Protein AF-0000000072544369 (afdb_homodimer)

Radius of gyration: 41.67 Å; Cα contacts (8 Å, |Δi|>4): 1775; chains: 2; bounding box: 73×142×134 Å

Secondary structure (DSSP, 8-state):
-------HHHHHHHHHHH--SSSHHHHHH--SHHHHHHHHHHHHHHHHHHHHHHHHHHHHHHT--EEEEEEEEE--EEPPEEEEEES--S-GGGGGGS-HHHHHHHHHH-HHHHHHHHHHHHHHHHHHHHH--SS--S---------HHHHS------TTS-GGGS-TTSHHHHSPPPHHHHHHHHHHHHHHHS-HHHHHHHSPPHHHHEEEEEETTEE--GGGEEEEEETTTEEEEEE--TT-EE-S-SGGGSEEEEEE--GGGPPTTT--S--EEEEEE-TTPPP-HHHH-EEE-TTEEEEEEEEEEEEE---TTT---B-GGGGGGGTS---HHHHHHHHHHHHHHHHHSSB-TT-HHHHHHHTTTS---PBP-SHHHHHHHHHHHHHHHHTSS----PPBSEEEEEEEEEEEEE-S-HHHHHHHHHHHHHHH-HHHHHHHHHH--SHHHHHTTEEEEEEEES-SEEEEEEEEESSSSHHHHHHHHHHHHHHHHHHHT---HHHHHHHHHHHHHHHHHHHHHHHHHHHHHHT-/-------HHHHHHHHHHH--SSSHHHHHH--SHHHHHHHHHHHHHHHHHHHHHHHHHHHHHTT--EEEEEEEEE--EEPPEEEEEES--S-GGGGGGS-HHHHHHHHHS-HHHHHHHHHHHHHHHHHHHHH--S---S---------HHHHS------GGG-GGGS-TTSHHHHSPBPHHHHHHHHHHHHHHHS-HHHHHHHSPPHHHHEEEEEETTEE--GGGEEEEEETTTEEEEEE--TT-EE-S-SGGGSEEEEEE--GGGPPTTT--SB-EEEEEE-TTPPP-HHHH-EEE-TTEEEEEEEEEEEEE---TTT---B-TTTTGGGTS---HHHHHHHHHHHHHHHHHSSB-TT-HHHHHHHTTTS---PBP-SHHHHHHHHHHHHHHHHTSS----PPBSEEEEEEEEEEEEE-S-HHHHHHHHHHHHHHH-HHHHHHHHHH--SHHHHHTTEEEEEEEES-SEEEEEEEEESSSSHHHHHHHHHHHHHHHHHHHT---HHHHHHHHHHHHHHHHHHHHHHHHHHHHHHT-

Sequence (1072 aa):
MATDDGSVKKVCERFAEQTSMQGIPYINSSKTLVGKVIWSVLYLVAIGGLIFHLYYLCSVFFRYPKKTSVVLGFDTLQFPAVTVCNVNPLRKSMVHLVSSELQDLLNQVNPTRVRDFYEDLNVTSKRKKRSVDQNTDENSPLIRHKRFLDFLNVTNNDPMIEEDYFDEDDWESIGARDKADQLYQKFLKLFNYETRKNRLAIGHQLNNMLVKCSFAGRSCHADNFTQITSAYFGNCYTLQSRFFKSRRSGPNKGLELMLFLENYDYIDGVTSGTGAQILIHDQDEYPDPYDKGIALPTAMESHIGLRMVRISRMGKPFGLCNDSTSFQSYGLKYSRTICQDVCEANRIIDVCNCSDLFKEEINLRLKRSRSVPDKCQSVAELRCVGQVERNIETGEHECYCYDACSETMFEESVSFRQWPSENYAALLVEVVCGSKGDAVCQNLEENANNTQSLAQNFAKVNIYFEDLNYRNITEQQDYEASWERDVQLFSDIGGTMGLWIGLSFISFFEIAHFLRELFAVFHRRCFQDKNRVKNYMATDDGSVKKVCERFAEQTSMQGIPYINSSKTLVGKVIWSVLYLVAIGGLIFHLYYLCSVFFRYPKKTSVVLGFDTLQFPAVTVCNVNPLRKSMVHLVSSELQDLLNQVNPTRVRDFYEDLNVTSKRKKRSVDQNTDENSPLIRHKRFLDFLNVTNNDPMIEEDYFDEDDWESIGARDKADQLYQKFLKLFNYETRKNRLAIGHQLNNMLVKCSFAGRSCHADNFTQITSAYFGNCYTLQSRFFKSRRSGPNKGLELMLFLENYDYIDGVTSGTGAQILIHDQDEYPDPYDKGIALPTAMESHIGLRMVRISRMGKPFGLCNDSTSFQSYGLKYSRTICQDVCEANRIIDVCNCSDLFKEEINLRLKRSRSVPDKCQSVAELRCVGQVERNIETGEHECYCYDACSETMFEESVSFRQWPSENYAALLVEVVCGSKGDAVCQNLEENANNTQSLAQNFAKVNIYFEDLNYRNITEQQDYEASWERDVQLFSDIGGTMGLWIGLSFISFFEIAHFLRELFAVFHRRCFQDKNRVKNY

Structure (mmCIF, N/CA/C/O backbone):
data_AF-0000000072544369-model_v1
#
loop_
_entity.id
_entity.type
_entity.pdbx_description
1 polymer 'Uncharacterized protein'
#
loop_
_atom_site.group_PDB
_atom_site.id
_atom_site.type_symbol
_atom_site.label_atom_id
_atom_site.label_alt_id
_atom_site.label_comp_id
_atom_site.label_asym_id
_atom_site.label_entity_id
_atom_site.label_seq_id
_atom_site.pdbx_PDB_ins_code
_atom_site.Cartn_x
_atom_site.Cartn_y
_atom_site.Cartn_z
_atom_site.occupancy
_atom_site.B_iso_or_equiv
_atom_site.auth_seq_id
_atom_site.auth_comp_id
_atom_site.auth_asym_id
_atom_site.auth_atom_id
_atom_site.pdbx_PDB_model_num
ATOM 1 N N . MET A 1 1 ? -13.945 -72.625 -45.469 1 25.67 1 MET A N 1
ATOM 2 C CA . MET A 1 1 ? -13.391 -72.125 -44.219 1 25.67 1 MET A CA 1
ATOM 3 C C . MET A 1 1 ? -13.68 -73.125 -43.094 1 25.67 1 MET A C 1
ATOM 5 O O . MET A 1 1 ? -14.844 -73.375 -42.812 1 25.67 1 MET A O 1
ATOM 9 N N . ALA A 1 2 ? -12.844 -74.062 -42.906 1 34.44 2 ALA A N 1
ATOM 10 C CA . ALA A 1 2 ? -13.055 -75.125 -41.969 1 34.44 2 ALA A CA 1
ATOM 11 C C . ALA A 1 2 ? -13.578 -74.625 -40.625 1 34.44 2 ALA A C 1
ATOM 13 O O . ALA A 1 2 ? -13.195 -73.562 -40.156 1 34.44 2 ALA A O 1
ATOM 14 N N . THR A 1 3 ? -14.789 -74.938 -40.25 1 37.06 3 THR A N 1
ATOM 15 C CA . THR A 1 3 ? -15.531 -74.75 -39 1 37.06 3 THR A CA 1
ATOM 16 C C . THR A 1 3 ? -14.641 -75.062 -37.812 1 37.06 3 THR A C 1
ATOM 18 O O . THR A 1 3 ? -14.453 -76.188 -37.438 1 37.06 3 THR A O 1
ATOM 21 N N . ASP A 1 4 ? -13.43 -74.625 -37.781 1 39.78 4 ASP A N 1
ATOM 22 C CA . ASP A 1 4 ? -12.695 -74.875 -36.562 1 39.78 4 ASP A CA 1
ATOM 23 C C . ASP A 1 4 ? -13.586 -74.625 -35.344 1 39.78 4 ASP A C 1
ATOM 25 O O . ASP A 1 4 ? -14.25 -73.625 -35.25 1 39.78 4 ASP A O 1
ATOM 29 N N . ASP A 1 5 ? -14.367 -75.5 -34.781 1 45.41 5 ASP A N 1
ATOM 30 C CA . ASP A 1 5 ? -15.062 -75.625 -33.5 1 45.41 5 ASP A CA 1
ATOM 31 C C . ASP A 1 5 ? -14.406 -74.75 -32.438 1 45.41 5 ASP A C 1
ATOM 33 O O . ASP A 1 5 ? -13.422 -75.188 -31.828 1 45.41 5 ASP A O 1
ATOM 37 N N . GLY A 1 6 ? -14.047 -73.5 -32.562 1 53.81 6 GLY A N 1
ATOM 38 C CA . GLY A 1 6 ? -13.312 -72.5 -31.812 1 53.81 6 GLY A CA 1
ATOM 39 C C . GLY A 1 6 ? -13.773 -72.438 -30.359 1 53.81 6 GLY A C 1
ATOM 40 O O . GLY A 1 6 ? -14.719 -71.688 -30.062 1 53.81 6 GLY A O 1
ATOM 41 N N . SER A 1 7 ? -13.594 -73.5 -29.562 1 70.44 7 SER A N 1
ATOM 42 C CA . SER A 1 7 ? -13.773 -73.625 -28.109 1 70.44 7 SER A CA 1
ATOM 43 C C . SER A 1 7 ? -13.203 -72.375 -27.391 1 70.44 7 SER A C 1
ATOM 45 O O . SER A 1 7 ? -12.305 -71.688 -27.906 1 70.44 7 SER A O 1
ATOM 47 N N . VAL A 1 8 ? -13.992 -71.812 -26.391 1 80 8 VAL A N 1
ATOM 48 C CA . VAL A 1 8 ? -13.586 -70.75 -25.5 1 80 8 VAL A CA 1
ATOM 49 C C . VAL A 1 8 ? -12.117 -70.938 -25.109 1 80 8 VAL A C 1
ATOM 51 O O . VAL A 1 8 ? -11.359 -69.938 -25.047 1 80 8 VAL A O 1
ATOM 54 N N . LYS A 1 9 ? -11.797 -72.125 -25.031 1 81.69 9 LYS A N 1
ATOM 55 C CA . LYS A 1 9 ? -10.422 -72.438 -24.625 1 81.69 9 LYS A CA 1
ATOM 56 C C . LYS A 1 9 ? -9.438 -72.062 -25.734 1 81.69 9 LYS A C 1
ATOM 58 O O . LYS A 1 9 ? -8.367 -71.5 -25.469 1 81.69 9 LYS A O 1
ATOM 63 N N . LYS A 1 10 ? -9.781 -72.25 -26.859 1 81 10 LYS A N 1
ATOM 64 C CA . LYS A 1 10 ? -8.891 -71.938 -27.984 1 81 10 LYS A CA 1
ATOM 65 C C . LYS A 1 10 ? -8.734 -70.438 -28.188 1 81 10 LYS A C 1
ATOM 67 O O . LYS A 1 10 ? -7.645 -70 -28.5 1 81 10 LYS A O 1
ATOM 72 N N . VAL A 1 11 ? -9.82 -69.812 -27.984 1 82.88 11 VAL A N 1
ATOM 73 C CA . VAL A 1 11 ? -9.781 -68.375 -28.125 1 82.88 11 VAL A CA 1
ATOM 74 C C . VAL A 1 11 ? -8.922 -67.812 -27.016 1 82.88 11 VAL A C 1
ATOM 76 O O . VAL A 1 11 ? -8.117 -66.875 -27.266 1 82.88 11 VAL A O 1
ATOM 79 N N . CYS A 1 12 ? -9.062 -68.312 -25.828 1 81.81 12 CYS A N 1
ATOM 80 C CA . CYS A 1 12 ? -8.281 -67.812 -24.703 1 81.81 12 CYS A CA 1
ATOM 81 C C . CYS A 1 12 ? -6.805 -68.125 -24.875 1 81.81 12 CYS A C 1
ATOM 83 O O . CYS A 1 12 ? -5.945 -67.312 -24.547 1 81.81 12 CYS A O 1
ATOM 85 N N . GLU A 1 13 ? -6.52 -69.188 -25.375 1 81.44 13 GLU A N 1
ATOM 86 C CA . GLU A 1 13 ? -5.133 -69.625 -25.609 1 81.44 13 GLU A CA 1
ATOM 87 C C . GLU A 1 13 ? -4.492 -68.75 -26.703 1 81.44 13 GLU A C 1
ATOM 89 O O . GLU A 1 13 ? -3.328 -68.375 -26.594 1 81.44 13 GLU A O 1
ATOM 94 N N . ARG A 1 14 ? -5.258 -68.5 -27.672 1 78.06 14 ARG A N 1
ATOM 95 C CA . ARG A 1 14 ? -4.754 -67.625 -28.75 1 78.06 14 ARG A CA 1
ATOM 96 C C . ARG A 1 14 ? -4.473 -66.188 -28.25 1 78.06 14 ARG A C 1
ATOM 98 O O . ARG A 1 14 ? -3.469 -65.625 -28.625 1 78.06 14 ARG A O 1
ATOM 105 N N . PHE A 1 15 ? -5.352 -65.75 -27.453 1 79.81 15 PHE A N 1
ATOM 106 C CA . PHE A 1 15 ? -5.172 -64.375 -26.859 1 79.81 15 PHE A CA 1
ATOM 107 C C . PHE A 1 15 ? -3.947 -64.375 -25.953 1 79.81 15 PHE A C 1
ATOM 109 O O . PHE A 1 15 ? -3.164 -63.438 -25.984 1 79.81 15 PHE A O 1
ATOM 116 N N . ALA A 1 16 ? -3.863 -65.375 -25.156 1 79.56 16 ALA A N 1
ATOM 117 C CA . ALA A 1 16 ? -2.748 -65.438 -24.219 1 79.56 16 ALA A CA 1
ATOM 118 C C . ALA A 1 16 ? -1.412 -65.5 -24.953 1 79.56 16 ALA A C 1
ATOM 120 O O . ALA A 1 16 ? -0.399 -65 -24.438 1 79.56 16 ALA A O 1
ATOM 121 N N . GLU A 1 17 ? -1.439 -66 -26.094 1 75.75 17 GLU A N 1
ATOM 122 C CA . GLU A 1 17 ? -0.205 -66.125 -26.859 1 75.75 17 GLU A CA 1
ATOM 123 C C . GLU A 1 17 ? 0.123 -64.812 -27.594 1 75.75 17 GLU A C 1
ATOM 125 O O . GLU A 1 17 ? 1.295 -64.5 -27.812 1 75.75 17 GLU A O 1
ATOM 130 N N . GLN A 1 18 ? -0.983 -64.062 -27.859 1 73.38 18 GLN A N 1
ATOM 131 C CA . GLN A 1 18 ? -0.768 -62.938 -28.734 1 73.38 18 GLN A CA 1
ATOM 132 C C . GLN A 1 18 ? -0.792 -61.625 -27.953 1 73.38 18 GLN A C 1
ATOM 134 O O . GLN A 1 18 ? -0.305 -60.594 -28.438 1 73.38 18 GLN A O 1
ATOM 139 N N . THR A 1 19 ? -1.226 -61.719 -26.766 1 75.56 19 THR A N 1
ATOM 140 C CA . THR A 1 19 ? -1.418 -60.5 -26.031 1 75.56 19 THR A CA 1
ATOM 141 C C . THR A 1 19 ? -0.075 -59.875 -25.656 1 75.56 19 THR A C 1
ATOM 143 O O . THR A 1 19 ? 0.915 -60.594 -25.469 1 75.56 19 THR A O 1
ATOM 146 N N . SER A 1 20 ? -0.07 -58.562 -25.656 1 74.81 20 SER A N 1
ATOM 147 C CA . SER A 1 20 ? 1.131 -57.812 -25.297 1 74.81 20 SER A CA 1
ATOM 148 C C . SER A 1 20 ? 1.172 -57.562 -23.797 1 74.81 20 SER A C 1
ATOM 150 O O . SER A 1 20 ? 2.164 -57.031 -23.281 1 74.81 20 SER A O 1
ATOM 152 N N . MET A 1 21 ? 0.152 -58 -23.062 1 77.25 21 MET A N 1
ATOM 153 C CA . MET A 1 21 ? 0.141 -57.844 -21.609 1 77.25 21 MET A CA 1
ATOM 154 C C . MET A 1 21 ? 1.14 -58.781 -20.938 1 77.25 21 MET A C 1
ATOM 156 O O . MET A 1 21 ? 1.27 -59.938 -21.328 1 77.25 21 MET A O 1
ATOM 160 N N . GLN A 1 22 ? 1.781 -58.219 -20.047 1 74.75 22 GLN A N 1
ATOM 161 C CA . GLN A 1 22 ? 2.797 -59.031 -19.375 1 74.75 22 GLN A CA 1
ATOM 162 C C . GLN A 1 22 ? 2.16 -60 -18.375 1 74.75 22 GLN A C 1
ATOM 164 O O . GLN A 1 22 ? 1.159 -59.656 -17.734 1 74.75 22 GLN A O 1
ATOM 169 N N . GLY A 1 23 ? 2.611 -61.219 -18.359 1 76.62 23 GLY A N 1
ATOM 170 C CA . GLY A 1 23 ? 2.189 -62.219 -17.375 1 76.62 23 GLY A CA 1
ATOM 171 C C . GLY A 1 23 ? 1.268 -63.281 -17.938 1 76.62 23 GLY A C 1
ATOM 172 O O . GLY A 1 23 ? 1.397 -64.438 -17.609 1 76.62 23 GLY A O 1
ATOM 173 N N . ILE A 1 24 ? 0.343 -62.844 -18.891 1 79.44 24 ILE A N 1
ATOM 174 C CA . ILE A 1 24 ? -0.687 -63.75 -19.375 1 79.44 24 ILE A CA 1
ATOM 175 C C . ILE A 1 24 ? -0.045 -64.875 -20.234 1 79.44 24 ILE A C 1
ATOM 177 O O . ILE A 1 24 ? -0.358 -66.062 -20.062 1 79.44 24 ILE A O 1
ATOM 181 N N . PRO A 1 25 ? 0.941 -64.5 -21 1 78 25 PRO A N 1
ATOM 182 C CA . PRO A 1 25 ? 1.569 -65.562 -21.766 1 78 25 PRO A CA 1
ATOM 183 C C . PRO A 1 25 ? 2.307 -66.562 -20.891 1 78 25 PRO A C 1
ATOM 185 O O . PRO A 1 25 ? 2.336 -67.75 -21.203 1 78 25 PRO A O 1
ATOM 188 N N . TYR A 1 26 ? 2.67 -66.125 -19.766 1 79.62 26 TYR A N 1
ATOM 189 C CA . TYR A 1 26 ? 3.391 -67.062 -18.875 1 79.62 26 TYR A CA 1
ATOM 190 C C . TYR A 1 26 ? 2.428 -67.938 -18.125 1 79.62 26 TYR A C 1
ATOM 192 O O . TYR A 1 26 ? 2.76 -69.125 -17.828 1 79.62 26 TYR A O 1
ATOM 200 N N . ILE A 1 27 ? 1.292 -67.562 -17.922 1 80.19 27 ILE A N 1
ATOM 201 C CA . ILE A 1 27 ? 0.275 -68.375 -17.297 1 80.19 27 ILE A CA 1
ATOM 202 C C . ILE A 1 27 ? -0.142 -69.5 -18.25 1 80.19 27 ILE A C 1
ATOM 204 O O . ILE A 1 27 ? -0.298 -70.688 -17.844 1 80.19 27 ILE A O 1
ATOM 208 N N . ASN A 1 28 ? -0.163 -69.188 -19.531 1 80 28 ASN A N 1
ATOM 209 C CA . ASN A 1 28 ? -0.586 -70.125 -20.547 1 80 28 ASN A CA 1
ATOM 210 C C . ASN A 1 28 ? 0.534 -71.125 -20.891 1 80 28 ASN A C 1
ATOM 212 O O . ASN A 1 28 ? 0.284 -72.312 -21.109 1 80 28 ASN A O 1
ATOM 216 N N . SER A 1 29 ? 1.735 -70.625 -20.828 1 78.81 29 SER A N 1
ATOM 217 C CA . SER A 1 29 ? 2.846 -71.438 -21.266 1 78.81 29 SER A CA 1
ATOM 218 C C . SER A 1 29 ? 3.35 -72.375 -20.141 1 78.81 29 SER A C 1
ATOM 220 O O . SER A 1 29 ? 4.062 -73.312 -20.391 1 78.81 29 SER A O 1
ATOM 222 N N . SER A 1 30 ? 2.906 -72.062 -18.984 1 77.88 30 SER A N 1
ATOM 223 C CA . SER A 1 30 ? 3.398 -72.875 -17.875 1 77.88 30 SER A CA 1
ATOM 224 C C . SER A 1 30 ? 2.809 -74.25 -17.891 1 77.88 30 SER A C 1
ATOM 226 O O . SER A 1 30 ? 1.607 -74.438 -18.125 1 77.88 30 SER A O 1
ATOM 228 N N . LYS A 1 31 ? 3.666 -75.25 -17.781 1 82.06 31 LYS A N 1
ATOM 229 C CA . LYS A 1 31 ? 3.271 -76.625 -17.859 1 82.06 31 LYS A CA 1
ATOM 230 C C . LYS A 1 31 ? 2.869 -77.188 -16.5 1 82.06 31 LYS A C 1
ATOM 232 O O . LYS A 1 31 ? 2.049 -78.125 -16.391 1 82.06 31 LYS A O 1
ATOM 237 N N . THR A 1 32 ? 3.336 -76.562 -15.508 1 85.69 32 THR A N 1
ATOM 238 C CA . THR A 1 32 ? 3.072 -77.062 -14.164 1 85.69 32 THR A CA 1
ATOM 239 C C . THR A 1 32 ? 1.965 -76.25 -13.492 1 85.69 32 THR A C 1
ATOM 241 O O . THR A 1 32 ? 1.79 -75.062 -13.789 1 85.69 32 THR A O 1
ATOM 244 N N . LEU A 1 33 ? 1.15 -76.938 -12.734 1 88.19 33 LEU A N 1
ATOM 245 C CA . LEU A 1 33 ? 0.064 -76.25 -12.008 1 88.19 33 LEU A CA 1
ATOM 246 C C . LEU A 1 33 ? 0.605 -75.25 -11.031 1 88.19 33 LEU A C 1
ATOM 248 O O . LEU A 1 33 ? -0.011 -74.188 -10.836 1 88.19 33 LEU A O 1
ATOM 252 N N . VAL A 1 34 ? 1.715 -75.562 -10.461 1 87.75 34 VAL A N 1
ATOM 253 C CA . VAL A 1 34 ? 2.32 -74.625 -9.516 1 87.75 34 VAL A CA 1
ATOM 254 C C . VAL A 1 34 ? 2.73 -73.375 -10.227 1 87.75 34 VAL A C 1
ATOM 256 O O . VAL A 1 34 ? 2.504 -72.25 -9.719 1 87.75 34 VAL A O 1
ATOM 259 N N . GLY A 1 35 ? 3.271 -73.5 -11.375 1 86.69 35 GLY A N 1
ATOM 260 C CA . GLY A 1 35 ? 3.656 -72.375 -12.172 1 86.69 35 GLY A CA 1
ATOM 261 C C . GLY A 1 35 ? 2.475 -71.5 -12.594 1 86.69 35 GLY A C 1
ATOM 262 O O . GLY A 1 35 ? 2.541 -70.312 -12.547 1 86.69 35 GLY A O 1
ATOM 263 N N . LYS A 1 36 ? 1.419 -72.125 -12.859 1 87.75 36 LYS A N 1
ATOM 264 C CA . LYS A 1 36 ? 0.209 -71.375 -13.273 1 87.75 36 LYS A CA 1
ATOM 265 C C . LYS A 1 36 ? -0.384 -70.625 -12.109 1 87.75 36 LYS A C 1
ATOM 267 O O . LYS A 1 36 ? -0.834 -69.5 -12.289 1 87.75 36 LYS A O 1
ATOM 272 N N . VAL A 1 37 ? -0.292 -71.188 -10.961 1 90.56 37 VAL A N 1
ATOM 273 C CA . VAL A 1 37 ? -0.872 -70.562 -9.789 1 90.56 37 VAL A CA 1
ATOM 274 C C . VAL A 1 37 ? -0.01 -69.375 -9.391 1 90.56 37 VAL A C 1
ATOM 276 O O . VAL A 1 37 ? -0.532 -68.312 -9.062 1 90.56 37 VAL A O 1
ATOM 279 N N . ILE A 1 38 ? 1.277 -69.438 -9.461 1 90.25 38 ILE A N 1
ATOM 280 C CA . ILE A 1 38 ? 2.178 -68.375 -9.078 1 90.25 38 ILE A CA 1
ATOM 281 C C . ILE A 1 38 ? 1.992 -67.188 -10.016 1 90.25 38 ILE A C 1
ATOM 283 O O . ILE A 1 38 ? 1.835 -66 -9.562 1 90.25 38 ILE A O 1
ATOM 287 N N . TRP A 1 39 ? 1.934 -67.5 -11.266 1 88.19 39 TRP A N 1
ATOM 288 C CA . TRP A 1 39 ? 1.797 -66.438 -12.234 1 88.19 39 TRP A CA 1
ATOM 289 C C . TRP A 1 39 ? 0.412 -65.812 -12.156 1 88.19 39 TRP A C 1
ATOM 291 O O . TRP A 1 39 ? 0.26 -64.562 -12.359 1 88.19 39 TRP A O 1
ATOM 301 N N . SER A 1 40 ? -0.553 -66.562 -11.766 1 88.88 40 SER A N 1
ATOM 302 C CA . SER A 1 40 ? -1.899 -66 -11.617 1 88.88 40 SER A CA 1
ATOM 303 C C . SER A 1 40 ? -1.996 -65.125 -10.398 1 88.88 40 SER A C 1
ATOM 305 O O . SER A 1 40 ? -2.646 -64.062 -10.445 1 88.88 40 SER A O 1
ATOM 307 N N . VAL A 1 41 ? -1.373 -65.5 -9.375 1 92 41 VAL A N 1
ATOM 308 C CA . VAL A 1 41 ? -1.391 -64.688 -8.164 1 92 41 VAL A CA 1
ATOM 309 C C . VAL A 1 41 ? -0.622 -63.375 -8.406 1 92 41 VAL A C 1
ATOM 311 O O . VAL A 1 41 ? -1.061 -62.312 -7.992 1 92 41 VAL A O 1
ATOM 314 N N . LEU A 1 42 ? 0.476 -63.469 -9.102 1 90 42 LEU A N 1
ATOM 315 C CA . LEU A 1 42 ? 1.258 -62.281 -9.414 1 90 42 LEU A CA 1
ATOM 316 C C . LEU A 1 42 ? 0.459 -61.312 -10.289 1 90 42 LEU A C 1
ATOM 318 O O . LEU A 1 42 ? 0.506 -60.094 -10.086 1 90 42 LEU A O 1
ATOM 322 N N . TYR A 1 43 ? -0.21 -61.875 -11.164 1 88.56 43 TYR A N 1
ATOM 323 C CA . TYR A 1 43 ? -1.02 -61.062 -12.062 1 88.56 43 TYR A CA 1
ATOM 324 C C . TYR A 1 43 ? -2.162 -60.406 -11.312 1 88.56 43 TYR A C 1
ATOM 326 O O . TYR A 1 43 ? -2.473 -59.219 -11.547 1 88.56 43 TYR A O 1
ATOM 334 N N . LEU A 1 44 ? -2.764 -61.062 -10.352 1 92.19 44 LEU A N 1
ATOM 335 C CA . LEU A 1 44 ? -3.85 -60.5 -9.555 1 92.19 44 LEU A CA 1
ATOM 336 C C . LEU A 1 44 ? -3.334 -59.406 -8.633 1 92.19 44 LEU A C 1
ATOM 338 O O . LEU A 1 44 ? -4.016 -58.406 -8.414 1 92.19 44 LEU A O 1
ATOM 342 N N . VAL A 1 45 ? -2.195 -59.562 -8.117 1 92.44 45 VAL A N 1
ATOM 343 C CA . VAL A 1 45 ? -1.572 -58.531 -7.285 1 92.44 45 VAL A CA 1
ATOM 344 C C . VAL A 1 45 ? -1.254 -57.312 -8.133 1 92.44 45 VAL A C 1
ATOM 346 O O . VAL A 1 45 ? -1.447 -56.188 -7.688 1 92.44 45 VAL A O 1
ATOM 349 N N . ALA A 1 46 ? -0.819 -57.5 -9.367 1 90.19 46 ALA A N 1
ATOM 350 C CA . ALA A 1 46 ? -0.519 -56.406 -10.266 1 90.19 46 ALA A CA 1
ATOM 351 C C . ALA A 1 46 ? -1.788 -55.625 -10.641 1 90.19 46 ALA A C 1
ATOM 353 O O . ALA A 1 46 ? -1.783 -54.406 -10.711 1 90.19 46 ALA A O 1
ATOM 354 N N . ILE A 1 47 ? -2.795 -56.375 -10.82 1 90.19 47 ILE A N 1
ATOM 355 C CA . ILE A 1 47 ? -4.066 -55.719 -11.141 1 90.19 47 ILE A CA 1
ATOM 356 C C . ILE A 1 47 ? -4.566 -54.938 -9.93 1 90.19 47 ILE A C 1
ATOM 358 O O . ILE A 1 47 ? -5.098 -53.844 -10.086 1 90.19 47 ILE A O 1
ATOM 362 N N . GLY A 1 48 ? -4.488 -55.562 -8.805 1 92.62 48 GLY A N 1
ATOM 363 C CA . GLY A 1 48 ? -4.836 -54.844 -7.59 1 92.62 48 GLY A CA 1
ATOM 364 C C . GLY A 1 48 ? -4.027 -53.562 -7.398 1 92.62 48 GLY A C 1
ATOM 365 O O . GLY A 1 48 ? -4.578 -52.531 -7.043 1 92.62 48 GLY A O 1
ATOM 366 N N . GLY A 1 49 ? -2.736 -53.625 -7.609 1 92.44 49 GLY A N 1
ATOM 367 C CA . GLY A 1 49 ? -1.892 -52.469 -7.559 1 92.44 49 GLY A CA 1
ATOM 368 C C . GLY A 1 49 ? -2.256 -51.406 -8.602 1 92.44 49 GLY A C 1
ATOM 369 O O . GLY A 1 49 ? -2.252 -50.219 -8.312 1 92.44 49 GLY A O 1
ATOM 370 N N . LEU A 1 50 ? -2.549 -51.844 -9.75 1 91 50 LEU A N 1
ATOM 371 C CA . LEU A 1 50 ? -2.965 -50.969 -10.828 1 91 50 LEU A CA 1
ATOM 372 C C . LEU A 1 50 ? -4.238 -50.219 -10.445 1 91 50 LEU A C 1
ATOM 374 O O . LEU A 1 50 ? -4.312 -49 -10.602 1 91 50 LEU A O 1
ATOM 378 N N . ILE A 1 51 ? -5.184 -50.906 -10.008 1 93.06 51 ILE A N 1
ATOM 379 C CA . ILE A 1 51 ? -6.457 -50.281 -9.633 1 93.06 51 ILE A CA 1
ATOM 380 C C . ILE A 1 51 ? -6.242 -49.281 -8.508 1 93.06 51 ILE A C 1
ATOM 382 O O . ILE A 1 51 ? -6.805 -48.188 -8.539 1 93.06 51 ILE A O 1
ATOM 386 N N . PHE A 1 52 ? -5.48 -49.688 -7.582 1 93.12 52 PHE A N 1
ATOM 387 C CA . PHE A 1 52 ? -5.184 -48.812 -6.469 1 93.12 52 PHE A CA 1
ATOM 388 C C . PHE A 1 52 ? -4.469 -47.562 -6.953 1 93.12 52 PHE A C 1
ATOM 390 O O . PHE A 1 52 ? -4.805 -46.438 -6.543 1 93.12 52 PHE A O 1
ATOM 397 N N . HIS A 1 53 ? -3.586 -47.688 -7.789 1 92.25 53 HIS A N 1
ATOM 398 C CA . HIS A 1 53 ? -2.828 -46.562 -8.328 1 92.25 53 HIS A CA 1
ATOM 399 C C . HIS A 1 53 ? -3.709 -45.656 -9.188 1 92.25 53 HIS A C 1
ATOM 401 O O . HIS A 1 53 ? -3.588 -44.438 -9.141 1 92.25 53 HIS A O 1
ATOM 407 N N . LEU A 1 54 ? -4.496 -46.25 -9.906 1 90.88 54 LEU A N 1
ATOM 408 C CA . LEU A 1 54 ? -5.406 -45.469 -10.742 1 90.88 54 LEU A CA 1
ATOM 409 C C . LEU A 1 54 ? -6.398 -44.688 -9.891 1 90.88 54 LEU A C 1
ATOM 411 O O . LEU A 1 54 ? -6.742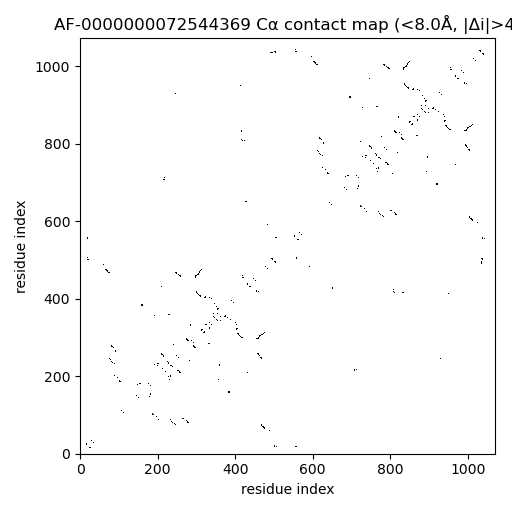 -43.531 -10.211 1 90.88 54 LEU A O 1
ATOM 415 N N . TYR A 1 55 ? -6.801 -45.375 -8.906 1 92.38 55 TYR A N 1
ATOM 416 C CA . TYR A 1 55 ? -7.699 -44.688 -7.98 1 92.38 55 TYR A CA 1
ATOM 417 C C . TYR A 1 55 ? -7.027 -43.469 -7.375 1 92.38 55 TYR A C 1
ATOM 419 O O . TYR A 1 55 ? -7.641 -42.406 -7.266 1 92.38 55 TYR A O 1
ATOM 427 N N . TYR A 1 56 ? -5.859 -43.562 -7.012 1 91.06 56 TYR A N 1
ATOM 428 C CA . TYR A 1 56 ? -5.113 -42.469 -6.422 1 91.06 56 TYR A CA 1
ATOM 429 C C . TYR A 1 56 ? -4.922 -41.344 -7.43 1 91.06 56 TYR A C 1
ATOM 431 O O . TYR A 1 56 ? -5.105 -40.156 -7.098 1 91.06 56 TYR A O 1
ATOM 439 N N . LEU A 1 57 ? -4.633 -41.625 -8.594 1 88.81 57 LEU A N 1
ATOM 440 C CA . LEU A 1 57 ? -4.406 -40.625 -9.633 1 88.81 57 LEU A CA 1
ATOM 441 C C . LEU A 1 57 ? -5.688 -39.875 -9.922 1 88.81 57 LEU A C 1
ATOM 443 O O . LEU A 1 57 ? -5.66 -38.656 -10.078 1 88.81 57 LEU A O 1
ATOM 447 N N . CYS A 1 58 ? -6.691 -40.594 -9.961 1 89.56 58 CYS A N 1
ATOM 448 C CA . CYS A 1 58 ? -7.973 -39.938 -10.227 1 89.56 58 CYS A CA 1
ATOM 449 C C . CYS A 1 58 ? -8.398 -39.062 -9.055 1 89.56 58 CYS A C 1
ATOM 451 O O . CYS A 1 58 ? -8.969 -38 -9.25 1 89.56 58 CYS A O 1
ATOM 453 N N . SER A 1 59 ? -8.094 -39.5 -7.918 1 89.75 59 SER A N 1
ATOM 454 C CA . SER A 1 59 ? -8.438 -38.719 -6.73 1 89.75 59 SER A CA 1
ATOM 455 C C . SER A 1 59 ? -7.688 -37.406 -6.699 1 89.75 59 SER A C 1
ATOM 457 O O . SER A 1 59 ? -8.258 -36.375 -6.336 1 89.75 59 SER A O 1
ATOM 459 N N . VAL A 1 60 ? -6.488 -37.438 -7.051 1 85.38 60 VAL A N 1
ATOM 460 C CA . VAL A 1 60 ? -5.684 -36.219 -7.078 1 85.38 60 VAL A CA 1
ATOM 461 C C . VAL A 1 60 ? -6.172 -35.281 -8.195 1 85.38 60 VAL A C 1
ATOM 463 O O . VAL A 1 60 ? -6.211 -34.062 -8.031 1 85.38 60 VAL A O 1
ATOM 466 N N . PHE A 1 61 ? -6.473 -35.875 -9.25 1 83.94 61 PHE A N 1
ATOM 467 C CA . PHE A 1 61 ? -6.961 -35.125 -10.398 1 83.94 61 PHE A CA 1
ATOM 468 C C . PHE A 1 61 ? -8.25 -34.375 -10.055 1 83.94 61 PHE A C 1
ATOM 470 O O . PHE A 1 61 ? -8.422 -33.219 -10.422 1 83.94 61 PHE A O 1
ATOM 477 N N . PHE A 1 62 ? -9.133 -34.969 -9.305 1 86.94 62 PHE A N 1
ATOM 478 C CA . PHE A 1 62 ? -10.438 -34.375 -9.039 1 86.94 62 PHE A CA 1
ATOM 479 C C . PHE A 1 62 ? -10.391 -33.5 -7.805 1 86.94 62 PHE A C 1
ATOM 481 O O . PHE A 1 62 ? -11.391 -32.875 -7.445 1 86.94 62 PHE A O 1
ATOM 488 N N . ARG A 1 63 ? -9.336 -33.375 -7.18 1 84.69 63 ARG A N 1
ATOM 489 C CA . ARG A 1 63 ? -9.164 -32.438 -6.082 1 84.69 63 ARG A CA 1
ATOM 490 C C . ARG A 1 63 ? -8.953 -31.016 -6.605 1 84.69 63 ARG A C 1
ATOM 492 O O . ARG A 1 63 ? -9.102 -30.047 -5.863 1 84.69 63 ARG A O 1
ATOM 499 N N . TYR A 1 64 ? -8.641 -30.812 -7.734 1 82.94 64 TYR A N 1
ATOM 500 C CA . TYR A 1 64 ? -8.43 -29.531 -8.383 1 82.94 64 TYR A CA 1
ATOM 501 C C . TYR A 1 64 ? -7.449 -28.672 -7.582 1 82.94 64 TYR A C 1
ATOM 503 O O . TYR A 1 64 ? -7.812 -27.594 -7.098 1 82.94 64 TYR A O 1
ATOM 511 N N . PRO A 1 65 ? -6.238 -29.062 -7.48 1 81.56 65 PRO A N 1
ATOM 512 C CA . PRO A 1 65 ? -5.258 -28.281 -6.727 1 81.56 65 PRO A CA 1
ATOM 513 C C . PRO A 1 65 ? -4.902 -26.969 -7.406 1 81.56 65 PRO A C 1
ATOM 515 O O . PRO A 1 65 ? -4.949 -26.875 -8.633 1 81.56 65 PRO A O 1
ATOM 518 N N . LYS A 1 66 ? -4.629 -25.953 -6.52 1 83.56 66 LYS A N 1
ATOM 519 C CA . LYS A 1 66 ? -4.254 -24.656 -7.059 1 83.56 66 LYS A CA 1
ATOM 520 C C . LYS A 1 66 ? -2.908 -24.188 -6.504 1 83.56 66 LYS A C 1
ATOM 522 O O . LYS A 1 66 ? -2.475 -24.656 -5.449 1 83.56 66 LYS A O 1
ATOM 527 N N . LYS A 1 67 ? -2.193 -23.469 -7.32 1 80.38 67 LYS A N 1
ATOM 528 C CA . LYS A 1 67 ? -0.936 -22.844 -6.918 1 80.38 67 LYS A CA 1
ATOM 529 C C . LYS A 1 67 ? -1.054 -21.328 -6.91 1 80.38 67 LYS A C 1
ATOM 531 O O . LYS A 1 67 ? -1.825 -20.75 -7.684 1 80.38 67 LYS A O 1
ATOM 536 N N . THR A 1 68 ? -0.408 -20.75 -5.926 1 83.56 68 THR A N 1
ATOM 537 C CA . THR A 1 68 ? -0.397 -19.297 -5.844 1 83.56 68 THR A CA 1
ATOM 538 C C . THR A 1 68 ? 0.954 -18.734 -6.289 1 83.56 68 THR A C 1
ATOM 540 O O . THR A 1 68 ? 2.002 -19.219 -5.848 1 83.56 68 THR A O 1
ATOM 543 N N . SER A 1 69 ? 0.888 -17.859 -7.25 1 81.81 69 SER A N 1
ATOM 544 C CA . SER A 1 69 ? 2.096 -17.188 -7.723 1 81.81 69 SER A CA 1
ATOM 545 C C . SER A 1 69 ? 2.109 -15.719 -7.32 1 81.81 69 SER A C 1
ATOM 547 O O . SER A 1 69 ? 1.069 -15.062 -7.332 1 81.81 69 SER A O 1
ATOM 549 N N . VAL A 1 70 ? 3.229 -15.281 -6.832 1 82 70 VAL A N 1
ATOM 550 C CA . VAL A 1 70 ? 3.426 -13.867 -6.512 1 82 70 VAL A CA 1
ATOM 551 C C . VAL A 1 70 ? 4.434 -13.258 -7.477 1 82 70 VAL A C 1
ATOM 553 O O . VAL A 1 70 ? 5.586 -13.688 -7.539 1 82 70 VAL A O 1
ATOM 556 N N . VAL A 1 71 ? 4 -12.312 -8.242 1 79.56 71 VAL A N 1
ATOM 557 C CA . VAL A 1 71 ? 4.867 -11.656 -9.219 1 79.56 71 VAL A CA 1
ATOM 558 C C . VAL A 1 71 ? 4.84 -10.148 -9 1 79.56 71 VAL A C 1
ATOM 560 O O . VAL A 1 71 ? 3.783 -9.57 -8.727 1 79.56 71 VAL A O 1
ATOM 563 N N . LEU A 1 72 ? 6.039 -9.531 -9.102 1 79.12 72 LEU A N 1
ATOM 564 C CA . LEU A 1 72 ? 6.109 -8.078 -9.023 1 79.12 72 LEU A CA 1
ATOM 565 C C . LEU A 1 72 ? 5.949 -7.449 -10.398 1 79.12 72 LEU A C 1
ATOM 567 O O . LEU A 1 72 ? 6.523 -7.934 -11.383 1 79.12 72 LEU A O 1
ATOM 571 N N . GLY A 1 73 ? 5.059 -6.52 -10.484 1 78.38 73 GLY A N 1
ATOM 572 C CA . GLY A 1 73 ? 4.863 -5.762 -11.711 1 78.38 73 GLY A CA 1
ATOM 573 C C . GLY A 1 73 ? 5.262 -4.305 -11.578 1 78.38 73 GLY A C 1
ATOM 574 O O . GLY A 1 73 ? 5.461 -3.807 -10.469 1 78.38 73 GLY A O 1
ATOM 575 N N . PHE A 1 74 ? 5.547 -3.705 -12.789 1 79.5 74 PHE A N 1
ATOM 576 C CA . PHE A 1 74 ? 5.824 -2.275 -12.867 1 79.5 74 PHE A CA 1
ATOM 577 C C . PHE A 1 74 ? 5.012 -1.627 -13.984 1 79.5 74 PHE A C 1
ATOM 579 O O . PHE A 1 74 ? 5.043 -2.08 -15.133 1 79.5 74 PHE A O 1
ATOM 586 N N . ASP A 1 75 ? 4.18 -0.632 -13.578 1 83.38 75 ASP A N 1
ATOM 587 C CA . ASP A 1 75 ? 3.316 0.046 -14.547 1 83.38 75 ASP A CA 1
ATOM 588 C C . ASP A 1 75 ? 2.766 1.348 -13.961 1 83.38 75 ASP A C 1
ATOM 590 O O . ASP A 1 75 ? 2.957 1.638 -12.781 1 83.38 75 ASP A O 1
ATOM 594 N N . THR A 1 76 ? 2.246 2.131 -14.945 1 88.75 76 THR A N 1
ATOM 595 C CA . THR A 1 76 ? 1.414 3.24 -14.492 1 88.75 76 THR A CA 1
ATOM 596 C C . THR A 1 76 ? 0.213 2.73 -13.703 1 88.75 76 THR A C 1
ATOM 598 O O . THR A 1 76 ? -0.423 1.749 -14.094 1 88.75 76 THR A O 1
ATOM 601 N N . LEU A 1 77 ? 0.019 3.359 -12.586 1 93.31 77 LEU A N 1
ATOM 602 C CA . LEU A 1 77 ? -1.031 2.861 -11.703 1 93.31 77 LEU A CA 1
ATOM 603 C C . LEU A 1 77 ? -2.189 3.85 -11.625 1 93.31 77 LEU A C 1
ATOM 605 O O . LEU A 1 77 ? -1.974 5.062 -11.578 1 93.31 77 LEU A O 1
ATOM 609 N N . GLN A 1 78 ? -3.379 3.281 -11.672 1 94.31 78 GLN A N 1
ATOM 610 C CA . GLN A 1 78 ? -4.562 4.082 -11.391 1 94.31 78 GLN A CA 1
ATOM 611 C C . GLN A 1 78 ? -4.609 4.496 -9.922 1 94.31 78 GLN A C 1
ATOM 613 O O . GLN A 1 78 ? -4.441 3.66 -9.031 1 94.31 78 GLN A O 1
ATOM 618 N N . PHE A 1 79 ? -4.777 5.793 -9.719 1 96.5 79 PHE A N 1
ATOM 619 C CA . PHE A 1 79 ? -4.844 6.285 -8.344 1 96.5 79 PHE A CA 1
ATOM 620 C C . PHE A 1 79 ? -6.133 5.832 -7.672 1 96.5 79 PHE A C 1
ATOM 622 O O . PHE A 1 79 ? -7.195 5.824 -8.297 1 96.5 79 PHE A O 1
ATOM 629 N N . PRO A 1 80 ? -6.113 5.434 -6.395 1 97.38 80 PRO A N 1
ATOM 630 C CA . PRO A 1 80 ? -7.305 4.949 -5.695 1 97.38 80 PRO A CA 1
ATOM 631 C C . PRO A 1 80 ? -8.297 6.066 -5.367 1 97.38 80 PRO A C 1
ATOM 633 O O . PRO A 1 80 ? -7.992 7.246 -5.582 1 97.38 80 PRO A O 1
ATOM 636 N N . ALA A 1 81 ? -9.469 5.637 -4.984 1 97.44 81 ALA A N 1
ATOM 637 C CA . ALA A 1 81 ? -10.445 6.586 -4.461 1 97.44 81 ALA A CA 1
ATOM 638 C C . ALA A 1 81 ? -10.117 6.973 -3.023 1 97.44 81 ALA A C 1
ATOM 640 O O . ALA A 1 81 ? -9.586 6.164 -2.264 1 97.44 81 ALA A O 1
ATOM 641 N N . VAL A 1 82 ? -10.438 8.203 -2.684 1 98.19 82 VAL A N 1
ATOM 642 C CA . VAL A 1 82 ? -10.164 8.711 -1.342 1 98.19 82 VAL A CA 1
ATOM 643 C C . VAL A 1 82 ? -11.438 9.305 -0.742 1 98.19 82 VAL A C 1
ATOM 645 O O . VAL A 1 82 ? -12.023 10.227 -1.312 1 98.19 82 VAL A O 1
ATOM 648 N N . THR A 1 83 ? -11.844 8.75 0.364 1 98.25 83 THR A N 1
ATOM 649 C CA . THR A 1 83 ? -13.008 9.258 1.072 1 98.25 83 THR A CA 1
ATOM 650 C C . THR A 1 83 ? -12.594 9.969 2.357 1 98.25 83 THR A C 1
ATOM 652 O O . THR A 1 83 ? -11.82 9.43 3.15 1 98.25 83 THR A O 1
ATOM 655 N N . VAL A 1 84 ? -13.094 11.148 2.525 1 98.06 84 VAL A N 1
ATOM 656 C CA . VAL A 1 84 ? -12.758 11.953 3.697 1 98.06 84 VAL A CA 1
ATOM 657 C C . VAL A 1 84 ? -14.023 12.289 4.473 1 98.06 84 VAL A C 1
ATOM 659 O O . VAL A 1 84 ? -15.039 12.664 3.881 1 98.06 84 VAL A O 1
ATOM 662 N N . CYS A 1 85 ? -13.984 12.117 5.754 1 97.88 85 CYS A N 1
ATOM 663 C CA . CYS A 1 85 ? -15.094 12.445 6.645 1 97.88 85 CYS A CA 1
ATOM 664 C C . CYS A 1 85 ? -14.609 13.281 7.828 1 97.88 85 CYS A C 1
ATOM 666 O O . CYS A 1 85 ? -13.523 13.047 8.359 1 97.88 85 CYS A O 1
ATOM 668 N N . ASN A 1 86 ? -15.344 14.273 8.156 1 97.81 86 ASN A N 1
ATOM 669 C CA . ASN A 1 86 ? -15.125 14.938 9.438 1 97.81 86 ASN A CA 1
ATOM 670 C C . ASN A 1 86 ? -15.594 14.078 10.602 1 97.81 86 ASN A C 1
ATOM 672 O O . ASN A 1 86 ? -16.641 13.43 10.523 1 97.81 86 ASN A O 1
ATOM 676 N N . VAL A 1 87 ? -14.875 14.062 11.68 1 96.5 87 VAL A N 1
ATOM 677 C CA . VAL A 1 87 ? -15.234 13.188 12.797 1 96.5 87 VAL A CA 1
ATOM 678 C C . VAL A 1 87 ? -16.484 13.727 13.492 1 96.5 87 VAL A C 1
ATOM 680 O O . VAL A 1 87 ? -17.141 13 14.234 1 96.5 87 VAL A O 1
ATOM 683 N N . ASN A 1 88 ? -16.719 15 13.289 1 96.5 88 ASN A N 1
ATOM 684 C CA . ASN A 1 88 ? -17.922 15.609 13.82 1 96.5 88 ASN A CA 1
ATOM 685 C C . ASN A 1 88 ? -19.094 15.469 12.852 1 96.5 88 ASN A C 1
ATOM 687 O O . ASN A 1 88 ? -19.094 16.094 11.781 1 96.5 88 ASN A O 1
ATOM 691 N N . PRO A 1 89 ? -20.094 14.766 13.188 1 95.81 89 PRO A N 1
ATOM 692 C CA . PRO A 1 89 ? -21.156 14.469 12.227 1 95.81 89 PRO A CA 1
ATOM 693 C C . PRO A 1 89 ? -22.109 15.648 12 1 95.81 89 PRO A C 1
ATOM 695 O O . PRO A 1 89 ? -22.766 15.727 10.969 1 95.81 89 PRO A O 1
ATOM 698 N N . LEU A 1 90 ? -22.219 16.5 13 1 95.38 90 LEU A N 1
ATOM 699 C CA . LEU A 1 90 ? -23.172 17.609 12.93 1 95.38 90 LEU A CA 1
ATOM 700 C C . LEU A 1 90 ? -22.547 18.906 13.453 1 95.38 90 LEU A C 1
ATOM 702 O O . LEU A 1 90 ? -21.812 18.875 14.445 1 95.38 90 LEU A O 1
ATOM 706 N N . ARG A 1 91 ? -22.812 19.984 12.719 1 95.38 91 ARG A N 1
ATOM 707 C CA . ARG A 1 91 ? -22.281 21.281 13.125 1 95.38 91 ARG A CA 1
ATOM 708 C C . ARG A 1 91 ? -23.078 21.859 14.297 1 95.38 91 ARG A C 1
ATOM 710 O O . ARG A 1 91 ? -24.297 21.844 14.297 1 95.38 91 ARG A O 1
ATOM 717 N N . LYS A 1 92 ? -22.359 22.391 15.188 1 93.38 92 LYS A N 1
ATOM 718 C CA . LYS A 1 92 ? -22.969 22.984 16.375 1 93.38 92 LYS A CA 1
ATOM 719 C C . LYS A 1 92 ? -23.906 24.125 15.984 1 93.38 92 LYS A C 1
ATOM 721 O O . LYS A 1 92 ? -24.969 24.312 16.594 1 93.38 92 LYS A O 1
ATOM 726 N N . SER A 1 93 ? -23.594 24.891 14.977 1 92.38 93 SER A N 1
ATOM 727 C CA . SER A 1 93 ? -24.375 26.047 14.516 1 92.38 93 SER A CA 1
ATOM 728 C C . SER A 1 93 ? -25.688 25.609 13.883 1 92.38 93 SER A C 1
ATOM 730 O O . SER A 1 93 ? -26.609 26.406 13.742 1 92.38 93 SER A O 1
ATOM 732 N N . MET A 1 94 ? -25.781 24.344 13.57 1 94.81 94 MET A N 1
ATOM 733 C CA . MET A 1 94 ? -26.969 23.859 12.867 1 94.81 94 MET A CA 1
ATOM 734 C C . MET A 1 94 ? -27.844 23.031 13.797 1 94.81 94 MET A C 1
ATOM 736 O O . MET A 1 94 ? -28.812 22.422 13.352 1 94.81 94 MET A O 1
ATOM 740 N N . VAL A 1 95 ? -27.578 23.016 15.031 1 94.12 95 VAL A N 1
ATOM 741 C CA . VAL A 1 95 ? -28.297 22.203 16 1 94.12 95 VAL A CA 1
ATOM 742 C C . VAL A 1 95 ? -29.766 22.625 16.047 1 94.12 95 VAL A C 1
ATOM 744 O O . VAL A 1 95 ? -30.656 21.828 16.344 1 94.12 95 VAL A O 1
ATOM 747 N N . HIS A 1 96 ? -30.094 23.828 15.672 1 93.75 96 HIS A N 1
ATOM 748 C CA . HIS A 1 96 ? -31.453 24.344 15.711 1 93.75 96 HIS A CA 1
ATOM 749 C C . HIS A 1 96 ? -32.344 23.656 14.664 1 93.75 96 HIS A C 1
ATOM 751 O O . HIS A 1 96 ? -33.562 23.688 14.758 1 93.75 96 HIS A O 1
ATOM 757 N N . LEU A 1 97 ? -31.734 23.016 13.703 1 94.94 97 LEU A N 1
ATOM 758 C CA . LEU A 1 97 ? -32.5 22.406 12.609 1 94.94 97 LEU A CA 1
ATOM 759 C C . LEU A 1 97 ? -32.812 20.953 12.922 1 94.94 97 LEU A C 1
ATOM 761 O O . LEU A 1 97 ? -33.594 20.328 12.219 1 94.94 97 LEU A O 1
ATOM 765 N N . VAL A 1 98 ? -32.219 20.469 13.969 1 95.75 98 VAL A N 1
ATOM 766 C CA . VAL A 1 98 ? -32.438 19.047 14.25 1 95.75 98 VAL A CA 1
ATOM 767 C C . VAL A 1 98 ? -33.688 18.844 15.086 1 95.75 98 VAL A C 1
ATOM 769 O O . VAL A 1 98 ? -34.281 19.828 15.547 1 95.75 98 VAL A O 1
ATOM 772 N N . SER A 1 99 ? -34.125 17.641 15.242 1 95.5 99 SER A N 1
ATOM 773 C CA . SER A 1 99 ? -35.344 17.297 16 1 95.5 99 SER A CA 1
ATOM 774 C C . SER A 1 99 ? -35.219 17.734 17.453 1 95.5 99 SER A C 1
ATOM 776 O O . SER A 1 99 ? -34.125 17.875 17.984 1 95.5 99 SER A O 1
ATOM 778 N N . SER A 1 100 ? -36.312 17.891 18.094 1 94.94 100 SER A N 1
ATOM 779 C CA . SER A 1 100 ? -36.375 18.312 19.484 1 94.94 100 SER A CA 1
ATOM 780 C C . SER A 1 100 ? -35.719 17.281 20.406 1 94.94 100 SER A C 1
ATOM 782 O O . SER A 1 100 ? -35.062 17.641 21.391 1 94.94 100 SER A O 1
ATOM 784 N N . GLU A 1 101 ? -35.938 16.094 20.078 1 91.81 101 GLU A N 1
ATOM 785 C CA . GLU A 1 101 ? -35.344 15.031 20.891 1 91.81 101 GLU A CA 1
ATOM 786 C C . GLU A 1 101 ? -33.812 15.086 20.859 1 91.81 101 GLU A C 1
ATOM 788 O O . GLU A 1 101 ? -33.156 14.906 21.875 1 91.81 101 GLU A O 1
ATOM 793 N N . LEU A 1 102 ? -33.312 15.289 19.688 1 93.94 102 LEU A N 1
ATOM 794 C CA . LEU A 1 102 ? -31.859 15.367 19.547 1 93.94 102 LEU A CA 1
ATOM 795 C C . LEU A 1 102 ? -31.312 16.625 20.219 1 93.94 102 LEU A C 1
ATOM 797 O O . LEU A 1 102 ? -30.25 16.594 20.828 1 93.94 102 LEU A O 1
ATOM 801 N N . GLN A 1 103 ? -32 17.719 20.141 1 94.44 103 GLN A N 1
ATOM 802 C CA . GLN A 1 103 ? -31.578 18.953 20.828 1 94.44 103 GLN A CA 1
ATOM 803 C C . GLN A 1 103 ? -31.516 18.75 22.344 1 94.44 103 GLN A C 1
ATOM 805 O O . GLN A 1 103 ? -30.578 19.203 22.984 1 94.44 103 GLN A O 1
ATOM 810 N N . ASP A 1 104 ? -32.5 18.062 22.812 1 89.88 104 ASP A N 1
ATOM 811 C CA . ASP A 1 104 ? -32.562 17.797 24.234 1 89.88 104 ASP A CA 1
ATOM 812 C C . ASP A 1 104 ? -31.375 16.953 24.688 1 89.88 104 ASP A C 1
ATOM 814 O O . ASP A 1 104 ? -30.766 17.219 25.734 1 89.88 104 ASP A O 1
ATOM 818 N N . LEU A 1 105 ? -31.078 15.969 23.922 1 88.62 105 LEU A N 1
ATOM 819 C CA . LEU A 1 105 ? -29.953 15.109 24.25 1 88.62 105 LEU A CA 1
ATOM 820 C C . LEU A 1 105 ? -28.641 15.914 24.234 1 88.62 105 LEU A C 1
ATOM 822 O O . LEU A 1 105 ? -27.812 15.766 25.141 1 88.62 105 LEU A O 1
ATOM 826 N N . LEU A 1 106 ? -28.438 16.734 23.234 1 90.75 106 LEU A N 1
ATOM 827 C CA . LEU A 1 106 ? -27.219 17.516 23.094 1 90.75 106 LEU A CA 1
ATOM 828 C C . LEU A 1 106 ? -27.078 18.516 24.234 1 90.75 106 LEU A C 1
ATOM 830 O O . LEU A 1 106 ? -25.969 18.797 24.672 1 90.75 106 LEU A O 1
ATOM 834 N N . ASN A 1 107 ? -28.156 19 24.688 1 86.25 107 ASN A N 1
ATOM 835 C CA . ASN A 1 107 ? -28.141 19.891 25.828 1 86.25 107 ASN A CA 1
ATOM 836 C C . ASN A 1 107 ? -27.766 19.156 27.125 1 86.25 107 ASN A C 1
ATOM 838 O O . ASN A 1 107 ? -27.094 19.719 27.984 1 86.25 107 ASN A O 1
ATOM 842 N N . GLN A 1 108 ? -28.172 17.984 27.203 1 80.31 108 GLN A N 1
ATOM 843 C CA . GLN A 1 108 ? -27.922 17.188 28.391 1 80.31 108 GLN A CA 1
ATOM 844 C C . GLN A 1 108 ? -26.453 16.797 28.484 1 80.31 108 GLN A C 1
ATOM 846 O O . GLN A 1 108 ? -25.891 16.719 29.578 1 80.31 108 GLN A O 1
ATOM 851 N N . VAL A 1 109 ? -25.922 16.547 27.344 1 81.44 109 VAL A N 1
ATOM 852 C CA . VAL A 1 109 ? -24.562 16.031 27.344 1 81.44 109 VAL A CA 1
ATOM 853 C C . VAL A 1 109 ? -23.562 17.188 27.281 1 81.44 109 VAL A C 1
ATOM 855 O O . VAL A 1 109 ? -22.344 16.969 27.359 1 81.44 109 VAL A O 1
ATOM 858 N N . ASN A 1 110 ? -23.969 18.312 27.266 1 81.5 110 ASN A N 1
ATOM 859 C CA . ASN A 1 110 ? -23.094 19.484 27.234 1 81.5 110 ASN A CA 1
ATOM 860 C C . ASN A 1 110 ? -22.297 19.625 28.531 1 81.5 110 ASN A C 1
ATOM 862 O O . ASN A 1 110 ? -22.891 19.719 29.609 1 81.5 110 ASN A O 1
ATOM 866 N N . PRO A 1 111 ? -21 19.578 28.391 1 75.44 111 PRO A N 1
ATOM 867 C CA . PRO A 1 111 ? -20.156 19.625 29.578 1 75.44 111 PRO A CA 1
ATOM 868 C C . PRO A 1 111 ? -20.422 20.844 30.453 1 75.44 111 PRO A C 1
ATOM 870 O O . PRO A 1 111 ? -20.281 20.797 31.672 1 75.44 111 PRO A O 1
ATOM 873 N N . THR A 1 112 ? -20.672 21.906 29.828 1 71.38 112 THR A N 1
ATOM 874 C CA . THR A 1 112 ? -20.938 23.109 30.625 1 71.38 112 THR A CA 1
ATOM 875 C C . THR A 1 112 ? -22.109 22.875 31.578 1 71.38 112 THR A C 1
ATOM 877 O O . THR A 1 112 ? -22.078 23.312 32.75 1 71.38 112 THR A O 1
ATOM 880 N N . ARG A 1 113 ? -22.969 22.188 31.109 1 65.81 113 ARG A N 1
ATOM 881 C CA . ARG A 1 113 ? -24.125 21.906 31.953 1 65.81 113 ARG A CA 1
ATOM 882 C C . ARG A 1 113 ? -23.781 20.859 33.031 1 65.81 113 ARG A C 1
ATOM 884 O O . ARG A 1 113 ? -24.266 20.938 34.156 1 65.81 113 ARG A O 1
ATOM 891 N N . VAL A 1 114 ? -22.938 20 32.594 1 63.09 114 VAL A N 1
ATOM 892 C CA . VAL A 1 114 ? -22.516 18.969 33.531 1 63.09 114 VAL A CA 1
ATOM 893 C C . VAL A 1 114 ? -21.719 19.594 34.688 1 63.09 114 VAL A C 1
ATOM 895 O O . VAL A 1 114 ? -21.906 19.234 35.844 1 63.09 114 VAL A O 1
ATOM 898 N N . ARG A 1 115 ? -20.859 20.438 34.281 1 63.62 115 ARG A N 1
ATOM 899 C CA . ARG A 1 115 ? -20.094 21.156 35.281 1 63.62 115 ARG A CA 1
ATOM 900 C C . ARG A 1 115 ? -21.016 21.922 36.25 1 63.62 115 ARG A C 1
ATOM 902 O O . ARG A 1 115 ? -20.812 21.906 37.469 1 63.62 115 ARG A O 1
ATOM 909 N N . ASP A 1 116 ? -21.969 22.5 35.656 1 61.09 116 ASP A N 1
ATOM 910 C CA . ASP A 1 116 ? -22.922 23.266 36.469 1 61.09 116 ASP A CA 1
ATOM 911 C C . ASP A 1 116 ? -23.656 22.344 37.438 1 61.09 116 ASP A C 1
ATOM 913 O O . ASP A 1 116 ? -23.891 22.703 38.594 1 61.09 116 ASP A O 1
ATOM 917 N N . PHE A 1 117 ? -23.891 21.219 36.844 1 55.78 117 PHE A N 1
ATOM 918 C CA . PHE A 1 117 ? -24.578 20.234 37.688 1 55.78 117 PHE A CA 1
ATOM 919 C C . PHE A 1 117 ? -23.734 19.828 38.875 1 55.78 117 PHE A C 1
ATOM 921 O O . PHE A 1 117 ? -24.219 19.766 40 1 55.78 117 PHE A O 1
ATOM 928 N N . TYR A 1 118 ? -22.469 19.516 38.562 1 57.56 118 TYR A N 1
ATOM 929 C CA . TYR A 1 118 ? -21.562 19.125 39.656 1 57.56 118 TYR A CA 1
ATOM 930 C C . TYR A 1 118 ? -21.344 20.266 40.625 1 57.56 118 TYR A C 1
ATOM 932 O O . TYR A 1 118 ? -21.25 20.031 41.844 1 57.56 118 TYR A O 1
ATOM 940 N N . GLU A 1 119 ? -21.297 21.391 40.125 1 58.78 119 GLU A N 1
ATOM 941 C CA . GLU A 1 119 ? -21.141 22.547 41 1 58.78 119 GLU A CA 1
ATOM 942 C C . GLU A 1 119 ? -22.375 22.75 41.875 1 58.78 119 GLU A C 1
ATOM 944 O O . GLU A 1 119 ? -22.25 23.062 43.062 1 58.78 119 GLU A O 1
ATOM 949 N N . ASP A 1 120 ? -23.453 22.562 41.312 1 56.62 120 ASP A N 1
ATOM 950 C CA . ASP A 1 120 ? -24.688 22.688 42.094 1 56.62 120 ASP A CA 1
ATOM 951 C C . ASP A 1 120 ? -24.781 21.609 43.156 1 56.62 120 ASP A C 1
ATOM 953 O O . ASP A 1 120 ? -25.234 21.875 44.281 1 56.62 120 ASP A O 1
ATOM 957 N N . LEU A 1 121 ? -24.344 20.469 42.719 1 54.22 121 LEU A N 1
ATOM 958 C CA . LEU A 1 121 ? -24.328 19.375 43.719 1 54.22 121 LEU A CA 1
ATOM 959 C C . LEU A 1 121 ? -23.391 19.688 44.844 1 54.22 121 LEU A C 1
ATOM 961 O O . LEU A 1 121 ? -23.672 19.359 46 1 54.22 121 LEU A O 1
ATOM 965 N N . ASN A 1 122 ? -22.281 20.172 44.438 1 54.09 122 ASN A N 1
ATOM 966 C CA . ASN A 1 122 ? -21.312 20.531 45.469 1 54.09 122 ASN A CA 1
ATOM 967 C C . ASN A 1 122 ? -21.828 21.656 46.375 1 54.09 122 ASN A C 1
ATOM 969 O O . ASN A 1 122 ? -21.578 21.656 47.562 1 54.09 122 ASN A O 1
ATOM 973 N N . VAL A 1 123 ? -22.5 22.5 45.781 1 53.81 123 VAL A N 1
ATOM 974 C CA . VAL A 1 123 ? -23.078 23.594 46.594 1 53.81 123 VAL A CA 1
ATOM 975 C C . VAL A 1 123 ? -24.172 23.047 47.5 1 53.81 123 VAL A C 1
ATOM 977 O O . VAL A 1 123 ? -24.266 23.422 48.656 1 53.81 123 VAL A O 1
ATOM 980 N N . THR A 1 124 ? -24.938 22.156 46.969 1 53.12 124 THR A N 1
ATOM 981 C CA . THR A 1 124 ? -26 21.578 47.781 1 53.12 124 THR A CA 1
ATOM 982 C C . THR A 1 124 ? -25.422 20.703 48.875 1 53.12 124 THR A C 1
ATOM 984 O O . THR A 1 124 ? -25.969 20.672 50 1 53.12 124 THR A O 1
ATOM 987 N N . SER A 1 125 ? -24.375 19.984 48.438 1 51.47 125 SER A N 1
ATOM 988 C CA . SER A 1 125 ? -23.734 19.156 49.438 1 51.47 125 SER A CA 1
ATOM 989 C C . SER A 1 125 ? -23.078 20.016 50.531 1 51.47 125 SER A C 1
ATOM 991 O O . SER A 1 125 ? -23.141 19.672 51.719 1 51.47 125 SER A O 1
ATOM 993 N N . LYS A 1 126 ? -22.547 21.125 50.188 1 52.16 126 LYS A N 1
ATOM 994 C CA . LYS A 1 126 ? -21.969 22.031 51.156 1 52.16 126 LYS A CA 1
ATOM 995 C C . LYS A 1 126 ? -23.047 22.688 52 1 52.16 126 LYS A C 1
ATOM 997 O O . LYS A 1 126 ? -22.844 22.891 53.219 1 52.16 126 LYS A O 1
ATOM 1002 N N . ARG A 1 127 ? -24.156 22.938 51.5 1 53.5 127 ARG A N 1
ATOM 1003 C CA . ARG A 1 127 ? -25.234 23.531 52.281 1 53.5 127 ARG A CA 1
ATOM 1004 C C . ARG A 1 127 ? -25.812 22.531 53.281 1 53.5 127 ARG A C 1
ATOM 1006 O O . ARG A 1 127 ? -26.203 22.906 54.375 1 53.5 127 ARG A O 1
ATOM 1013 N N . LYS A 1 128 ? -25.875 21.266 52.844 1 49.41 128 LYS A N 1
ATOM 1014 C CA . LYS A 1 128 ? -26.391 20.25 53.75 1 49.41 128 LYS A CA 1
ATOM 1015 C C . LYS A 1 128 ? -25.391 19.984 54.875 1 49.41 128 LYS A C 1
ATOM 1017 O O . LYS A 1 128 ? -25.781 19.547 55.969 1 49.41 128 LYS A O 1
ATOM 1022 N N . LYS A 1 129 ? -24.203 20.156 54.562 1 46.88 129 LYS A N 1
ATOM 1023 C CA . LYS A 1 129 ? -23.234 19.969 55.656 1 46.88 129 LYS A CA 1
ATOM 1024 C C . LYS A 1 129 ? -23.453 20.984 56.75 1 46.88 129 LYS A C 1
ATOM 1026 O O . LYS A 1 129 ? -23.203 20.703 57.938 1 46.88 129 LYS A O 1
ATOM 1031 N N . ARG A 1 130 ? -23.891 22.188 56.531 1 46.69 130 ARG A N 1
ATOM 1032 C CA . ARG A 1 130 ? -24.031 23.141 57.625 1 46.69 130 ARG A CA 1
ATOM 1033 C C . ARG A 1 130 ? -25.188 22.766 58.531 1 46.69 130 ARG A C 1
ATOM 1035 O O . ARG A 1 130 ? -25.156 23.047 59.719 1 46.69 130 ARG A O 1
ATOM 1042 N N . SER A 1 131 ? -26.297 22.266 58 1 44.09 131 SER A N 1
ATOM 1043 C CA . SER A 1 131 ? -27.422 22.062 58.906 1 44.09 131 SER A CA 1
ATOM 1044 C C . SER A 1 131 ? -27.25 20.766 59.719 1 44.09 131 SER A C 1
ATOM 1046 O O . SER A 1 131 ? -28 20.516 60.656 1 44.09 131 SER A O 1
ATOM 1048 N N . VAL A 1 132 ? -26.812 19.594 59.219 1 40.38 132 VAL A N 1
ATOM 1049 C CA . VAL A 1 132 ? -26.812 18.328 59.938 1 40.38 132 VAL A CA 1
ATOM 1050 C C . VAL A 1 132 ? -25.609 18.281 60.906 1 40.38 132 VAL A C 1
ATOM 1052 O O . VAL A 1 132 ? -24.484 18.031 60.469 1 40.38 132 VAL A O 1
ATOM 1055 N N . ASP A 1 133 ? -25.422 19.266 61.781 1 36.72 133 ASP A N 1
ATOM 1056 C CA . ASP A 1 133 ? -24.453 19.078 62.844 1 36.72 133 ASP A CA 1
ATOM 1057 C C . ASP A 1 133 ? -24.625 17.703 63.531 1 36.72 133 ASP A C 1
ATOM 1059 O O . ASP A 1 133 ? -23.688 17.156 64.062 1 36.72 133 ASP A O 1
ATOM 1063 N N . GLN A 1 134 ? -25.875 17.609 64.25 1 36.16 134 GLN A N 1
ATOM 1064 C CA . GLN A 1 134 ? -25.891 16.703 65.375 1 36.16 134 GLN A CA 1
ATOM 1065 C C . GLN A 1 134 ? -25.594 15.273 65 1 36.16 134 GLN A C 1
ATOM 1067 O O . GLN A 1 134 ? -24.766 14.602 65.562 1 36.16 134 GLN A O 1
ATOM 1072 N N . ASN A 1 135 ? -26.719 14.328 65.125 1 33.91 135 ASN A N 1
ATOM 1073 C CA . ASN A 1 135 ? -26.578 12.875 65.125 1 33.91 135 ASN A CA 1
ATOM 1074 C C . ASN A 1 135 ? -26.031 12.406 63.75 1 33.91 135 ASN A C 1
ATOM 1076 O O . ASN A 1 135 ? -26.766 12.406 62.75 1 33.91 135 ASN A O 1
ATOM 1080 N N . THR A 1 136 ? -24.891 12.852 63.438 1 33.03 136 THR A N 1
ATOM 1081 C CA . THR A 1 136 ? -24.172 12.742 62.188 1 33.03 136 THR A CA 1
ATOM 1082 C C . THR A 1 136 ? -24.016 11.281 61.781 1 33.03 136 THR A C 1
ATOM 1084 O O . THR A 1 136 ? -23.156 10.57 62.281 1 33.03 136 THR A O 1
ATOM 1087 N N . ASP A 1 137 ? -25.25 10.516 61.938 1 32.94 137 ASP A N 1
ATOM 1088 C CA . ASP A 1 137 ? -25.016 9.164 61.406 1 32.94 137 ASP A CA 1
ATOM 1089 C C . ASP A 1 137 ? -24.141 9.195 60.156 1 32.94 137 ASP A C 1
ATOM 1091 O O . ASP A 1 137 ? -24.391 9.984 59.25 1 32.94 137 ASP A O 1
ATOM 1095 N N . GLU A 1 138 ? -22.859 8.945 60.344 1 34.44 138 GLU A N 1
ATOM 1096 C CA . GLU A 1 138 ? -21.656 8.758 59.531 1 34.44 138 GLU A CA 1
ATOM 1097 C C . GLU A 1 138 ? -22.016 8.18 58.156 1 34.44 138 GLU A C 1
ATOM 1099 O O . GLU A 1 138 ? -21.188 8.18 57.25 1 34.44 138 GLU A O 1
ATOM 1104 N N . ASN A 1 139 ? -22.984 7.273 58.344 1 32.06 139 ASN A N 1
ATOM 1105 C CA . ASN A 1 139 ? -23.156 6.48 57.125 1 32.06 139 ASN A CA 1
ATOM 1106 C C . ASN A 1 139 ? -23.734 7.316 56 1 32.06 139 ASN A C 1
ATOM 1108 O O . ASN A 1 139 ? -24.875 7.125 55.594 1 32.06 139 ASN A O 1
ATOM 1112 N N . SER A 1 140 ? -23.734 8.594 56.188 1 32.06 140 SER A N 1
ATOM 1113 C CA . SER A 1 140 ? -24.281 9.234 55 1 32.06 140 SER A CA 1
ATOM 1114 C C . SER A 1 140 ? -23.625 8.695 53.75 1 32.06 140 SER A C 1
ATOM 1116 O O . SER A 1 140 ? -22.391 8.656 53.656 1 32.06 140 SER A O 1
ATOM 1118 N N . PRO A 1 141 ? -24.328 7.703 53.219 1 32.69 141 PRO A N 1
ATOM 1119 C CA . PRO A 1 141 ? -23.688 7.188 52 1 32.69 141 PRO A CA 1
ATOM 1120 C C . PRO A 1 141 ? -22.938 8.266 51.219 1 32.69 141 PRO A C 1
ATOM 1122 O O . PRO A 1 141 ? -23.359 9.43 51.188 1 32.69 141 PRO A O 1
ATOM 1125 N N . LEU A 1 142 ? -21.609 8.336 51.406 1 32.38 142 LEU A N 1
ATOM 1126 C CA . LEU A 1 142 ? -20.781 9.055 50.438 1 32.38 142 LEU A CA 1
ATOM 1127 C C . LEU A 1 142 ? -21.578 9.352 49.156 1 32.38 142 LEU A C 1
ATOM 1129 O O . LEU A 1 142 ? -22.109 8.445 48.531 1 32.38 142 LEU A O 1
ATOM 1133 N N . ILE A 1 143 ? -22.422 10.391 49.219 1 33.25 143 ILE A N 1
ATOM 1134 C CA . ILE A 1 143 ? -22.812 10.906 47.906 1 33.25 143 ILE A CA 1
ATOM 1135 C C . ILE A 1 143 ? -21.719 10.594 46.875 1 33.25 143 ILE A C 1
ATOM 1137 O O . ILE A 1 143 ? -20.641 11.203 46.906 1 33.25 143 ILE A O 1
ATOM 1141 N N . ARG A 1 144 ? -21.344 9.422 46.875 1 34.06 144 ARG A N 1
ATOM 1142 C CA . ARG A 1 144 ? -20.578 9 45.719 1 34.06 144 ARG A CA 1
ATOM 1143 C C . ARG A 1 144 ? -20.828 9.93 44.531 1 34.06 144 ARG A C 1
ATOM 1145 O O . ARG A 1 144 ? -21.969 10.336 44.281 1 34.06 144 ARG A O 1
ATOM 1152 N N . HIS A 1 145 ? -19.906 10.766 44.062 1 35.56 145 HIS A N 1
ATOM 1153 C CA . HIS A 1 145 ? -19.656 11.492 42.812 1 35.56 145 HIS A CA 1
ATOM 1154 C C . HIS A 1 145 ? -20.469 10.898 41.656 1 35.56 145 HIS A C 1
ATOM 1156 O O . HIS A 1 145 ? -20.172 9.812 41.188 1 35.56 145 HIS A O 1
ATOM 1162 N N . LYS A 1 146 ? -21.734 11.023 41.75 1 41 146 LYS A N 1
ATOM 1163 C CA . LYS A 1 146 ? -22.469 10.695 40.531 1 41 146 LYS A CA 1
ATOM 1164 C C . LYS A 1 146 ? -21.703 11.109 39.281 1 41 146 LYS A C 1
ATOM 1166 O O . LYS A 1 146 ? -21.312 12.266 39.156 1 41 146 LYS A O 1
ATOM 1171 N N . ARG A 1 147 ? -20.922 10.305 38.844 1 48.66 147 ARG A N 1
ATOM 1172 C CA . ARG A 1 147 ? -20.141 10.422 37.625 1 48.66 147 ARG A CA 1
ATOM 1173 C C . ARG A 1 147 ? -21.016 10.922 36.469 1 48.66 147 ARG A C 1
ATOM 1175 O O . ARG A 1 147 ? -22.234 10.695 36.469 1 48.66 147 ARG A O 1
ATOM 1182 N N . PHE A 1 148 ? -20.609 11.961 35.844 1 51.78 148 PHE A N 1
ATOM 1183 C CA . PHE A 1 148 ? -21.219 12.508 34.625 1 51.78 148 PHE A CA 1
ATOM 1184 C C . PHE A 1 148 ? -22.141 11.484 33.969 1 51.78 148 PHE A C 1
ATOM 1186 O O . PHE A 1 148 ? -23.281 11.805 33.625 1 51.78 148 PHE A O 1
ATOM 1193 N N . LEU A 1 149 ? -21.688 10.32 34 1 56.75 149 LEU A N 1
ATOM 1194 C CA . LEU A 1 149 ? -22.438 9.281 33.312 1 56.75 149 LEU A CA 1
ATOM 1195 C C . LEU A 1 149 ? -23.672 8.867 34.125 1 56.75 149 LEU A C 1
ATOM 1197 O O . LEU A 1 149 ? -24.656 8.391 33.562 1 56.75 149 LEU A O 1
ATOM 1201 N N . ASP A 1 150 ? -23.641 9.055 35.438 1 53.84 150 ASP A N 1
ATOM 1202 C CA . ASP A 1 150 ? -24.766 8.641 36.281 1 53.84 150 ASP A CA 1
ATOM 1203 C C . ASP A 1 150 ? -25.969 9.547 36.062 1 53.84 150 ASP A C 1
ATOM 1205 O O . ASP A 1 150 ? -27.109 9.141 36.312 1 53.84 150 ASP A O 1
ATOM 1209 N N . PHE A 1 151 ? -25.625 10.664 35.844 1 49.88 151 PHE A N 1
ATOM 1210 C CA . PHE A 1 151 ? -26.703 11.625 35.594 1 49.88 151 PHE A CA 1
ATOM 1211 C C . PHE A 1 151 ? -27.438 11.328 34.312 1 49.88 151 PHE A C 1
ATOM 1213 O O . PHE A 1 151 ? -28.594 11.719 34.125 1 49.88 151 PHE A O 1
ATOM 1220 N N . LEU A 1 152 ? -26.625 10.836 33.406 1 53.16 152 LEU A N 1
ATOM 1221 C CA . LEU A 1 152 ? -27.281 10.578 32.125 1 53.16 152 LEU A CA 1
ATOM 1222 C C . LEU A 1 152 ? -28.234 9.406 32.219 1 53.16 152 LEU A C 1
ATOM 1224 O O . LEU A 1 152 ? -27.828 8.297 32.562 1 53.16 152 LEU A O 1
ATOM 1228 N N . ASN A 1 153 ? -29.391 9.633 32.906 1 49.47 153 ASN A N 1
ATOM 1229 C CA . ASN A 1 153 ? -30.453 8.625 32.969 1 49.47 153 ASN A CA 1
ATOM 1230 C C . ASN A 1 153 ? -30.594 7.891 31.625 1 49.47 153 ASN A C 1
ATOM 1232 O O . ASN A 1 153 ? -31.484 8.188 30.844 1 49.47 153 ASN A O 1
ATOM 1236 N N . VAL A 1 154 ? -29.516 7.504 31.109 1 52.78 154 VAL A N 1
ATOM 1237 C CA . VAL A 1 154 ? -29.625 6.75 29.859 1 52.78 154 VAL A CA 1
ATOM 1238 C C . VAL A 1 154 ? -30.172 5.355 30.141 1 52.78 154 VAL A C 1
ATOM 1240 O O . VAL A 1 154 ? -29.422 4.438 30.469 1 52.78 154 VAL A O 1
ATOM 1243 N N . THR A 1 155 ? -31.125 5.164 31.125 1 49.75 155 THR A N 1
ATOM 1244 C CA . THR A 1 155 ? -31.719 3.85 31.359 1 49.75 155 THR A CA 1
ATOM 1245 C C . THR A 1 155 ? -32.125 3.211 30.031 1 49.75 155 THR A C 1
ATOM 1247 O O . THR A 1 155 ? -32.875 2.232 30.016 1 49.75 155 THR A O 1
ATOM 1250 N N . ASN A 1 156 ? -32.031 3.838 28.859 1 53.28 156 ASN A N 1
ATOM 1251 C CA . ASN A 1 156 ? -32.781 3.221 27.766 1 53.28 156 ASN A CA 1
ATOM 1252 C C . ASN A 1 156 ? -32.094 1.938 27.281 1 53.28 156 ASN A C 1
ATOM 1254 O O . ASN A 1 156 ? -30.938 1.964 26.859 1 53.28 156 ASN A O 1
ATOM 1258 N N . ASN A 1 157 ? -32.625 0.829 27.781 1 58.88 157 ASN A N 1
ATOM 1259 C CA . ASN A 1 157 ? -32.375 -0.492 27.219 1 58.88 157 ASN A CA 1
ATOM 1260 C C . ASN A 1 157 ? -32.438 -0.471 25.688 1 58.88 157 ASN A C 1
ATOM 1262 O O . ASN A 1 157 ? -33.469 -0.145 25.125 1 58.88 157 ASN A O 1
ATOM 1266 N N . ASP A 1 158 ? -31.359 -0.309 25 1 65.44 158 ASP A N 1
ATOM 1267 C CA . ASP A 1 158 ? -31.328 -0.446 23.547 1 65.44 158 ASP A CA 1
ATOM 1268 C C . ASP A 1 158 ? -31.938 -1.77 23.094 1 65.44 158 ASP A C 1
ATOM 1270 O O . ASP A 1 158 ? -31.391 -2.84 23.375 1 65.44 158 ASP A O 1
ATOM 1274 N N . PRO A 1 159 ? -33.156 -1.627 22.578 1 68.12 159 PRO A N 1
ATOM 1275 C CA . PRO A 1 159 ? -33.844 -2.855 22.172 1 68.12 159 PRO A CA 1
ATOM 1276 C C . PRO A 1 159 ? -33.031 -3.697 21.188 1 68.12 159 PRO A C 1
ATOM 1278 O O . PRO A 1 159 ? -33.281 -4.898 21.062 1 68.12 159 PRO A O 1
ATOM 1281 N N . MET A 1 160 ? -32.094 -3.025 20.547 1 67.94 160 MET A N 1
ATOM 1282 C CA . MET A 1 160 ? -31.312 -3.768 19.562 1 67.94 160 MET A CA 1
ATOM 1283 C C . MET A 1 160 ? -30.312 -4.68 20.25 1 67.94 160 MET A C 1
ATOM 1285 O O . MET A 1 160 ? -29.781 -5.605 19.641 1 67.94 160 MET A O 1
ATOM 1289 N N . ILE A 1 161 ? -30.062 -4.336 21.516 1 63.19 161 ILE A N 1
ATOM 1290 C CA . ILE A 1 161 ? -29.047 -5.09 22.234 1 63.19 161 ILE A CA 1
ATOM 1291 C C . ILE A 1 161 ? -29.688 -5.828 23.406 1 63.19 161 ILE A C 1
ATOM 1293 O O . ILE A 1 161 ? -29.562 -5.402 24.562 1 63.19 161 ILE A O 1
ATOM 1297 N N . GLU A 1 162 ? -30.562 -6.637 23.109 1 64.62 162 GLU A N 1
ATOM 1298 C CA . GLU A 1 162 ? -31.156 -7.41 24.188 1 64.62 162 GLU A CA 1
ATOM 1299 C C . GLU A 1 162 ? -30.234 -8.547 24.625 1 64.62 162 GLU A C 1
ATOM 1301 O O . GLU A 1 162 ? -29.594 -9.188 23.797 1 64.62 162 GLU A O 1
ATOM 1306 N N . GLU A 1 163 ? -30.094 -8.648 25.844 1 62.91 163 GLU A N 1
ATOM 1307 C CA . GLU A 1 163 ? -29.234 -9.648 26.484 1 62.91 163 GLU A CA 1
ATOM 1308 C C . GLU A 1 163 ? -29.547 -11.047 25.969 1 62.91 163 GLU A C 1
ATOM 1310 O O . GLU A 1 163 ? -28.656 -11.891 25.859 1 62.91 163 GLU A O 1
ATOM 1315 N N . ASP A 1 164 ? -30.719 -11.172 25.469 1 65.56 164 ASP A N 1
ATOM 1316 C CA . ASP A 1 164 ? -31.156 -12.508 25.109 1 65.56 164 ASP A CA 1
ATOM 1317 C C . ASP A 1 164 ? -30.562 -12.938 23.766 1 65.56 164 ASP A C 1
ATOM 1319 O O . ASP A 1 164 ? -30.594 -14.117 23.406 1 65.56 164 ASP A O 1
ATOM 1323 N N . TYR A 1 165 ? -29.938 -12.031 23.141 1 75.38 165 TYR A N 1
ATOM 1324 C CA . TYR A 1 165 ? -29.438 -12.352 21.812 1 75.38 165 TYR A CA 1
ATOM 1325 C C . TYR A 1 165 ? -28.047 -12.961 21.875 1 75.38 165 TYR A C 1
ATOM 1327 O O . TYR A 1 165 ? -27.578 -13.57 20.922 1 75.38 165 TYR A O 1
ATOM 1335 N N . PHE A 1 166 ? -27.438 -12.977 23.109 1 78.69 166 PHE A N 1
ATOM 1336 C CA . PHE A 1 166 ? -26.031 -13.344 23.188 1 78.69 166 PHE A CA 1
ATOM 1337 C C . PHE A 1 166 ? -25.859 -14.68 23.891 1 78.69 166 PHE A C 1
ATOM 1339 O O . PHE A 1 166 ? -26.625 -15.016 24.797 1 78.69 166 PHE A O 1
ATOM 1346 N N . ASP A 1 167 ? -24.891 -15.32 23.453 1 79.5 167 ASP A N 1
ATOM 1347 C CA . ASP A 1 167 ? -24.562 -16.594 24.094 1 79.5 167 ASP A CA 1
ATOM 1348 C C . ASP A 1 167 ? -23.906 -16.359 25.453 1 79.5 167 ASP A C 1
ATOM 1350 O O . ASP A 1 167 ? -23.406 -15.273 25.734 1 79.5 167 ASP A O 1
ATOM 1354 N N . GLU A 1 168 ? -23.969 -17.391 26.219 1 80.19 168 GLU A N 1
ATOM 1355 C CA . GLU A 1 168 ? -23.438 -17.312 27.578 1 80.19 168 GLU A CA 1
ATOM 1356 C C . GLU A 1 168 ? -21.938 -17 27.562 1 80.19 168 GLU A C 1
ATOM 1358 O O . GLU A 1 168 ? -21.422 -16.391 28.5 1 80.19 168 GLU A O 1
ATOM 1363 N N . ASP A 1 169 ? -21.25 -17.422 26.516 1 84.12 169 ASP A N 1
ATOM 1364 C CA . ASP A 1 169 ? -19.812 -17.219 26.469 1 84.12 169 ASP A CA 1
ATOM 1365 C C . ASP A 1 169 ? -19.469 -15.891 25.797 1 84.12 169 ASP A C 1
ATOM 1367 O O . ASP A 1 169 ? -18.297 -15.617 25.516 1 84.12 169 ASP A O 1
ATOM 1371 N N . ASP A 1 170 ? -20.453 -15.133 25.578 1 85.69 170 ASP A N 1
ATOM 1372 C CA . ASP A 1 170 ? -20.234 -13.812 24.984 1 85.69 170 ASP A CA 1
ATOM 1373 C C . ASP A 1 170 ? -20.094 -12.75 26.062 1 85.69 170 ASP A C 1
ATOM 1375 O O . ASP A 1 170 ? -20.828 -12.75 27.062 1 85.69 170 ASP A O 1
ATOM 1379 N N . TRP A 1 171 ? -19.047 -11.938 25.938 1 86.81 171 TRP A N 1
ATOM 1380 C CA . TRP A 1 171 ? -18.844 -10.852 26.891 1 86.81 171 TRP A CA 1
ATOM 1381 C C . TRP A 1 171 ? -20.094 -9.992 27 1 86.81 171 TRP A C 1
ATOM 1383 O O . TRP A 1 171 ? -20.406 -9.484 28.078 1 86.81 171 TRP A O 1
ATOM 1393 N N . GLU A 1 172 ? -20.828 -9.883 25.906 1 81.06 172 GLU A N 1
ATOM 1394 C CA . GLU A 1 172 ? -22.031 -9.055 25.844 1 81.06 172 GLU A CA 1
ATOM 1395 C C . GLU A 1 172 ? -23.109 -9.578 26.781 1 81.06 172 GLU A C 1
ATOM 1397 O O . GLU A 1 172 ? -23.984 -8.82 27.219 1 81.06 172 GLU A O 1
ATOM 1402 N N . SER A 1 173 ? -23.062 -10.852 27.125 1 78.5 173 SER A N 1
ATOM 1403 C CA . SER A 1 173 ? -24.047 -11.461 28.016 1 78.5 173 SER A CA 1
ATOM 1404 C C . SER A 1 173 ? -23.656 -11.266 29.469 1 78.5 173 SER A C 1
ATOM 1406 O O . SER A 1 173 ? -24.516 -11.359 30.359 1 78.5 173 SER A O 1
ATOM 1408 N N . ILE A 1 174 ? -22.359 -11.031 29.703 1 82 174 ILE A N 1
ATOM 1409 C CA . ILE A 1 174 ? -21.875 -10.992 31.062 1 82 174 ILE A CA 1
ATOM 1410 C C . ILE A 1 174 ? -21.578 -9.547 31.469 1 82 174 ILE A C 1
ATOM 1412 O O . ILE A 1 174 ? -21.875 -9.141 32.594 1 82 174 ILE A O 1
ATOM 1416 N N . GLY A 1 175 ? -21.031 -8.867 30.578 1 81.75 175 GLY A N 1
ATOM 1417 C CA . GLY A 1 175 ? -20.594 -7.52 30.891 1 81.75 175 GLY A CA 1
ATOM 1418 C C . GLY A 1 175 ? -21.734 -6.527 31 1 81.75 175 GLY A C 1
ATOM 1419 O O . GLY A 1 175 ? -22.766 -6.691 30.344 1 81.75 175 GLY A O 1
ATOM 1420 N N . ALA A 1 176 ? -21.578 -5.488 31.812 1 77.56 176 ALA A N 1
ATOM 1421 C CA . ALA A 1 176 ? -22.562 -4.406 31.906 1 77.56 176 ALA A CA 1
ATOM 1422 C C . ALA A 1 176 ? -22.375 -3.408 30.766 1 77.56 176 ALA A C 1
ATOM 1424 O O . ALA A 1 176 ? -21.266 -3.186 30.297 1 77.56 176 ALA A O 1
ATOM 1425 N N . ARG A 1 177 ? -23.438 -2.891 30.328 1 78.56 177 ARG A N 1
ATOM 1426 C CA . ARG A 1 177 ? -23.359 -1.892 29.266 1 78.56 177 ARG A CA 1
ATOM 1427 C C . ARG A 1 177 ? -22.656 -0.628 29.75 1 78.56 177 ARG A C 1
ATOM 1429 O O . ARG A 1 177 ? -22.875 -0.19 30.891 1 78.56 177 ARG A O 1
ATOM 1436 N N . ASP A 1 178 ? -21.828 -0.14 28.938 1 80.38 178 ASP A N 1
ATOM 1437 C CA . ASP A 1 178 ? -21.125 1.102 29.234 1 80.38 178 ASP A CA 1
ATOM 1438 C C . ASP A 1 178 ? -22.031 2.314 29.016 1 80.38 178 ASP A C 1
ATOM 1440 O O . ASP A 1 178 ? -22.609 2.465 27.938 1 80.38 178 ASP A O 1
ATOM 1444 N N . LYS A 1 179 ? -22.188 3.174 30 1 76.5 179 LYS A N 1
ATOM 1445 C CA . LYS A 1 179 ? -23.109 4.305 29.938 1 76.5 179 LYS A CA 1
ATOM 1446 C C . LYS A 1 179 ? -22.719 5.285 28.844 1 76.5 179 LYS A C 1
ATOM 1448 O O . LYS A 1 179 ? -23.578 5.84 28.156 1 76.5 179 LYS A O 1
ATOM 1453 N N . ALA A 1 180 ? -21.438 5.57 28.703 1 80.25 180 ALA A N 1
ATOM 1454 C CA . ALA A 1 180 ? -20.984 6.473 27.656 1 80.25 180 ALA A CA 1
ATOM 1455 C C . ALA A 1 180 ? -21.312 5.922 26.266 1 80.25 180 ALA A C 1
ATOM 1457 O O . ALA A 1 180 ? -21.703 6.676 25.375 1 80.25 180 ALA A O 1
ATOM 1458 N N . ASP A 1 181 ? -21.203 4.648 26.172 1 83.94 181 ASP A N 1
ATOM 1459 C CA . ASP A 1 181 ? -21.531 4.012 24.906 1 83.94 181 ASP A CA 1
ATOM 1460 C C . ASP A 1 181 ? -23.031 4.066 24.609 1 83.94 181 ASP A C 1
ATOM 1462 O O . ASP A 1 181 ? -23.438 4.215 23.469 1 83.94 181 ASP A O 1
ATOM 1466 N N . GLN A 1 182 ? -23.797 3.885 25.594 1 83.12 182 GLN A N 1
ATOM 1467 C CA . GLN A 1 182 ? -25.25 3.967 25.438 1 83.12 182 GLN A CA 1
ATOM 1468 C C . GLN A 1 182 ? -25.672 5.363 25 1 83.12 182 GLN A C 1
ATOM 1470 O O . GLN A 1 182 ? -26.562 5.512 24.172 1 83.12 182 GLN A O 1
ATOM 1475 N N . LEU A 1 183 ? -25.031 6.297 25.578 1 83.38 183 LEU A N 1
ATOM 1476 C CA . LEU A 1 183 ? -25.328 7.676 25.203 1 83.38 183 LEU A CA 1
ATOM 1477 C C . LEU A 1 183 ? -24.938 7.938 23.75 1 83.38 183 LEU A C 1
ATOM 1479 O O . LEU A 1 183 ? -25.672 8.594 23.016 1 83.38 183 LEU A O 1
ATOM 1483 N N . TYR A 1 184 ? -23.844 7.461 23.438 1 88.31 184 TYR A N 1
ATOM 1484 C CA . TYR A 1 184 ? -23.375 7.625 22.062 1 88.31 184 TYR A CA 1
ATOM 1485 C C . TYR A 1 184 ? -24.297 6.906 21.094 1 88.31 184 TYR A C 1
ATOM 1487 O O . TYR A 1 184 ? -24.609 7.43 20.016 1 88.31 184 TYR A O 1
ATOM 1495 N N . GLN A 1 185 ? -24.766 5.746 21.453 1 87.75 185 GLN A N 1
ATOM 1496 C CA . GLN A 1 185 ? -25.703 5 20.609 1 87.75 185 GLN A CA 1
ATOM 1497 C C . GLN A 1 185 ? -27.031 5.73 20.469 1 87.75 185 GLN A C 1
ATOM 1499 O O . GLN A 1 185 ? -27.656 5.711 19.406 1 87.75 185 GLN A O 1
ATOM 1504 N N . LYS A 1 186 ? -27.469 6.262 21.562 1 87.88 186 LYS A N 1
ATOM 1505 C CA . LYS A 1 186 ? -28.688 7.055 21.516 1 87.88 186 LYS A CA 1
ATOM 1506 C C . LYS A 1 186 ? -28.531 8.25 20.578 1 87.88 186 LYS A C 1
ATOM 1508 O O . LYS A 1 186 ? -29.453 8.562 19.812 1 87.88 186 LYS A O 1
ATOM 1513 N N . PHE A 1 187 ? -27.469 8.891 20.688 1 92.19 187 PHE A N 1
ATOM 1514 C CA . PHE A 1 187 ? -27.188 9.992 19.781 1 92.19 187 PHE A CA 1
ATOM 1515 C C . PHE A 1 187 ? -27.25 9.531 18.328 1 92.19 187 PHE A C 1
ATOM 1517 O O . PHE A 1 187 ? -27.891 10.164 17.5 1 92.19 187 PHE A O 1
ATOM 1524 N N . LEU A 1 188 ? -26.5 8.438 18.031 1 93.19 188 LEU A N 1
ATOM 1525 C CA . LEU A 1 188 ? -26.422 7.934 16.672 1 93.19 188 LEU A CA 1
ATOM 1526 C C . LEU A 1 188 ? -27.797 7.594 16.141 1 93.19 188 LEU A C 1
ATOM 1528 O O . LEU A 1 188 ? -28.094 7.855 14.969 1 93.19 188 LEU A O 1
ATOM 1532 N N . LYS A 1 189 ? -28.625 7.043 16.938 1 91.75 189 LYS A N 1
ATOM 1533 C CA . LYS A 1 189 ? -29.969 6.691 16.516 1 91.75 189 LYS A CA 1
ATOM 1534 C C . LYS A 1 189 ? -30.781 7.934 16.172 1 91.75 189 LYS A C 1
ATOM 1536 O O . LYS A 1 189 ? -31.375 8.008 15.094 1 91.75 189 LYS A O 1
ATOM 1541 N N . LEU A 1 190 ? -30.766 8.867 17.062 1 93.38 190 LEU A N 1
ATOM 1542 C CA . LEU A 1 190 ? -31.516 10.094 16.844 1 93.38 190 LEU A CA 1
ATOM 1543 C C . LEU A 1 190 ? -30.984 10.836 15.617 1 93.38 190 LEU A C 1
ATOM 1545 O O . LEU A 1 190 ? -31.766 11.383 14.828 1 93.38 190 LEU A O 1
ATOM 1549 N N . PHE A 1 191 ? -29.703 10.852 15.484 1 95.56 191 PHE A N 1
ATOM 1550 C CA . PHE A 1 191 ? -29.047 11.492 14.344 1 95.56 191 PHE A CA 1
ATOM 1551 C C . PHE A 1 191 ? -29.484 10.836 13.039 1 95.56 191 PHE A C 1
ATOM 1553 O O . PHE A 1 191 ? -29.797 11.531 12.07 1 95.56 191 PHE A O 1
ATOM 1560 N N . ASN A 1 192 ? -29.5 9.5 13.016 1 95.56 192 ASN A N 1
ATOM 1561 C CA . ASN A 1 192 ? -29.812 8.773 11.789 1 95.56 192 ASN A CA 1
ATOM 1562 C C . ASN A 1 192 ? -31.328 8.742 11.523 1 95.56 192 ASN A C 1
ATOM 1564 O O . ASN A 1 192 ? -31.75 8.391 10.422 1 95.56 192 ASN A O 1
ATOM 1568 N N . TYR A 1 193 ? -32.156 9.148 12.5 1 94.75 193 TYR A N 1
ATOM 1569 C CA . TYR A 1 193 ? -33.594 9.289 12.281 1 94.75 193 TYR A CA 1
ATOM 1570 C C . TYR A 1 193 ? -33.906 10.578 11.531 1 94.75 193 TYR A C 1
ATOM 1572 O O . TYR A 1 193 ? -35 10.734 10.977 1 94.75 193 TYR A O 1
ATOM 1580 N N . GLU A 1 194 ? -32.938 11.523 11.602 1 95.25 194 GLU A N 1
ATOM 1581 C CA . GLU A 1 194 ? -33.125 12.742 10.82 1 95.25 194 GLU A CA 1
ATOM 1582 C C . GLU A 1 194 ? -33.281 12.43 9.336 1 95.25 194 GLU A C 1
ATOM 1584 O O . GLU A 1 194 ? -32.688 11.469 8.836 1 95.25 194 GLU A O 1
ATOM 1589 N N . THR A 1 195 ? -34.031 13.258 8.648 1 93.88 195 THR A N 1
ATOM 1590 C CA . THR A 1 195 ? -34.188 13.055 7.211 1 93.88 195 THR A CA 1
ATOM 1591 C C . THR A 1 195 ? -32.844 13.219 6.492 1 93.88 195 THR A C 1
ATOM 1593 O O . THR A 1 195 ? -31.969 13.969 6.953 1 93.88 195 THR A O 1
ATOM 1596 N N . ARG A 1 196 ? -32.719 12.516 5.434 1 93.12 196 ARG A N 1
ATOM 1597 C CA . ARG A 1 196 ? -31.484 12.602 4.66 1 93.12 196 ARG A CA 1
ATOM 1598 C C . ARG A 1 196 ? -31.172 14.039 4.266 1 93.12 196 ARG A C 1
ATOM 1600 O O . ARG A 1 196 ? -30.031 14.484 4.359 1 93.12 196 ARG A O 1
ATOM 1607 N N . LYS A 1 197 ? -32.188 14.75 3.832 1 94.19 197 LYS A N 1
ATOM 1608 C CA . LYS A 1 197 ? -32 16.141 3.424 1 94.19 197 LYS A CA 1
ATOM 1609 C C . LYS A 1 197 ? -31.453 16.984 4.566 1 94.19 197 LYS A C 1
ATOM 1611 O O . LYS A 1 197 ? -30.531 17.781 4.367 1 94.19 197 LYS A O 1
ATOM 1616 N N . ASN A 1 198 ? -32.031 16.734 5.715 1 95.31 198 ASN A N 1
ATOM 1617 C CA . ASN A 1 198 ? -31.562 17.469 6.883 1 95.31 198 ASN A CA 1
ATOM 1618 C C . ASN A 1 198 ? -30.141 17.078 7.27 1 95.31 198 ASN A C 1
ATOM 1620 O O . ASN A 1 198 ? -29.328 17.938 7.621 1 95.31 198 ASN A O 1
ATOM 1624 N N . ARG A 1 199 ? -29.828 15.828 7.25 1 95.44 199 ARG A N 1
ATOM 1625 C CA . ARG A 1 199 ? -28.484 15.344 7.602 1 95.44 199 ARG A CA 1
ATOM 1626 C C . ARG A 1 199 ? -27.438 15.922 6.672 1 95.44 199 ARG A C 1
ATOM 1628 O O . ARG A 1 199 ? -26.328 16.266 7.113 1 95.44 199 ARG A O 1
ATOM 1635 N N . LEU A 1 200 ? -27.781 16.016 5.414 1 95.5 200 LEU A N 1
ATOM 1636 C CA . LEU A 1 200 ? -26.859 16.594 4.441 1 95.5 200 LEU A CA 1
ATOM 1637 C C . LEU A 1 200 ? -26.625 18.078 4.719 1 95.5 200 LEU A C 1
ATOM 1639 O O . LEU A 1 200 ? -25.531 18.594 4.527 1 95.5 200 LEU A O 1
ATOM 1643 N N . ALA A 1 201 ? -27.656 18.719 5.234 1 95.44 201 ALA A N 1
ATOM 1644 C CA . ALA A 1 201 ? -27.594 20.156 5.465 1 95.44 201 ALA A CA 1
ATOM 1645 C C . ALA A 1 201 ? -26.828 20.469 6.754 1 95.44 201 ALA A C 1
ATOM 1647 O O . ALA A 1 201 ? -26.094 21.453 6.812 1 95.44 201 ALA A O 1
ATOM 1648 N N . ILE A 1 202 ? -27.016 19.641 7.758 1 96.31 202 ILE A N 1
ATOM 1649 C CA . ILE A 1 202 ? -26.484 19.984 9.078 1 96.31 202 ILE A CA 1
ATOM 1650 C C . ILE A 1 202 ? -25.031 19.562 9.172 1 96.31 202 ILE A C 1
ATOM 1652 O O . ILE A 1 202 ? -24.297 20 10.07 1 96.31 202 ILE A O 1
ATOM 1656 N N . GLY A 1 203 ? -24.547 18.625 8.336 1 96.44 203 GLY A N 1
ATOM 1657 C CA . GLY A 1 203 ? -23.172 18.172 8.359 1 96.44 203 GLY A CA 1
ATOM 1658 C C . GLY A 1 203 ? -22.188 19.188 7.816 1 96.44 203 GLY A C 1
ATOM 1659 O O . GLY A 1 203 ? -22.594 20.234 7.305 1 96.44 203 GLY A O 1
ATOM 1660 N N . HIS A 1 204 ? -20.906 18.922 8 1 96.19 204 HIS A N 1
ATOM 1661 C CA . HIS A 1 204 ? -19.875 19.781 7.449 1 96.19 204 HIS A CA 1
ATOM 1662 C C . HIS A 1 204 ? -19.875 19.734 5.926 1 96.19 204 HIS A C 1
ATOM 1664 O O . HIS A 1 204 ? -20 18.656 5.336 1 96.19 204 HIS A O 1
ATOM 1670 N N . GLN A 1 205 ? -19.766 20.891 5.348 1 94.88 205 GLN A N 1
ATOM 1671 C CA . GLN A 1 205 ? -19.844 21 3.896 1 94.88 205 GLN A CA 1
ATOM 1672 C C . GLN A 1 205 ? -18.453 21 3.275 1 94.88 205 GLN A C 1
ATOM 1674 O O . GLN A 1 205 ? -17.516 21.594 3.826 1 94.88 205 GLN A O 1
ATOM 1679 N N . LEU A 1 206 ? -18.328 20.375 2.166 1 95.62 206 LEU A N 1
ATOM 1680 C CA . LEU A 1 206 ? -17.031 20.234 1.521 1 95.62 206 LEU A CA 1
ATOM 1681 C C . LEU A 1 206 ? -16.469 21.594 1.104 1 95.62 206 LEU A C 1
ATOM 1683 O O . LEU A 1 206 ? -15.258 21.812 1.171 1 95.62 206 LEU A O 1
ATOM 1687 N N . ASN A 1 207 ? -17.328 22.469 0.652 1 91.38 207 ASN A N 1
ATOM 1688 C CA . ASN A 1 207 ? -16.875 23.781 0.191 1 91.38 207 ASN A CA 1
ATOM 1689 C C . ASN A 1 207 ? -16.156 24.547 1.297 1 91.38 207 ASN A C 1
ATOM 1691 O O . ASN A 1 207 ? -15.227 25.312 1.025 1 91.38 207 ASN A O 1
ATOM 1695 N N . ASN A 1 208 ? -16.562 24.312 2.469 1 90.69 208 ASN A N 1
ATOM 1696 C CA . ASN A 1 208 ? -15.891 24.953 3.602 1 90.69 208 ASN A CA 1
ATOM 1697 C C . ASN A 1 208 ? -14.664 24.156 4.043 1 90.69 208 ASN A C 1
ATOM 1699 O O . ASN A 1 208 ? -13.648 24.75 4.43 1 90.69 208 ASN A O 1
ATOM 1703 N N . MET A 1 209 ? -14.742 22.875 3.941 1 93.81 209 MET A N 1
ATOM 1704 C CA . MET A 1 209 ? -13.703 22 4.461 1 93.81 209 MET A CA 1
ATOM 1705 C C . MET A 1 209 ? -12.477 22 3.551 1 93.81 209 MET A C 1
ATOM 1707 O O . MET A 1 209 ? -11.344 21.859 4.02 1 93.81 209 MET A O 1
ATOM 1711 N N . LEU A 1 210 ? -12.719 22.156 2.301 1 94.19 210 LEU A N 1
ATOM 1712 C CA . LEU A 1 210 ? -11.641 21.984 1.333 1 94.19 210 LEU A CA 1
ATOM 1713 C C . LEU A 1 210 ? -10.875 23.297 1.145 1 94.19 210 LEU A C 1
ATOM 1715 O O . LEU A 1 210 ? -11.414 24.266 0.615 1 94.19 210 LEU A O 1
ATOM 1719 N N . VAL A 1 211 ? -9.68 23.328 1.543 1 92.62 211 VAL A N 1
ATOM 1720 C CA . VAL A 1 211 ? -8.82 24.484 1.361 1 92.62 211 VAL A CA 1
ATOM 1721 C C . VAL A 1 211 ? -8 24.328 0.082 1 92.62 211 VAL A C 1
ATOM 1723 O O . VAL A 1 211 ? -7.855 25.281 -0.69 1 92.62 211 VAL A O 1
ATOM 1726 N N . LYS A 1 212 ? -7.445 23.156 -0.074 1 92.56 212 LYS A N 1
ATOM 1727 C CA . LYS A 1 212 ? -6.652 22.844 -1.26 1 92.56 212 LYS A CA 1
ATOM 1728 C C . LYS A 1 212 ? -6.816 21.375 -1.664 1 92.56 212 LYS A C 1
ATOM 1730 O O . LYS A 1 212 ? -6.898 20.5 -0.807 1 92.56 212 LYS A O 1
ATOM 1735 N N . CYS A 1 213 ? -6.902 21.141 -2.9 1 94.75 213 CYS A N 1
ATOM 1736 C CA . CYS A 1 213 ? -6.891 19.812 -3.514 1 94.75 213 CYS A CA 1
ATOM 1737 C C . CYS A 1 213 ? -6.059 19.812 -4.789 1 94.75 213 CYS A C 1
ATOM 1739 O O . CYS A 1 213 ? -6.312 20.594 -5.703 1 94.75 213 CYS A O 1
ATOM 1741 N N . SER A 1 214 ? -5.109 18.984 -4.777 1 94.81 214 SER A N 1
ATOM 1742 C CA . SER A 1 214 ? -4.262 18.906 -5.965 1 94.81 214 SER A CA 1
ATOM 1743 C C . SER A 1 214 ? -3.777 17.484 -6.211 1 94.81 214 SER A C 1
ATOM 1745 O O . SER A 1 214 ? -3.371 16.797 -5.277 1 94.81 214 SER A O 1
ATOM 1747 N N . PHE A 1 215 ? -3.9 17.125 -7.445 1 94.5 215 PHE A N 1
ATOM 1748 C CA . PHE A 1 215 ? -3.352 15.844 -7.887 1 94.5 215 PHE A CA 1
ATOM 1749 C C . PHE A 1 215 ? -2.279 16.047 -8.953 1 94.5 215 PHE A C 1
ATOM 1751 O O . PHE A 1 215 ? -2.539 16.672 -9.992 1 94.5 215 PHE A O 1
ATOM 1758 N N . ALA A 1 216 ? -1.112 15.547 -8.688 1 91.5 216 ALA A N 1
ATOM 1759 C CA . ALA A 1 216 ? 0.026 15.68 -9.586 1 91.5 216 ALA A CA 1
ATOM 1760 C C . ALA A 1 216 ? 0.256 17.141 -9.969 1 91.5 216 ALA A C 1
ATOM 1762 O O . ALA A 1 216 ? 0.482 17.453 -11.133 1 91.5 216 ALA A O 1
ATOM 1763 N N . GLY A 1 217 ? 0.035 18.016 -9.047 1 88.69 217 GLY A N 1
ATOM 1764 C CA . GLY A 1 217 ? 0.306 19.438 -9.234 1 88.69 217 GLY A CA 1
ATOM 1765 C C . GLY A 1 217 ? -0.839 20.172 -9.898 1 88.69 217 GLY A C 1
ATOM 1766 O O . GLY A 1 217 ? -0.745 21.375 -10.141 1 88.69 217 GLY A O 1
ATOM 1767 N N . ARG A 1 218 ? -1.887 19.453 -10.188 1 90.19 218 ARG A N 1
ATOM 1768 C CA . ARG A 1 218 ? -3.059 20.078 -10.797 1 90.19 218 ARG A CA 1
ATOM 1769 C C . ARG A 1 218 ? -4.219 20.141 -9.805 1 90.19 218 ARG A C 1
ATOM 1771 O O . ARG A 1 218 ? -4.469 19.172 -9.078 1 90.19 218 ARG A O 1
ATOM 1778 N N . SER A 1 219 ? -4.906 21.234 -9.836 1 91.62 219 SER A N 1
ATOM 1779 C CA . SER A 1 219 ? -5.941 21.484 -8.836 1 91.62 219 SER A CA 1
ATOM 1780 C C . SER A 1 219 ? -7.176 20.625 -9.094 1 91.62 219 SER A C 1
ATOM 1782 O O . SER A 1 219 ? -7.516 20.359 -10.242 1 91.62 219 SER A O 1
ATOM 1784 N N . CYS A 1 220 ? -7.711 20.156 -8.062 1 91.88 220 CYS A N 1
ATOM 1785 C CA . CYS A 1 220 ? -9.039 19.562 -8.07 1 91.88 220 CYS A CA 1
ATOM 1786 C C . CYS A 1 220 ? -10 20.359 -7.199 1 91.88 220 CYS A C 1
ATOM 1788 O O . CYS A 1 220 ? -9.578 21.188 -6.391 1 91.88 220 CYS A O 1
ATOM 1790 N N . HIS A 1 221 ? -11.32 20.172 -7.438 1 89.81 221 HIS A N 1
ATOM 1791 C CA . HIS A 1 221 ? -12.328 21 -6.777 1 89.81 221 HIS A CA 1
ATOM 1792 C C . HIS A 1 221 ? -13.422 20.156 -6.148 1 89.81 221 HIS A C 1
ATOM 1794 O O . HIS A 1 221 ? -13.414 18.922 -6.285 1 89.81 221 HIS A O 1
ATOM 1800 N N . ALA A 1 222 ? -14.211 20.828 -5.469 1 91.5 222 ALA A N 1
ATOM 1801 C CA . ALA A 1 222 ? -15.289 20.156 -4.738 1 91.5 222 ALA A CA 1
ATOM 1802 C C . ALA A 1 222 ? -16.172 19.359 -5.684 1 91.5 222 ALA A C 1
ATOM 1804 O O . ALA A 1 222 ? -16.703 18.312 -5.305 1 91.5 222 ALA A O 1
ATOM 1805 N N . ASP A 1 223 ? -16.219 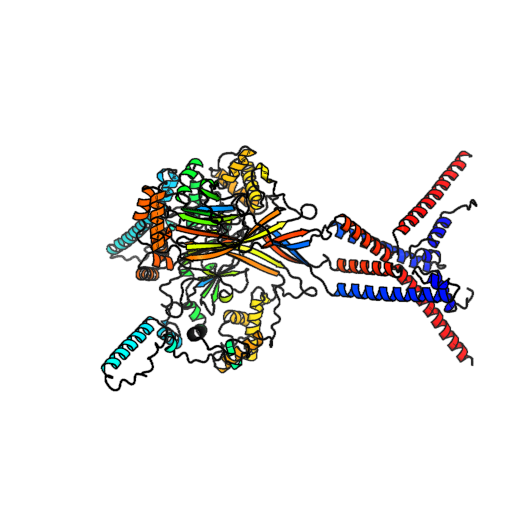19.75 -6.887 1 90.44 223 ASP A N 1
ATOM 1806 C CA . ASP A 1 223 ? -17.094 19.094 -7.863 1 90.44 223 ASP A CA 1
ATOM 1807 C C . ASP A 1 223 ? -16.562 17.703 -8.211 1 90.44 223 ASP A C 1
ATOM 1809 O O . ASP A 1 223 ? -17.297 16.859 -8.727 1 90.44 223 ASP A O 1
ATOM 1813 N N . ASN A 1 224 ? -15.344 17.5 -7.93 1 92.88 224 ASN A N 1
ATOM 1814 C CA . ASN A 1 224 ? -14.75 16.203 -8.219 1 92.88 224 ASN A CA 1
ATOM 1815 C C . ASN A 1 224 ? -15.078 15.172 -7.141 1 92.88 224 ASN A C 1
ATOM 1817 O O . ASN A 1 224 ? -14.758 13.992 -7.277 1 92.88 224 ASN A O 1
ATOM 1821 N N . PHE A 1 225 ? -15.734 15.664 -6.129 1 96.75 225 PHE A N 1
ATOM 1822 C CA . PHE A 1 225 ? -16.078 14.789 -5.008 1 96.75 225 PHE A CA 1
ATOM 1823 C C . PHE A 1 225 ? -17.531 14.359 -5.082 1 96.75 225 PHE A C 1
ATOM 1825 O O . PHE A 1 225 ? -18.391 15.102 -5.57 1 96.75 225 PHE A O 1
ATOM 1832 N N . THR A 1 226 ? -17.75 13.203 -4.645 1 95.06 226 THR A N 1
ATOM 1833 C CA . THR A 1 226 ? -19.109 12.703 -4.484 1 95.06 226 THR A CA 1
ATOM 1834 C C . THR A 1 226 ? -19.469 12.594 -3.004 1 95.06 226 THR A C 1
ATOM 1836 O O . THR A 1 226 ? -18.703 12.062 -2.207 1 95.06 226 THR A O 1
ATOM 1839 N N . GLN A 1 227 ? -20.578 13.133 -2.717 1 95.31 227 GLN A N 1
ATOM 1840 C CA . GLN A 1 227 ? -21.016 13.148 -1.326 1 95.31 227 GLN A CA 1
ATOM 1841 C C . GLN A 1 227 ? -21.688 11.836 -0.94 1 95.31 227 GLN A C 1
ATOM 1843 O O . GLN A 1 227 ? -22.484 11.289 -1.708 1 95.31 227 GLN A O 1
ATOM 1848 N N . ILE A 1 228 ? -21.297 11.297 0.185 1 93.62 228 ILE A N 1
ATOM 1849 C CA . ILE A 1 228 ? -21.891 10.094 0.763 1 93.62 228 ILE A CA 1
ATOM 1850 C C . ILE A 1 228 ? -22.234 10.336 2.232 1 93.62 228 ILE A C 1
ATOM 1852 O O . ILE A 1 228 ? -21.516 11.078 2.922 1 93.62 228 ILE A O 1
ATOM 1856 N N . THR A 1 229 ? -23.25 9.734 2.68 1 94.31 229 THR A N 1
ATOM 1857 C CA . THR A 1 229 ? -23.656 9.93 4.066 1 94.31 229 THR A CA 1
ATOM 1858 C C . THR A 1 229 ? -23.25 8.734 4.922 1 94.31 229 THR A C 1
ATOM 1860 O O . THR A 1 229 ? -23.562 7.586 4.582 1 94.31 229 THR A O 1
ATOM 1863 N N . SER A 1 230 ? -22.578 8.977 5.957 1 94.94 230 SER A N 1
ATOM 1864 C CA . SER A 1 230 ? -22.188 7.961 6.934 1 94.94 230 SER A CA 1
ATOM 1865 C C . SER A 1 230 ? -23.047 8.047 8.188 1 94.94 230 SER A C 1
ATOM 1867 O O . SER A 1 230 ? -23.422 9.141 8.625 1 94.94 230 SER A O 1
ATOM 1869 N N . ALA A 1 231 ? -23.359 6.918 8.766 1 95.12 231 ALA A N 1
ATOM 1870 C CA . ALA A 1 231 ? -24.156 6.883 9.984 1 95.12 231 ALA A CA 1
ATOM 1871 C C . ALA A 1 231 ? -23.344 7.395 11.18 1 95.12 231 ALA A C 1
ATOM 1873 O O . ALA A 1 231 ? -23.922 7.832 12.18 1 95.12 231 ALA A O 1
ATOM 1874 N N . TYR A 1 232 ? -22.094 7.391 11.023 1 95.31 232 TYR A N 1
ATOM 1875 C CA . TYR A 1 232 ? -21.234 7.707 12.164 1 95.31 232 TYR A CA 1
ATOM 1876 C C . TYR A 1 232 ? -20.641 9.102 12.023 1 95.31 232 TYR A C 1
ATOM 1878 O O . TYR A 1 232 ? -20.5 9.828 13.016 1 95.31 232 TYR A O 1
ATOM 1886 N N . PHE A 1 233 ? -20.359 9.492 10.75 1 96.31 233 PHE A N 1
ATOM 1887 C CA . PHE A 1 233 ? -19.594 10.719 10.562 1 96.31 233 PHE A CA 1
ATOM 1888 C C . PHE A 1 233 ? -20.438 11.781 9.859 1 96.31 233 PHE A C 1
ATOM 1890 O O . PHE A 1 233 ? -19.984 12.922 9.695 1 96.31 233 PHE A O 1
ATOM 1897 N N . GLY A 1 234 ? -21.578 11.445 9.469 1 96.12 234 GLY A N 1
ATOM 1898 C CA . GLY A 1 234 ? -22.391 12.383 8.711 1 96.12 234 GLY A CA 1
ATOM 1899 C C . GLY A 1 234 ? -21.969 12.5 7.262 1 96.12 234 GLY A C 1
ATOM 1900 O O . GLY A 1 234 ? -21.844 11.492 6.562 1 96.12 234 GLY A O 1
ATOM 1901 N N . ASN A 1 235 ? -21.641 13.711 6.859 1 97.19 235 ASN A N 1
ATOM 1902 C CA . ASN A 1 235 ? -21.25 13.93 5.469 1 97.19 235 ASN A CA 1
ATOM 1903 C C . ASN A 1 235 ? -19.812 13.469 5.211 1 97.19 235 ASN A C 1
ATOM 1905 O O . ASN A 1 235 ? -18.891 13.859 5.934 1 97.19 235 ASN A O 1
ATOM 1909 N N . CYS A 1 236 ? -19.703 12.609 4.262 1 97.69 236 CYS A N 1
ATOM 1910 C CA . CYS A 1 236 ? -18.391 12.203 3.744 1 97.69 236 CYS A CA 1
ATOM 1911 C C . CYS A 1 236 ? -18.281 12.5 2.254 1 97.69 236 CYS A C 1
ATOM 1913 O O . CYS A 1 236 ? -19.297 12.68 1.572 1 97.69 236 CYS A O 1
ATOM 1915 N N . TYR A 1 237 ? -17.109 12.625 1.796 1 98.19 237 TYR A N 1
ATOM 1916 C CA . TYR A 1 237 ? -16.875 13 0.408 1 98.19 237 TYR A CA 1
ATOM 1917 C C . TYR A 1 237 ? -15.812 12.109 -0.226 1 98.19 237 TYR A C 1
ATOM 1919 O O . TYR A 1 237 ? -14.703 11.984 0.298 1 98.19 237 TYR A O 1
ATOM 1927 N N . THR A 1 238 ? -16.109 11.492 -1.332 1 97.62 238 THR A N 1
ATOM 1928 C CA . THR A 1 238 ? -15.211 10.586 -2.025 1 97.62 238 THR A CA 1
ATOM 1929 C C . THR A 1 238 ? -14.648 11.234 -3.287 1 97.62 238 THR A C 1
ATOM 1931 O O . THR A 1 238 ? -15.406 11.719 -4.133 1 97.62 238 THR A O 1
ATOM 1934 N N . LEU A 1 239 ? -13.375 11.305 -3.375 1 97.94 239 LEU A N 1
ATOM 1935 C CA . LEU A 1 239 ? -12.672 11.758 -4.57 1 97.94 239 LEU A CA 1
ATOM 1936 C C . LEU A 1 239 ? -12.258 10.57 -5.438 1 97.94 239 LEU A C 1
ATOM 1938 O O . LEU A 1 239 ? -11.492 9.711 -5 1 97.94 239 LEU A O 1
ATOM 1942 N N . GLN A 1 240 ? -12.789 10.477 -6.59 1 94.25 240 GLN A N 1
ATOM 1943 C CA . GLN A 1 240 ? -12.414 9.422 -7.523 1 94.25 240 GLN A CA 1
ATOM 1944 C C . GLN A 1 240 ? -12.477 9.914 -8.969 1 94.25 240 GLN A C 1
ATOM 1946 O O . GLN A 1 240 ? -13.344 10.719 -9.312 1 94.25 240 GLN A O 1
ATOM 1951 N N . SER A 1 241 ? -11.492 9.625 -9.703 1 93.25 241 SER A N 1
ATOM 1952 C CA . SER A 1 241 ? -11.461 9.969 -11.125 1 93.25 241 SER A CA 1
ATOM 1953 C C . SER A 1 241 ? -10.656 8.953 -11.922 1 93.25 241 SER A C 1
ATOM 1955 O O . SER A 1 241 ? -9.641 8.445 -11.445 1 93.25 241 SER A O 1
ATOM 1957 N N . ARG A 1 242 ? -11.125 8.719 -13.133 1 91.69 242 ARG A N 1
ATOM 1958 C CA . ARG A 1 242 ? -10.391 7.832 -14.031 1 91.69 242 ARG A CA 1
ATOM 1959 C C . ARG A 1 242 ? -9.133 8.523 -14.562 1 91.69 242 ARG A C 1
ATOM 1961 O O . ARG A 1 242 ? -8.227 7.859 -15.07 1 91.69 242 ARG A O 1
ATOM 1968 N N . PHE A 1 243 ? -9.109 9.836 -14.367 1 93 243 PHE A N 1
ATOM 1969 C CA . PHE A 1 243 ? -8.008 10.617 -14.922 1 93 243 PHE A CA 1
ATOM 1970 C C . PHE A 1 243 ? -6.836 10.656 -13.953 1 93 243 PHE A C 1
ATOM 1972 O O . PHE A 1 243 ? -5.727 11.047 -14.328 1 93 243 PHE A O 1
ATOM 1979 N N . PHE A 1 244 ? -7.082 10.266 -12.742 1 94.81 244 PHE A N 1
ATOM 1980 C CA . PHE A 1 244 ? -6 10.266 -11.758 1 94.81 244 PHE A CA 1
ATOM 1981 C C . PHE A 1 244 ? -5.102 9.047 -11.945 1 94.81 244 PHE A C 1
ATOM 1983 O O . PHE A 1 244 ? -5.395 7.969 -11.422 1 94.81 244 PHE A O 1
ATOM 1990 N N . LYS A 1 245 ? -4.031 9.234 -12.688 1 93.06 245 LYS A N 1
ATOM 1991 C CA . LYS A 1 245 ? -3.053 8.18 -12.945 1 93.06 245 LYS A CA 1
ATOM 1992 C C . LYS A 1 245 ? -1.671 8.578 -12.43 1 93.06 245 LYS A C 1
ATOM 1994 O O . LYS A 1 245 ? -1.209 9.695 -12.68 1 93.06 245 LYS A O 1
ATOM 1999 N N . SER A 1 246 ? -1.085 7.699 -11.664 1 92 246 SER A N 1
ATOM 2000 C CA . SER A 1 246 ? 0.27 7.945 -11.18 1 92 246 SER A CA 1
ATOM 2001 C C . SER A 1 246 ? 1.307 7.281 -12.086 1 92 246 SER A C 1
ATOM 2003 O O . SER A 1 246 ? 1.384 6.051 -12.148 1 92 246 SER A O 1
ATOM 2005 N N . ARG A 1 247 ? 2.09 8.062 -12.68 1 88.94 247 ARG A N 1
ATOM 2006 C CA . ARG A 1 247 ? 3.088 7.539 -13.609 1 88.94 247 ARG A CA 1
ATOM 2007 C C . ARG A 1 247 ? 4.477 7.547 -12.977 1 88.94 247 ARG A C 1
ATOM 2009 O O . ARG A 1 247 ? 5.41 6.941 -13.508 1 88.94 247 ARG A O 1
ATOM 2016 N N . ARG A 1 248 ? 4.551 8.281 -11.922 1 88.62 248 ARG A N 1
ATOM 2017 C CA . ARG A 1 248 ? 5.77 8.297 -11.117 1 88.62 248 ARG A CA 1
ATOM 2018 C C . ARG A 1 248 ? 5.445 8.203 -9.633 1 88.62 248 ARG A C 1
ATOM 2020 O O . ARG A 1 248 ? 4.328 8.516 -9.211 1 88.62 248 ARG A O 1
ATOM 2027 N N . SER A 1 249 ? 6.453 7.738 -8.945 1 90.44 249 SER A N 1
ATOM 2028 C CA . SER A 1 249 ? 6.266 7.652 -7.5 1 90.44 249 SER A CA 1
ATOM 2029 C C . SER A 1 249 ? 6.586 8.977 -6.82 1 90.44 249 SER A C 1
ATOM 2031 O O . SER A 1 249 ? 7.188 9.867 -7.43 1 90.44 249 SER A O 1
ATOM 2033 N N . GLY A 1 250 ? 6.016 9.117 -5.523 1 91.5 250 GLY A N 1
ATOM 2034 C CA . GLY A 1 250 ? 6.371 10.289 -4.734 1 91.5 250 GLY A CA 1
ATOM 2035 C C . GLY A 1 250 ? 5.195 11.203 -4.469 1 91.5 250 GLY A C 1
ATOM 2036 O O . GLY A 1 250 ? 4.172 11.125 -5.152 1 91.5 250 GLY A O 1
ATOM 2037 N N . PRO A 1 251 ? 5.414 12.109 -3.633 1 91.62 251 PRO A N 1
ATOM 2038 C CA . PRO A 1 251 ? 4.324 13 -3.23 1 91.62 251 PRO A CA 1
ATOM 2039 C C . PRO A 1 251 ? 3.953 14.008 -4.32 1 91.62 251 PRO A C 1
ATOM 2041 O O . PRO A 1 251 ? 2.803 14.445 -4.391 1 91.62 251 PRO A O 1
ATOM 2044 N N . ASN A 1 252 ? 4.855 14.328 -5.18 1 88.31 252 ASN A N 1
ATOM 2045 C CA . ASN A 1 252 ? 4.578 15.312 -6.223 1 88.31 252 ASN A CA 1
ATOM 2046 C C . ASN A 1 252 ? 3.617 14.758 -7.27 1 88.31 252 ASN A C 1
ATOM 2048 O O . ASN A 1 252 ? 2.982 15.523 -8 1 88.31 252 ASN A O 1
ATOM 2052 N N . LYS A 1 253 ? 3.615 13.5 -7.34 1 89.75 253 LYS A N 1
ATOM 2053 C CA . LYS A 1 253 ? 2.717 12.859 -8.305 1 89.75 253 LYS A CA 1
ATOM 2054 C C . LYS A 1 253 ? 1.555 12.172 -7.594 1 89.75 253 LYS A C 1
ATOM 2056 O O . LYS A 1 253 ? 0.965 11.234 -8.133 1 89.75 253 LYS A O 1
ATOM 2061 N N . GLY A 1 254 ? 1.3 12.633 -6.434 1 95 254 GLY A N 1
ATOM 2062 C CA . GLY A 1 254 ? 0.197 12.109 -5.645 1 95 254 GLY A CA 1
ATOM 2063 C C . GLY A 1 254 ? -0.884 13.133 -5.367 1 95 254 GLY A C 1
ATOM 2064 O O . GLY A 1 254 ? -1.044 14.094 -6.121 1 95 254 GLY A O 1
ATOM 2065 N N . LEU A 1 255 ? -1.699 12.828 -4.371 1 97.44 255 LEU A N 1
ATOM 2066 C CA . LEU A 1 255 ? -2.807 13.688 -3.973 1 97.44 255 LEU A CA 1
ATOM 2067 C C . LEU A 1 255 ? -2.449 14.492 -2.725 1 97.44 255 LEU A C 1
ATOM 2069 O O . LEU A 1 255 ? -1.944 13.93 -1.747 1 97.44 255 LEU A O 1
ATOM 2073 N N . GLU A 1 256 ? -2.654 15.727 -2.834 1 96.69 256 GLU A N 1
ATOM 2074 C CA . GLU A 1 256 ? -2.473 16.625 -1.691 1 96.69 256 GLU A CA 1
ATOM 2075 C C . GLU A 1 256 ? -3.783 17.297 -1.307 1 96.69 256 GLU A C 1
ATOM 2077 O O . GLU A 1 256 ? -4.414 17.953 -2.137 1 96.69 256 GLU A O 1
ATOM 2082 N N . LEU A 1 257 ? -4.125 17.172 -0.027 1 96.75 257 LEU A N 1
ATOM 2083 C CA . LEU A 1 257 ? -5.348 17.781 0.491 1 96.75 257 LEU A CA 1
ATOM 2084 C C . LEU A 1 257 ? -5.051 18.641 1.719 1 96.75 257 LEU A C 1
ATOM 2086 O O . LEU A 1 257 ? -4.254 18.25 2.576 1 96.75 257 LEU A O 1
ATOM 2090 N N . MET A 1 258 ? -5.582 19.812 1.724 1 96 258 MET A N 1
ATOM 2091 C CA . MET A 1 258 ? -5.637 20.641 2.918 1 96 258 MET A CA 1
ATOM 2092 C C . MET A 1 258 ? -7.078 20.875 3.357 1 96 258 MET A C 1
ATOM 2094 O O . MET A 1 258 ? -7.902 21.359 2.578 1 96 258 MET A O 1
ATOM 2098 N N . LEU A 1 259 ? -7.316 20.562 4.602 1 96.62 259 LEU A N 1
ATOM 2099 C CA . LEU A 1 259 ? -8.695 20.594 5.09 1 96.62 259 LEU A CA 1
ATOM 2100 C C . LEU A 1 259 ? -8.836 21.594 6.234 1 96.62 259 LEU A C 1
ATOM 2102 O O . LEU A 1 259 ? -7.941 21.703 7.078 1 96.62 259 LEU A O 1
ATOM 2106 N N . PHE A 1 260 ? -9.852 22.312 6.133 1 94.75 260 PHE A N 1
ATOM 2107 C CA . PHE A 1 260 ? -10.312 23.156 7.223 1 94.75 260 PHE A CA 1
ATOM 2108 C C . PHE A 1 260 ? -11.461 22.5 7.977 1 94.75 260 PHE A C 1
ATOM 2110 O O . PHE A 1 260 ? -12.57 22.391 7.449 1 94.75 260 PHE A O 1
ATOM 2117 N N . LEU A 1 261 ? -11.297 22.078 9.266 1 94.94 261 LEU A N 1
ATOM 2118 C CA . LEU A 1 261 ? -12.211 21.172 9.945 1 94.94 261 LEU A CA 1
ATOM 2119 C C . LEU A 1 261 ? -13.164 21.938 10.859 1 94.94 261 LEU A C 1
ATOM 2121 O O . LEU A 1 261 ? -14.047 21.344 11.469 1 94.94 261 LEU A O 1
ATOM 2125 N N . GLU A 1 262 ? -13.078 23.219 10.977 1 91.56 262 GLU A N 1
ATOM 2126 C CA . GLU A 1 262 ? -14.016 24.047 11.742 1 91.56 262 GLU A CA 1
ATOM 2127 C C . GLU A 1 262 ? -14.195 23.5 13.156 1 91.56 262 GLU A C 1
ATOM 2129 O O . GLU A 1 262 ? -15.328 23.281 13.609 1 91.56 262 GLU A O 1
ATOM 2134 N N . ASN A 1 263 ? -13.219 23.453 13.883 1 90.62 263 ASN A N 1
ATOM 2135 C CA . ASN A 1 263 ? -13.25 22.891 15.227 1 90.62 263 ASN A CA 1
ATOM 2136 C C . ASN A 1 263 ? -14.227 23.641 16.125 1 90.62 263 ASN A C 1
ATOM 2138 O O . ASN A 1 263 ? -14.812 23.062 17.047 1 90.62 263 ASN A O 1
ATOM 2142 N N . TYR A 1 264 ? -14.438 24.922 15.898 1 87.31 264 TYR A N 1
ATOM 2143 C CA . TYR A 1 264 ? -15.328 25.734 16.719 1 87.31 264 TYR A CA 1
ATOM 2144 C C . TYR A 1 264 ? -16.781 25.266 16.578 1 87.31 264 TYR A C 1
ATOM 2146 O O . TYR A 1 264 ? -17.609 25.578 17.422 1 87.31 264 TYR A O 1
ATOM 2154 N N . ASP A 1 265 ? -17.047 24.469 15.531 1 92 265 ASP A N 1
ATOM 2155 C CA . ASP A 1 265 ? -18.406 24.047 15.25 1 92 265 ASP A CA 1
ATOM 2156 C C . ASP A 1 265 ? -18.641 22.609 15.695 1 92 265 ASP A C 1
ATOM 2158 O O . ASP A 1 265 ? -19.609 21.969 15.258 1 92 265 ASP A O 1
ATOM 2162 N N . TYR A 1 266 ? -17.766 22.094 16.5 1 92.69 266 TYR A N 1
ATOM 2163 C CA . TYR A 1 266 ? -17.906 20.734 17 1 92.69 266 TYR A CA 1
ATOM 2164 C C . TYR A 1 266 ? -18.906 20.672 18.141 1 92.69 266 TYR A C 1
ATOM 2166 O O . TYR A 1 266 ? -19 21.609 18.938 1 92.69 266 TYR A O 1
ATOM 2174 N N . ILE A 1 267 ? -19.609 19.578 18.156 1 92.19 267 ILE A N 1
ATOM 2175 C CA . ILE A 1 267 ? -20.578 19.391 19.219 1 92.19 267 ILE A CA 1
ATOM 2176 C C . ILE A 1 267 ? -19.859 18.922 20.484 1 92.19 267 ILE A C 1
ATOM 2178 O O . ILE A 1 267 ? -19.203 17.875 20.484 1 92.19 267 ILE A O 1
ATOM 2182 N N . ASP A 1 268 ? -20.125 19.578 21.484 1 86.62 268 ASP A N 1
ATOM 2183 C CA . ASP A 1 268 ? -19.5 19.25 22.766 1 86.62 268 ASP A CA 1
ATOM 2184 C C . ASP A 1 268 ? -20.172 18.047 23.422 1 86.62 268 ASP A C 1
ATOM 2186 O O . ASP A 1 268 ? -21.391 17.891 23.344 1 86.62 268 ASP A O 1
ATOM 2190 N N . GLY A 1 269 ? -19.453 17.156 23.922 1 82.75 269 GLY A N 1
ATOM 2191 C CA . GLY A 1 269 ? -20 16.031 24.656 1 82.75 269 GLY A CA 1
ATOM 2192 C C . GLY A 1 269 ? -20.094 14.758 23.828 1 82.75 269 GLY A C 1
ATOM 2193 O O . GLY A 1 269 ? -20.125 13.656 24.391 1 82.75 269 GLY A O 1
ATOM 2194 N N . VAL A 1 270 ? -20.266 14.977 22.547 1 85.88 270 VAL A N 1
ATOM 2195 C CA . VAL A 1 270 ? -20.359 13.805 21.672 1 85.88 270 VAL A CA 1
ATOM 2196 C C . VAL A 1 270 ? -19.031 13.594 20.953 1 85.88 270 VAL A C 1
ATOM 2198 O O . VAL A 1 270 ? -18.438 12.508 21.031 1 85.88 270 VAL A O 1
ATOM 2201 N N . THR A 1 271 ? -18.594 14.68 20.312 1 88.75 271 THR A N 1
ATOM 2202 C CA . THR A 1 271 ? -17.312 14.602 19.625 1 88.75 271 THR A CA 1
ATOM 2203 C C . THR A 1 271 ? -16.172 14.875 20.609 1 88.75 271 THR A C 1
ATOM 2205 O O . THR A 1 271 ? -16.062 15.977 21.156 1 88.75 271 THR A O 1
ATOM 2208 N N . SER A 1 272 ? -15.375 13.852 20.875 1 86.62 272 SER A N 1
ATOM 2209 C CA . SER A 1 272 ? -14.336 13.953 21.891 1 86.62 272 SER A CA 1
ATOM 2210 C C . SER A 1 272 ? -12.992 14.328 21.281 1 86.62 272 SER A C 1
ATOM 2212 O O . SER A 1 272 ? -12.086 14.789 21.969 1 86.62 272 SER A O 1
ATOM 2214 N N . GLY A 1 273 ? -12.828 14.219 20.094 1 89.5 273 GLY A N 1
ATOM 2215 C CA . GLY A 1 273 ? -11.578 14.539 19.438 1 89.5 273 GLY A CA 1
ATOM 2216 C C . GLY A 1 273 ? -11.766 15.281 18.125 1 89.5 273 GLY A C 1
ATOM 2217 O O . GLY A 1 273 ? -12.875 15.336 17.594 1 89.5 273 GLY A O 1
ATOM 2218 N N . THR A 1 274 ? -10.672 15.953 17.734 1 92.62 274 THR A N 1
ATOM 2219 C CA . THR A 1 274 ? -10.742 16.688 16.469 1 92.62 274 THR A CA 1
ATOM 2220 C C . THR A 1 274 ? -9.938 15.984 15.383 1 92.62 274 THR A C 1
ATOM 2222 O O . THR A 1 274 ? -8.961 15.289 15.68 1 92.62 274 THR A O 1
ATOM 2225 N N . GLY A 1 275 ? -10.461 16.047 14.211 1 95.56 275 GLY A N 1
ATOM 2226 C CA . GLY A 1 275 ? -9.758 15.445 13.086 1 95.56 275 GLY A CA 1
ATOM 2227 C C . GLY A 1 275 ? -10.688 14.922 12.008 1 95.56 275 GLY A C 1
ATOM 2228 O O . GLY A 1 275 ? -11.844 15.336 11.93 1 95.56 275 GLY A O 1
ATOM 2229 N N . ALA A 1 276 ? -10.094 14.242 11.117 1 97.06 276 ALA A N 1
ATOM 2230 C CA . ALA A 1 276 ? -10.852 13.656 10.016 1 97.06 276 ALA A CA 1
ATOM 2231 C C . ALA A 1 276 ? -10.539 12.172 9.859 1 97.06 276 ALA A C 1
ATOM 2233 O O . ALA A 1 276 ? -9.609 11.656 10.484 1 97.06 276 ALA A O 1
ATOM 2234 N N . GLN A 1 277 ? -11.484 11.508 9.305 1 97.5 277 GLN A N 1
ATOM 2235 C CA . GLN A 1 277 ? -11.312 10.109 8.922 1 97.5 277 GLN A CA 1
ATOM 2236 C C . GLN A 1 277 ? -11.133 9.969 7.414 1 97.5 277 GLN A C 1
ATOM 2238 O O . GLN A 1 277 ? -11.914 10.523 6.641 1 97.5 277 GLN A O 1
ATOM 2243 N N . ILE A 1 278 ? -10.039 9.25 7.039 1 97.81 278 ILE A N 1
ATOM 2244 C CA . ILE A 1 278 ? -9.781 9.086 5.609 1 97.81 278 ILE A CA 1
ATOM 2245 C C . ILE A 1 278 ? -9.734 7.602 5.262 1 97.81 278 ILE A C 1
ATOM 2247 O O . ILE A 1 278 ? -9.242 6.789 6.043 1 97.81 278 ILE A O 1
ATOM 2251 N N . LEU A 1 279 ? -10.328 7.277 4.145 1 97.94 279 LEU A N 1
ATOM 2252 C CA . LEU A 1 279 ? -10.312 5.906 3.645 1 97.94 279 LEU A CA 1
ATOM 2253 C C . LEU A 1 279 ? -9.797 5.859 2.209 1 97.94 279 LEU A C 1
ATOM 2255 O O . LEU A 1 279 ? -10.273 6.609 1.353 1 97.94 279 LEU A O 1
ATOM 2259 N N . ILE A 1 280 ? -8.781 5.047 1.992 1 97.88 280 ILE A N 1
ATOM 2260 C CA . ILE A 1 280 ? -8.266 4.789 0.651 1 97.88 280 ILE A CA 1
ATOM 2261 C C . ILE A 1 280 ? -8.766 3.436 0.157 1 97.88 280 ILE A C 1
ATOM 2263 O O . ILE A 1 280 ? -8.555 2.412 0.814 1 97.88 280 ILE A O 1
ATOM 2267 N N . HIS A 1 281 ? -9.406 3.42 -0.917 1 95.75 281 HIS A N 1
ATOM 2268 C CA . HIS A 1 281 ? -9.992 2.191 -1.435 1 95.75 281 HIS A CA 1
ATOM 2269 C C . HIS A 1 281 ? -10.016 2.189 -2.959 1 95.75 281 HIS A C 1
ATOM 2271 O O . HIS A 1 281 ? -9.75 3.217 -3.59 1 95.75 281 HIS A O 1
ATOM 2277 N N . ASP A 1 282 ? -10.266 1.054 -3.508 1 94.88 282 ASP A N 1
ATOM 2278 C CA . ASP A 1 282 ? -10.328 0.932 -4.961 1 94.88 282 ASP A CA 1
ATOM 2279 C C . ASP A 1 282 ? -11.469 1.77 -5.535 1 94.88 282 ASP A C 1
ATOM 2281 O O . ASP A 1 282 ? -12.438 2.068 -4.836 1 94.88 282 ASP A O 1
ATOM 2285 N N . GLN A 1 283 ? -11.328 2.154 -6.797 1 93.38 283 GLN A N 1
ATOM 2286 C CA . GLN A 1 283 ? -12.359 2.949 -7.457 1 93.38 283 GLN A CA 1
ATOM 2287 C C . GLN A 1 283 ? -13.672 2.178 -7.551 1 93.38 283 GLN A C 1
ATOM 2289 O O . GLN A 1 283 ? -13.672 0.959 -7.734 1 93.38 283 GLN A O 1
ATOM 2294 N N . ASP A 1 284 ? -14.758 2.852 -7.285 1 91.56 284 ASP A N 1
ATOM 2295 C CA . ASP A 1 284 ? -16.125 2.363 -7.461 1 91.56 284 ASP A CA 1
ATOM 2296 C C . ASP A 1 284 ? -16.516 1.394 -6.348 1 91.56 284 ASP A C 1
ATOM 2298 O O . ASP A 1 284 ? -17.562 0.758 -6.406 1 91.56 284 ASP A O 1
ATOM 2302 N N . GLU A 1 285 ? -15.68 1.227 -5.414 1 92.19 285 GLU A N 1
ATOM 2303 C CA . GLU A 1 285 ? -16.031 0.439 -4.238 1 92.19 285 GLU A CA 1
ATOM 2304 C C . GLU A 1 285 ? -16.781 1.28 -3.215 1 92.19 285 GLU A C 1
ATOM 2306 O O . GLU A 1 285 ? -16.578 2.49 -3.117 1 92.19 285 GLU A O 1
ATOM 2311 N N . TYR A 1 286 ? -17.672 0.617 -2.533 1 92.38 286 TYR A N 1
ATOM 2312 C CA . TYR A 1 286 ? -18.391 1.307 -1.466 1 92.38 286 TYR A CA 1
ATOM 2313 C C . TYR A 1 286 ? -17.453 1.637 -0.308 1 92.38 286 TYR A C 1
ATOM 2315 O O . TYR A 1 286 ? -16.797 0.748 0.245 1 92.38 286 TYR A O 1
ATOM 2323 N N . PRO A 1 287 ? -17.406 2.908 0.053 1 94 287 PRO A N 1
ATOM 2324 C CA . PRO A 1 287 ? -16.484 3.289 1.131 1 94 287 PRO A CA 1
ATOM 2325 C C . PRO A 1 287 ? -17.062 3.018 2.52 1 94 287 PRO A C 1
ATOM 2327 O O . PRO A 1 287 ? -18.25 3.266 2.76 1 94 287 PRO A O 1
ATOM 2330 N N . ASP A 1 288 ? -16.266 2.467 3.338 1 91.75 288 ASP A N 1
ATOM 2331 C CA . ASP A 1 288 ? -16.594 2.271 4.746 1 91.75 288 ASP A CA 1
ATOM 2332 C C . ASP A 1 288 ? -15.5 2.857 5.648 1 91.75 288 ASP A C 1
ATOM 2334 O O . ASP A 1 288 ? -14.734 2.115 6.262 1 91.75 288 ASP A O 1
ATOM 2338 N N . PRO A 1 289 ? -15.578 4.125 5.871 1 94.31 289 PRO A N 1
ATOM 2339 C CA . PRO A 1 289 ? -14.5 4.789 6.609 1 94.31 289 PRO A CA 1
ATOM 2340 C C . PRO A 1 289 ? -14.508 4.445 8.102 1 94.31 289 PRO A C 1
ATOM 2342 O O . PRO A 1 289 ? -13.484 4.582 8.773 1 94.31 289 PRO A O 1
ATOM 2345 N N . TYR A 1 290 ? -15.594 4.043 8.617 1 93.19 290 TYR A N 1
ATOM 2346 C CA . TYR A 1 290 ? -15.664 3.764 10.047 1 93.19 290 TYR A CA 1
ATOM 2347 C C . TYR A 1 290 ? -14.836 2.535 10.398 1 93.19 290 TYR A C 1
ATOM 2349 O O . TYR A 1 290 ? -14.062 2.557 11.359 1 93.19 290 TYR A O 1
ATOM 2357 N N . ASP A 1 291 ? -14.945 1.506 9.617 1 90.38 291 ASP A N 1
ATOM 2358 C CA . ASP A 1 291 ? -14.281 0.245 9.938 1 90.38 291 ASP A CA 1
ATOM 2359 C C . ASP A 1 291 ? -12.844 0.24 9.422 1 90.38 291 ASP A C 1
ATOM 2361 O O . ASP A 1 291 ? -11.945 -0.313 10.07 1 90.38 291 ASP A O 1
ATOM 2365 N N . LYS A 1 292 ? -12.625 0.906 8.297 1 92.44 292 LYS A N 1
ATOM 2366 C CA . LYS A 1 292 ? -11.344 0.71 7.629 1 92.44 292 LYS A CA 1
ATOM 2367 C C . LYS A 1 292 ? -10.594 2.031 7.48 1 92.44 292 LYS A C 1
ATOM 2369 O O . LYS A 1 292 ? -9.516 2.074 6.891 1 92.44 292 LYS A O 1
ATOM 2374 N N . GLY A 1 293 ? -11.055 3.014 7.961 1 94.56 293 GLY A N 1
ATOM 2375 C CA . GLY A 1 293 ? -10.461 4.324 7.734 1 94.56 293 GLY A CA 1
ATOM 2376 C C . GLY A 1 293 ? -9.258 4.598 8.617 1 94.56 293 GLY A C 1
ATOM 2377 O O . GLY A 1 293 ? -9.008 3.857 9.57 1 94.56 293 GLY A O 1
ATOM 2378 N N . ILE A 1 294 ? -8.453 5.637 8.203 1 95.25 294 ILE A N 1
ATOM 2379 C CA . ILE A 1 294 ? -7.305 6.141 8.945 1 95.25 294 ILE A CA 1
ATOM 2380 C C . ILE A 1 294 ? -7.656 7.477 9.602 1 95.25 294 ILE A C 1
ATOM 2382 O O . ILE A 1 294 ? -8.273 8.336 8.969 1 95.25 294 ILE A O 1
ATOM 2386 N N . ALA A 1 295 ? -7.27 7.555 10.82 1 95.44 295 ALA A N 1
ATOM 2387 C CA . ALA A 1 295 ? -7.508 8.812 11.523 1 95.44 295 ALA A CA 1
ATOM 2388 C C . ALA A 1 295 ? -6.496 9.875 11.102 1 95.44 295 ALA A C 1
ATOM 2390 O O . ALA A 1 295 ? -5.297 9.609 11.023 1 95.44 295 ALA A O 1
ATOM 2391 N N . LEU A 1 296 ? -6.992 10.969 10.789 1 95.56 296 LEU A N 1
ATOM 2392 C CA . LEU A 1 296 ? -6.164 12.117 10.422 1 95.56 296 LEU A CA 1
ATOM 2393 C C . LEU A 1 296 ? -6.133 13.141 11.547 1 95.56 296 LEU A C 1
ATOM 2395 O O . LEU A 1 296 ? -7.145 13.789 11.836 1 95.56 296 LEU A O 1
ATOM 2399 N N . PRO A 1 297 ? -4.992 13.359 12.102 1 94.38 297 PRO A N 1
ATOM 2400 C CA . PRO A 1 297 ? -4.902 14.344 13.18 1 94.38 297 PRO A CA 1
ATOM 2401 C C . PRO A 1 297 ? -4.895 15.781 12.664 1 94.38 297 PRO A C 1
ATOM 2403 O O . PRO A 1 297 ? -4.453 16.031 11.547 1 94.38 297 PRO A O 1
ATOM 2406 N N . THR A 1 298 ? -5.371 16.672 13.492 1 94.12 298 THR A N 1
ATOM 2407 C CA . THR A 1 298 ? -5.277 18.109 13.203 1 94.12 298 THR A CA 1
ATOM 2408 C C . THR A 1 298 ? -3.895 18.641 13.562 1 94.12 298 THR A C 1
ATOM 2410 O O . THR A 1 298 ? -3.135 17.984 14.273 1 94.12 298 THR A O 1
ATOM 2413 N N . ALA A 1 299 ? -3.516 19.734 13.008 1 92.5 299 ALA A N 1
ATOM 2414 C CA . ALA A 1 299 ? -2.254 20.422 13.266 1 92.5 299 ALA A CA 1
ATOM 2415 C C . ALA A 1 299 ? -1.062 19.562 12.867 1 92.5 299 ALA A C 1
ATOM 2417 O O . ALA A 1 299 ? 0.002 19.641 13.484 1 92.5 299 ALA A O 1
ATOM 2418 N N . MET A 1 300 ? -1.323 18.625 11.977 1 93.94 300 MET A N 1
ATOM 2419 C CA . MET A 1 300 ? -0.269 17.75 11.469 1 93.94 300 MET A CA 1
ATOM 2420 C C . MET A 1 300 ? -0.414 17.547 9.961 1 93.94 300 MET A C 1
ATOM 2422 O O . MET A 1 300 ? -1.502 17.719 9.414 1 93.94 300 MET A O 1
ATOM 2426 N N . GLU A 1 301 ? 0.687 17.297 9.391 1 95.62 301 GLU A N 1
ATOM 2427 C CA . GLU A 1 301 ? 0.719 16.828 8.016 1 95.62 301 GLU A CA 1
ATOM 2428 C C . GLU A 1 301 ? 0.933 15.312 7.957 1 95.62 301 GLU A C 1
ATOM 2430 O O . GLU A 1 301 ? 1.942 14.805 8.453 1 95.62 301 GLU A O 1
ATOM 2435 N N . SER A 1 302 ? -0.031 14.664 7.391 1 96.06 302 SER A N 1
ATOM 2436 C CA . SER A 1 302 ? 0.045 13.203 7.281 1 96.06 302 SER A CA 1
ATOM 2437 C C . SER A 1 302 ? 0.561 12.781 5.914 1 96.06 302 SER A C 1
ATOM 2439 O O . SER A 1 302 ? 0.169 13.344 4.891 1 96.06 302 SER A O 1
ATOM 2441 N N . HIS A 1 303 ? 1.506 11.898 5.938 1 95.69 303 HIS A N 1
ATOM 2442 C CA . HIS A 1 303 ? 2.004 11.266 4.719 1 95.69 303 HIS A CA 1
ATOM 2443 C C . HIS A 1 303 ? 1.585 9.805 4.645 1 95.69 303 HIS A C 1
ATOM 2445 O O . HIS A 1 303 ? 1.922 9.008 5.527 1 95.69 303 HIS A O 1
ATOM 2451 N N . ILE A 1 304 ? 0.868 9.508 3.598 1 96.56 304 ILE A N 1
ATOM 2452 C CA . ILE A 1 304 ? 0.402 8.141 3.412 1 96.56 304 ILE A CA 1
ATOM 2453 C C . ILE A 1 304 ? 1.019 7.551 2.145 1 96.56 304 ILE A C 1
ATOM 2455 O O . ILE A 1 304 ? 0.589 7.867 1.034 1 96.56 304 ILE A O 1
ATOM 2459 N N . GLY A 1 305 ? 1.95 6.707 2.346 1 94.94 305 GLY A N 1
ATOM 2460 C CA . GLY A 1 305 ? 2.535 5.973 1.235 1 94.94 305 GLY A CA 1
ATOM 2461 C C . GLY A 1 305 ? 1.765 4.715 0.882 1 94.94 305 GLY A C 1
ATOM 2462 O O . GLY A 1 305 ? 1.346 3.965 1.769 1 94.94 305 GLY A O 1
ATOM 2463 N N . LEU A 1 306 ? 1.634 4.492 -0.427 1 96 306 LEU A N 1
ATOM 2464 C CA . LEU A 1 306 ? 0.813 3.369 -0.87 1 96 306 LEU A CA 1
ATOM 2465 C C . LEU A 1 306 ? 1.649 2.357 -1.646 1 96 306 LEU A C 1
ATOM 2467 O O . LEU A 1 306 ? 2.562 2.736 -2.385 1 96 306 LEU A O 1
ATOM 2471 N N . ARG A 1 307 ? 1.339 1.146 -1.45 1 93.06 307 ARG A N 1
ATOM 2472 C CA . ARG A 1 307 ? 1.775 0.038 -2.295 1 93.06 307 ARG A CA 1
ATOM 2473 C C . ARG A 1 307 ? 0.585 -0.79 -2.768 1 93.06 307 ARG A C 1
ATOM 2475 O O . ARG A 1 307 ? -0.21 -1.265 -1.955 1 93.06 307 ARG A O 1
ATOM 2482 N N . MET A 1 308 ? 0.471 -0.969 -4.035 1 95.31 308 MET A N 1
ATOM 2483 C CA . MET A 1 308 ? -0.689 -1.646 -4.609 1 95.31 308 MET A CA 1
ATOM 2484 C C . MET A 1 308 ? -0.485 -3.156 -4.621 1 95.31 308 MET A C 1
ATOM 2486 O O . MET A 1 308 ? 0.614 -3.637 -4.902 1 95.31 308 MET A O 1
ATOM 2490 N N . VAL A 1 309 ? -1.49 -3.898 -4.277 1 94.44 309 VAL A N 1
ATOM 2491 C CA . VAL A 1 309 ? -1.531 -5.355 -4.355 1 94.44 309 VAL A CA 1
ATOM 2492 C C . VAL A 1 309 ? -2.754 -5.797 -5.156 1 94.44 309 VAL A C 1
ATOM 2494 O O . VAL A 1 309 ? -3.889 -5.461 -4.805 1 94.44 309 VAL A O 1
ATOM 2497 N N . ARG A 1 310 ? -2.475 -6.512 -6.18 1 94.81 310 ARG A N 1
ATOM 2498 C CA . ARG A 1 310 ? -3.557 -7.066 -6.984 1 94.81 310 ARG A CA 1
ATOM 2499 C C . ARG A 1 310 ? -3.701 -8.57 -6.75 1 94.81 310 ARG A C 1
ATOM 2501 O O . ARG A 1 310 ? -2.727 -9.312 -6.859 1 94.81 310 ARG A O 1
ATOM 2508 N N . ILE A 1 311 ? -4.883 -9 -6.453 1 94.69 311 ILE A N 1
ATOM 2509 C CA . ILE A 1 311 ? -5.148 -10.406 -6.176 1 94.69 311 ILE A CA 1
ATOM 2510 C C . ILE A 1 311 ? -6.125 -10.961 -7.211 1 94.69 311 ILE A C 1
ATOM 2512 O O . ILE A 1 311 ? -7.18 -10.367 -7.461 1 94.69 311 ILE A O 1
ATOM 2516 N N . SER A 1 312 ? -5.785 -12.008 -7.848 1 93.88 312 SER A N 1
ATOM 2517 C CA . SER A 1 312 ? -6.652 -12.734 -8.766 1 93.88 312 SER A CA 1
ATOM 2518 C C . SER A 1 312 ? -6.887 -14.164 -8.297 1 93.88 312 SER A C 1
ATOM 2520 O O . SER A 1 312 ? -5.938 -14.945 -8.156 1 93.88 312 SER A O 1
ATOM 2522 N N . ARG A 1 313 ? -8.094 -14.5 -8.094 1 93.69 313 ARG A N 1
ATOM 2523 C CA . ARG A 1 313 ? -8.477 -15.812 -7.594 1 93.69 313 ARG A CA 1
ATOM 2524 C C . ARG A 1 313 ? -9.203 -16.609 -8.664 1 93.69 313 ARG A C 1
ATOM 2526 O O . ARG A 1 313 ? -9.805 -16.047 -9.578 1 93.69 313 ARG A O 1
ATOM 2533 N N . MET A 1 314 ? -9.102 -17.875 -8.477 1 90.25 314 MET A N 1
ATOM 2534 C CA . MET A 1 314 ? -9.789 -18.75 -9.43 1 90.25 314 MET A CA 1
ATOM 2535 C C . MET A 1 314 ? -11.195 -19.078 -8.938 1 90.25 314 MET A C 1
ATOM 2537 O O . MET A 1 314 ? -11.414 -19.281 -7.742 1 90.25 314 MET A O 1
ATOM 2541 N N . GLY A 1 315 ? -12.133 -19.062 -9.859 1 88.19 315 GLY A N 1
ATOM 2542 C CA . GLY A 1 315 ? -13.492 -19.438 -9.531 1 88.19 315 GLY A CA 1
ATOM 2543 C C . GLY A 1 315 ? -13.719 -20.938 -9.547 1 88.19 315 GLY A C 1
ATOM 2544 O O . GLY A 1 315 ? -12.766 -21.719 -9.414 1 88.19 315 GLY A O 1
ATOM 2545 N N . LYS A 1 316 ? -14.953 -21.297 -9.562 1 84.44 316 LYS A N 1
ATOM 2546 C CA . LYS A 1 316 ? -15.32 -22.719 -9.68 1 84.44 316 LYS A CA 1
ATOM 2547 C C . LYS A 1 316 ? -14.773 -23.328 -10.961 1 84.44 316 LYS A C 1
ATOM 2549 O O . LYS A 1 316 ? -14.766 -22.672 -12.016 1 84.44 316 LYS A O 1
ATOM 2554 N N . PRO A 1 317 ? -14.234 -24.516 -10.773 1 85.88 317 PRO A N 1
ATOM 2555 C CA . PRO A 1 317 ? -14.258 -25.5 -9.688 1 85.88 317 PRO A CA 1
ATOM 2556 C C . PRO A 1 317 ? -13.008 -25.438 -8.82 1 85.88 317 PRO A C 1
ATOM 2558 O O . PRO A 1 317 ? -12.891 -26.188 -7.848 1 85.88 317 PRO A O 1
ATOM 2561 N N . PHE A 1 318 ? -12.141 -24.656 -9.172 1 86.25 318 PHE A N 1
ATOM 2562 C CA . PHE A 1 318 ? -10.875 -24.594 -8.438 1 86.25 318 PHE A CA 1
ATOM 2563 C C . PHE A 1 318 ? -11.047 -23.859 -7.117 1 86.25 318 PHE A C 1
ATOM 2565 O O . PHE A 1 318 ? -10.297 -24.094 -6.168 1 86.25 318 PHE A O 1
ATOM 2572 N N . GLY A 1 319 ? -11.953 -22.984 -7.086 1 87.44 319 GLY A N 1
ATOM 2573 C CA . GLY A 1 319 ? -12.234 -22.188 -5.898 1 87.44 319 GLY A CA 1
ATOM 2574 C C . GLY A 1 319 ? -13.578 -21.484 -5.957 1 87.44 319 GLY A C 1
ATOM 2575 O O . GLY A 1 319 ? -14.391 -21.75 -6.844 1 87.44 319 GLY A O 1
ATOM 2576 N N . LEU A 1 320 ? -13.742 -20.75 -4.863 1 90.56 320 LEU A N 1
ATOM 2577 C CA . LEU A 1 320 ? -14.977 -19.969 -4.785 1 90.56 320 LEU A CA 1
ATOM 2578 C C . LEU A 1 320 ? -14.672 -18.484 -4.727 1 90.56 320 LEU A C 1
ATOM 2580 O O . LEU A 1 320 ? -13.891 -18.031 -3.881 1 90.56 320 LEU A O 1
ATOM 2584 N N . CYS A 1 321 ? -15.102 -17.766 -5.711 1 92.44 321 CYS A N 1
ATOM 2585 C CA . CYS A 1 321 ? -15 -16.312 -5.734 1 92.44 321 CYS A CA 1
ATOM 2586 C C . CYS A 1 321 ? -16.156 -15.703 -6.512 1 92.44 321 CYS A C 1
ATOM 2588 O O . CYS A 1 321 ? -16.844 -16.391 -7.266 1 92.44 321 CYS A O 1
ATOM 2590 N N . ASN A 1 322 ? -16.469 -14.469 -6.164 1 92.5 322 ASN A N 1
ATOM 2591 C CA . ASN A 1 322 ? -17.516 -13.742 -6.883 1 92.5 322 ASN A CA 1
ATOM 2592 C C . ASN A 1 322 ? -16.922 -12.727 -7.852 1 92.5 322 ASN A C 1
ATOM 2594 O O . ASN A 1 322 ? -15.93 -12.062 -7.535 1 92.5 322 ASN A O 1
ATOM 2598 N N . ASP A 1 323 ? -17.594 -12.633 -8.977 1 90.69 323 ASP A N 1
ATOM 2599 C CA . ASP A 1 323 ? -17.125 -11.688 -9.977 1 90.69 323 ASP A CA 1
ATOM 2600 C C . ASP A 1 323 ? -17.266 -10.25 -9.484 1 90.69 323 ASP A C 1
ATOM 2602 O O . ASP A 1 323 ? -18.25 -9.906 -8.82 1 90.69 323 ASP A O 1
ATOM 2606 N N . SER A 1 324 ? -16.375 -9.453 -9.914 1 86.31 324 SER A N 1
ATOM 2607 C CA . SER A 1 324 ? -16.344 -8.055 -9.492 1 86.31 324 SER A CA 1
ATOM 2608 C C . SER A 1 324 ? -17.516 -7.277 -10.07 1 86.31 324 SER A C 1
ATOM 2610 O O . SER A 1 324 ? -17.922 -6.25 -9.523 1 86.31 324 SER A O 1
ATOM 2612 N N . THR A 1 325 ? -18.156 -7.777 -11.055 1 87.19 325 THR A N 1
ATOM 2613 C CA . THR A 1 325 ? -19.234 -7.062 -11.742 1 87.19 325 THR A CA 1
ATOM 2614 C C . THR A 1 325 ? -20.594 -7.508 -11.219 1 87.19 325 THR A C 1
ATOM 2616 O O . THR A 1 325 ? -21.625 -6.996 -11.656 1 87.19 325 THR A O 1
ATOM 2619 N N . SER A 1 326 ? -20.609 -8.344 -10.234 1 85.88 326 SER A N 1
ATOM 2620 C CA . SER A 1 326 ? -21.859 -8.898 -9.734 1 85.88 326 SER A CA 1
ATOM 2621 C C . SER A 1 326 ? -22.75 -7.812 -9.133 1 85.88 326 SER A C 1
ATOM 2623 O O . SER A 1 326 ? -23.969 -7.941 -9.109 1 85.88 326 SER A O 1
ATOM 2625 N N . PHE A 1 327 ? -22.219 -6.727 -8.711 1 87.69 327 PHE A N 1
ATOM 2626 C CA . PHE A 1 327 ? -22.969 -5.68 -8.047 1 87.69 327 PHE A CA 1
ATOM 2627 C C . PHE A 1 327 ? -23.109 -4.453 -8.938 1 87.69 327 PHE A C 1
ATOM 2629 O O . PHE A 1 327 ? -23.391 -3.354 -8.453 1 87.69 327 PHE A O 1
ATOM 2636 N N . GLN A 1 328 ? -22.969 -4.656 -10.188 1 85.5 328 GLN A N 1
ATOM 2637 C CA . GLN A 1 328 ? -23.094 -3.559 -11.141 1 85.5 328 GLN A CA 1
ATOM 2638 C C . GLN A 1 328 ? -24.516 -3.006 -11.148 1 85.5 328 GLN A C 1
ATOM 2640 O O . GLN A 1 328 ? -24.734 -1.819 -11.414 1 85.5 328 GLN A O 1
ATOM 2645 N N . SER A 1 329 ? -25.438 -3.84 -10.812 1 84.19 329 SER A N 1
ATOM 2646 C CA . SER A 1 329 ? -26.828 -3.398 -10.75 1 84.19 329 SER A CA 1
ATOM 2647 C C . SER A 1 329 ? -27.031 -2.367 -9.648 1 84.19 329 SER A C 1
ATOM 2649 O O . SER A 1 329 ? -27.922 -1.521 -9.734 1 84.19 329 SER A O 1
ATOM 2651 N N . TYR A 1 330 ? -26.188 -2.457 -8.633 1 85.94 330 TYR A N 1
ATOM 2652 C CA . TYR A 1 330 ? -26.25 -1.491 -7.543 1 85.94 330 TYR A CA 1
ATOM 2653 C C . TYR A 1 330 ? -25.328 -0.306 -7.82 1 85.94 330 TYR A C 1
ATOM 2655 O O . TYR A 1 330 ? -25.25 0.629 -7.02 1 85.94 330 TYR A O 1
ATOM 2663 N N . GLY A 1 331 ? -24.594 -0.376 -8.945 1 84.5 331 GLY A N 1
ATOM 2664 C CA . GLY A 1 331 ? -23.656 0.672 -9.289 1 84.5 331 GLY A CA 1
ATOM 2665 C C . GLY A 1 331 ? -22.359 0.602 -8.492 1 84.5 331 GLY A C 1
ATOM 2666 O O . GLY A 1 331 ? -21.719 1.625 -8.242 1 84.5 331 GLY A O 1
ATOM 2667 N N . LEU A 1 332 ? -22.109 -0.602 -7.965 1 89.19 332 LEU A N 1
ATOM 2668 C CA . LEU A 1 332 ? -20.938 -0.765 -7.109 1 89.19 332 LEU A CA 1
ATOM 2669 C C . LEU A 1 332 ? -20.078 -1.933 -7.582 1 89.19 332 LEU A C 1
ATOM 2671 O O . LEU A 1 332 ? -20.578 -2.844 -8.25 1 89.19 332 LEU A O 1
ATOM 2675 N N . LYS A 1 333 ? -18.844 -1.802 -7.293 1 92.38 333 LYS A N 1
ATOM 2676 C CA . LYS A 1 333 ? -17.938 -2.936 -7.453 1 92.38 333 LYS A CA 1
ATOM 2677 C C . LYS A 1 333 ? -18.094 -3.93 -6.305 1 92.38 333 LYS A C 1
ATOM 2679 O O . LYS A 1 333 ? -18.234 -3.533 -5.148 1 92.38 333 LYS A O 1
ATOM 2684 N N . TYR A 1 334 ? -18.016 -5.16 -6.605 1 93.75 334 TYR A N 1
ATOM 2685 C CA . TYR A 1 334 ? -18.25 -6.207 -5.613 1 93.75 334 TYR A CA 1
ATOM 2686 C C . TYR A 1 334 ? -17.078 -6.285 -4.629 1 93.75 334 TYR A C 1
ATOM 2688 O O . TYR A 1 334 ? -15.922 -6.184 -5.023 1 93.75 334 TYR A O 1
ATOM 2696 N N . SER A 1 335 ? -17.375 -6.387 -3.406 1 92.81 335 SER A N 1
ATOM 2697 C CA . SER A 1 335 ? -16.484 -6.746 -2.303 1 92.81 335 SER A CA 1
ATOM 2698 C C . SER A 1 335 ? -17.203 -7.609 -1.274 1 92.81 335 SER A C 1
ATOM 2700 O O . SER A 1 335 ? -18.438 -7.586 -1.188 1 92.81 335 SER A O 1
ATOM 2702 N N . ARG A 1 336 ? -16.484 -8.383 -0.586 1 92.56 336 ARG A N 1
ATOM 2703 C CA . ARG A 1 336 ? -17.094 -9.258 0.408 1 92.56 336 ARG A CA 1
ATOM 2704 C C . ARG A 1 336 ? -17.875 -8.445 1.439 1 92.56 336 ARG A C 1
ATOM 2706 O O . ARG A 1 336 ? -18.984 -8.828 1.837 1 92.56 336 ARG A O 1
ATOM 2713 N N . THR A 1 337 ? -17.375 -7.32 1.815 1 91.75 337 THR A N 1
ATOM 2714 C CA . THR A 1 337 ? -18 -6.488 2.84 1 91.75 337 THR A CA 1
ATOM 2715 C C . THR A 1 337 ? -19.328 -5.93 2.355 1 91.75 337 THR A C 1
ATOM 2717 O O . THR A 1 337 ? -20.328 -5.953 3.088 1 91.75 337 THR A O 1
ATOM 2720 N N . ILE A 1 338 ? -19.359 -5.426 1.148 1 92.62 338 ILE A N 1
ATOM 2721 C CA . ILE A 1 338 ? -20.594 -4.855 0.635 1 92.62 338 ILE A CA 1
ATOM 2722 C C . ILE A 1 338 ? -21.625 -5.965 0.441 1 92.62 338 ILE A C 1
ATOM 2724 O O . ILE A 1 338 ? -22.828 -5.746 0.638 1 92.62 338 ILE A O 1
ATOM 2728 N N . CYS A 1 339 ? -21.125 -7.137 0.073 1 93.31 339 CYS A N 1
ATOM 2729 C CA . CYS A 1 339 ? -22.031 -8.273 -0.061 1 93.31 339 CYS A CA 1
ATOM 2730 C C . CYS A 1 339 ? -22.688 -8.609 1.273 1 93.31 339 CYS A C 1
ATOM 2732 O O . CYS A 1 339 ? -23.891 -8.852 1.334 1 93.31 339 CYS A O 1
ATOM 2734 N N . GLN A 1 340 ? -21.922 -8.602 2.27 1 92.94 340 GLN A N 1
ATOM 2735 C CA . GLN A 1 340 ? -22.453 -8.883 3.6 1 92.94 340 GLN A CA 1
ATOM 2736 C C . GLN A 1 340 ? -23.453 -7.816 4.035 1 92.94 340 GLN A C 1
ATOM 2738 O O . GLN A 1 340 ? -24.5 -8.133 4.602 1 92.94 340 GLN A O 1
ATOM 2743 N N . ASP A 1 341 ? -23.172 -6.605 3.775 1 93 341 ASP A N 1
ATOM 2744 C CA . ASP A 1 341 ? -24.047 -5.5 4.156 1 93 341 ASP A CA 1
ATOM 2745 C C . ASP A 1 341 ? -25.375 -5.562 3.406 1 93 341 ASP A C 1
ATOM 2747 O O . ASP A 1 341 ? -26.438 -5.344 3.992 1 93 341 ASP A O 1
ATOM 2751 N N . VAL A 1 342 ? -25.281 -5.809 2.127 1 93.31 342 VAL A N 1
ATOM 2752 C CA . VAL A 1 342 ? -26.484 -5.898 1.303 1 93.31 342 VAL A CA 1
ATOM 2753 C C . VAL A 1 342 ? -27.328 -7.098 1.744 1 93.31 342 VAL A C 1
ATOM 2755 O O . VAL A 1 342 ? -28.547 -7.012 1.812 1 93.31 342 VAL A O 1
ATOM 2758 N N . CYS A 1 343 ? -26.594 -8.195 2.016 1 93.69 343 CYS A N 1
ATOM 2759 C CA . CYS A 1 343 ? -27.281 -9.383 2.508 1 93.69 343 CYS A CA 1
ATOM 2760 C C . CYS A 1 343 ? -28.016 -9.086 3.807 1 93.69 343 CYS A C 1
ATOM 2762 O O . CYS A 1 343 ? -29.188 -9.453 3.963 1 93.69 343 CYS A O 1
ATOM 2764 N N . GLU A 1 344 ? -27.406 -8.398 4.699 1 95.31 344 GLU A N 1
ATOM 2765 C CA . GLU A 1 344 ? -28 -8.039 5.977 1 95.31 344 GLU A CA 1
ATOM 2766 C C . GLU A 1 344 ? -29.188 -7.086 5.785 1 95.31 344 GLU A C 1
ATOM 2768 O O . GLU A 1 344 ? -30.234 -7.27 6.387 1 95.31 344 GLU A O 1
ATOM 2773 N N . ALA A 1 345 ? -29.016 -6.086 4.969 1 95.5 345 ALA A N 1
ATOM 2774 C CA . ALA A 1 345 ? -30.078 -5.117 4.699 1 95.5 345 ALA A CA 1
ATOM 2775 C C . ALA A 1 345 ? -31.297 -5.797 4.102 1 95.5 345 ALA A C 1
ATOM 2777 O O . ALA A 1 345 ? -32.438 -5.512 4.496 1 95.5 345 ALA A O 1
ATOM 2778 N N . ASN A 1 346 ? -31.062 -6.707 3.223 1 94.94 346 ASN A N 1
ATOM 2779 C CA . ASN A 1 346 ? -32.156 -7.441 2.604 1 94.94 346 ASN A CA 1
ATOM 2780 C C . ASN A 1 346 ? -32.906 -8.312 3.617 1 94.94 346 ASN A C 1
ATOM 2782 O O . ASN A 1 346 ? -34.125 -8.406 3.594 1 94.94 346 ASN A O 1
ATOM 2786 N N . ARG A 1 347 ? -32.125 -8.93 4.395 1 95.62 347 ARG A N 1
ATOM 2787 C CA . ARG A 1 347 ? -32.719 -9.797 5.398 1 95.62 347 ARG A CA 1
ATOM 2788 C C . ARG A 1 347 ? -33.594 -9.008 6.367 1 95.62 347 ARG A C 1
ATOM 2790 O O . ARG A 1 347 ? -34.656 -9.477 6.789 1 95.62 347 ARG A O 1
ATOM 2797 N N . ILE A 1 348 ? -33.188 -7.855 6.766 1 96.81 348 ILE A N 1
ATOM 2798 C CA . ILE A 1 348 ? -33.938 -7 7.672 1 96.81 348 ILE A CA 1
ATOM 2799 C C . ILE A 1 348 ? -35.25 -6.566 6.996 1 96.81 348 ILE A C 1
ATOM 2801 O O . ILE A 1 348 ? -36.312 -6.598 7.609 1 96.81 348 ILE A O 1
ATOM 2805 N N . ILE A 1 349 ? -35.156 -6.188 5.766 1 96.81 349 ILE A N 1
ATOM 2806 C CA . ILE A 1 349 ? -36.344 -5.777 5.023 1 96.81 349 ILE A CA 1
ATOM 2807 C C . ILE A 1 349 ? -37.312 -6.945 4.918 1 96.81 349 ILE A C 1
ATOM 2809 O O . ILE A 1 349 ? -38.531 -6.777 5.125 1 96.81 349 ILE A O 1
ATOM 2813 N N . ASP A 1 350 ? -36.812 -8.125 4.73 1 95.94 350 ASP A N 1
ATOM 2814 C CA . ASP A 1 350 ? -37.625 -9.297 4.504 1 95.94 350 ASP A CA 1
ATOM 2815 C C . ASP A 1 350 ? -38.25 -9.789 5.809 1 95.94 350 ASP A C 1
ATOM 2817 O O . ASP A 1 350 ? -39.406 -10.219 5.828 1 95.94 350 ASP A O 1
ATOM 2821 N N . VAL A 1 351 ? -37.5 -9.734 6.852 1 96.06 351 VAL A N 1
ATOM 2822 C CA . VAL A 1 351 ? -37.938 -10.344 8.109 1 96.06 351 VAL A CA 1
ATOM 2823 C C . VAL A 1 351 ? -38.656 -9.305 8.961 1 96.06 351 VAL A C 1
ATOM 2825 O O . VAL A 1 351 ? -39.688 -9.594 9.57 1 96.06 351 VAL A O 1
ATOM 2828 N N . CYS A 1 352 ? -38.094 -8.062 9.047 1 96.44 352 CYS A N 1
ATOM 2829 C CA . CYS A 1 352 ? -38.594 -7.055 9.969 1 96.44 352 CYS A CA 1
ATOM 2830 C C . CYS A 1 352 ? -39.531 -6.082 9.25 1 96.44 352 CYS A C 1
ATOM 2832 O O . CYS A 1 352 ? -40.25 -5.297 9.891 1 96.44 352 CYS A O 1
ATOM 2834 N N . ASN A 1 353 ? -39.594 -6.023 7.93 1 96.56 353 ASN A N 1
ATOM 2835 C CA . ASN A 1 353 ? -40.438 -5.152 7.113 1 96.56 353 ASN A CA 1
ATOM 2836 C C . ASN A 1 353 ? -40.125 -3.68 7.355 1 96.56 353 ASN A C 1
ATOM 2838 O O . ASN A 1 353 ? -41.031 -2.85 7.453 1 96.56 353 ASN A O 1
ATOM 2842 N N . CYS A 1 354 ? -38.969 -3.416 7.578 1 96.69 354 CYS A N 1
ATOM 2843 C CA . CYS A 1 354 ? -38.406 -2.08 7.723 1 96.69 354 CYS A CA 1
ATOM 2844 C C . CYS A 1 354 ? -36.969 -2.051 7.242 1 96.69 354 CYS A C 1
ATOM 2846 O O . CYS A 1 354 ? -36.406 -3.084 6.867 1 96.69 354 CYS A O 1
ATOM 2848 N N . SER A 1 355 ? -36.406 -0.859 7.121 1 96.62 355 SER A N 1
ATOM 2849 C CA . SER A 1 355 ? -35.062 -0.731 6.637 1 96.62 355 SER A CA 1
ATOM 2850 C C . SER A 1 355 ? -34.094 -0.363 7.766 1 96.62 355 SER A C 1
ATOM 2852 O O . SER A 1 355 ? -34.5 0.304 8.727 1 96.62 355 SER A O 1
ATOM 2854 N N . ASP A 1 356 ? -32.875 -0.772 7.641 1 94.81 356 ASP A N 1
ATOM 2855 C CA . ASP A 1 356 ? -31.859 -0.537 8.656 1 94.81 356 ASP A CA 1
ATOM 2856 C C . ASP A 1 356 ? -31.531 0.95 8.766 1 94.81 356 ASP A C 1
ATOM 2858 O O . ASP A 1 356 ? -31.219 1.6 7.762 1 94.81 356 ASP A O 1
ATOM 2862 N N . LEU A 1 357 ? -31.469 1.423 9.961 1 92.88 357 LEU A N 1
ATOM 2863 C CA . LEU A 1 357 ? -31.219 2.828 10.266 1 92.88 357 LEU A CA 1
ATOM 2864 C C . LEU A 1 357 ? -29.781 3.217 9.938 1 92.88 357 LEU A C 1
ATOM 2866 O O . LEU A 1 357 ? -29.516 4.355 9.555 1 92.88 357 LEU A O 1
ATOM 2870 N N . PHE A 1 358 ? -28.828 2.346 10.016 1 93.19 358 PHE A N 1
ATOM 2871 C CA . PHE A 1 358 ? -27.406 2.648 9.93 1 93.19 358 PHE A CA 1
ATOM 2872 C C . PHE A 1 358 ? -26.875 2.379 8.523 1 93.19 358 PHE A C 1
A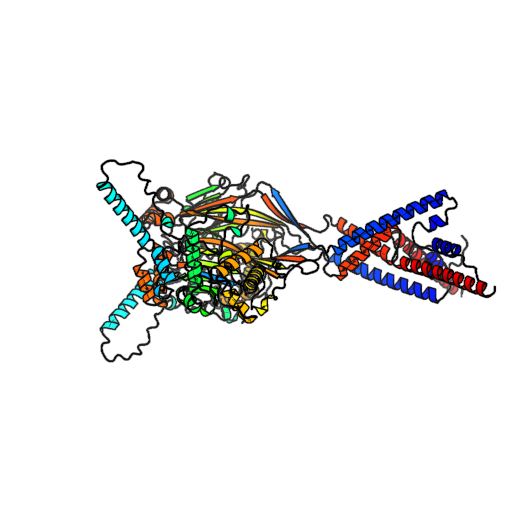TOM 2874 O O . PHE A 1 358 ? -25.703 2.598 8.234 1 93.19 358 PHE A O 1
ATOM 2881 N N . LYS A 1 359 ? -27.703 1.943 7.652 1 93.62 359 LYS A N 1
ATOM 2882 C CA . LYS A 1 359 ? -27.297 1.613 6.293 1 93.62 359 LYS A CA 1
ATOM 2883 C C . LYS A 1 359 ? -28.125 2.377 5.266 1 93.62 359 LYS A C 1
ATOM 2885 O O . LYS A 1 359 ? -28.625 1.788 4.305 1 93.62 359 LYS A O 1
ATOM 2890 N N . GLU A 1 360 ? -28.203 3.604 5.441 1 92.56 360 GLU A N 1
ATOM 2891 C CA . GLU A 1 360 ? -29.031 4.441 4.586 1 92.56 360 GLU A CA 1
ATOM 2892 C C . GLU A 1 360 ? -28.531 4.414 3.141 1 92.56 360 GLU A C 1
ATOM 2894 O O . GLU A 1 360 ? -29.328 4.305 2.207 1 92.56 360 GLU A O 1
ATOM 2899 N N . GLU A 1 361 ? -27.25 4.484 2.943 1 91.44 361 GLU A N 1
ATOM 2900 C CA . GLU A 1 361 ? -26.688 4.512 1.598 1 91.44 361 GLU A CA 1
ATOM 2901 C C . GLU A 1 361 ? -26.938 3.195 0.867 1 91.44 361 GLU A C 1
ATOM 2903 O O . GLU A 1 361 ? -27.172 3.186 -0.343 1 91.44 361 GLU A O 1
ATOM 2908 N N . ILE A 1 362 ? -26.828 2.15 1.587 1 92.44 362 ILE A N 1
ATOM 2909 C CA . ILE A 1 362 ? -27.094 0.835 1.011 1 92.44 362 ILE A CA 1
ATOM 2910 C C . ILE A 1 362 ? -28.562 0.714 0.651 1 92.44 362 ILE A C 1
ATOM 2912 O O . ILE A 1 362 ? -28.906 0.208 -0.42 1 92.44 362 ILE A O 1
ATOM 2916 N N . ASN A 1 363 ? -29.438 1.206 1.511 1 93.56 363 ASN A N 1
ATOM 2917 C CA . ASN A 1 363 ? -30.875 1.191 1.256 1 93.56 363 ASN A CA 1
ATOM 2918 C C . ASN A 1 363 ? -31.234 1.997 0.011 1 93.56 363 ASN A C 1
ATOM 2920 O O . ASN A 1 363 ? -32.125 1.615 -0.746 1 93.56 363 ASN A O 1
ATOM 2924 N N . LEU A 1 364 ? -30.547 3.084 -0.17 1 91.75 364 LEU A N 1
ATOM 2925 C CA . LEU A 1 364 ? -30.781 3.916 -1.346 1 91.75 364 LEU A CA 1
ATOM 2926 C C . LEU A 1 364 ? -30.406 3.166 -2.623 1 91.75 364 LEU A C 1
ATOM 2928 O O . LEU A 1 364 ? -31.078 3.316 -3.648 1 91.75 364 LEU A O 1
ATOM 2932 N N . ARG A 1 365 ? -29.391 2.391 -2.535 1 90.31 365 ARG A N 1
ATOM 2933 C CA . ARG A 1 365 ? -28.969 1.617 -3.699 1 90.31 365 ARG A CA 1
ATOM 2934 C C . ARG A 1 365 ? -29.938 0.463 -3.965 1 90.31 365 ARG A C 1
ATOM 2936 O O . ARG A 1 365 ? -30.156 0.093 -5.117 1 90.31 365 ARG A O 1
ATOM 2943 N N . LEU A 1 366 ? -30.453 -0.067 -2.885 1 92.69 366 LEU A N 1
ATOM 2944 C CA . LEU A 1 366 ? -31.406 -1.162 -3.012 1 92.69 366 LEU A CA 1
ATOM 2945 C C . LEU A 1 366 ? -32.719 -0.679 -3.645 1 92.69 366 LEU A C 1
ATOM 2947 O O . LEU A 1 366 ? -33.438 -1.464 -4.258 1 92.69 366 LEU A O 1
ATOM 2951 N N . LYS A 1 367 ? -33.062 0.599 -3.518 1 90.69 367 LYS A N 1
ATOM 2952 C CA . LYS A 1 367 ? -34.281 1.172 -4.059 1 90.69 367 LYS A CA 1
ATOM 2953 C C . LYS A 1 367 ? -34.312 1.056 -5.582 1 90.69 367 LYS A C 1
ATOM 2955 O O . LYS A 1 367 ? -35.375 1.116 -6.188 1 90.69 367 LYS A O 1
ATOM 2960 N N . ARG A 1 368 ? -33.156 0.86 -6.125 1 84.62 368 ARG A N 1
ATOM 2961 C CA . ARG A 1 368 ? -33.062 0.696 -7.57 1 84.62 368 ARG A CA 1
ATOM 2962 C C . ARG A 1 368 ? -33.656 -0.647 -8.008 1 84.62 368 ARG A C 1
ATOM 2964 O O . ARG A 1 368 ? -34.125 -0.788 -9.133 1 84.62 368 ARG A O 1
ATOM 2971 N N . SER A 1 369 ? -33.656 -1.581 -7.129 1 84.56 369 SER A N 1
ATOM 2972 C CA . SER A 1 369 ? -34 -2.939 -7.52 1 84.56 369 SER A CA 1
ATOM 2973 C C . SER A 1 369 ? -35.25 -3.412 -6.797 1 84.56 369 SER A C 1
ATOM 2975 O O . SER A 1 369 ? -35.906 -4.359 -7.234 1 84.56 369 SER A O 1
ATOM 2977 N N . ARG A 1 370 ? -35.594 -2.705 -5.672 1 90.38 370 ARG A N 1
ATOM 2978 C CA . ARG A 1 370 ? -36.781 -3.145 -4.914 1 90.38 370 ARG A CA 1
ATOM 2979 C C . ARG A 1 370 ? -37.375 -1.992 -4.109 1 90.38 370 ARG A C 1
ATOM 2981 O O . ARG A 1 370 ? -36.75 -0.94 -3.965 1 90.38 370 ARG A O 1
ATOM 2988 N N . SER A 1 371 ? -38.562 -2.281 -3.654 1 93.5 371 SER A N 1
ATOM 2989 C CA . SER A 1 371 ? -39.156 -1.321 -2.742 1 93.5 371 SER A CA 1
ATOM 2990 C C . SER A 1 371 ? -38.562 -1.407 -1.352 1 93.5 371 SER A C 1
ATOM 2992 O O . SER A 1 371 ? -38.375 -2.5 -0.813 1 93.5 371 SER A O 1
ATOM 2994 N N . VAL A 1 372 ? -38.125 -0.339 -0.856 1 94.88 372 VAL A N 1
ATOM 2995 C CA . VAL A 1 372 ? -37.5 -0.278 0.466 1 94.88 372 VAL A CA 1
ATOM 2996 C C . VAL A 1 372 ? -38.438 0.44 1.438 1 94.88 372 VAL A C 1
ATOM 2998 O O . VAL A 1 372 ? -38.812 1.592 1.208 1 94.88 372 VAL A O 1
ATOM 3001 N N . PRO A 1 373 ? -38.812 -0.197 2.477 1 95.88 373 PRO A N 1
ATOM 3002 C CA . PRO A 1 373 ? -39.688 0.423 3.467 1 95.88 373 PRO A CA 1
ATOM 3003 C C . PRO A 1 373 ? -39 1.516 4.277 1 95.88 373 PRO A C 1
ATOM 3005 O O . PRO A 1 373 ? -37.812 1.815 4.035 1 95.88 373 PRO A O 1
ATOM 3008 N N . ASP A 1 374 ? -39.781 2.113 5.16 1 94.44 374 ASP A N 1
ATOM 3009 C CA . ASP A 1 374 ? -39.25 3.174 6.016 1 94.44 374 ASP A CA 1
ATOM 3010 C C . ASP A 1 374 ? -38.281 2.615 7.039 1 94.44 374 ASP A C 1
ATOM 3012 O O . ASP A 1 374 ? -38.188 1.4 7.23 1 94.44 374 ASP A O 1
ATOM 3016 N N . LYS A 1 375 ? -37.594 3.453 7.707 1 95.19 375 LYS A N 1
ATOM 3017 C CA . LYS A 1 375 ? -36.562 3.078 8.688 1 95.19 375 LYS A CA 1
ATOM 3018 C C . LYS A 1 375 ? -37.219 2.412 9.906 1 95.19 375 LYS A C 1
ATOM 3020 O O . LYS A 1 375 ? -38.312 2.775 10.312 1 95.19 375 LYS A O 1
ATOM 3025 N N . CYS A 1 376 ? -36.469 1.479 10.438 1 94.88 376 CYS A N 1
ATOM 3026 C CA . CYS A 1 376 ? -36.938 0.832 11.664 1 94.88 376 CYS A CA 1
ATOM 3027 C C . CYS A 1 376 ? -36.906 1.807 12.836 1 94.88 376 CYS A C 1
ATOM 3029 O O . CYS A 1 376 ? -35.875 2.436 13.109 1 94.88 376 CYS A O 1
ATOM 3031 N N . GLN A 1 377 ? -38.062 1.919 13.523 1 91.19 377 GLN A N 1
ATOM 3032 C CA . GLN A 1 377 ? -38.156 2.902 14.602 1 91.19 377 GLN A CA 1
ATOM 3033 C C . GLN A 1 377 ? -38.75 2.293 15.859 1 91.19 377 GLN A C 1
ATOM 3035 O O . GLN A 1 377 ? -38.25 2.498 16.969 1 91.19 377 GLN A O 1
ATOM 3040 N N . SER A 1 378 ? -39.719 1.468 15.734 1 90.62 378 SER A N 1
ATOM 3041 C CA . SER A 1 378 ? -40.438 0.91 16.891 1 90.62 378 SER A CA 1
ATOM 3042 C C . SER A 1 378 ? -39.531 -0.07 17.656 1 90.62 378 SER A C 1
ATOM 3044 O O . SER A 1 378 ? -38.594 -0.616 17.094 1 90.62 378 SER A O 1
ATOM 3046 N N . VAL A 1 379 ? -39.844 -0.235 18.875 1 88.75 379 VAL A N 1
ATOM 3047 C CA . VAL A 1 379 ? -39.094 -1.142 19.734 1 88.75 379 VAL A CA 1
ATOM 3048 C C . VAL A 1 379 ? -39.125 -2.553 19.156 1 88.75 379 VAL A C 1
ATOM 3050 O O . VAL A 1 379 ? -38.125 -3.254 19.156 1 88.75 379 VAL A O 1
ATOM 3053 N N . ALA A 1 380 ? -40.219 -2.902 18.641 1 90.5 380 ALA A N 1
ATOM 3054 C CA . ALA A 1 380 ? -40.375 -4.234 18.047 1 90.5 380 ALA A CA 1
ATOM 3055 C C . ALA A 1 380 ? -39.469 -4.383 16.812 1 90.5 380 ALA A C 1
ATOM 3057 O O . ALA A 1 380 ? -38.875 -5.43 16.594 1 90.5 380 ALA A O 1
ATOM 3058 N N . GLU A 1 381 ? -39.531 -3.379 16.047 1 94 381 GLU A N 1
ATOM 3059 C CA . GLU A 1 381 ? -38.688 -3.387 14.844 1 94 381 GLU A CA 1
ATOM 3060 C C . GLU A 1 381 ? -37.219 -3.443 15.203 1 94 381 GLU A C 1
ATOM 3062 O O . GLU A 1 381 ? -36.438 -4.184 14.586 1 94 381 GLU A O 1
ATOM 3067 N N . LEU A 1 382 ? -36.844 -2.686 16.172 1 91.5 382 LEU A N 1
ATOM 3068 C CA . LEU A 1 382 ? -35.438 -2.629 16.578 1 91.5 382 LEU A CA 1
ATOM 3069 C C . LEU A 1 382 ? -35 -3.953 17.203 1 91.5 382 LEU A C 1
ATOM 3071 O O . LEU A 1 382 ? -33.875 -4.379 17.016 1 91.5 382 LEU A O 1
ATOM 3075 N N . ARG A 1 383 ? -35.844 -4.574 17.906 1 89.88 383 ARG A N 1
ATOM 3076 C CA . ARG A 1 383 ? -35.562 -5.902 18.438 1 89.88 383 ARG A CA 1
ATOM 3077 C C . ARG A 1 383 ? -35.375 -6.91 17.312 1 89.88 383 ARG A C 1
ATOM 3079 O O . ARG A 1 383 ? -34.5 -7.781 17.391 1 89.88 383 ARG A O 1
ATOM 3086 N N . CYS A 1 384 ? -36.188 -6.738 16.359 1 93.31 384 CYS A N 1
ATOM 3087 C CA . CYS A 1 384 ? -36.094 -7.609 15.195 1 93.31 384 CYS A CA 1
ATOM 3088 C C . CYS A 1 384 ? -34.75 -7.43 14.492 1 93.31 384 CYS A C 1
ATOM 3090 O O . CYS A 1 384 ? -34.125 -8.414 14.102 1 93.31 384 CYS A O 1
ATOM 3092 N N . VAL A 1 385 ? -34.438 -6.195 14.305 1 93.94 385 VAL A N 1
ATOM 3093 C CA . VAL A 1 385 ? -33.156 -5.898 13.664 1 93.94 385 VAL A CA 1
ATOM 3094 C C . VAL A 1 385 ? -32.031 -6.543 14.453 1 93.94 385 VAL A C 1
ATOM 3096 O O . VAL A 1 385 ? -31.125 -7.16 13.875 1 93.94 385 VAL A O 1
ATOM 3099 N N . GLY A 1 386 ? -32 -6.402 15.75 1 90.25 386 GLY A N 1
ATOM 3100 C CA . GLY A 1 386 ? -31 -7.023 16.594 1 90.25 386 GLY A CA 1
ATOM 3101 C C . GLY A 1 386 ? -30.938 -8.531 16.438 1 90.25 386 GLY A C 1
ATOM 3102 O O . GLY A 1 386 ? -29.844 -9.109 16.422 1 90.25 386 GLY A O 1
ATOM 3103 N N . GLN A 1 387 ? -32.031 -9.094 16.312 1 90.19 387 GLN A N 1
ATOM 3104 C CA . GLN A 1 387 ? -32.125 -10.539 16.156 1 90.19 387 GLN A CA 1
ATOM 3105 C C . GLN A 1 387 ? -31.531 -10.969 14.805 1 90.19 387 GLN A C 1
ATOM 3107 O O . GLN A 1 387 ? -30.812 -11.969 14.719 1 90.19 387 GLN A O 1
ATOM 3112 N N . VAL A 1 388 ? -31.922 -10.234 13.812 1 93.19 388 VAL A N 1
ATOM 3113 C CA . VAL A 1 388 ? -31.422 -10.555 12.469 1 93.19 388 VAL A CA 1
ATOM 3114 C C . VAL A 1 388 ? -29.906 -10.438 12.438 1 93.19 388 VAL A C 1
ATOM 3116 O O . VAL A 1 388 ? -29.219 -11.289 11.875 1 93.19 388 VAL A O 1
ATOM 3119 N N . GLU A 1 389 ? -29.344 -9.359 13.008 1 91.12 389 GLU A N 1
ATOM 3120 C CA . GLU A 1 389 ? -27.906 -9.156 13.047 1 91.12 389 GLU A CA 1
ATOM 3121 C C . GLU A 1 389 ? -27.203 -10.281 13.797 1 91.12 389 GLU A C 1
ATOM 3123 O O . GLU A 1 389 ? -26.156 -10.773 13.367 1 91.12 389 GLU A O 1
ATOM 3128 N N . ARG A 1 390 ? -27.797 -10.727 14.812 1 88.56 390 ARG A N 1
ATOM 3129 C CA . ARG A 1 390 ? -27.219 -11.805 15.609 1 88.56 390 ARG A CA 1
ATOM 3130 C C . ARG A 1 390 ? -27.234 -13.125 14.844 1 88.56 390 ARG A C 1
ATOM 3132 O O . ARG A 1 390 ? -26.297 -13.914 14.938 1 88.56 390 ARG A O 1
ATOM 3139 N N . ASN A 1 391 ? -28.312 -13.352 14.148 1 90.56 391 ASN A N 1
ATOM 3140 C CA . ASN A 1 391 ? -28.422 -14.57 13.359 1 90.56 391 ASN A CA 1
ATOM 3141 C C . ASN A 1 391 ? -27.328 -14.633 12.289 1 90.56 391 ASN A C 1
ATOM 3143 O O . ASN A 1 391 ? -26.812 -15.711 11.992 1 90.56 391 ASN A O 1
ATOM 3147 N N . ILE A 1 392 ? -27.031 -13.562 11.805 1 91.12 392 ILE A N 1
ATOM 3148 C CA . ILE A 1 392 ? -26 -13.508 10.773 1 91.12 392 ILE A CA 1
ATOM 3149 C C . ILE A 1 392 ? -24.625 -13.672 11.406 1 91.12 392 ILE A C 1
ATOM 3151 O O . ILE A 1 392 ? -23.766 -14.398 10.891 1 91.12 392 ILE A O 1
ATOM 3155 N N . GLU A 1 393 ? -24.375 -13.055 12.547 1 87.75 393 GLU A N 1
ATOM 3156 C CA . GLU A 1 393 ? -23.078 -13.102 13.234 1 87.75 393 GLU A CA 1
ATOM 3157 C C . GLU A 1 393 ? -22.781 -14.5 13.75 1 87.75 393 GLU A C 1
ATOM 3159 O O . GLU A 1 393 ? -21.625 -14.914 13.805 1 87.75 393 GLU A O 1
ATOM 3164 N N . THR A 1 394 ? -23.812 -15.211 14.18 1 85.44 394 THR A N 1
ATOM 3165 C CA . THR A 1 394 ? -23.625 -16.531 14.75 1 85.44 394 THR A CA 1
ATOM 3166 C C . THR A 1 394 ? -23.594 -17.594 13.656 1 85.44 394 THR A C 1
ATOM 3168 O O . THR A 1 394 ? -23.25 -18.75 13.914 1 85.44 394 THR A O 1
ATOM 3171 N N . GLY A 1 395 ? -23.984 -17.203 12.477 1 86.19 395 GLY A N 1
ATOM 3172 C CA . GLY A 1 395 ? -23.938 -18.141 11.359 1 86.19 395 GLY A CA 1
ATOM 3173 C C . GLY A 1 395 ? -25.25 -18.875 11.148 1 86.19 395 GLY A C 1
ATOM 3174 O O . GLY A 1 395 ? -25.344 -19.781 10.32 1 86.19 395 GLY A O 1
ATOM 3175 N N . GLU A 1 396 ? -26.266 -18.562 11.883 1 85.25 396 GLU A N 1
ATOM 3176 C CA . GLU A 1 396 ? -27.578 -19.188 11.672 1 85.25 396 GLU A CA 1
ATOM 3177 C C . GLU A 1 396 ? -28.125 -18.859 10.289 1 85.25 396 GLU A C 1
ATOM 3179 O O . GLU A 1 396 ? -28.734 -19.719 9.641 1 85.25 396 GLU A O 1
ATOM 3184 N N . HIS A 1 397 ? -27.906 -17.625 9.977 1 88.88 397 HIS A N 1
ATOM 3185 C CA . HIS A 1 397 ? -28.172 -17.234 8.594 1 88.88 397 HIS A CA 1
ATOM 3186 C C . HIS A 1 397 ? -26.875 -16.922 7.852 1 88.88 397 HIS A C 1
ATOM 3188 O O . HIS A 1 397 ? -26.109 -16.047 8.266 1 88.88 397 HIS A O 1
ATOM 3194 N N . GLU A 1 398 ? -26.719 -17.672 6.801 1 89.88 398 GLU A N 1
ATOM 3195 C CA . GLU A 1 398 ? -25.453 -17.516 6.086 1 89.88 398 GLU A CA 1
ATOM 3196 C C . GLU A 1 398 ? -25.625 -16.672 4.828 1 89.88 398 GLU A C 1
ATOM 3198 O O . GLU A 1 398 ? -26.562 -16.906 4.047 1 89.88 398 GLU A O 1
ATOM 3203 N N . CYS A 1 399 ? -24.812 -15.641 4.832 1 90 399 CYS A N 1
ATOM 3204 C CA . CYS A 1 399 ? -24.688 -14.883 3.594 1 90 399 CYS A CA 1
ATOM 3205 C C . CYS A 1 399 ? -23.641 -15.5 2.67 1 90 399 CYS A C 1
ATOM 3207 O O . CYS A 1 399 ? -22.625 -16 3.133 1 90 399 CYS A O 1
ATOM 3209 N N . TYR A 1 400 ? -23.891 -15.883 1.53 1 87.81 400 TYR A N 1
ATOM 3210 C CA . TYR A 1 400 ? -22.953 -16.5 0.59 1 87.81 400 TYR A CA 1
ATOM 3211 C C . TYR A 1 400 ? -22.109 -15.445 -0.107 1 87.81 400 TYR A C 1
ATOM 3213 O O . TYR A 1 400 ? -22.203 -15.266 -1.322 1 87.81 400 TYR A O 1
ATOM 3221 N N . CYS A 1 401 ? -21.328 -14.852 0.755 1 92.88 401 CYS A N 1
ATOM 3222 C CA . CYS A 1 401 ? -20.422 -13.812 0.264 1 92.88 401 CYS A CA 1
ATOM 3223 C C . CYS A 1 401 ? -18.984 -14.305 0.226 1 92.88 401 CYS A C 1
ATOM 3225 O O . CYS A 1 401 ? -18.328 -14.406 1.265 1 92.88 401 CYS A O 1
ATOM 3227 N N . TYR A 1 402 ? -18.5 -14.562 -0.988 1 93.75 402 TYR A N 1
ATOM 3228 C CA . TYR A 1 402 ? -17.125 -14.992 -1.165 1 93.75 402 TYR A CA 1
ATOM 3229 C C . TYR A 1 402 ? -16.219 -13.828 -1.557 1 93.75 402 TYR A C 1
ATOM 3231 O O . TYR A 1 402 ? -16.719 -12.734 -1.865 1 93.75 402 TYR A O 1
ATOM 3239 N N . ASP A 1 403 ? -14.906 -14.055 -1.483 1 93.94 403 ASP A N 1
ATOM 3240 C CA . ASP A 1 403 ? -13.969 -13.016 -1.894 1 93.94 403 ASP A CA 1
ATOM 3241 C C . ASP A 1 403 ? -14.086 -12.727 -3.389 1 93.94 403 ASP A C 1
ATOM 3243 O O . ASP A 1 403 ? -14.5 -13.586 -4.16 1 93.94 403 ASP A O 1
ATOM 3247 N N . ALA A 1 404 ? -13.805 -11.539 -3.707 1 94.69 404 ALA A N 1
ATOM 3248 C CA . ALA A 1 404 ? -13.859 -11.164 -5.117 1 94.69 404 ALA A CA 1
ATOM 3249 C C . ALA A 1 404 ? -12.797 -11.906 -5.926 1 94.69 404 ALA A C 1
ATOM 3251 O O . ALA A 1 404 ? -11.672 -12.094 -5.457 1 94.69 404 ALA A O 1
ATOM 3252 N N . CYS A 1 405 ? -13.117 -12.297 -7.191 1 93.88 405 CYS A N 1
ATOM 3253 C CA . CYS A 1 405 ? -12.172 -12.977 -8.07 1 93.88 405 CYS A CA 1
ATOM 3254 C C . CYS A 1 405 ? -11 -12.062 -8.422 1 93.88 405 CYS A C 1
ATOM 3256 O O . CYS A 1 405 ? -9.883 -12.531 -8.617 1 93.88 405 CYS A O 1
ATOM 3258 N N . SER A 1 406 ? -11.312 -10.875 -8.578 1 94 406 SER A N 1
ATOM 3259 C CA . SER A 1 406 ? -10.289 -9.852 -8.812 1 94 406 SER A CA 1
ATOM 3260 C C . SER A 1 406 ? -10.414 -8.711 -7.812 1 94 406 SER A C 1
ATOM 3262 O O . SER A 1 406 ? -11.469 -8.086 -7.695 1 94 406 SER A O 1
ATOM 3264 N N . GLU A 1 407 ? -9.336 -8.531 -7.094 1 93.69 407 GLU A N 1
ATOM 3265 C CA . GLU A 1 407 ? -9.367 -7.512 -6.047 1 93.69 407 GLU A CA 1
ATOM 3266 C C . GLU A 1 407 ? -8.078 -6.691 -6.043 1 93.69 407 GLU A C 1
ATOM 3268 O O . GLU A 1 407 ? -6.988 -7.234 -6.25 1 93.69 407 GLU A O 1
ATOM 3273 N N . THR A 1 408 ? -8.242 -5.355 -5.918 1 94.25 408 THR A N 1
ATOM 3274 C CA . THR A 1 408 ? -7.113 -4.449 -5.754 1 94.25 408 THR A CA 1
ATOM 3275 C C . THR A 1 408 ? -7.09 -3.863 -4.344 1 94.25 408 THR A C 1
ATOM 3277 O O . THR A 1 408 ? -8.094 -3.32 -3.873 1 94.25 408 THR A O 1
ATOM 3280 N N . MET A 1 409 ? -6.02 -4.008 -3.689 1 94.12 409 MET A N 1
ATOM 3281 C CA . MET A 1 409 ? -5.84 -3.484 -2.338 1 94.12 409 MET A CA 1
ATOM 3282 C C . MET A 1 409 ? -4.605 -2.588 -2.262 1 94.12 409 MET A C 1
ATOM 3284 O O . MET A 1 409 ? -3.764 -2.607 -3.16 1 94.12 409 MET A O 1
ATOM 3288 N N . PHE A 1 410 ? -4.602 -1.783 -1.208 1 95.31 410 PHE A N 1
ATOM 3289 C CA . PHE A 1 410 ? -3.49 -0.861 -1.018 1 95.31 410 PHE A CA 1
ATOM 3290 C C . PHE A 1 410 ? -2.893 -1.014 0.377 1 95.31 410 PHE A C 1
ATOM 3292 O O . PHE A 1 410 ? -3.604 -0.901 1.378 1 95.31 410 PHE A O 1
ATOM 3299 N N . GLU A 1 411 ? -1.633 -1.349 0.39 1 92.94 411 GLU A N 1
ATOM 3300 C CA . GLU A 1 411 ? -0.903 -1.294 1.653 1 92.94 411 GLU A CA 1
ATOM 3301 C C . GLU A 1 411 ? -0.488 0.135 1.989 1 92.94 411 GLU A C 1
ATOM 3303 O O . GLU A 1 411 ? 0.038 0.852 1.136 1 92.94 411 GLU A O 1
ATOM 3308 N N . GLU A 1 412 ? -0.753 0.512 3.244 1 94.12 412 GLU A N 1
ATOM 3309 C CA . GLU A 1 412 ? -0.544 1.906 3.623 1 94.12 412 GLU A CA 1
ATOM 3310 C C . GLU A 1 412 ? 0.566 2.035 4.66 1 94.12 412 GLU A C 1
ATOM 3312 O O . GLU A 1 412 ? 0.664 1.218 5.578 1 94.12 412 GLU A O 1
ATOM 3317 N N . SER A 1 413 ? 1.43 2.977 4.43 1 91.69 413 SER A N 1
ATOM 3318 C CA . SER A 1 413 ? 2.416 3.424 5.406 1 91.69 413 SER A CA 1
ATOM 3319 C C . SER A 1 413 ? 2.156 4.863 5.836 1 91.69 413 SER A C 1
ATOM 3321 O O . SER A 1 413 ? 2.207 5.781 5.012 1 91.69 413 SER A O 1
ATOM 3323 N N . VAL A 1 414 ? 1.936 5.035 7.125 1 93.81 414 VAL A N 1
ATOM 3324 C CA . VAL A 1 414 ? 1.498 6.344 7.59 1 93.81 414 VAL A CA 1
ATOM 3325 C C . VAL A 1 414 ? 2.58 6.969 8.469 1 93.81 414 VAL A C 1
ATOM 3327 O O . VAL A 1 414 ? 3.199 6.281 9.281 1 93.81 414 VAL A O 1
ATOM 3330 N N . SER A 1 415 ? 2.846 8.203 8.227 1 93.12 415 SER A N 1
ATOM 3331 C CA . SER A 1 415 ? 3.746 9.008 9.047 1 93.12 415 SER A CA 1
ATOM 3332 C C . SER A 1 415 ? 3.236 10.438 9.203 1 93.12 415 SER A C 1
ATOM 3334 O O . SER A 1 415 ? 2.363 10.867 8.445 1 93.12 415 SER A O 1
ATOM 3336 N N . PHE A 1 416 ? 3.689 11.141 10.242 1 93.06 416 PHE A N 1
ATOM 3337 C CA . PHE A 1 416 ? 3.184 12.469 10.555 1 93.06 416 PHE A CA 1
ATOM 3338 C C . PHE A 1 416 ? 4.332 13.445 10.797 1 93.06 416 PHE A C 1
ATOM 3340 O O . PHE A 1 416 ? 5.426 13.031 11.188 1 93.06 416 PHE A O 1
ATOM 3347 N N . ARG A 1 417 ? 4.008 14.68 10.492 1 92.12 417 ARG A N 1
ATOM 3348 C CA . ARG A 1 417 ? 4.906 15.766 10.867 1 92.12 417 ARG A CA 1
ATOM 3349 C C . ARG A 1 417 ? 4.121 17 11.312 1 92.12 417 ARG A C 1
ATOM 3351 O O . ARG A 1 417 ? 2.959 17.172 10.938 1 92.12 417 ARG A O 1
ATOM 3358 N N . GLN A 1 418 ? 4.777 17.766 12.086 1 90.12 418 GLN A N 1
ATOM 3359 C CA . GLN A 1 418 ? 4.105 18.969 12.594 1 90.12 418 GLN A CA 1
ATOM 3360 C C . GLN A 1 418 ? 3.805 19.953 11.461 1 90.12 418 GLN A C 1
ATOM 3362 O O . GLN A 1 418 ? 4.672 20.234 10.633 1 90.12 418 GLN A O 1
ATOM 3367 N N . TRP A 1 419 ? 2.652 20.422 11.398 1 92.12 419 TRP A N 1
ATOM 3368 C CA . TRP A 1 419 ? 2.137 21.344 10.391 1 92.12 419 TRP A CA 1
ATOM 3369 C C . TRP A 1 419 ? 0.833 21.984 10.859 1 92.12 419 TRP A C 1
ATOM 3371 O O . TRP A 1 419 ? 0.041 21.359 11.562 1 92.12 419 TRP A O 1
ATOM 3381 N N . PRO A 1 420 ? 0.475 23.203 10.531 1 89.25 420 PRO A N 1
ATOM 3382 C CA . PRO A 1 420 ? 1.334 24.203 9.891 1 89.25 420 PRO A CA 1
ATOM 3383 C C . PRO A 1 420 ? 2.262 24.891 10.883 1 89.25 420 PRO A C 1
ATOM 3385 O O . PRO A 1 420 ? 2.059 24.797 12.102 1 89.25 420 PRO A O 1
ATOM 3388 N N . SER A 1 421 ? 3.305 25.453 10.32 1 82.44 421 SER A N 1
ATOM 3389 C CA . SER A 1 421 ? 4.098 26.344 11.156 1 82.44 421 SER A CA 1
ATOM 3390 C C . SER A 1 421 ? 3.287 27.562 11.594 1 82.44 421 SER A C 1
ATOM 3392 O O . SER A 1 421 ? 2.209 27.812 11.055 1 82.44 421 SER A O 1
ATOM 3394 N N . GLU A 1 422 ? 3.705 28.219 12.578 1 77.31 422 GLU A N 1
ATOM 3395 C CA . GLU A 1 422 ? 2.973 29.375 13.102 1 77.31 422 GLU A CA 1
ATOM 3396 C C . GLU A 1 422 ? 2.697 30.391 12 1 77.31 422 GLU A C 1
ATOM 3398 O O . GLU A 1 422 ? 1.575 30.891 11.875 1 77.31 422 GLU A O 1
ATOM 3403 N N . ASN A 1 423 ? 3.742 30.672 11.25 1 75 423 ASN A N 1
ATOM 3404 C CA . ASN A 1 423 ? 3.594 31.656 10.18 1 75 423 ASN A CA 1
ATOM 3405 C C . ASN A 1 423 ? 2.668 31.141 9.078 1 75 423 ASN A C 1
ATOM 3407 O O . ASN A 1 423 ? 1.89 31.922 8.516 1 75 423 ASN A O 1
ATOM 3411 N N . TYR A 1 424 ? 2.805 29.922 8.828 1 82.44 424 TYR A N 1
ATOM 3412 C CA . TYR A 1 424 ? 1.96 29.359 7.781 1 82.44 424 TYR A CA 1
ATOM 3413 C C . TYR A 1 424 ? 0.51 29.266 8.242 1 82.44 424 TYR A C 1
ATOM 3415 O O . TYR A 1 424 ? -0.413 29.422 7.438 1 82.44 424 TYR A O 1
ATOM 3423 N N . ALA A 1 425 ? 0.282 29.031 9.5 1 83.69 425 ALA A N 1
ATOM 3424 C CA . ALA A 1 425 ? -1.071 28.984 10.047 1 83.69 425 ALA A CA 1
ATOM 3425 C C . ALA A 1 425 ? -1.789 30.312 9.852 1 83.69 425 ALA A C 1
ATOM 3427 O O . ALA A 1 425 ? -2.971 30.344 9.5 1 83.69 425 ALA A O 1
ATOM 3428 N N . ALA A 1 426 ? -1.071 31.344 10.07 1 77.5 426 ALA A N 1
ATOM 3429 C CA . ALA A 1 426 ? -1.646 32.688 9.883 1 77.5 426 ALA A CA 1
ATOM 3430 C C . ALA A 1 426 ? -2.029 32.906 8.422 1 77.5 426 ALA A C 1
ATOM 3432 O O . ALA A 1 426 ? -3.059 33.531 8.133 1 77.5 426 ALA A O 1
ATOM 3433 N N . LEU A 1 427 ? -1.185 32.406 7.574 1 79.12 427 LEU A N 1
ATOM 3434 C CA . LEU A 1 427 ? -1.475 32.5 6.148 1 79.12 427 LEU A CA 1
ATOM 3435 C C . LEU A 1 427 ? -2.721 31.703 5.785 1 79.12 427 LEU A C 1
ATOM 3437 O O . LEU A 1 427 ? -3.535 32.156 4.973 1 79.12 427 LEU A O 1
ATOM 3441 N N . LEU A 1 428 ? -2.822 30.578 6.34 1 84.69 428 LEU A N 1
ATOM 3442 C CA . LEU A 1 428 ? -3.979 29.734 6.062 1 84.69 428 LEU A CA 1
ATOM 3443 C C . LEU A 1 428 ? -5.266 30.406 6.523 1 84.69 428 LEU A C 1
ATOM 3445 O O . LEU A 1 428 ? -6.305 30.297 5.863 1 84.69 428 LEU A O 1
ATOM 3449 N N . VAL A 1 429 ? -5.203 31.047 7.641 1 82.94 429 VAL A N 1
ATOM 3450 C CA . VAL A 1 429 ? -6.371 31.75 8.172 1 82.94 429 VAL A CA 1
ATOM 3451 C C . VAL A 1 429 ? -6.801 32.844 7.195 1 82.94 429 VAL A C 1
ATOM 3453 O O . VAL A 1 429 ? -7.996 33.031 6.949 1 82.94 429 VAL A O 1
ATOM 3456 N N . GLU A 1 430 ? -5.879 33.469 6.656 1 77.56 430 GLU A N 1
ATOM 3457 C CA . GLU A 1 430 ? -6.18 34.5 5.688 1 77.56 430 GLU A CA 1
ATOM 3458 C C . GLU A 1 430 ? -6.824 33.938 4.43 1 77.56 430 GLU A C 1
ATOM 3460 O O . GLU A 1 430 ? -7.73 34.531 3.857 1 77.56 430 GLU A O 1
ATOM 3465 N N . VAL A 1 431 ? -6.309 32.844 4.047 1 78.75 431 VAL A N 1
ATOM 3466 C CA . VAL A 1 431 ? -6.855 32.188 2.867 1 78.75 431 VAL A CA 1
ATOM 3467 C C . VAL A 1 431 ? -8.305 31.766 3.127 1 78.75 431 VAL A C 1
ATOM 3469 O O . VAL A 1 431 ? -9.172 31.953 2.273 1 78.75 431 VAL A O 1
ATOM 3472 N N . VAL A 1 432 ? -8.539 31.219 4.246 1 84.38 432 VAL A N 1
ATOM 3473 C CA . VAL A 1 432 ? -9.883 30.75 4.59 1 84.38 432 VAL A CA 1
ATOM 3474 C C . VAL A 1 432 ? -10.828 31.938 4.727 1 84.38 432 VAL A C 1
ATOM 3476 O O . VAL A 1 432 ? -11.969 31.891 4.262 1 84.38 432 VAL A O 1
ATOM 3479 N N . CYS A 1 433 ? -10.383 32.969 5.348 1 80.31 433 CYS A N 1
ATOM 3480 C CA . CYS A 1 433 ? -11.211 34.156 5.539 1 80.31 433 CYS A CA 1
ATOM 3481 C C . CYS A 1 433 ? -11.516 34.812 4.211 1 80.31 433 CYS A C 1
ATOM 3483 O O . CYS A 1 433 ? -12.594 35.375 4.023 1 80.31 433 CYS A O 1
ATOM 3485 N N . GLY A 1 434 ? -10.656 34.75 3.316 1 75.38 434 GLY A N 1
ATOM 3486 C CA . GLY A 1 434 ? -10.859 35.375 2.008 1 75.38 434 GLY A CA 1
ATOM 3487 C C . GLY A 1 434 ? -11.758 34.531 1.105 1 75.38 434 GLY A C 1
ATOM 3488 O O . GLY A 1 434 ? -12.461 35.094 0.255 1 75.38 434 GLY A O 1
ATOM 3489 N N . SER A 1 435 ? -11.758 33.281 1.311 1 78.06 435 SER A N 1
ATOM 3490 C CA . SER A 1 435 ? -12.43 32.406 0.359 1 78.06 435 SER A CA 1
ATOM 3491 C C . SER A 1 435 ? -13.773 31.906 0.906 1 78.06 435 SER A C 1
ATOM 3493 O O . SER A 1 435 ? -14.688 31.594 0.138 1 78.06 435 SER A O 1
ATOM 3495 N N . LYS A 1 436 ? -13.891 31.797 2.24 1 80.31 436 LYS A N 1
ATOM 3496 C CA . LYS A 1 436 ? -15.047 31.078 2.781 1 80.31 436 LYS A CA 1
ATOM 3497 C C . LYS A 1 436 ? -16.062 32.062 3.387 1 80.31 436 LYS A C 1
ATOM 3499 O O . LYS A 1 436 ? -17.109 31.641 3.889 1 80.31 436 LYS A O 1
ATOM 3504 N N . GLY A 1 437 ? -15.859 33.312 3.336 1 77.31 437 GLY A N 1
ATOM 3505 C CA . GLY A 1 437 ? -16.859 34.281 3.777 1 77.31 437 GLY A CA 1
ATOM 3506 C C . GLY A 1 437 ? -16.547 34.906 5.129 1 77.31 437 GLY A C 1
ATOM 3507 O O . GLY A 1 437 ? -15.742 34.344 5.891 1 77.31 437 GLY A O 1
ATOM 3508 N N . ASP A 1 438 ? -17.297 35.812 5.484 1 77.69 438 ASP A N 1
ATOM 3509 C CA . ASP A 1 438 ? -17.047 36.625 6.676 1 77.69 438 ASP A CA 1
ATOM 3510 C C . ASP A 1 438 ? -17.453 35.875 7.941 1 77.69 438 ASP A C 1
ATOM 3512 O O . ASP A 1 438 ? -16.797 36 8.977 1 77.69 438 ASP A O 1
ATOM 3516 N N . ALA A 1 439 ? -18.438 35.125 7.812 1 78.25 439 ALA A N 1
ATOM 3517 C CA . ALA A 1 439 ? -18.922 34.406 8.992 1 78.25 439 ALA A CA 1
ATOM 3518 C C . ALA A 1 439 ? -17.891 33.406 9.484 1 78.25 439 ALA A C 1
ATOM 3520 O O . ALA A 1 439 ? -17.656 33.281 10.688 1 78.25 439 ALA A O 1
ATOM 3521 N N . VAL A 1 440 ? -17.344 32.75 8.641 1 79.25 440 VAL A N 1
ATOM 3522 C CA . VAL A 1 440 ? -16.328 31.75 8.977 1 79.25 440 VAL A CA 1
ATOM 3523 C C . VAL A 1 440 ? -15.102 32.438 9.57 1 79.25 440 VAL A C 1
ATOM 3525 O O . VAL A 1 440 ? -14.531 31.953 10.562 1 79.25 440 VAL A O 1
ATOM 3528 N N . CYS A 1 441 ? -14.812 33.531 9.008 1 79.62 441 CYS A N 1
ATOM 3529 C CA . CYS A 1 441 ? -13.641 34.281 9.461 1 79.62 441 CYS A CA 1
ATOM 3530 C C . CYS A 1 441 ? -13.836 34.781 10.883 1 79.62 441 CYS A C 1
ATOM 3532 O O . CYS A 1 441 ? -12.93 34.688 11.711 1 79.62 441 CYS A O 1
ATOM 3534 N N . GLN A 1 442 ? -14.945 35.25 11.156 1 79.62 442 GLN A N 1
ATOM 3535 C CA . GLN A 1 442 ? -15.25 35.781 12.492 1 79.62 442 GLN A CA 1
ATOM 3536 C C . GLN A 1 442 ? -15.195 34.656 13.523 1 79.62 442 GLN A C 1
ATOM 3538 O O . GLN A 1 442 ? -14.641 34.844 14.609 1 79.62 442 GLN A O 1
ATOM 3543 N N . ASN A 1 443 ? -15.711 33.594 13.18 1 79.5 443 ASN A N 1
ATOM 3544 C CA . ASN A 1 443 ? -15.711 32.469 14.094 1 79.5 443 ASN A CA 1
ATOM 3545 C C . ASN A 1 443 ? -14.305 31.953 14.359 1 79.5 443 ASN A C 1
ATOM 3547 O O . ASN A 1 443 ? -13.977 31.562 15.492 1 79.5 443 ASN A O 1
ATOM 3551 N N . LEU A 1 444 ? -13.555 31.938 13.367 1 79.25 444 LEU A N 1
ATOM 3552 C CA . LEU A 1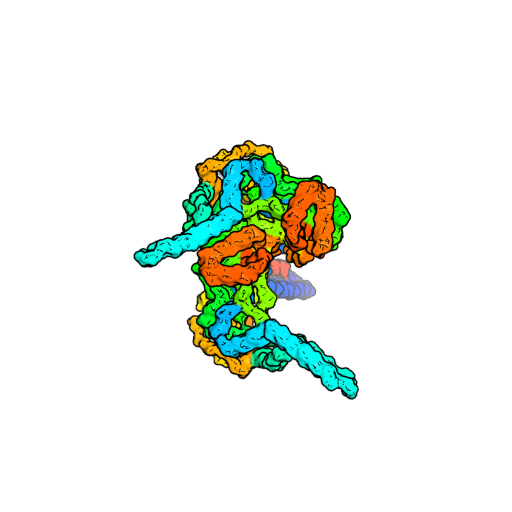 444 ? -12.172 31.484 13.492 1 79.25 444 LEU A CA 1
ATOM 3553 C C . LEU A 1 444 ? -11.367 32.438 14.375 1 79.25 444 LEU A C 1
ATOM 3555 O O . LEU A 1 444 ? -10.609 31.984 15.242 1 79.25 444 LEU A O 1
ATOM 3559 N N . GLU A 1 445 ? -11.562 33.656 14.211 1 73.44 445 GLU A N 1
ATOM 3560 C CA . GLU A 1 445 ? -10.805 34.688 14.953 1 73.44 445 GLU A CA 1
ATOM 3561 C C . GLU A 1 445 ? -11.258 34.719 16.406 1 73.44 445 GLU A C 1
ATOM 3563 O O . GLU A 1 445 ? -10.438 34.938 17.312 1 73.44 445 GLU A O 1
ATOM 3568 N N . GLU A 1 446 ? -12.484 34.531 16.531 1 73.19 446 GLU A N 1
ATOM 3569 C CA . GLU A 1 446 ? -13.039 34.625 17.875 1 73.19 446 GLU A CA 1
ATOM 3570 C C . GLU A 1 446 ? -12.609 33.406 18.719 1 73.19 446 GLU A C 1
ATOM 3572 O O . GLU A 1 446 ? -12.438 33.531 19.938 1 73.19 446 GLU A O 1
ATOM 3577 N N . ASN A 1 447 ? -12.453 32.375 18.047 1 67.25 447 ASN A N 1
ATOM 3578 C CA . ASN A 1 447 ? -12.211 31.156 18.797 1 67.25 447 ASN A CA 1
ATOM 3579 C C . ASN A 1 447 ? -10.727 30.781 18.812 1 67.25 447 ASN A C 1
ATOM 3581 O O . ASN A 1 447 ? -10.32 29.875 19.516 1 67.25 447 ASN A O 1
ATOM 3585 N N . ALA A 1 448 ? -9.953 31.406 18 1 64.06 448 ALA A N 1
ATOM 3586 C CA . ALA A 1 448 ? -8.523 31.078 17.969 1 64.06 448 ALA A CA 1
ATOM 3587 C C . ALA A 1 448 ? -7.723 32.031 18.828 1 64.06 448 ALA A C 1
ATOM 3589 O O . ALA A 1 448 ? -7.516 33.188 18.453 1 64.06 448 ALA A O 1
ATOM 3590 N N . ASN A 1 449 ? -7.523 31.688 20.125 1 60.62 449 ASN A N 1
ATOM 3591 C CA . ASN A 1 449 ? -6.836 32.5 21.109 1 60.62 449 ASN A CA 1
ATOM 3592 C C . ASN A 1 449 ? -5.32 32.438 20.938 1 60.62 449 ASN A C 1
ATOM 3594 O O . ASN A 1 449 ? -4.594 33.281 21.453 1 60.62 449 ASN A O 1
ATOM 3598 N N . ASN A 1 450 ? -4.859 31.391 20.422 1 64.81 450 ASN A N 1
ATOM 3599 C CA . ASN A 1 450 ? -3.424 31.188 20.25 1 64.81 450 ASN A CA 1
ATOM 3600 C C . ASN A 1 450 ? -3.111 30.469 18.938 1 64.81 450 ASN A C 1
ATOM 3602 O O . ASN A 1 450 ? -4.004 29.906 18.297 1 64.81 450 ASN A O 1
ATOM 3606 N N . THR A 1 451 ? -1.958 30.719 18.516 1 65 451 THR A N 1
ATOM 3607 C CA . THR A 1 451 ? -1.497 30.172 17.25 1 65 451 THR A CA 1
ATOM 3608 C C . THR A 1 451 ? -1.678 28.656 17.234 1 65 451 THR A C 1
ATOM 3610 O O . THR A 1 451 ? -2.01 28.062 16.188 1 65 451 THR A O 1
ATOM 3613 N N . GLN A 1 452 ? -1.55 28.109 18.312 1 70.44 452 GLN A N 1
ATOM 3614 C CA . GLN A 1 452 ? -1.696 26.656 18.391 1 70.44 452 GLN A CA 1
ATOM 3615 C C . GLN A 1 452 ? -3.15 26.234 18.172 1 70.44 452 GLN A C 1
ATOM 3617 O O . GLN A 1 452 ? -3.424 25.219 17.531 1 70.44 452 GLN A O 1
ATOM 3622 N N . SER A 1 453 ? -3.941 27.078 18.656 1 77.38 453 SER A N 1
ATOM 3623 C CA . SER A 1 453 ? -5.363 26.781 18.516 1 77.38 453 SER A CA 1
ATOM 3624 C C . SER A 1 453 ? -5.82 26.969 17.062 1 77.38 453 SER A C 1
ATOM 3626 O O . SER A 1 453 ? -6.73 26.281 16.609 1 77.38 453 SER A O 1
ATOM 3628 N N . LEU A 1 454 ? -5.129 27.859 16.422 1 82.5 454 LEU A N 1
ATOM 3629 C CA . LEU A 1 454 ? -5.453 28.062 15.008 1 82.5 454 LEU A CA 1
ATOM 3630 C C . LEU A 1 454 ? -5.055 26.859 14.164 1 82.5 454 LEU A C 1
ATOM 3632 O O . LEU A 1 454 ? -5.805 26.438 13.289 1 82.5 454 LEU A O 1
ATOM 3636 N N . ALA A 1 455 ? -3.889 26.328 14.477 1 86.38 455 ALA A N 1
ATOM 3637 C CA . ALA A 1 455 ? -3.355 25.188 13.734 1 86.38 455 ALA A CA 1
ATOM 3638 C C . ALA A 1 455 ? -4.262 23.969 13.867 1 86.38 455 ALA A C 1
ATOM 3640 O O . ALA A 1 455 ? -4.355 23.156 12.953 1 86.38 455 ALA A O 1
ATOM 3641 N N . GLN A 1 456 ? -4.992 23.922 14.914 1 89.06 456 GLN A N 1
ATOM 3642 C CA . GLN A 1 456 ? -5.82 22.75 15.211 1 89.06 456 GLN A CA 1
ATOM 3643 C C . GLN A 1 456 ? -7.047 22.703 14.305 1 89.06 456 GLN A C 1
ATOM 3645 O O . GLN A 1 456 ? -7.727 21.688 14.227 1 89.06 456 GLN A O 1
ATOM 3650 N N . ASN A 1 457 ? -7.312 23.734 13.555 1 92.06 457 ASN A N 1
ATOM 3651 C CA . ASN A 1 457 ? -8.453 23.75 12.641 1 92.06 457 ASN A CA 1
ATOM 3652 C C . ASN A 1 457 ? -8.086 23.188 11.273 1 92.06 457 ASN A C 1
ATOM 3654 O O . ASN A 1 457 ? -8.953 23 10.422 1 92.06 457 ASN A O 1
ATOM 3658 N N . PHE A 1 458 ? -6.812 22.891 11.141 1 93.69 458 PHE A N 1
ATOM 3659 C CA . PHE A 1 458 ? -6.367 22.484 9.812 1 93.69 458 PHE A CA 1
ATOM 3660 C C . PHE A 1 458 ? -5.738 21.094 9.852 1 93.69 458 PHE A C 1
ATOM 3662 O O . PHE A 1 458 ? -5.168 20.703 10.867 1 93.69 458 PHE A O 1
ATOM 3669 N N . ALA A 1 459 ? -5.91 20.344 8.797 1 96.44 459 ALA A N 1
ATOM 3670 C CA . ALA A 1 459 ? -5.258 19.062 8.578 1 96.44 459 ALA A CA 1
ATOM 3671 C C . ALA A 1 459 ? -4.766 18.938 7.137 1 96.44 459 ALA A C 1
ATOM 3673 O O . ALA A 1 459 ? -5.449 19.359 6.203 1 96.44 459 ALA A O 1
ATOM 3674 N N . LYS A 1 460 ? -3.574 18.5 6.992 1 96.62 460 LYS A N 1
ATOM 3675 C CA . LYS A 1 460 ? -2.99 18.297 5.672 1 96.62 460 LYS A CA 1
ATOM 3676 C C . LYS A 1 460 ? -2.633 16.828 5.453 1 96.62 460 LYS A C 1
ATOM 3678 O O . LYS A 1 460 ? -2.156 16.156 6.371 1 96.62 460 LYS A O 1
ATOM 3683 N N . VAL A 1 461 ? -2.91 16.312 4.258 1 97.38 461 VAL A N 1
ATOM 3684 C CA . VAL A 1 461 ? -2.584 14.914 3.98 1 97.38 461 VAL A CA 1
ATOM 3685 C C . VAL A 1 461 ? -2.016 14.781 2.57 1 97.38 461 VAL A C 1
ATOM 3687 O O . VAL A 1 461 ? -2.48 15.453 1.645 1 97.38 461 VAL A O 1
ATOM 3690 N N . ASN A 1 462 ? -0.947 14.086 2.453 1 96.94 462 ASN A N 1
ATOM 3691 C CA . ASN A 1 462 ? -0.341 13.703 1.183 1 96.94 462 ASN A CA 1
ATOM 3692 C C . ASN A 1 462 ? -0.45 12.195 0.941 1 96.94 462 ASN A C 1
ATOM 3694 O O . ASN A 1 462 ? 0.05 11.398 1.736 1 96.94 462 ASN A O 1
ATOM 3698 N N . ILE A 1 463 ? -1.089 11.836 -0.093 1 97.88 463 ILE A N 1
ATOM 3699 C CA . ILE A 1 463 ? -1.245 10.438 -0.468 1 97.88 463 ILE A CA 1
ATOM 3700 C C . ILE A 1 463 ? -0.524 10.172 -1.788 1 97.88 463 ILE A C 1
ATOM 3702 O O . ILE A 1 463 ? -0.749 10.875 -2.777 1 97.88 463 ILE A O 1
ATOM 3706 N N . TYR A 1 464 ? 0.318 9.18 -1.808 1 97.19 464 TYR A N 1
ATOM 3707 C CA . TYR A 1 464 ? 1.105 8.922 -3.008 1 97.19 464 TYR A CA 1
ATOM 3708 C C . TYR A 1 464 ? 1.601 7.48 -3.035 1 97.19 464 TYR A C 1
ATOM 3710 O O . TYR A 1 464 ? 1.582 6.793 -2.012 1 97.19 464 TYR A O 1
ATOM 3718 N N . PHE A 1 465 ? 2.021 7.004 -4.195 1 95.69 465 PHE A N 1
ATOM 3719 C CA . PHE A 1 465 ? 2.658 5.695 -4.305 1 95.69 465 PHE A CA 1
ATOM 3720 C C . PHE A 1 465 ? 4.141 5.785 -3.971 1 95.69 465 PHE A C 1
ATOM 3722 O O . PHE A 1 465 ? 4.859 6.621 -4.523 1 95.69 465 PHE A O 1
ATOM 3729 N N . GLU A 1 466 ? 4.594 5 -3.072 1 91.06 466 GLU A N 1
ATOM 3730 C CA . GLU A 1 466 ? 6.012 4.953 -2.725 1 91.06 466 GLU A CA 1
ATOM 3731 C C . GLU A 1 466 ? 6.836 4.336 -3.85 1 91.06 466 GLU A C 1
ATOM 3733 O O . GLU A 1 466 ? 8.008 4.676 -4.027 1 91.06 466 GLU A O 1
ATOM 3738 N N . ASP A 1 467 ? 6.207 3.42 -4.434 1 86.75 467 ASP A N 1
ATOM 3739 C CA . ASP A 1 467 ? 6.801 2.699 -5.555 1 86.75 467 ASP A CA 1
ATOM 3740 C C . ASP A 1 467 ? 5.73 2.234 -6.539 1 86.75 467 ASP A C 1
ATOM 3742 O O . ASP A 1 467 ? 4.602 1.94 -6.141 1 86.75 467 ASP A O 1
ATOM 3746 N N . LEU A 1 468 ? 6.133 2.225 -7.805 1 84.5 468 LEU A N 1
ATOM 3747 C CA . LEU A 1 468 ? 5.152 1.803 -8.797 1 84.5 468 LEU A CA 1
ATOM 3748 C C . LEU A 1 468 ? 5.219 0.296 -9.023 1 84.5 468 LEU A C 1
ATOM 3750 O O . LEU A 1 468 ? 4.516 -0.239 -9.883 1 84.5 468 LEU A O 1
ATOM 3754 N N . ASN A 1 469 ? 6.07 -0.258 -8.203 1 81.81 469 ASN A N 1
ATOM 3755 C CA . ASN A 1 469 ? 6.043 -1.716 -8.172 1 81.81 469 ASN A CA 1
ATOM 3756 C C . ASN A 1 469 ? 4.832 -2.24 -7.406 1 81.81 469 ASN A C 1
ATOM 3758 O O . ASN A 1 469 ? 4.527 -1.758 -6.312 1 81.81 469 ASN A O 1
ATOM 3762 N N . TYR A 1 470 ? 4.145 -3.068 -8.078 1 86.12 470 TYR A N 1
ATOM 3763 C CA . TYR A 1 470 ? 2.998 -3.658 -7.395 1 86.12 470 TYR A CA 1
ATOM 3764 C C . TYR A 1 470 ? 3.104 -5.18 -7.363 1 86.12 470 TYR A C 1
ATOM 3766 O O . TYR A 1 470 ? 3.805 -5.773 -8.188 1 86.12 470 TYR A O 1
ATOM 3774 N N . ARG A 1 471 ? 2.488 -5.73 -6.359 1 85.19 471 ARG A N 1
ATOM 3775 C CA . ARG A 1 471 ? 2.494 -7.18 -6.184 1 85.19 471 ARG A CA 1
ATOM 3776 C C . ARG A 1 471 ? 1.238 -7.809 -6.777 1 85.19 471 ARG A C 1
ATOM 3778 O O . ARG A 1 471 ? 0.121 -7.387 -6.469 1 85.19 471 ARG A O 1
ATOM 3785 N N . ASN A 1 472 ? 1.524 -8.766 -7.645 1 90 472 ASN A N 1
ATOM 3786 C CA . ASN A 1 472 ? 0.435 -9.555 -8.219 1 90 472 ASN A CA 1
ATOM 3787 C C . ASN A 1 472 ? 0.375 -10.953 -7.609 1 90 472 ASN A C 1
ATOM 3789 O O . ASN A 1 472 ? 1.281 -11.758 -7.816 1 90 472 ASN A O 1
ATOM 3793 N N . ILE A 1 473 ? -0.674 -11.195 -6.922 1 89.38 473 ILE A N 1
ATOM 3794 C CA . ILE A 1 473 ? -0.922 -12.523 -6.367 1 89.38 473 ILE A CA 1
ATOM 3795 C C . ILE A 1 473 ? -1.989 -13.234 -7.195 1 89.38 473 ILE A C 1
ATOM 3797 O O . ILE A 1 473 ? -3.16 -12.852 -7.172 1 89.38 473 ILE A O 1
ATOM 3801 N N . THR A 1 474 ? -1.604 -14.203 -7.891 1 89.5 474 THR A N 1
ATOM 3802 C CA . THR A 1 474 ? -2.518 -14.883 -8.805 1 89.5 474 THR A CA 1
ATOM 3803 C C . THR A 1 474 ? -2.607 -16.375 -8.477 1 89.5 474 THR A C 1
ATOM 3805 O O . THR A 1 474 ? -1.585 -17.031 -8.289 1 89.5 474 THR A O 1
ATOM 3808 N N . GLU A 1 475 ? -3.836 -16.797 -8.336 1 88.31 475 GLU A N 1
ATOM 3809 C CA . GLU A 1 475 ? -4.078 -18.219 -8.219 1 88.31 475 GLU A CA 1
ATOM 3810 C C . GLU A 1 475 ? -4.176 -18.875 -9.594 1 88.31 475 GLU A C 1
ATOM 3812 O O . GLU A 1 475 ? -4.895 -18.391 -10.477 1 88.31 475 GLU A O 1
ATOM 3817 N N . GLN A 1 476 ? -3.281 -19.812 -9.797 1 83.69 476 GLN A N 1
ATOM 3818 C CA . GLN A 1 476 ? -3.277 -20.516 -11.078 1 83.69 476 GLN A CA 1
ATOM 3819 C C . GLN A 1 476 ? -3.361 -22.031 -10.883 1 83.69 476 GLN A C 1
ATOM 3821 O O . GLN A 1 476 ? -3.016 -22.531 -9.812 1 83.69 476 GLN A O 1
ATOM 3826 N N . GLN A 1 477 ? -3.854 -22.562 -11.945 1 79.19 477 GLN A N 1
ATOM 3827 C CA . GLN A 1 477 ? -3.865 -24.016 -11.93 1 79.19 477 GLN A CA 1
ATOM 3828 C C . GLN A 1 477 ? -2.471 -24.578 -12.195 1 79.19 477 GLN A C 1
ATOM 3830 O O . GLN A 1 477 ? -1.603 -23.891 -12.719 1 79.19 477 GLN A O 1
ATOM 3835 N N . ASP A 1 478 ? -2.244 -25.719 -11.703 1 71 478 ASP A N 1
ATOM 3836 C CA . ASP A 1 478 ? -0.94 -26.344 -11.898 1 71 478 ASP A CA 1
ATOM 3837 C C . ASP A 1 478 ? -0.565 -26.375 -13.375 1 71 478 ASP A C 1
ATOM 3839 O O . ASP A 1 478 ? 0.613 -26.281 -13.727 1 71 478 ASP A O 1
ATOM 3843 N N . TYR A 1 479 ? -1.684 -26.469 -14.148 1 68.69 479 TYR A N 1
ATOM 3844 C CA . TYR A 1 479 ? -1.447 -26.531 -15.586 1 68.69 479 TYR A CA 1
ATOM 3845 C C . TYR A 1 479 ? -2.113 -25.344 -16.297 1 68.69 479 TYR A C 1
ATOM 3847 O O . TYR A 1 479 ? -3.15 -24.859 -15.844 1 68.69 479 TYR A O 1
ATOM 3855 N N . GLU A 1 480 ? -1.419 -24.688 -17.219 1 64.44 480 GLU A N 1
ATOM 3856 C CA . GLU A 1 480 ? -1.889 -23.469 -17.891 1 64.44 480 GLU A CA 1
ATOM 3857 C C . GLU A 1 480 ? -3.268 -23.688 -18.516 1 64.44 480 GLU A C 1
ATOM 3859 O O . GLU A 1 480 ? -4.145 -22.828 -18.391 1 64.44 480 GLU A O 1
ATOM 3864 N N . ALA A 1 481 ? -3.385 -24.766 -19.203 1 67.75 481 ALA A N 1
ATOM 3865 C CA . ALA A 1 481 ? -4.656 -25.031 -19.875 1 67.75 481 ALA A CA 1
ATOM 3866 C C . ALA A 1 481 ? -5.281 -26.328 -19.359 1 67.75 481 ALA A C 1
ATOM 3868 O O . ALA A 1 481 ? -4.57 -27.234 -18.906 1 67.75 481 ALA A O 1
ATOM 3869 N N . SER A 1 482 ? -6.594 -26.297 -19.25 1 72.94 482 SER A N 1
ATOM 3870 C CA . SER A 1 482 ? -7.34 -27.453 -18.781 1 72.94 482 SER A CA 1
ATOM 3871 C C . SER A 1 482 ? -6.973 -28.703 -19.562 1 72.94 482 SER A C 1
ATOM 3873 O O . SER A 1 482 ? -6.855 -29.797 -18.984 1 72.94 482 SER A O 1
ATOM 3875 N N . TRP A 1 483 ? -6.738 -28.5 -20.828 1 75.25 483 TRP A N 1
ATOM 3876 C CA . TRP A 1 483 ? -6.445 -29.656 -21.672 1 75.25 483 TRP A CA 1
ATOM 3877 C C . TRP A 1 483 ? -5.082 -30.25 -21.328 1 75.25 483 TRP A C 1
ATOM 3879 O O . TRP A 1 483 ? -4.859 -31.453 -21.484 1 75.25 483 TRP A O 1
ATOM 3889 N N . GLU A 1 484 ? -4.273 -29.422 -20.812 1 74.5 484 GLU A N 1
ATOM 3890 C CA . GLU A 1 484 ? -2.955 -29.891 -20.391 1 74.5 484 GLU A CA 1
ATOM 3891 C C . GLU A 1 484 ? -3.053 -30.797 -19.172 1 74.5 484 GLU A C 1
ATOM 3893 O O . GLU A 1 484 ? -2.314 -31.781 -19.062 1 74.5 484 GLU A O 1
ATOM 3898 N N . ARG A 1 485 ? -3.926 -30.438 -18.391 1 78.31 485 ARG A N 1
ATOM 3899 C CA . ARG A 1 485 ? -4.168 -31.266 -17.219 1 78.31 485 ARG A CA 1
ATOM 3900 C C . ARG A 1 485 ? -4.652 -32.656 -17.625 1 78.31 485 ARG A C 1
ATOM 3902 O O . ARG A 1 485 ? -4.219 -33.656 -17.047 1 78.31 485 ARG A O 1
ATOM 3909 N N . ASP A 1 486 ? -5.441 -32.688 -18.578 1 78.69 486 ASP A N 1
ATOM 3910 C CA . ASP A 1 486 ? -5.965 -33.969 -19.062 1 78.69 486 ASP A CA 1
ATOM 3911 C C . ASP A 1 486 ? -4.859 -34.812 -19.688 1 78.69 486 ASP A C 1
ATOM 3913 O O . ASP A 1 486 ? -4.781 -36 -19.438 1 78.69 486 ASP A O 1
ATOM 3917 N N . VAL A 1 487 ? -4.121 -34.125 -20.375 1 75.62 487 VAL A N 1
ATOM 3918 C CA . VAL A 1 487 ? -3.033 -34.844 -21.031 1 75.62 487 VAL A CA 1
ATOM 3919 C C . VAL A 1 487 ? -2.084 -35.406 -20 1 75.62 487 VAL A C 1
ATOM 3921 O O . VAL A 1 487 ? -1.599 -36.531 -20.141 1 75.62 487 VAL A O 1
ATOM 3924 N N . GLN A 1 488 ? -1.876 -34.688 -19 1 79.38 488 GLN A N 1
ATOM 3925 C CA . GLN A 1 488 ? -0.994 -35.156 -17.938 1 79.38 488 GLN A CA 1
ATOM 3926 C C . GLN A 1 488 ? -1.602 -36.375 -17.234 1 79.38 488 GLN A C 1
ATOM 3928 O O . GLN A 1 488 ? -0.891 -37.312 -16.875 1 79.38 488 GLN A O 1
ATOM 3933 N N . LEU A 1 489 ? -2.785 -36.312 -17.047 1 81.88 489 LEU A N 1
ATOM 3934 C CA . LEU A 1 489 ? -3.463 -37.469 -16.422 1 81.88 489 LEU A CA 1
ATOM 3935 C C . LEU A 1 489 ? -3.338 -38.688 -17.297 1 81.88 489 LEU A C 1
ATOM 3937 O O . LEU A 1 489 ? -3.072 -39.781 -16.797 1 81.88 489 LEU A O 1
ATOM 3941 N N . PHE A 1 490 ? -3.479 -38.438 -18.531 1 78.81 490 PHE A N 1
ATOM 3942 C CA . PHE A 1 490 ? -3.379 -39.562 -19.453 1 78.81 490 PHE A CA 1
ATOM 3943 C C . PHE A 1 490 ? -1.965 -40.125 -19.453 1 78.81 490 PHE A C 1
ATOM 3945 O O . PHE A 1 490 ? -1.777 -41.344 -19.547 1 78.81 490 PHE A O 1
ATOM 3952 N N . SER A 1 491 ? -1.127 -39.219 -19.359 1 77.56 491 SER A N 1
ATOM 3953 C CA . SER A 1 491 ? 0.26 -39.688 -19.281 1 77.56 491 SER A CA 1
ATOM 3954 C C . SER A 1 491 ? 0.521 -40.469 -18 1 77.56 491 SER A C 1
ATOM 3956 O O . SER A 1 491 ? 1.188 -41.5 -18.031 1 77.56 491 SER A O 1
ATOM 3958 N N . ASP A 1 492 ? -0.022 -39.969 -16.984 1 82.25 492 ASP A N 1
ATOM 3959 C CA . ASP A 1 492 ? 0.149 -40.656 -15.695 1 82.25 492 ASP A CA 1
ATOM 3960 C C . ASP A 1 492 ? -0.545 -42.031 -15.703 1 82.25 492 ASP A C 1
ATOM 3962 O O . ASP A 1 492 ? -0.026 -43 -15.148 1 82.25 492 ASP A O 1
ATOM 3966 N N . ILE A 1 493 ? -1.622 -42.094 -16.328 1 82.31 493 ILE A N 1
ATOM 3967 C CA . ILE A 1 493 ? -2.359 -43.344 -16.438 1 82.31 493 ILE A CA 1
ATOM 3968 C C . ILE A 1 493 ? -1.566 -44.344 -17.281 1 82.31 493 ILE A C 1
ATOM 3970 O O . ILE A 1 493 ? -1.434 -45.5 -16.922 1 82.31 493 ILE A O 1
ATOM 3974 N N . GLY A 1 494 ? -1.074 -43.844 -18.359 1 77.94 494 GLY A N 1
ATOM 3975 C CA . GLY A 1 494 ? -0.256 -44.719 -19.219 1 77.94 494 GLY A CA 1
ATOM 3976 C C . GLY A 1 494 ? 0.971 -45.25 -18.516 1 77.94 494 GLY A C 1
ATOM 3977 O O . GLY A 1 494 ? 1.294 -46.438 -18.641 1 77.94 494 GLY A O 1
ATOM 3978 N N . GLY A 1 495 ? 1.592 -44.344 -17.828 1 77.38 495 GLY A N 1
ATOM 3979 C CA . GLY A 1 495 ? 2.746 -44.781 -17.047 1 77.38 495 GLY A CA 1
ATOM 3980 C C . GLY A 1 495 ? 2.4 -45.812 -15.992 1 77.38 495 GLY A C 1
ATOM 3981 O O . GLY A 1 495 ? 3.145 -46.781 -15.773 1 77.38 495 GLY A O 1
ATOM 3982 N N . THR A 1 496 ? 1.32 -45.656 -15.398 1 82.88 496 THR A N 1
ATOM 3983 C CA . THR A 1 496 ? 0.89 -46.562 -14.352 1 82.88 496 THR A CA 1
ATOM 3984 C C . THR A 1 496 ? 0.505 -47.938 -14.945 1 82.88 496 THR A C 1
ATOM 3986 O O . THR A 1 496 ? 0.872 -48.969 -14.406 1 82.88 496 THR A O 1
ATOM 3989 N N . MET A 1 497 ? -0.152 -47.938 -16.062 1 83.56 497 MET A N 1
ATOM 3990 C CA . MET A 1 497 ? -0.526 -49.188 -16.719 1 83.56 497 MET A CA 1
ATOM 3991 C C . MET A 1 497 ? 0.705 -49.906 -17.25 1 83.56 497 MET A C 1
ATOM 3993 O O . MET A 1 497 ? 0.801 -51.125 -17.141 1 83.56 497 MET A O 1
ATOM 3997 N N . GLY A 1 498 ? 1.6 -49.125 -17.781 1 77.56 498 GLY A N 1
ATOM 3998 C CA . GLY A 1 498 ? 2.848 -49.688 -18.25 1 77.56 498 GLY A CA 1
ATOM 3999 C C . GLY A 1 498 ? 3.688 -50.281 -17.125 1 77.56 498 GLY A C 1
ATOM 4000 O O . GLY A 1 498 ? 4.312 -51.344 -17.312 1 77.56 498 GLY A O 1
ATOM 4001 N N . LEU A 1 499 ? 3.646 -49.688 -16.016 1 77.94 499 LEU A N 1
ATOM 4002 C CA . LEU A 1 499 ? 4.445 -50.125 -14.875 1 77.94 499 LEU A CA 1
ATOM 4003 C C . LEU A 1 499 ? 3.898 -51.438 -14.312 1 77.94 499 LEU A C 1
ATOM 4005 O O . LEU A 1 499 ? 4.664 -52.375 -14.008 1 77.94 499 LEU A O 1
ATOM 4009 N N . TRP A 1 500 ? 2.559 -51.625 -14.273 1 82.06 500 TRP A N 1
ATOM 4010 C CA . TRP A 1 500 ? 1.993 -52.781 -13.547 1 82.06 500 TRP A CA 1
ATOM 4011 C C . TRP A 1 500 ? 1.747 -53.938 -14.484 1 82.06 500 TRP A C 1
ATOM 4013 O O . TRP A 1 500 ? 2.121 -55.094 -14.18 1 82.06 500 TRP A O 1
ATOM 4023 N N . ILE A 1 501 ? 1.111 -53.688 -15.68 1 77.88 501 ILE A N 1
ATOM 4024 C CA . ILE A 1 501 ? 0.738 -54.844 -16.5 1 77.88 501 ILE A CA 1
ATOM 4025 C C . ILE A 1 501 ? 1.228 -54.625 -17.938 1 77.88 501 ILE A C 1
ATOM 4027 O O . ILE A 1 501 ? 1.011 -55.5 -18.797 1 77.88 501 ILE A O 1
ATOM 4031 N N . GLY A 1 502 ? 1.86 -53.562 -18.219 1 76.12 502 GLY A N 1
ATOM 4032 C CA . GLY A 1 502 ? 2.4 -53.312 -19.547 1 76.12 502 GLY A CA 1
ATOM 4033 C C . GLY A 1 502 ? 1.329 -53.031 -20.594 1 76.12 502 GLY A C 1
ATOM 4034 O O . GLY A 1 502 ? 1.492 -53.375 -21.766 1 76.12 502 GLY A O 1
ATOM 4035 N N . LEU A 1 503 ? 0.195 -52.562 -20.109 1 77.31 503 LEU A N 1
ATOM 4036 C CA . LEU A 1 503 ? -0.929 -52.281 -20.984 1 77.31 503 LEU A CA 1
ATOM 4037 C C . LEU A 1 503 ? -0.761 -50.906 -21.641 1 77.31 503 LEU A C 1
ATOM 4039 O O . LEU A 1 503 ? -0.331 -49.938 -21 1 77.31 503 LEU A O 1
ATOM 4043 N N . SER A 1 504 ? -0.852 -50.844 -23.016 1 78.31 504 SER A N 1
ATOM 4044 C CA . SER A 1 504 ? -0.822 -49.562 -23.75 1 78.31 504 SER A CA 1
ATOM 4045 C C . SER A 1 504 ? -2.189 -49.25 -24.359 1 78.31 504 SER A C 1
ATOM 4047 O O . SER A 1 504 ? -3.154 -50 -24.141 1 78.31 504 SER A O 1
ATOM 4049 N N . PHE A 1 505 ? -2.348 -48.094 -24.953 1 78.94 505 PHE A N 1
ATOM 4050 C CA . PHE A 1 505 ? -3.572 -47.688 -25.625 1 78.94 505 PHE A CA 1
ATOM 4051 C C . PHE A 1 505 ? -4.004 -48.719 -26.641 1 78.94 505 PHE A C 1
ATOM 4053 O O . PHE A 1 505 ? -5.188 -49.062 -26.734 1 78.94 505 PHE A O 1
ATOM 4060 N N . ILE A 1 506 ? -3.094 -49.312 -27.344 1 76.62 506 ILE A N 1
ATOM 4061 C CA . ILE A 1 506 ? -3.379 -50.312 -28.359 1 76.62 506 ILE A CA 1
ATOM 4062 C C . ILE A 1 506 ? -3.846 -51.625 -27.703 1 76.62 506 ILE A C 1
ATOM 4064 O O . ILE A 1 506 ? -4.695 -52.312 -28.25 1 76.62 506 ILE A O 1
ATOM 4068 N N . SER A 1 507 ? -3.318 -51.844 -26.547 1 77.06 507 SER A N 1
ATOM 4069 C CA . SER A 1 507 ? -3.691 -53.062 -25.844 1 77.06 507 SER A CA 1
ATOM 4070 C C . SER A 1 507 ? -5.176 -53.062 -25.5 1 77.06 507 SER A C 1
ATOM 4072 O O . SER A 1 507 ? -5.793 -54.125 -25.406 1 77.06 507 SER A O 1
ATOM 4074 N N . PHE A 1 508 ? -5.684 -51.938 -25.375 1 80.19 508 PHE A N 1
ATOM 4075 C CA . PHE A 1 508 ? -7.113 -51.875 -25.109 1 80.19 508 PHE A CA 1
ATOM 4076 C C . PHE A 1 508 ? -7.926 -52.406 -26.266 1 80.19 508 PHE A C 1
ATOM 4078 O O . PHE A 1 508 ? -8.945 -53.062 -26.062 1 80.19 508 PHE A O 1
ATOM 4085 N N . PHE A 1 509 ? -7.43 -52.188 -27.391 1 80.31 509 PHE A N 1
ATOM 4086 C CA . PHE A 1 509 ? -8.141 -52.688 -28.578 1 80.31 509 PHE A CA 1
ATOM 4087 C C . PHE A 1 509 ? -7.922 -54.188 -28.75 1 80.31 509 PHE A C 1
ATOM 4089 O O . PHE A 1 509 ? -8.773 -54.875 -29.312 1 80.31 509 PHE A O 1
ATOM 4096 N N . GLU A 1 510 ? -6.766 -54.688 -28.25 1 78.81 510 GLU A N 1
ATOM 4097 C CA . GLU A 1 510 ? -6.566 -56.125 -28.219 1 78.81 510 GLU A CA 1
ATOM 4098 C C . GLU A 1 510 ? -7.598 -56.812 -27.328 1 78.81 510 GLU A C 1
ATOM 4100 O O . GLU A 1 510 ? -8.148 -57.844 -27.688 1 78.81 510 GLU A O 1
ATOM 4105 N N . ILE A 1 511 ? -7.801 -56.125 -26.25 1 78.94 511 ILE A N 1
ATOM 4106 C CA . ILE A 1 511 ? -8.758 -56.656 -25.312 1 78.94 511 ILE A CA 1
ATOM 4107 C C . ILE A 1 511 ? -10.172 -56.594 -25.891 1 78.94 511 ILE A C 1
ATOM 4109 O O . ILE A 1 511 ? -10.953 -57.531 -25.781 1 78.94 511 ILE A O 1
ATOM 4113 N N . ALA A 1 512 ? -10.453 -55.562 -26.531 1 82.19 512 ALA A N 1
ATOM 4114 C CA . ALA A 1 512 ? -11.766 -55.406 -27.156 1 82.19 512 ALA A CA 1
ATOM 4115 C C . ALA A 1 512 ? -11.984 -56.469 -28.234 1 82.19 512 ALA A C 1
ATOM 4117 O O . ALA A 1 512 ? -13.078 -57.031 -28.344 1 82.19 512 ALA A O 1
ATOM 4118 N N . HIS A 1 513 ? -10.852 -56.719 -29 1 81.56 513 HIS A N 1
ATOM 4119 C CA . HIS A 1 513 ? -10.914 -57.75 -30.016 1 81.56 513 HIS A CA 1
ATOM 4120 C C . HIS A 1 513 ? -11.133 -59.125 -29.406 1 81.56 513 HIS A C 1
ATOM 4122 O O . HIS A 1 513 ? -11.906 -59.938 -29.922 1 81.56 513 HIS A O 1
ATOM 4128 N N . PHE A 1 514 ? -10.492 -59.344 -28.312 1 81.44 514 PHE A N 1
ATOM 4129 C CA . PHE A 1 514 ? -10.648 -60.625 -27.594 1 81.44 514 PHE A CA 1
ATOM 4130 C C . PHE A 1 514 ? -12.07 -60.781 -27.078 1 81.44 514 PHE A C 1
ATOM 4132 O O . PHE A 1 514 ? -12.68 -61.812 -27.234 1 81.44 514 PHE A O 1
ATOM 4139 N N . LEU A 1 515 ? -12.609 -59.719 -26.531 1 84 515 LEU A N 1
ATOM 4140 C CA . LEU A 1 515 ? -13.969 -59.75 -26 1 84 515 LEU A CA 1
ATOM 4141 C C . LEU A 1 515 ? -14.992 -59.969 -27.109 1 84 515 LEU A C 1
ATOM 4143 O O . LEU A 1 515 ? -15.977 -60.688 -26.922 1 84 515 LEU A O 1
ATOM 4147 N N . ARG A 1 516 ? -14.742 -59.375 -28.156 1 82.94 516 ARG A N 1
ATOM 4148 C CA . ARG A 1 516 ? -15.633 -59.562 -29.297 1 82.94 516 ARG A CA 1
ATOM 4149 C C . ARG A 1 516 ? -15.625 -61 -29.781 1 82.94 516 ARG A C 1
ATOM 4151 O O . ARG A 1 516 ? -16.672 -61.562 -30.109 1 82.94 516 ARG A O 1
ATOM 4158 N N . GLU A 1 517 ? -14.406 -61.625 -29.828 1 82.62 517 GLU A N 1
ATOM 4159 C CA . GLU A 1 517 ? -14.297 -63.031 -30.234 1 82.62 517 GLU A CA 1
ATOM 4160 C C . GLU A 1 517 ? -14.992 -63.938 -29.234 1 82.62 517 GLU A C 1
ATOM 4162 O O . GLU A 1 517 ? -15.648 -64.938 -29.625 1 82.62 517 GLU A O 1
ATOM 4167 N N . LEU A 1 518 ? -14.922 -63.562 -28.031 1 84.06 518 LEU A N 1
ATOM 4168 C CA . LEU A 1 518 ? -15.57 -64.375 -26.984 1 84.06 518 LEU A CA 1
ATOM 4169 C C . LEU A 1 518 ? -17.094 -64.25 -27.094 1 84.06 518 LEU A C 1
ATOM 4171 O O . LEU A 1 518 ? -17.797 -65.25 -26.922 1 84.06 518 LEU A O 1
ATOM 4175 N N . PHE A 1 519 ? -17.469 -63.125 -27.344 1 84.94 519 PHE A N 1
ATOM 4176 C CA . PHE A 1 519 ? -18.906 -62.906 -27.5 1 84.94 519 PHE A CA 1
ATOM 4177 C C . PHE A 1 519 ? -19.438 -63.625 -28.719 1 84.94 519 PHE A C 1
ATOM 4179 O O . PHE A 1 519 ? -20.547 -64.188 -28.688 1 84.94 519 PHE A O 1
ATOM 4186 N N . ALA A 1 520 ? -18.672 -63.688 -29.734 1 82.31 520 ALA A N 1
ATOM 4187 C CA . ALA A 1 520 ? -19.062 -64.375 -30.938 1 82.31 520 ALA A CA 1
ATOM 4188 C C . ALA A 1 520 ? -19.188 -65.875 -30.672 1 82.31 520 ALA A C 1
ATOM 4190 O O . ALA A 1 520 ? -20.125 -66.562 -31.156 1 82.31 520 ALA A O 1
ATOM 4191 N N . VAL A 1 521 ? -18.281 -66.438 -29.875 1 82.94 521 VAL A N 1
ATOM 4192 C CA . VAL A 1 521 ? -18.328 -67.875 -29.547 1 82.94 521 VAL A CA 1
ATOM 4193 C C . VAL A 1 521 ? -19.531 -68.188 -28.656 1 82.94 521 VAL A C 1
ATOM 4195 O O . VAL A 1 521 ? -20.219 -69.188 -28.844 1 82.94 521 VAL A O 1
ATOM 4198 N N . PHE A 1 522 ? -19.781 -67.25 -27.781 1 83.31 522 PHE A N 1
ATOM 4199 C CA . PHE A 1 522 ? -20.906 -67.438 -26.875 1 83.31 522 PHE A CA 1
ATOM 4200 C C . PHE A 1 522 ? -22.219 -67.312 -27.641 1 83.31 522 PHE A C 1
ATOM 4202 O O . PHE A 1 522 ? -23.156 -68.125 -27.359 1 83.31 522 PHE A O 1
ATOM 4209 N N . HIS A 1 523 ? -22.281 -66.438 -28.547 1 84 523 HIS A N 1
ATOM 4210 C CA . HIS A 1 523 ? -23.484 -66.312 -29.359 1 84 523 HIS A CA 1
ATOM 4211 C C . HIS A 1 523 ? -23.719 -67.5 -30.25 1 84 523 HIS A C 1
ATOM 4213 O O . HIS A 1 523 ? -24.859 -67.938 -30.422 1 84 523 HIS A O 1
ATOM 4219 N N . ARG A 1 524 ? -22.703 -68.125 -30.75 1 81.62 524 ARG A N 1
ATOM 4220 C CA . ARG A 1 524 ? -22.812 -69.312 -31.594 1 81.62 524 ARG A CA 1
ATOM 4221 C C . ARG A 1 524 ? -23.266 -70.5 -30.766 1 81.62 524 ARG A C 1
ATOM 4223 O O . ARG A 1 524 ? -24.078 -71.312 -31.234 1 81.62 524 ARG A O 1
ATOM 4230 N N . ARG A 1 525 ? -22.812 -70.562 -29.609 1 79.38 525 ARG A N 1
ATOM 4231 C CA . ARG A 1 525 ? -23.172 -71.688 -28.734 1 79.38 525 ARG A CA 1
ATOM 4232 C C . ARG A 1 525 ? -24.625 -71.625 -28.312 1 79.38 525 ARG A C 1
ATOM 4234 O O . ARG A 1 525 ? -25.328 -72.625 -28.266 1 79.38 525 ARG A O 1
ATOM 4241 N N . CYS A 1 526 ? -24.969 -70.438 -28.062 1 75.62 526 CYS A N 1
ATOM 4242 C CA . CYS A 1 526 ? -26.359 -70.25 -27.672 1 75.62 526 CYS A CA 1
ATOM 4243 C C . CYS A 1 526 ? -27.297 -70.5 -28.844 1 75.62 526 CYS A C 1
ATOM 4245 O O . CYS A 1 526 ? -28.375 -71.062 -28.656 1 75.62 526 CYS A O 1
ATOM 4247 N N . PHE A 1 527 ? -26.891 -70.188 -29.969 1 74.19 527 PHE A N 1
ATOM 4248 C CA . PHE A 1 527 ? -27.734 -70.375 -31.141 1 74.19 527 PHE A CA 1
ATOM 4249 C C . PHE A 1 527 ? -27.703 -71.875 -31.562 1 74.19 527 PHE A C 1
ATOM 4251 O O . PHE A 1 527 ? -28.703 -72.375 -32.062 1 74.19 527 PHE A O 1
ATOM 4258 N N . GLN A 1 528 ? -26.641 -72.5 -31.406 1 70.69 528 GLN A N 1
ATOM 4259 C CA . GLN A 1 528 ? -26.594 -73.875 -31.75 1 70.69 528 GLN A CA 1
ATOM 4260 C C . GLN A 1 528 ? -27.406 -74.75 -30.75 1 70.69 528 GLN A C 1
ATOM 4262 O O . GLN A 1 528 ? -28.047 -75.688 -31.141 1 70.69 528 GLN A O 1
ATOM 4267 N N . ASP A 1 529 ? -27.406 -74.312 -29.562 1 64.31 529 ASP A N 1
ATOM 4268 C CA . ASP A 1 529 ? -28.219 -75 -28.578 1 64.31 529 ASP A CA 1
ATOM 4269 C C . ASP A 1 529 ? -29.703 -74.812 -28.828 1 64.31 529 ASP A C 1
ATOM 4271 O O . ASP A 1 529 ? -30.516 -75.688 -28.609 1 64.31 529 ASP A O 1
ATOM 4275 N N . LYS A 1 530 ? -30.094 -73.812 -29.406 1 66.69 530 LYS A N 1
ATOM 4276 C CA . LYS A 1 530 ? -31.5 -73.562 -29.703 1 66.69 530 LYS A CA 1
ATOM 4277 C C . LYS A 1 530 ? -31.938 -74.438 -30.906 1 66.69 530 LYS A C 1
ATOM 4279 O O . LYS A 1 530 ? -33.062 -74.938 -30.953 1 66.69 530 LYS A O 1
ATOM 4284 N N . ASN A 1 531 ? -31.094 -74.562 -31.859 1 65.06 531 ASN A N 1
ATOM 4285 C CA . ASN A 1 531 ? -31.484 -75.375 -33 1 65.06 531 ASN A CA 1
ATOM 4286 C C . ASN A 1 531 ? -31.5 -76.875 -32.656 1 65.06 531 ASN A C 1
ATOM 4288 O O . ASN A 1 531 ? -32.25 -77.625 -33.281 1 65.06 531 ASN A O 1
ATOM 4292 N N . ARG A 1 532 ? -30.906 -77.312 -31.672 1 62.62 532 ARG A N 1
ATOM 4293 C CA . ARG A 1 532 ? -31 -78.688 -31.266 1 62.62 532 ARG A CA 1
ATOM 4294 C C . ARG A 1 532 ? -32.281 -78.938 -30.484 1 62.62 532 ARG A C 1
ATOM 4296 O O . ARG A 1 532 ? -32.875 -80.062 -30.578 1 62.62 532 ARG A O 1
ATOM 4303 N N . VAL A 1 533 ? -32.75 -78 -29.844 1 59.28 533 VAL A N 1
ATOM 4304 C CA . VAL A 1 533 ? -33.969 -78.188 -29.094 1 59.28 533 VAL A CA 1
ATOM 4305 C C . VAL A 1 533 ? -35.188 -78.188 -30.047 1 59.28 533 VAL A C 1
ATOM 4307 O O . VAL A 1 533 ? -36.219 -78.75 -29.734 1 59.28 533 VAL A O 1
ATOM 4310 N N . LYS A 1 534 ? -34.906 -77.438 -31.016 1 57.16 534 LYS A N 1
ATOM 4311 C CA . LYS A 1 534 ? -36.062 -77.438 -31.891 1 57.16 534 LYS A CA 1
ATOM 4312 C C . LYS A 1 534 ? -36.219 -78.688 -32.688 1 57.16 534 LYS A C 1
ATOM 4314 O O . LYS A 1 534 ? -37.25 -79 -33.25 1 57.16 534 LYS A O 1
ATOM 4319 N N . ASN A 1 535 ? -35.281 -79.438 -32.875 1 54.66 535 ASN A N 1
ATOM 4320 C CA . ASN A 1 535 ? -35.375 -80.688 -33.594 1 54.66 535 ASN A CA 1
ATOM 4321 C C . ASN A 1 535 ? -35.688 -81.875 -32.688 1 54.66 535 ASN A C 1
ATOM 4323 O O . ASN A 1 535 ? -35.688 -83 -33.094 1 54.66 535 ASN A O 1
ATOM 4327 N N . TYR A 1 536 ? -35.719 -81.688 -31.375 1 43.81 536 TYR A N 1
ATOM 4328 C CA . TYR A 1 536 ? -36.406 -82.75 -30.609 1 43.81 536 TYR A CA 1
ATOM 4329 C C . TYR A 1 536 ? -37.875 -82.438 -30.469 1 43.81 536 TYR A C 1
ATOM 4331 O O . TYR A 1 536 ? -38.281 -81.25 -30.25 1 43.81 536 TYR A O 1
ATOM 4339 N N . MET B 1 1 ? 25.219 -70.438 -41.719 1 25.92 1 MET B N 1
ATOM 4340 C CA . MET B 1 1 ? 24.078 -69.5 -41.688 1 25.92 1 MET B CA 1
ATOM 4341 C C . MET B 1 1 ? 23.453 -69.375 -43.062 1 25.92 1 MET B C 1
ATOM 4343 O O . MET B 1 1 ? 24.125 -69.062 -44.062 1 25.92 1 MET B O 1
ATOM 4347 N N . ALA B 1 2 ? 22.438 -70.188 -43.312 1 37 2 ALA B N 1
ATOM 4348 C CA . ALA B 1 2 ? 21.781 -70.312 -44.594 1 37 2 ALA B CA 1
ATOM 4349 C C . ALA B 1 2 ? 21.484 -69 -45.219 1 37 2 ALA B C 1
ATOM 4351 O O . ALA B 1 2 ? 21.203 -68 -44.531 1 37 2 ALA B O 1
ATOM 4352 N N . THR B 1 3 ? 22.062 -68.688 -46.312 1 38.03 3 THR B N 1
ATOM 4353 C CA . THR B 1 3 ? 21.906 -67.562 -47.219 1 38.03 3 THR B CA 1
ATOM 4354 C C . THR B 1 3 ? 20.422 -67.25 -47.469 1 38.03 3 THR B C 1
ATOM 4356 O O . THR B 1 3 ? 19.828 -67.812 -48.406 1 38.03 3 THR B O 1
ATOM 4359 N N . ASP B 1 4 ? 19.562 -67.5 -46.5 1 39.66 4 ASP B N 1
ATOM 4360 C CA . ASP B 1 4 ? 18.156 -67.125 -46.75 1 39.66 4 ASP B CA 1
ATOM 4361 C C . ASP B 1 4 ? 18.047 -65.812 -47.438 1 39.66 4 ASP B C 1
ATOM 4363 O O . ASP B 1 4 ? 18.719 -64.812 -47.062 1 39.66 4 ASP B O 1
ATOM 4367 N N . ASP B 1 5 ? 17.969 -65.625 -48.75 1 45.75 5 ASP B N 1
ATOM 4368 C CA . ASP B 1 5 ? 17.562 -64.562 -49.625 1 45.75 5 ASP B CA 1
ATOM 4369 C C . ASP B 1 5 ? 16.672 -63.562 -48.875 1 45.75 5 ASP B C 1
ATOM 4371 O O . ASP B 1 5 ? 15.477 -63.812 -48.688 1 45.75 5 ASP B O 1
ATOM 4375 N N . GLY B 1 6 ? 16.953 -63 -47.719 1 53.47 6 GLY B N 1
ATOM 4376 C CA . GLY B 1 6 ? 16.312 -62.188 -46.688 1 53.47 6 GLY B CA 1
ATOM 4377 C C . GLY B 1 6 ? 15.578 -60.969 -47.25 1 53.47 6 GLY B C 1
ATOM 4378 O O . GLY B 1 6 ? 16.172 -59.906 -47.438 1 53.47 6 GLY B O 1
ATOM 4379 N N . SER B 1 7 ? 14.578 -61.219 -48.125 1 69.69 7 SER B N 1
ATOM 4380 C CA . SER B 1 7 ? 13.648 -60.219 -48.656 1 69.69 7 SER B CA 1
ATOM 4381 C C . SER B 1 7 ? 13.172 -59.25 -47.562 1 69.69 7 SER B C 1
ATOM 4383 O O . SER B 1 7 ? 13.188 -59.594 -46.375 1 69.69 7 SER B O 1
ATOM 4385 N N . VAL B 1 8 ? 13.141 -57.906 -47.938 1 79.12 8 VAL B N 1
ATOM 4386 C CA . VAL B 1 8 ? 12.617 -56.812 -47.094 1 79.12 8 VAL B CA 1
ATOM 4387 C C . VAL B 1 8 ? 11.359 -57.312 -46.375 1 79.12 8 VAL B C 1
ATOM 4389 O O . VAL B 1 8 ? 11.156 -57 -45.188 1 79.12 8 VAL B O 1
ATOM 4392 N N . LYS B 1 9 ? 10.719 -58.062 -47.062 1 81.38 9 LYS B N 1
ATOM 4393 C CA . LYS B 1 9 ? 9.477 -58.562 -46.5 1 81.38 9 LYS B CA 1
ATOM 4394 C C . LYS B 1 9 ? 9.75 -59.531 -45.344 1 81.38 9 LYS B C 1
ATOM 4396 O O . LYS B 1 9 ? 9.055 -59.5 -44.312 1 81.38 9 LYS B O 1
ATOM 4401 N N . LYS B 1 10 ? 10.688 -60.281 -45.469 1 80.5 10 LYS B N 1
ATOM 4402 C CA . LYS B 1 10 ? 11.016 -61.25 -44.438 1 80.5 10 LYS B CA 1
ATOM 4403 C C . LYS B 1 10 ? 11.562 -60.562 -43.188 1 80.5 10 LYS B C 1
ATOM 4405 O O . LYS B 1 10 ? 11.266 -60.969 -42.062 1 80.5 10 LYS B O 1
ATOM 4410 N N . VAL B 1 11 ? 12.32 -59.594 -43.5 1 80.25 11 VAL B N 1
ATOM 4411 C CA . VAL B 1 11 ? 12.875 -58.812 -42.375 1 80.25 11 VAL B CA 1
ATOM 4412 C C . VAL B 1 11 ? 11.758 -58.125 -41.625 1 80.25 11 VAL B C 1
ATOM 4414 O O . VAL B 1 11 ? 11.734 -58.094 -40.406 1 80.25 11 VAL B O 1
ATOM 4417 N N . CYS B 1 12 ? 10.836 -57.531 -42.344 1 80.94 12 CYS B N 1
ATOM 4418 C CA . CYS B 1 12 ? 9.711 -56.844 -41.719 1 80.94 12 CYS B CA 1
ATOM 4419 C C . CYS B 1 12 ? 8.82 -57.812 -40.969 1 80.94 12 CYS B C 1
ATOM 4421 O O . CYS B 1 12 ? 8.32 -57.469 -39.875 1 80.94 12 CYS B O 1
ATOM 4423 N N . GLU B 1 13 ? 8.641 -58.906 -41.5 1 80.62 13 GLU B N 1
ATOM 4424 C CA . GLU B 1 13 ? 7.816 -59.938 -40.844 1 80.62 13 GLU B CA 1
ATOM 4425 C C . GLU B 1 13 ? 8.477 -60.438 -39.562 1 80.62 13 GLU B C 1
ATOM 4427 O O . GLU B 1 13 ? 7.809 -60.656 -38.562 1 80.62 13 GLU B O 1
ATOM 4432 N N . ARG B 1 14 ? 9.734 -60.594 -39.625 1 77.69 14 ARG B N 1
ATOM 4433 C CA . ARG B 1 14 ? 10.461 -61.031 -38.438 1 77.69 14 ARG B CA 1
ATOM 4434 C C . ARG B 1 14 ? 10.398 -59.969 -37.344 1 77.69 14 ARG B C 1
ATOM 4436 O O . ARG B 1 14 ? 10.242 -60.281 -36.156 1 77.69 14 ARG B O 1
ATOM 4443 N N . PHE B 1 15 ? 10.531 -58.781 -37.781 1 79.5 15 PHE B N 1
ATOM 4444 C CA . PHE B 1 15 ? 10.453 -57.688 -36.812 1 79.5 15 PHE B CA 1
ATOM 4445 C C . PHE B 1 15 ? 9.062 -57.625 -36.219 1 79.5 15 PHE B C 1
ATOM 4447 O O . PHE B 1 15 ? 8.922 -57.406 -35 1 79.5 15 PHE B O 1
ATOM 4454 N N . ALA B 1 16 ? 8.102 -57.688 -37 1 78.5 16 ALA B N 1
ATOM 4455 C CA . ALA B 1 16 ? 6.719 -57.594 -36.562 1 78.5 16 ALA B CA 1
ATOM 4456 C C . ALA B 1 16 ? 6.398 -58.719 -35.562 1 78.5 16 ALA B C 1
ATOM 4458 O O . ALA B 1 16 ? 5.582 -58.531 -34.656 1 78.5 16 ALA B O 1
ATOM 4459 N N . GLU B 1 17 ? 7.062 -59.781 -35.719 1 74.81 17 GLU B N 1
ATOM 4460 C CA . GLU B 1 17 ? 6.801 -60.906 -34.844 1 74.81 17 GLU B CA 1
ATOM 4461 C C . GLU B 1 17 ? 7.559 -60.812 -33.531 1 74.81 17 GLU B C 1
ATOM 4463 O O . GLU B 1 17 ? 7.098 -61.281 -32.5 1 74.81 17 GLU B O 1
ATOM 4468 N N . GLN B 1 18 ? 8.68 -60 -33.625 1 71.88 18 GLN B N 1
ATOM 4469 C CA . GLN B 1 18 ? 9.555 -60.031 -32.438 1 71.88 18 GLN B CA 1
ATOM 4470 C C . GLN B 1 18 ? 9.461 -58.719 -31.672 1 71.88 18 GLN B C 1
ATOM 4472 O O . GLN B 1 18 ? 9.852 -58.656 -30.516 1 71.88 18 GLN B O 1
ATOM 4477 N N . THR B 1 19 ? 8.875 -57.812 -32.281 1 75.62 19 THR B N 1
ATOM 4478 C CA . THR B 1 19 ? 8.898 -56.5 -31.656 1 75.62 19 THR B CA 1
ATOM 4479 C C . THR B 1 19 ? 8.023 -56.469 -30.406 1 75.62 19 THR B C 1
ATOM 4481 O O . THR B 1 19 ? 7.051 -57.219 -30.297 1 75.62 19 THR B O 1
ATOM 4484 N N . SER B 1 20 ? 8.5 -55.688 -29.469 1 72.44 20 SER B N 1
ATOM 4485 C CA . SER B 1 20 ? 7.754 -55.531 -28.219 1 72.44 20 SER B CA 1
ATOM 4486 C C . SER B 1 20 ? 6.75 -54.375 -28.328 1 72.44 20 SER B C 1
ATOM 4488 O O . SER B 1 20 ? 5.949 -54.156 -27.422 1 72.44 20 SER B O 1
ATOM 4490 N N . MET B 1 21 ? 6.734 -53.75 -29.484 1 77.31 21 MET B N 1
ATOM 4491 C CA . MET B 1 21 ? 5.758 -52.688 -29.688 1 77.31 21 MET B CA 1
ATOM 4492 C C . MET B 1 21 ? 4.355 -53.25 -29.875 1 77.31 21 MET B C 1
ATOM 4494 O O . MET B 1 21 ? 4.184 -54.281 -30.562 1 77.31 21 MET B O 1
ATOM 4498 N N . GLN B 1 22 ? 3.527 -52.625 -29.281 1 76.31 22 GLN B N 1
ATOM 4499 C CA . GLN B 1 22 ? 2.164 -53.156 -29.328 1 76.31 22 GLN B CA 1
ATOM 4500 C C . GLN B 1 22 ? 1.468 -52.781 -30.625 1 76.31 22 GLN B C 1
ATOM 4502 O O . GLN B 1 22 ? 1.718 -51.688 -31.172 1 76.31 22 GLN B O 1
ATOM 4507 N N . GLY B 1 23 ? 0.698 -53.625 -31.234 1 76.88 23 GLY B N 1
ATOM 4508 C CA . GLY B 1 23 ? -0.093 -53.375 -32.406 1 76.88 23 GLY B CA 1
ATOM 4509 C C . GLY B 1 23 ? 0.512 -53.969 -33.688 1 76.88 23 GLY B C 1
ATOM 4510 O O . GLY B 1 23 ? -0.208 -54.5 -34.531 1 76.88 23 GLY B O 1
ATOM 4511 N N . ILE B 1 24 ? 1.854 -54 -33.719 1 78 24 ILE B N 1
ATOM 4512 C CA . ILE B 1 24 ? 2.535 -54.406 -34.938 1 78 24 ILE B CA 1
ATOM 4513 C C . ILE B 1 24 ? 2.359 -55.906 -35.125 1 78 24 ILE B C 1
ATOM 4515 O O . ILE B 1 24 ? 2.051 -56.375 -36.25 1 78 24 ILE B O 1
ATOM 4519 N N . PRO B 1 25 ? 2.416 -56.625 -34.031 1 77 25 PRO B N 1
ATOM 4520 C CA . PRO B 1 25 ? 2.205 -58.062 -34.25 1 77 25 PRO B CA 1
ATOM 4521 C C . PRO B 1 25 ? 0.785 -58.406 -34.688 1 77 25 PRO B C 1
ATOM 4523 O O . PRO B 1 25 ? 0.581 -59.344 -35.438 1 77 25 PRO B O 1
ATOM 4526 N N . TYR B 1 26 ? -0.152 -57.594 -34.406 1 79.38 26 TYR B N 1
ATOM 4527 C CA . TYR B 1 26 ? -1.534 -57.844 -34.812 1 79.38 26 TYR B CA 1
ATOM 4528 C C . TYR B 1 26 ? -1.76 -57.469 -36.25 1 79.38 26 TYR B C 1
ATOM 4530 O O . TYR B 1 26 ? -2.607 -58.031 -36.938 1 79.38 26 TYR B O 1
ATOM 4538 N N . ILE B 1 27 ? -0.996 -56.594 -36.688 1 80.06 27 ILE B N 1
ATOM 4539 C CA . ILE B 1 27 ? -1.081 -56.219 -38.125 1 80.06 27 ILE B CA 1
ATOM 4540 C C . ILE B 1 27 ? -0.536 -57.344 -38.969 1 80.06 27 ILE B C 1
ATOM 4542 O O . ILE B 1 27 ? -1.126 -57.688 -40 1 80.06 27 ILE B O 1
ATOM 4546 N N . ASN B 1 28 ? 0.5 -58 -38.469 1 77.81 28 ASN B N 1
ATOM 4547 C CA . ASN B 1 28 ? 1.138 -59.094 -39.219 1 77.81 28 ASN B CA 1
ATOM 4548 C C . ASN B 1 28 ? 0.345 -60.375 -39.125 1 77.81 28 ASN B C 1
ATOM 4550 O O . ASN B 1 28 ? 0.258 -61.125 -40.125 1 77.81 28 ASN B O 1
ATOM 4554 N N . SER B 1 29 ? -0.32 -60.562 -38.031 1 75.38 29 SER B N 1
ATOM 4555 C CA . SER B 1 29 ? -0.973 -61.844 -37.812 1 75.38 29 SER B CA 1
ATOM 4556 C C . SER B 1 29 ? -2.387 -61.844 -38.375 1 75.38 29 SER B C 1
ATOM 4558 O O . SER B 1 29 ? -2.982 -62.906 -38.562 1 75.38 29 SER B O 1
ATOM 4560 N N . SER B 1 30 ? -2.91 -60.688 -38.719 1 76.88 30 SER B N 1
ATOM 4561 C CA . SER B 1 30 ? -4.273 -60.656 -39.25 1 76.88 30 SER B CA 1
ATOM 4562 C C . SER B 1 30 ? -4.355 -61.25 -40.656 1 76.88 30 SER B C 1
ATOM 4564 O O . SER B 1 30 ? -3.504 -60.969 -41.5 1 76.88 30 SER B O 1
ATOM 4566 N N . LYS B 1 31 ? -5.254 -62.125 -40.844 1 76.44 31 LYS B N 1
ATOM 4567 C CA . LYS B 1 31 ? -5.402 -62.844 -42.094 1 76.44 31 LYS B CA 1
ATOM 4568 C C . LYS B 1 31 ? -6.285 -62.031 -43.062 1 76.44 31 LYS B C 1
ATOM 4570 O O . LYS B 1 31 ? -6.145 -62.156 -44.281 1 76.44 31 LYS B O 1
ATOM 4575 N N . THR B 1 32 ? -7.094 -61.25 -42.469 1 80.44 32 THR B N 1
ATOM 4576 C CA . THR B 1 32 ? -8.023 -60.531 -43.312 1 80.44 32 THR B CA 1
ATOM 4577 C C . THR B 1 32 ? -7.512 -59.094 -43.562 1 80.44 32 THR B C 1
ATOM 4579 O O . THR B 1 32 ? -6.801 -58.531 -42.75 1 80.44 32 THR B O 1
ATOM 4582 N N . LEU B 1 33 ? -7.723 -58.688 -44.781 1 85.75 33 LEU B N 1
ATOM 4583 C CA . LEU B 1 33 ? -7.328 -57.312 -45.188 1 85.75 33 LEU B CA 1
ATOM 4584 C C . LEU B 1 33 ? -7.996 -56.281 -44.281 1 85.75 33 LEU B C 1
ATOM 4586 O O . LEU B 1 33 ? -7.387 -55.25 -43.969 1 85.75 33 LEU B O 1
ATOM 4590 N N . VAL B 1 34 ? -9.195 -56.531 -43.906 1 83.94 34 VAL B N 1
ATOM 4591 C CA . VAL B 1 34 ? -9.938 -55.594 -43.094 1 83.94 34 VAL B CA 1
ATOM 4592 C C . VAL B 1 34 ? -9.273 -55.469 -41.719 1 83.94 34 VAL B C 1
ATOM 4594 O O . VAL B 1 34 ? -9.125 -54.375 -41.188 1 83.94 34 VAL B O 1
ATOM 4597 N N . GLY B 1 35 ? -8.883 -56.562 -41.25 1 83.5 35 GLY B N 1
ATOM 4598 C CA . GLY B 1 35 ? -8.188 -56.562 -40 1 83.5 35 GLY B CA 1
ATOM 4599 C C . GLY B 1 35 ? -6.859 -55.812 -40.031 1 83.5 35 GLY B C 1
ATOM 4600 O O . GLY B 1 35 ? -6.523 -55.094 -39.094 1 83.5 35 GLY B O 1
ATOM 4601 N N . LYS B 1 36 ? -6.184 -55.938 -41.094 1 85.88 36 LYS B N 1
ATOM 4602 C CA . LYS B 1 36 ? -4.895 -55.281 -41.25 1 85.88 36 LYS B CA 1
ATOM 4603 C C . LYS B 1 36 ? -5.059 -53.781 -41.344 1 85.88 36 LYS B C 1
ATOM 4605 O O . LYS B 1 36 ? -4.262 -53.031 -40.75 1 85.88 36 LYS B O 1
ATOM 4610 N N . VAL B 1 37 ? -6.113 -53.375 -41.969 1 88.19 37 VAL B N 1
ATOM 4611 C CA . VAL B 1 37 ? -6.348 -51.938 -42.125 1 88.19 37 VAL B CA 1
ATOM 4612 C C . VAL B 1 37 ? -6.762 -51.344 -40.781 1 88.19 37 VAL B C 1
ATOM 4614 O O . VAL B 1 37 ? -6.297 -50.25 -40.438 1 88.19 37 VAL B O 1
ATOM 4617 N N . ILE B 1 38 ? -7.559 -51.969 -40 1 86.94 38 ILE B N 1
ATOM 4618 C CA . ILE B 1 38 ? -8.039 -51.469 -38.719 1 86.94 38 ILE B CA 1
ATOM 4619 C C . ILE B 1 38 ? -6.863 -51.281 -37.75 1 86.94 38 ILE B C 1
ATOM 4621 O O . ILE B 1 38 ? -6.711 -50.25 -37.125 1 86.94 38 ILE B O 1
ATOM 4625 N N . TRP B 1 39 ? -6.062 -52.281 -37.75 1 86 39 TRP B N 1
ATOM 4626 C CA . TRP B 1 39 ? -4.934 -52.25 -36.844 1 86 39 TRP B CA 1
ATOM 4627 C C . TRP B 1 39 ? -3.902 -51.219 -37.281 1 86 39 TRP B C 1
ATOM 4629 O O . TRP B 1 39 ? -3.254 -50.562 -36.469 1 86 39 TRP B O 1
ATOM 4639 N N . SER B 1 40 ? -3.822 -51 -38.594 1 87.62 40 SER B N 1
ATOM 4640 C CA . SER B 1 40 ? -2.906 -50 -39.094 1 87.62 40 SER B CA 1
ATOM 4641 C C . SER B 1 40 ? -3.396 -48.594 -38.75 1 87.62 40 SER B C 1
ATOM 4643 O O . SER B 1 40 ? -2.6 -47.719 -38.406 1 87.62 40 SER B O 1
ATOM 4645 N N . VAL B 1 41 ? -4.613 -48.406 -38.844 1 90.06 41 VAL B N 1
ATOM 4646 C CA . VAL B 1 41 ? -5.18 -47.094 -38.531 1 90.06 41 VAL B CA 1
ATOM 4647 C C . VAL B 1 41 ? -5.051 -46.844 -37.062 1 90.06 41 VAL B C 1
ATOM 4649 O O . VAL B 1 41 ? -4.715 -45.719 -36.625 1 90.06 41 VAL B O 1
ATOM 4652 N N . LEU B 1 42 ? -5.301 -47.844 -36.25 1 87.56 42 LEU B N 1
ATOM 4653 C CA . LEU B 1 42 ? -5.164 -47.688 -34.812 1 87.56 42 LEU B CA 1
ATOM 4654 C C . LEU B 1 42 ? -3.727 -47.375 -34.438 1 87.56 42 LEU B C 1
ATOM 4656 O O . LEU B 1 42 ? -3.49 -46.531 -33.562 1 87.56 42 LEU B O 1
ATOM 4660 N N . TYR B 1 43 ? -2.873 -48 -35.094 1 86.56 43 TYR B N 1
ATOM 4661 C CA . TYR B 1 43 ? -1.46 -47.75 -34.812 1 86.56 43 TYR B CA 1
ATOM 4662 C C . TYR B 1 43 ? -1.066 -46.344 -35.219 1 86.56 43 TYR B C 1
ATOM 4664 O O . TYR B 1 43 ? -0.311 -45.688 -34.531 1 86.56 43 TYR B O 1
ATOM 4672 N N . LEU B 1 44 ? -1.622 -45.844 -36.281 1 89.88 44 LEU B N 1
ATOM 4673 C CA . LEU B 1 44 ? -1.331 -44.5 -36.75 1 89.88 44 LEU B CA 1
ATOM 4674 C C . LEU B 1 44 ? -1.925 -43.469 -35.812 1 89.88 44 LEU B C 1
ATOM 4676 O O . LEU B 1 44 ? -1.315 -42.406 -35.562 1 89.88 44 LEU B O 1
ATOM 4680 N N . VAL B 1 45 ? -3.053 -43.719 -35.281 1 89.44 45 VAL B N 1
ATOM 4681 C CA . VAL B 1 45 ? -3.686 -42.844 -34.312 1 89.44 45 VAL B CA 1
ATOM 4682 C C . VAL B 1 45 ? -2.869 -42.812 -33.031 1 89.44 45 VAL B C 1
ATOM 4684 O O . VAL B 1 45 ? -2.693 -41.75 -32.438 1 89.44 45 VAL B O 1
ATOM 4687 N N . ALA B 1 46 ? -2.395 -43.938 -32.656 1 86.94 46 ALA B N 1
ATOM 4688 C CA . ALA B 1 46 ? -1.566 -44 -31.469 1 86.94 46 ALA B CA 1
ATOM 4689 C C . ALA B 1 46 ? -0.265 -43.25 -31.656 1 86.94 46 ALA B C 1
ATOM 4691 O O . ALA B 1 46 ? 0.19 -42.562 -30.734 1 86.94 46 ALA B O 1
ATOM 4692 N N . ILE B 1 47 ? 0.259 -43.375 -32.812 1 87 47 ILE B N 1
ATOM 4693 C CA . ILE B 1 47 ? 1.485 -42.656 -33.094 1 87 47 ILE B CA 1
ATOM 4694 C C . ILE B 1 47 ? 1.2 -41.156 -33.125 1 87 47 ILE B C 1
ATOM 4696 O O . ILE B 1 47 ? 2.006 -40.344 -32.625 1 87 47 ILE B O 1
ATOM 4700 N N . GLY B 1 48 ? 0.153 -40.781 -33.719 1 89.31 48 GLY B N 1
ATOM 4701 C CA . GLY B 1 48 ? -0.25 -39.406 -33.688 1 89.31 48 GLY B CA 1
ATOM 4702 C C . GLY B 1 48 ? -0.457 -38.875 -32.281 1 89.31 48 GLY B C 1
ATOM 4703 O O . GLY B 1 48 ? -0.016 -37.75 -31.953 1 89.31 48 GLY B O 1
ATOM 4704 N N . GLY B 1 49 ? -1.157 -39.625 -31.453 1 87.25 49 GLY B N 1
ATOM 4705 C CA . GLY B 1 49 ? -1.318 -39.25 -30.047 1 87.25 49 GLY B CA 1
ATOM 4706 C C . GLY B 1 49 ? -0.001 -39.156 -29.312 1 87.25 49 GLY B C 1
ATOM 4707 O O . GLY B 1 49 ? 0.19 -38.25 -28.5 1 87.25 49 GLY B O 1
ATOM 4708 N N . LEU B 1 50 ? 0.862 -40.062 -29.578 1 87.44 50 LEU B N 1
ATOM 4709 C CA . LEU B 1 50 ? 2.186 -40.062 -28.969 1 87.44 50 LEU B CA 1
ATOM 4710 C C . LEU B 1 50 ? 2.939 -38.781 -29.328 1 87.44 50 LEU B C 1
ATOM 4712 O O . LEU B 1 50 ? 3.502 -38.125 -28.469 1 87.44 50 LEU B O 1
ATOM 4716 N N . ILE B 1 51 ? 2.967 -38.469 -30.547 1 89.31 51 ILE B N 1
ATOM 4717 C CA . ILE B 1 51 ? 3.68 -37.281 -31.016 1 89.31 51 ILE B CA 1
ATOM 4718 C C . ILE B 1 51 ? 3.082 -36.031 -30.359 1 89.31 51 ILE B C 1
ATOM 4720 O O . ILE B 1 51 ? 3.812 -35.125 -29.922 1 89.31 51 ILE B O 1
ATOM 4724 N N . PHE B 1 52 ? 1.828 -35.969 -30.359 1 87.25 52 PHE B N 1
ATOM 4725 C CA . PHE B 1 52 ? 1.144 -34.844 -29.75 1 87.25 52 PHE B CA 1
ATOM 4726 C C . PHE B 1 52 ? 1.479 -34.719 -28.281 1 87.25 52 PHE B C 1
ATOM 4728 O O . PHE B 1 52 ? 1.746 -33.625 -27.766 1 87.25 52 PHE B O 1
ATOM 4735 N N . HIS B 1 53 ? 1.519 -35.781 -27.625 1 86.5 53 HIS B N 1
ATOM 4736 C CA . HIS B 1 53 ? 1.82 -35.812 -26.203 1 86.5 53 HIS B CA 1
ATOM 4737 C C . HIS B 1 53 ? 3.271 -35.406 -25.938 1 86.5 53 HIS B C 1
ATOM 4739 O O . HIS B 1 53 ? 3.564 -34.719 -24.969 1 86.5 53 HIS B O 1
ATOM 4745 N N . LEU B 1 54 ? 4.027 -35.938 -26.719 1 86.31 54 LEU B N 1
ATOM 4746 C CA . LEU B 1 54 ? 5.438 -35.594 -26.562 1 86.31 54 LEU B CA 1
ATOM 4747 C C . LEU B 1 54 ? 5.676 -34.094 -26.812 1 86.31 54 LEU B C 1
ATOM 4749 O O . LEU B 1 54 ? 6.496 -33.469 -26.141 1 86.31 54 LEU B O 1
ATOM 4753 N N . TYR B 1 55 ? 5.047 -33.625 -27.766 1 86.38 55 TYR B N 1
ATOM 4754 C CA . TYR B 1 55 ? 5.145 -32.188 -28.031 1 86.38 55 TYR B CA 1
ATOM 4755 C C . TYR B 1 55 ? 4.711 -31.375 -26.828 1 86.38 55 TYR B C 1
ATOM 4757 O O . TYR B 1 55 ? 5.363 -30.391 -26.469 1 86.38 55 TYR B O 1
ATOM 4765 N N . TYR B 1 56 ? 3.709 -31.734 -26.266 1 84.19 56 TYR B N 1
ATOM 4766 C CA . TYR B 1 56 ? 3.189 -31.031 -25.094 1 84.19 56 TYR B CA 1
ATOM 4767 C C . TYR B 1 56 ? 4.172 -31.109 -23.938 1 84.19 56 TYR B C 1
ATOM 4769 O O . TYR B 1 56 ? 4.434 -30.109 -23.266 1 84.19 56 TYR B O 1
ATOM 4777 N N . LEU B 1 57 ? 4.645 -32.25 -23.688 1 83.19 57 LEU B N 1
ATOM 4778 C CA . LEU B 1 57 ? 5.59 -32.438 -22.578 1 83.19 57 LEU B CA 1
ATOM 4779 C C . LEU B 1 57 ? 6.828 -31.562 -22.797 1 83.19 57 LEU B C 1
ATOM 4781 O O . LEU B 1 57 ? 7.328 -30.953 -21.844 1 83.19 57 LEU B O 1
ATOM 4785 N N . CYS B 1 58 ? 7.188 -31.547 -23.953 1 84.06 58 CYS B N 1
ATOM 4786 C CA . CYS B 1 58 ? 8.352 -30.734 -24.266 1 84.06 58 CYS B CA 1
ATOM 4787 C C . CYS B 1 58 ? 8.039 -29.25 -24.141 1 84.06 58 CYS B C 1
ATOM 4789 O O . CYS B 1 58 ? 8.875 -28.469 -23.672 1 84.06 58 CYS B O 1
ATOM 4791 N N . SER B 1 59 ? 6.918 -28.891 -24.469 1 83.25 59 SER B N 1
ATOM 4792 C CA . SER B 1 59 ? 6.516 -27.484 -24.359 1 83.25 59 SER B CA 1
ATOM 4793 C C . SER B 1 59 ? 6.48 -27.031 -22.906 1 83.25 59 SER B C 1
ATOM 4795 O O . SER B 1 59 ? 6.895 -25.922 -22.594 1 83.25 59 SER B O 1
ATOM 4797 N N . VAL B 1 60 ? 5.961 -27.859 -22.062 1 78.5 60 VAL B N 1
ATOM 4798 C CA . VAL B 1 60 ? 5.91 -27.531 -20.641 1 78.5 60 VAL B CA 1
ATOM 4799 C C . VAL B 1 60 ? 7.324 -27.453 -20.062 1 78.5 60 VAL B C 1
ATOM 4801 O O . VAL B 1 60 ? 7.625 -26.609 -19.234 1 78.5 60 VAL B O 1
ATOM 4804 N N . PHE B 1 61 ? 8.094 -28.375 -20.484 1 78.69 61 PHE B N 1
ATOM 4805 C CA . PHE B 1 61 ? 9.477 -28.438 -20.031 1 78.69 61 PHE B CA 1
ATOM 4806 C C . PHE B 1 61 ? 10.219 -27.156 -20.406 1 78.69 61 PHE B C 1
ATOM 4808 O O . PHE B 1 61 ? 11 -26.625 -19.609 1 78.69 61 PHE B O 1
ATOM 4815 N N . PHE B 1 62 ? 9.945 -26.609 -21.547 1 83.56 62 PHE B N 1
ATOM 4816 C CA . PHE B 1 62 ? 10.688 -25.453 -22.016 1 83.56 62 PHE B CA 1
ATOM 4817 C C . PHE B 1 62 ? 10.055 -24.156 -21.531 1 83.56 62 PHE B C 1
ATOM 4819 O O . PHE B 1 62 ? 10.57 -23.062 -21.797 1 83.56 62 PHE B O 1
ATOM 4826 N N . ARG B 1 63 ? 9.039 -24.172 -20.891 1 80.06 63 ARG B N 1
ATOM 4827 C CA . ARG B 1 63 ? 8.445 -22.984 -20.281 1 80.06 63 ARG B CA 1
ATOM 4828 C C . ARG B 1 63 ? 9.172 -22.594 -19 1 80.06 63 ARG B C 1
ATOM 4830 O O . ARG B 1 63 ? 9.023 -21.469 -18.516 1 80.06 63 ARG B O 1
ATOM 4837 N N . TYR B 1 64 ? 9.922 -23.359 -18.438 1 78.62 64 TYR B N 1
ATOM 4838 C CA . TYR B 1 64 ? 10.742 -23.109 -17.25 1 78.62 64 TYR B CA 1
ATOM 4839 C C . TYR B 1 64 ? 9.891 -22.578 -16.109 1 78.62 64 TYR B C 1
ATOM 4841 O O . TYR B 1 64 ? 10.078 -21.438 -15.656 1 78.62 64 TYR B O 1
ATOM 4849 N N . PRO B 1 65 ? 9.016 -23.344 -15.555 1 77.31 65 PRO B N 1
ATOM 4850 C CA . PRO B 1 65 ? 8.172 -22.875 -14.453 1 77.31 65 PRO B CA 1
ATOM 4851 C C . PRO B 1 65 ? 8.961 -22.656 -13.164 1 77.31 65 PRO B C 1
ATOM 4853 O O . PRO B 1 65 ? 9.969 -23.328 -12.93 1 77.31 65 PRO B O 1
ATOM 4856 N N . LYS B 1 66 ? 8.484 -21.656 -12.375 1 80.19 66 LYS B N 1
ATOM 4857 C CA . LYS B 1 66 ? 9.164 -21.359 -11.117 1 80.19 66 LYS B CA 1
ATOM 4858 C C . LYS B 1 66 ? 8.195 -21.422 -9.938 1 80.19 66 LYS B C 1
ATOM 4860 O O . LYS B 1 66 ? 6.984 -21.328 -10.117 1 80.19 66 LYS B O 1
ATOM 4865 N N . LYS B 1 67 ? 8.711 -21.797 -8.805 1 79.5 67 LYS B N 1
ATOM 4866 C CA . LYS B 1 67 ? 7.973 -21.797 -7.547 1 79.5 67 LYS B CA 1
ATOM 4867 C C . LYS B 1 67 ? 8.594 -20.828 -6.543 1 79.5 67 LYS B C 1
ATOM 4869 O O . LYS B 1 67 ? 9.789 -20.531 -6.613 1 79.5 67 LYS B O 1
ATOM 4874 N N . THR B 1 68 ? 7.723 -20.266 -5.758 1 82.25 68 THR B N 1
ATOM 4875 C CA . THR B 1 68 ? 8.203 -19.344 -4.723 1 82.25 68 THR B CA 1
ATOM 4876 C C . THR B 1 68 ? 8.102 -20 -3.346 1 82.25 68 THR B C 1
ATOM 4878 O O . THR B 1 68 ? 7.07 -20.578 -3.004 1 82.25 68 THR B O 1
ATOM 4881 N N . SER B 1 69 ? 9.156 -19.984 -2.637 1 84.56 69 SER B N 1
ATOM 4882 C CA . SER B 1 69 ? 9.18 -20.5 -1.27 1 84.56 69 SER B CA 1
ATOM 4883 C C . SER B 1 69 ? 9.398 -19.375 -0.261 1 84.56 69 SER B C 1
ATOM 4885 O O . SER B 1 69 ? 10.164 -18.438 -0.517 1 84.56 69 SER B O 1
ATOM 4887 N N . VAL B 1 70 ? 8.664 -19.391 0.801 1 85.5 70 VAL B N 1
ATOM 4888 C CA . VAL B 1 70 ? 8.82 -18.453 1.901 1 85.5 70 VAL B CA 1
ATOM 4889 C C . VAL B 1 70 ? 9.312 -19.188 3.146 1 85.5 70 VAL B C 1
ATOM 4891 O O . VAL B 1 70 ? 8.633 -20.078 3.648 1 85.5 70 VAL B O 1
ATOM 4894 N N . VAL B 1 71 ? 10.461 -18.828 3.674 1 88 71 VAL B N 1
ATOM 4895 C CA . VAL B 1 71 ? 11.047 -19.469 4.848 1 88 71 VAL B CA 1
ATOM 4896 C C . VAL B 1 71 ? 11.422 -18.406 5.883 1 88 71 VAL B C 1
ATOM 4898 O O . VAL B 1 71 ? 11.898 -17.328 5.527 1 88 71 VAL B O 1
ATOM 4901 N N . LEU B 1 72 ? 11.219 -18.781 7.113 1 86.81 72 LEU B N 1
ATOM 4902 C CA . LEU B 1 72 ? 11.625 -17.891 8.195 1 86.81 72 LEU B CA 1
ATOM 4903 C C . LEU B 1 72 ? 13.039 -18.234 8.672 1 86.81 72 LEU B C 1
ATOM 4905 O O . LEU B 1 72 ? 13.375 -19.406 8.828 1 86.81 72 LEU B O 1
ATOM 4909 N N . GLY B 1 73 ? 13.883 -17.203 8.742 1 86.12 73 GLY B N 1
ATOM 4910 C CA . GLY B 1 73 ? 15.227 -17.344 9.273 1 86.12 73 GLY B CA 1
ATOM 4911 C C . GLY B 1 73 ? 15.461 -16.562 10.547 1 86.12 73 GLY B C 1
ATOM 4912 O O . GLY B 1 73 ? 14.672 -15.688 10.898 1 86.12 73 GLY B O 1
ATOM 4913 N N . PHE B 1 74 ? 16.516 -17.109 11.266 1 86.19 74 PHE B N 1
ATOM 4914 C CA . PHE B 1 74 ? 16.938 -16.422 12.469 1 86.19 74 PHE B CA 1
ATOM 4915 C C . PHE B 1 74 ? 18.453 -16.25 12.484 1 86.19 74 PHE B C 1
ATOM 4917 O O . PHE B 1 74 ? 19.203 -17.219 12.273 1 86.19 74 PHE B O 1
ATOM 4924 N N . ASP B 1 75 ? 18.891 -15.039 12.547 1 88.38 75 ASP B N 1
ATOM 4925 C CA . ASP B 1 75 ? 20.328 -14.75 12.539 1 88.38 75 ASP B CA 1
ATOM 4926 C C . ASP B 1 75 ? 20.609 -13.336 13.047 1 88.38 75 ASP B C 1
ATOM 4928 O O . ASP B 1 75 ? 19.672 -12.562 13.289 1 88.38 75 ASP B O 1
ATOM 4932 N N . THR B 1 76 ? 21.906 -13.148 13.266 1 92.44 76 THR B N 1
ATOM 4933 C CA . THR B 1 76 ? 22.359 -11.773 13.445 1 92.44 76 THR B CA 1
ATOM 4934 C C . THR B 1 76 ? 22.156 -10.969 12.164 1 92.44 76 THR B C 1
ATOM 4936 O O . THR B 1 76 ? 22.5 -11.43 11.07 1 92.44 76 THR B O 1
ATOM 4939 N N . LEU B 1 77 ? 21.547 -9.82 12.367 1 94.31 77 LEU B N 1
ATOM 4940 C CA . LEU B 1 77 ? 21.188 -9.047 11.18 1 94.31 77 LEU B CA 1
ATOM 4941 C C . LEU B 1 77 ? 22.062 -7.793 11.07 1 94.31 77 LEU B C 1
ATOM 4943 O O . LEU B 1 77 ? 22.344 -7.141 12.078 1 94.31 77 LEU B O 1
ATOM 4947 N N . GLN B 1 78 ? 22.5 -7.582 9.867 1 94.75 78 GLN B N 1
ATOM 4948 C CA . GLN B 1 78 ? 23.156 -6.312 9.578 1 94.75 78 GLN B CA 1
ATOM 4949 C C . GLN B 1 78 ? 22.156 -5.152 9.664 1 94.75 78 GLN B C 1
ATOM 4951 O O . GLN B 1 78 ? 21.078 -5.215 9.102 1 94.75 78 GLN B O 1
ATOM 4956 N N . PHE B 1 79 ? 22.5 -4.133 10.422 1 96.44 79 PHE B N 1
ATOM 4957 C CA . PHE B 1 79 ? 21.641 -2.973 10.562 1 96.44 79 PHE B CA 1
ATOM 4958 C C . PHE B 1 79 ? 21.578 -2.172 9.273 1 96.44 79 PHE B C 1
ATOM 4960 O O . PHE B 1 79 ? 22.594 -2.006 8.594 1 96.44 79 PHE B O 1
ATOM 4967 N N . PRO B 1 80 ? 20.438 -1.686 8.891 1 97.06 80 PRO B N 1
ATOM 4968 C CA . PRO B 1 80 ? 20.312 -0.949 7.633 1 97.06 80 PRO B CA 1
ATOM 4969 C C . PRO B 1 80 ? 20.938 0.442 7.691 1 97.06 80 PRO B C 1
ATOM 4971 O O . PRO B 1 80 ? 21.359 0.884 8.758 1 97.06 80 PRO B O 1
ATOM 4974 N N . ALA B 1 81 ? 21.078 1.008 6.52 1 97.31 81 ALA B N 1
ATOM 4975 C CA . ALA B 1 81 ? 21.484 2.406 6.438 1 97.31 81 ALA B CA 1
ATOM 4976 C C . ALA B 1 81 ? 20.328 3.342 6.766 1 97.31 81 ALA B C 1
ATOM 4978 O O . ALA B 1 81 ? 19.172 3.027 6.48 1 97.31 81 ALA B O 1
ATOM 4979 N N . VAL B 1 82 ? 20.641 4.434 7.387 1 98.06 82 VAL B N 1
ATOM 4980 C CA . VAL B 1 82 ? 19.625 5.414 7.77 1 98.06 82 VAL B CA 1
ATOM 4981 C C . VAL B 1 82 ? 20.016 6.789 7.227 1 98.06 82 VAL B C 1
ATOM 4983 O O . VAL B 1 82 ? 21.078 7.312 7.539 1 98.06 82 VAL B O 1
ATOM 4986 N N . THR B 1 83 ? 19.156 7.336 6.406 1 98.12 83 THR B N 1
ATOM 4987 C CA . THR B 1 83 ? 19.359 8.672 5.863 1 98.12 83 THR B CA 1
ATOM 4988 C C . THR B 1 83 ? 18.406 9.672 6.508 1 98.12 83 THR B C 1
ATOM 4990 O O . THR B 1 83 ? 17.203 9.43 6.566 1 98.12 83 THR B O 1
ATOM 4993 N N . VAL B 1 84 ? 18.922 10.75 6.98 1 98 84 VAL B N 1
ATOM 4994 C CA . VAL B 1 84 ? 18.125 11.773 7.645 1 98 84 VAL B CA 1
ATOM 4995 C C . VAL B 1 84 ? 18.25 13.102 6.902 1 98 84 VAL B C 1
ATOM 4997 O O . VAL B 1 84 ? 19.359 13.5 6.516 1 98 84 VAL B O 1
ATOM 5000 N N . CYS B 1 85 ? 17.156 13.742 6.648 1 97.56 85 CYS B N 1
ATOM 5001 C CA . CYS B 1 85 ? 17.125 15.047 6 1 97.56 85 CYS B CA 1
ATOM 5002 C C . CYS B 1 85 ? 16.25 16.016 6.785 1 97.56 85 CYS B C 1
ATOM 5004 O O . CYS B 1 85 ? 15.211 15.625 7.332 1 97.56 85 CYS B O 1
ATOM 5006 N N . ASN B 1 86 ? 16.703 17.219 6.914 1 97.25 86 ASN B N 1
ATOM 5007 C CA . ASN B 1 86 ? 15.828 18.281 7.383 1 97.25 86 ASN B CA 1
ATOM 5008 C C . ASN B 1 86 ? 14.836 18.703 6.305 1 97.25 86 ASN B C 1
ATOM 5010 O O . ASN B 1 86 ? 15.188 18.797 5.129 1 97.25 86 ASN B O 1
ATOM 5014 N N . VAL B 1 87 ? 13.664 18.969 6.66 1 95 87 VAL B N 1
ATOM 5015 C CA . VAL B 1 87 ? 12.641 19.281 5.66 1 95 87 VAL B CA 1
ATOM 5016 C C . VAL B 1 87 ? 12.891 20.672 5.078 1 95 87 VAL B C 1
ATOM 5018 O O . VAL B 1 87 ? 12.375 21 4.008 1 95 87 VAL B O 1
ATOM 5021 N N . ASN B 1 88 ? 13.602 21.453 5.824 1 95.19 88 ASN B N 1
ATOM 5022 C CA . ASN B 1 88 ? 13.992 22.781 5.332 1 95.19 88 ASN B CA 1
ATOM 5023 C C . ASN B 1 88 ? 15.289 22.719 4.531 1 95.19 88 ASN B C 1
ATOM 5025 O O . ASN B 1 88 ? 16.359 22.453 5.086 1 95.19 88 ASN B O 1
ATOM 5029 N N . PRO B 1 89 ? 15.227 23.016 3.279 1 95.5 89 PRO B N 1
ATOM 5030 C CA . PRO B 1 89 ? 16.406 22.812 2.434 1 95.5 89 PRO B CA 1
ATOM 5031 C C . PRO B 1 89 ? 17.469 23.891 2.641 1 95.5 89 PRO B C 1
ATOM 5033 O O . PRO B 1 89 ? 18.641 23.656 2.35 1 95.5 89 PRO B O 1
ATOM 5036 N N . LEU B 1 90 ? 17.062 25.062 3.049 1 95.38 90 LEU B N 1
ATOM 5037 C CA . LEU B 1 90 ? 18 26.188 3.186 1 95.38 90 LEU B CA 1
ATOM 5038 C C . LEU B 1 90 ? 17.734 26.969 4.469 1 95.38 90 LEU B C 1
ATOM 5040 O O . LEU B 1 90 ? 16.578 27.172 4.84 1 95.38 90 LEU B O 1
ATOM 5044 N N . ARG B 1 91 ? 18.797 27.312 5.109 1 94.94 91 ARG B N 1
ATOM 5045 C CA . ARG B 1 91 ? 18.688 28.078 6.348 1 94.94 91 ARG B CA 1
ATOM 5046 C C . ARG B 1 91 ? 18.344 29.547 6.062 1 94.94 91 ARG B C 1
ATOM 5048 O O . ARG B 1 91 ? 18.938 30.156 5.172 1 94.94 91 ARG B O 1
ATOM 5055 N N . LYS B 1 92 ? 17.5 30.016 6.816 1 92.75 92 LYS B N 1
ATOM 5056 C CA . LYS B 1 92 ? 17.094 31.406 6.668 1 92.75 92 LYS B CA 1
ATOM 5057 C C . LYS B 1 92 ? 18.266 32.375 6.863 1 92.75 92 LYS B C 1
ATOM 5059 O O . LYS B 1 92 ? 18.375 33.375 6.18 1 92.75 92 LYS B O 1
ATOM 5064 N N . SER B 1 93 ? 19.172 32.062 7.742 1 92 93 SER B N 1
ATOM 5065 C CA . SER B 1 93 ? 20.328 32.875 8.062 1 92 93 SER B CA 1
ATOM 5066 C C . SER B 1 93 ? 21.312 32.906 6.898 1 92 93 SER B C 1
ATOM 5068 O O . SER B 1 93 ? 22.172 33.812 6.824 1 92 93 SER B O 1
ATOM 5070 N N . MET B 1 94 ? 21.172 31.984 5.992 1 94.75 94 MET B N 1
ATOM 5071 C CA . MET B 1 94 ? 22.141 31.891 4.902 1 94.75 94 MET B CA 1
ATOM 5072 C C . MET B 1 94 ? 21.531 32.375 3.592 1 94.75 94 MET B C 1
ATOM 5074 O O . MET B 1 94 ? 22.141 32.25 2.529 1 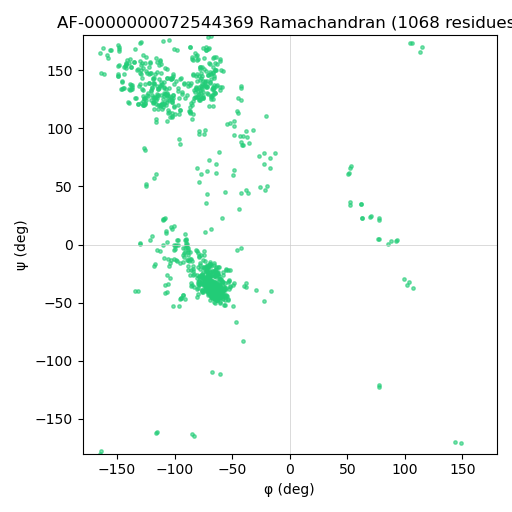94.75 94 MET B O 1
ATOM 5078 N N . VAL B 1 95 ? 20.406 33 3.617 1 94 95 VAL B N 1
ATOM 5079 C CA . VAL B 1 95 ? 19.688 33.469 2.432 1 94 95 VAL B CA 1
ATOM 5080 C C . VAL B 1 95 ? 20.531 34.5 1.693 1 94 95 VAL B C 1
ATOM 5082 O O . VAL B 1 95 ? 20.438 34.625 0.472 1 94 95 VAL B O 1
ATOM 5085 N N . HIS B 1 96 ? 21.406 35.188 2.354 1 93.44 96 HIS B N 1
ATOM 5086 C CA . HIS B 1 96 ? 22.234 36.25 1.747 1 93.44 96 HIS B CA 1
ATOM 5087 C C . HIS B 1 96 ? 23.25 35.656 0.777 1 93.44 96 HIS B C 1
ATOM 5089 O O . HIS B 1 96 ? 23.781 36.375 -0.083 1 93.44 96 HIS B O 1
ATOM 5095 N N . LEU B 1 97 ? 23.5 34.375 0.848 1 94.88 97 LEU B N 1
ATOM 5096 C CA . LEU B 1 97 ? 24.516 33.719 0.021 1 94.88 97 LEU B CA 1
ATOM 5097 C C . LEU B 1 97 ? 23.906 33.188 -1.268 1 94.88 97 LEU B C 1
ATOM 5099 O O . LEU B 1 97 ? 24.625 32.812 -2.193 1 94.88 97 LEU B O 1
ATOM 5103 N N . VAL B 1 98 ? 22.625 33.188 -1.328 1 95.56 98 VAL B N 1
ATOM 5104 C CA . VAL B 1 98 ? 21.984 32.594 -2.49 1 95.56 98 VAL B CA 1
ATOM 5105 C C . VAL B 1 98 ? 21.859 33.625 -3.604 1 95.56 98 VAL B C 1
ATOM 5107 O O . VAL B 1 98 ? 22.125 34.812 -3.395 1 95.56 98 VAL B O 1
ATOM 5110 N N . SER B 1 99 ? 21.5 33.25 -4.793 1 95.38 99 SER B N 1
ATOM 5111 C CA . SER B 1 99 ? 21.359 34.094 -5.965 1 95.38 99 SER B CA 1
ATOM 5112 C C . SER B 1 99 ? 20.297 35.188 -5.734 1 95.38 99 SER B C 1
ATOM 5114 O O . SER B 1 99 ? 19.391 35 -4.914 1 95.38 99 SER B O 1
ATOM 5116 N N . SER B 1 100 ? 20.328 36.219 -6.469 1 94.75 100 SER B N 1
ATOM 5117 C CA . SER B 1 100 ? 19.391 37.344 -6.34 1 94.75 100 SER B CA 1
ATOM 5118 C C . SER B 1 100 ? 17.984 36.906 -6.723 1 94.75 100 SER B C 1
ATOM 5120 O O . SER B 1 100 ? 17 37.375 -6.117 1 94.75 100 SER B O 1
ATOM 5122 N N . GLU B 1 101 ? 17.938 36.094 -7.672 1 92.25 101 GLU B N 1
ATOM 5123 C CA . GLU B 1 101 ? 16.625 35.625 -8.102 1 92.25 101 GLU B CA 1
ATOM 5124 C C . GLU B 1 101 ? 15.938 34.844 -6.988 1 92.25 101 GLU B C 1
ATOM 5126 O O . GLU B 1 101 ? 14.727 34.969 -6.77 1 92.25 101 GLU B O 1
ATOM 5131 N N . LEU B 1 102 ? 16.688 34 -6.34 1 93.94 102 LEU B N 1
ATOM 5132 C CA . LEU B 1 102 ? 16.125 33.219 -5.25 1 93.94 102 LEU B CA 1
ATOM 5133 C C . LEU B 1 102 ? 15.773 34.094 -4.059 1 93.94 102 LEU B C 1
ATOM 5135 O O . LEU B 1 102 ? 14.758 33.875 -3.4 1 93.94 102 LEU B O 1
ATOM 5139 N N . GLN B 1 103 ? 16.547 35.094 -3.771 1 94.12 103 GLN B N 1
ATOM 5140 C CA . GLN B 1 103 ? 16.25 36.031 -2.699 1 94.12 103 GLN B CA 1
ATOM 5141 C C . GLN B 1 103 ? 14.938 36.75 -2.969 1 94.12 103 GLN B C 1
ATOM 5143 O O . GLN B 1 103 ? 14.125 36.938 -2.061 1 94.12 103 GLN B O 1
ATOM 5148 N N . ASP B 1 104 ? 14.766 37.125 -4.199 1 90.38 104 ASP B N 1
ATOM 5149 C CA . ASP B 1 104 ? 13.555 37.844 -4.59 1 90.38 104 ASP B CA 1
ATOM 5150 C C . ASP B 1 104 ? 12.32 36.969 -4.395 1 90.38 104 ASP B C 1
ATOM 5152 O O . ASP B 1 104 ? 11.289 37.438 -3.91 1 90.38 104 ASP B O 1
ATOM 5156 N N . LEU B 1 105 ? 12.43 35.75 -4.797 1 88.56 105 LEU B N 1
ATOM 5157 C CA . LEU B 1 105 ? 11.312 34.812 -4.633 1 88.56 105 LEU B CA 1
ATOM 5158 C C . LEU B 1 105 ? 10.977 34.625 -3.158 1 88.56 105 LEU B C 1
ATOM 5160 O O . LEU B 1 105 ? 9.805 34.625 -2.777 1 88.56 105 LEU B O 1
ATOM 5164 N N . LEU B 1 106 ? 11.977 34.438 -2.332 1 89.56 106 LEU B N 1
ATOM 5165 C CA . LEU B 1 106 ? 11.773 34.188 -0.906 1 89.56 106 LEU B CA 1
ATOM 5166 C C . LEU B 1 106 ? 11.141 35.406 -0.234 1 89.56 106 LEU B C 1
ATOM 5168 O O . LEU B 1 106 ? 10.352 35.281 0.702 1 89.56 106 LEU B O 1
ATOM 5172 N N . ASN B 1 107 ? 11.453 36.562 -0.703 1 85 107 ASN B N 1
ATOM 5173 C CA . ASN B 1 107 ? 10.844 37.781 -0.184 1 85 107 ASN B CA 1
ATOM 5174 C C . ASN B 1 107 ? 9.383 37.875 -0.595 1 85 107 ASN B C 1
ATOM 5176 O O . ASN B 1 107 ? 8.562 38.406 0.165 1 85 107 ASN B O 1
ATOM 5180 N N . GLN B 1 108 ? 9.109 37.406 -1.713 1 78.25 108 GLN B N 1
ATOM 5181 C CA . GLN B 1 108 ? 7.746 37.5 -2.229 1 78.25 108 GLN B CA 1
ATOM 5182 C C . GLN B 1 108 ? 6.828 36.531 -1.482 1 78.25 108 GLN B C 1
ATOM 5184 O O . GLN B 1 108 ? 5.648 36.812 -1.27 1 78.25 108 GLN B O 1
ATOM 5189 N N . VAL B 1 109 ? 7.379 35.406 -1.133 1 78.25 109 VAL B N 1
ATOM 5190 C CA . VAL B 1 109 ? 6.535 34.375 -0.553 1 78.25 109 VAL B CA 1
ATOM 5191 C C . VAL B 1 109 ? 6.512 34.531 0.967 1 78.25 109 VAL B C 1
ATOM 5193 O O . VAL B 1 109 ? 5.809 33.781 1.655 1 78.25 109 VAL B O 1
ATOM 5196 N N . ASN B 1 110 ? 7.07 35.438 1.484 1 77.5 110 ASN B N 1
ATOM 5197 C CA . ASN B 1 110 ? 7.086 35.625 2.928 1 77.5 110 ASN B CA 1
ATOM 5198 C C . ASN B 1 110 ? 5.707 36.031 3.451 1 77.5 110 ASN B C 1
ATOM 5200 O O . ASN B 1 110 ? 5.145 37.031 3.035 1 77.5 110 ASN B O 1
ATOM 5204 N N . PRO B 1 111 ? 5.164 35.219 4.309 1 71.38 111 PRO B N 1
ATOM 5205 C CA . PRO B 1 111 ? 3.809 35.438 4.809 1 71.38 111 PRO B CA 1
ATOM 5206 C C . PRO B 1 111 ? 3.662 36.812 5.48 1 71.38 111 PRO B C 1
ATOM 5208 O O . PRO B 1 111 ? 2.576 37.406 5.465 1 71.38 111 PRO B O 1
ATOM 5211 N N . THR B 1 112 ? 4.656 37.281 6.148 1 66.5 112 THR B N 1
ATOM 5212 C CA . THR B 1 112 ? 4.559 38.562 6.805 1 66.5 112 THR B CA 1
ATOM 5213 C C . THR B 1 112 ? 4.25 39.656 5.789 1 66.5 112 THR B C 1
ATOM 5215 O O . THR B 1 112 ? 3.477 40.594 6.078 1 66.5 112 THR B O 1
ATOM 5218 N N . ARG B 1 113 ? 4.734 39.438 4.711 1 62.12 113 ARG B N 1
ATOM 5219 C CA . ARG B 1 113 ? 4.469 40.438 3.668 1 62.12 113 ARG B CA 1
ATOM 5220 C C . ARG B 1 113 ? 3.074 40.25 3.084 1 62.12 113 ARG B C 1
ATOM 5222 O O . ARG B 1 113 ? 2.406 41.219 2.746 1 62.12 113 ARG B O 1
ATOM 5229 N N . VAL B 1 114 ? 2.697 39.031 3.082 1 59.59 114 VAL B N 1
ATOM 5230 C CA . VAL B 1 114 ? 1.365 38.719 2.57 1 59.59 114 VAL B CA 1
ATOM 5231 C C . VAL B 1 114 ? 0.308 39.281 3.516 1 59.59 114 VAL B C 1
ATOM 5233 O O . VAL B 1 114 ? -0.698 39.844 3.068 1 59.59 114 VAL B O 1
ATOM 5236 N N . ARG B 1 115 ? 0.537 39.125 4.758 1 59.94 115 ARG B N 1
ATOM 5237 C CA . ARG B 1 115 ? -0.344 39.688 5.773 1 59.94 115 ARG B CA 1
ATOM 5238 C C . ARG B 1 115 ? -0.444 41.219 5.629 1 59.94 115 ARG B C 1
ATOM 5240 O O . ARG B 1 115 ? -1.535 41.781 5.715 1 59.94 115 ARG B O 1
ATOM 5247 N N . ASP B 1 116 ? 0.703 41.781 5.426 1 55.56 116 ASP B N 1
ATOM 5248 C CA . ASP B 1 116 ? 0.722 43.219 5.27 1 55.56 116 ASP B CA 1
ATOM 5249 C C . ASP B 1 116 ? -0.103 43.656 4.059 1 55.56 116 ASP B C 1
ATOM 5251 O O . ASP B 1 116 ? -0.812 44.656 4.113 1 55.56 116 ASP B O 1
ATOM 5255 N N . PHE B 1 117 ? -0.018 42.781 3.139 1 49 117 PHE B N 1
ATOM 5256 C CA . PHE B 1 117 ? -0.769 43.062 1.922 1 49 117 PHE B CA 1
ATOM 5257 C C . PHE B 1 117 ? -2.268 42.969 2.178 1 49 117 PHE B C 1
ATOM 5259 O O . PHE B 1 117 ? -3.025 43.844 1.758 1 49 117 PHE B O 1
ATOM 5266 N N . TYR B 1 118 ? -2.686 41.938 2.805 1 49.69 118 TYR B N 1
ATOM 5267 C CA . TYR B 1 118 ? -4.105 41.781 3.096 1 49.69 118 TYR B CA 1
ATOM 5268 C C . TYR B 1 118 ? -4.59 42.875 4.055 1 49.69 118 TYR B C 1
ATOM 5270 O O . TYR B 1 118 ? -5.711 43.375 3.92 1 49.69 118 TYR B O 1
ATOM 5278 N N . GLU B 1 119 ? -3.783 43.125 5.027 1 52.59 119 GLU B N 1
ATOM 5279 C CA . GLU B 1 119 ? -4.125 44.219 5.938 1 52.59 119 GLU B CA 1
ATOM 5280 C C . GLU B 1 119 ? -4.27 45.562 5.188 1 52.59 119 GLU B C 1
ATOM 5282 O O . GLU B 1 119 ? -5.172 46.344 5.48 1 52.59 119 GLU B O 1
ATOM 5287 N N . ASP B 1 120 ? -3.4 45.75 4.277 1 48.97 120 ASP B N 1
ATOM 5288 C CA . ASP B 1 120 ? -3.48 46.969 3.471 1 48.97 120 ASP B CA 1
ATOM 5289 C C . ASP B 1 120 ? -4.746 46.969 2.615 1 48.97 120 ASP B C 1
ATOM 5291 O O . ASP B 1 120 ? -5.383 48.031 2.451 1 48.97 120 ASP B O 1
ATOM 5295 N N . LEU B 1 121 ? -5.023 45.812 2.123 1 46.28 121 LEU B N 1
ATOM 5296 C CA . LEU B 1 121 ? -6.242 45.688 1.33 1 46.28 121 LEU B CA 1
ATOM 5297 C C . LEU B 1 121 ? -7.477 45.938 2.193 1 46.28 121 LEU B C 1
ATOM 5299 O O . LEU B 1 121 ? -8.445 46.562 1.74 1 46.28 121 LEU B O 1
ATOM 5303 N N . ASN B 1 122 ? -7.445 45.312 3.297 1 48.25 122 ASN B N 1
ATOM 5304 C CA . ASN B 1 122 ? -8.547 45.5 4.23 1 48.25 122 ASN B CA 1
ATOM 5305 C C . ASN B 1 122 ? -8.641 46.969 4.676 1 48.25 122 ASN B C 1
ATOM 5307 O O . ASN B 1 122 ? -9.742 47.5 4.84 1 48.25 122 ASN B O 1
ATOM 5311 N N . VAL B 1 123 ? -7.539 47.531 4.855 1 46.97 123 VAL B N 1
ATOM 5312 C CA . VAL B 1 123 ? -7.523 48.938 5.211 1 46.97 123 VAL B CA 1
ATOM 5313 C C . VAL B 1 123 ? -8.008 49.781 4.027 1 46.97 123 VAL B C 1
ATOM 5315 O O . VAL B 1 123 ? -8.789 50.719 4.203 1 46.97 123 VAL B O 1
ATOM 5318 N N . THR B 1 124 ? -7.574 49.406 2.895 1 45.38 124 THR B N 1
ATOM 5319 C CA . THR B 1 124 ? -8.016 50.156 1.725 1 45.38 124 THR B CA 1
ATOM 5320 C C . THR B 1 124 ? -9.5 49.938 1.472 1 45.38 124 THR B C 1
ATOM 5322 O O . THR B 1 124 ? -10.203 50.844 1.036 1 45.38 124 THR B O 1
ATOM 5325 N N . SER B 1 125 ? -9.883 48.688 1.713 1 46.88 125 SER B N 1
ATOM 5326 C CA . SER B 1 125 ? -11.312 48.438 1.539 1 46.88 125 SER B CA 1
ATOM 5327 C C . SER B 1 125 ? -12.141 49.156 2.602 1 46.88 125 SER B C 1
ATOM 5329 O O . SER B 1 125 ? -13.227 49.656 2.314 1 46.88 125 SER B O 1
ATOM 5331 N N . LYS B 1 126 ? -11.695 49.375 3.814 1 48.03 126 LYS B N 1
ATOM 5332 C CA . LYS B 1 126 ? -12.367 50.156 4.844 1 48.03 126 LYS B CA 1
ATOM 5333 C C . LYS B 1 126 ? -12.289 51.656 4.527 1 48.03 126 LYS B C 1
ATOM 5335 O O . LYS B 1 126 ? -13.242 52.375 4.777 1 48.03 126 LYS B O 1
ATOM 5340 N N . ARG B 1 127 ? -11.344 52.156 3.975 1 47.81 127 ARG B N 1
ATOM 5341 C CA . ARG B 1 127 ? -11.25 53.594 3.639 1 47.81 127 ARG B CA 1
ATOM 5342 C C . ARG B 1 127 ? -12.164 53.938 2.473 1 47.81 127 ARG B C 1
ATOM 5344 O O . ARG B 1 127 ? -12.711 55.031 2.414 1 47.81 127 ARG B O 1
ATOM 5351 N N . LYS B 1 128 ? -12.312 53.094 1.499 1 46.75 128 LYS B N 1
ATOM 5352 C CA . LYS B 1 128 ? -13.219 53.406 0.393 1 46.75 128 LYS B CA 1
ATOM 5353 C C . LYS B 1 128 ? -14.672 53.375 0.846 1 46.75 128 LYS B C 1
ATOM 5355 O O . LYS B 1 128 ? -15.555 53.906 0.169 1 46.75 128 LYS B O 1
ATOM 5360 N N . LYS B 1 129 ? -14.945 52.719 1.811 1 44.41 129 LYS B N 1
ATOM 5361 C CA . LYS B 1 129 ? -16.328 52.781 2.277 1 44.41 129 LYS B CA 1
ATOM 5362 C C . LYS B 1 129 ? -16.641 54.156 2.834 1 44.41 129 LYS B C 1
ATOM 5364 O O . LYS B 1 129 ? -17.812 54.562 2.889 1 44.41 129 LYS B O 1
ATOM 5369 N N . ARG B 1 130 ? -15.797 54.906 3.4 1 41.88 130 ARG B N 1
ATOM 5370 C CA . ARG B 1 130 ? -16.203 56.219 3.936 1 41.88 130 ARG B CA 1
ATOM 5371 C C . ARG B 1 130 ? -16.531 57.188 2.812 1 41.88 130 ARG B C 1
ATOM 5373 O O . ARG B 1 130 ? -17.375 58.062 2.977 1 41.88 130 ARG B O 1
ATOM 5380 N N . SER B 1 131 ? -15.789 57.281 1.737 1 37.97 131 SER B N 1
ATOM 5381 C CA . SER B 1 131 ? -16.047 58.406 0.846 1 37.97 131 SER B CA 1
ATOM 5382 C C . SER B 1 131 ? -17.25 58.125 -0.067 1 37.97 131 SER B C 1
ATOM 5384 O O . SER B 1 131 ? -17.672 59 -0.818 1 37.97 131 SER B O 1
ATOM 5386 N N . VAL B 1 132 ? -17.516 57 -0.745 1 36.06 132 VAL B N 1
ATOM 5387 C CA . VAL B 1 132 ? -18.578 56.875 -1.745 1 36.06 132 VAL B CA 1
ATOM 5388 C C . VAL B 1 132 ? -19.938 56.875 -1.057 1 36.06 132 VAL B C 1
ATOM 5390 O O . VAL B 1 132 ? -20.312 55.844 -0.455 1 36.06 132 VAL B O 1
ATOM 5393 N N . ASP B 1 133 ? -20.359 57.906 -0.397 1 32.12 133 ASP B N 1
ATOM 5394 C CA . ASP B 1 133 ? -21.766 58.125 -0.073 1 32.12 133 ASP B CA 1
ATOM 5395 C C . ASP B 1 133 ? -22.672 57.75 -1.248 1 32.12 133 ASP B C 1
ATOM 5397 O O . ASP B 1 133 ? -23.719 57.156 -1.059 1 32.12 133 ASP B O 1
ATOM 5401 N N . GLN B 1 134 ? -22.797 58.812 -2.234 1 30.16 134 GLN B N 1
ATOM 5402 C CA . GLN B 1 134 ? -24.016 59.062 -3 1 30.16 134 GLN B CA 1
ATOM 5403 C C . GLN B 1 134 ? -24.312 57.938 -3.973 1 30.16 134 GLN B C 1
ATOM 5405 O O . GLN B 1 134 ? -25.438 57.469 -4.059 1 30.16 134 GLN B O 1
ATOM 5410 N N . ASN B 1 135 ? -24.125 58.312 -5.379 1 29.86 135 ASN B N 1
ATOM 5411 C CA . ASN B 1 135 ? -24.703 57.594 -6.512 1 29.86 135 ASN B CA 1
ATOM 5412 C C . ASN B 1 135 ? -24.219 56.156 -6.582 1 29.86 135 ASN B C 1
ATOM 5414 O O . ASN B 1 135 ? -23.031 55.906 -6.816 1 29.86 135 ASN B O 1
ATOM 5418 N N . THR B 1 136 ? -24.797 55.312 -5.789 1 29.5 136 THR B N 1
ATOM 5419 C CA . THR B 1 136 ? -24.578 54 -5.234 1 29.5 136 THR B CA 1
ATOM 5420 C C . THR B 1 136 ? -24.438 52.969 -6.348 1 29.5 136 THR B C 1
ATOM 5422 O O . THR B 1 136 ? -25.406 52.25 -6.66 1 29.5 136 THR B O 1
ATOM 5425 N N . ASP B 1 137 ? -24.047 53.469 -7.582 1 28.95 137 ASP B N 1
ATOM 5426 C CA . ASP B 1 137 ? -24.141 52.438 -8.594 1 28.95 137 ASP B CA 1
ATOM 5427 C C . ASP B 1 137 ? -23.484 51.156 -8.117 1 28.95 137 ASP B C 1
ATOM 5429 O O . ASP B 1 137 ? -22.375 51.188 -7.59 1 28.95 137 ASP B O 1
ATOM 5433 N N . GLU B 1 138 ? -24.25 50.156 -7.77 1 29.66 138 GLU B N 1
ATOM 5434 C CA . GLU B 1 138 ? -24.297 48.781 -7.246 1 29.66 138 GLU B CA 1
ATOM 5435 C C . GLU B 1 138 ? -23.156 47.938 -7.797 1 29.66 138 GLU B C 1
ATOM 5437 O O . GLU B 1 138 ? -22.875 46.844 -7.293 1 29.66 138 GLU B O 1
ATOM 5442 N N . ASN B 1 139 ? -22.906 48.25 -9.055 1 27.58 139 ASN B N 1
ATOM 5443 C CA . ASN B 1 139 ? -22.156 47.25 -9.781 1 27.58 139 ASN B CA 1
ATOM 5444 C C . ASN B 1 139 ? -20.688 47.219 -9.352 1 27.58 139 ASN B C 1
ATOM 5446 O O . ASN B 1 139 ? -19.812 47.594 -10.117 1 27.58 139 ASN B O 1
ATOM 5450 N N . SER B 1 140 ? -20.422 47.906 -8.305 1 27.72 140 SER B N 1
ATOM 5451 C CA . SER B 1 140 ? -18.969 47.906 -8.117 1 27.72 140 SER B CA 1
ATOM 5452 C C . SER B 1 140 ? -18.406 46.5 -8.219 1 27.72 140 SER B C 1
ATOM 5454 O O . SER B 1 140 ? -18.906 45.562 -7.578 1 27.72 140 SER B O 1
ATOM 5456 N N . PRO B 1 141 ? -17.828 46.281 -9.391 1 28 141 PRO B N 1
ATOM 5457 C CA . PRO B 1 141 ? -17.266 44.938 -9.578 1 28 141 PRO B CA 1
ATOM 5458 C C . PRO B 1 141 ? -16.625 44.375 -8.312 1 28 141 PRO B C 1
ATOM 5460 O O . PRO B 1 141 ? -15.945 45.125 -7.578 1 28 141 PRO B O 1
ATOM 5463 N N . LEU B 1 142 ? -17.391 43.656 -7.57 1 28.86 142 LEU B N 1
ATOM 5464 C CA . LEU B 1 142 ? -16.891 42.812 -6.496 1 28.86 142 LEU B CA 1
ATOM 5465 C C . LEU B 1 142 ? -15.391 42.562 -6.645 1 28.86 142 LEU B C 1
ATOM 5467 O O . LEU B 1 142 ? -14.945 42.031 -7.668 1 28.86 142 LEU B O 1
ATOM 5471 N N . ILE B 1 143 ? -14.625 43.594 -6.32 1 28.69 143 ILE B N 1
ATOM 5472 C CA . ILE B 1 143 ? -13.203 43.344 -6.121 1 28.69 143 ILE B CA 1
ATOM 5473 C C . ILE B 1 143 ? -12.961 41.875 -5.785 1 28.69 143 ILE B C 1
ATOM 5475 O O . ILE B 1 143 ? -13.344 41.406 -4.711 1 28.69 143 ILE B O 1
ATOM 5479 N N . ARG B 1 144 ? -13.172 41.125 -6.707 1 31.73 144 ARG B N 1
ATOM 5480 C CA . ARG B 1 144 ? -12.695 39.75 -6.719 1 31.73 144 ARG B CA 1
ATOM 5481 C C . ARG B 1 144 ? -11.445 39.594 -5.855 1 31.73 144 ARG B C 1
ATOM 5483 O O . ARG B 1 144 ? -10.422 40.25 -6.125 1 31.73 144 ARG B O 1
ATOM 5490 N N . HIS B 1 145 ? -11.531 39.562 -4.582 1 33.66 145 HIS B N 1
ATOM 5491 C CA . HIS B 1 145 ? -10.586 39.25 -3.52 1 33.66 145 HIS B CA 1
ATOM 5492 C C . HIS B 1 145 ? -9.438 38.375 -4.043 1 33.66 145 HIS B C 1
ATOM 5494 O O . HIS B 1 145 ? -9.625 37.219 -4.375 1 33.66 145 HIS B O 1
ATOM 5500 N N . LYS B 1 146 ? -8.516 39 -4.695 1 36.47 146 LYS B N 1
ATOM 5501 C CA . LYS B 1 146 ? -7.234 38.469 -5.137 1 36.47 146 LYS B CA 1
ATOM 5502 C C . LYS B 1 146 ? -6.594 37.594 -4.047 1 36.47 146 LYS B C 1
ATOM 5504 O O . LYS B 1 146 ? -6.363 38.094 -2.934 1 36.47 146 LYS B O 1
ATOM 5509 N N . ARG B 1 147 ? -6.844 36.438 -3.916 1 43.62 147 ARG B N 1
ATOM 5510 C CA . ARG B 1 147 ? -6.27 35.375 -3.066 1 43.62 147 ARG B CA 1
ATOM 5511 C C . ARG B 1 147 ? -4.746 35.469 -3.057 1 43.62 147 ARG B C 1
ATOM 5513 O O . ARG B 1 147 ? -4.141 35.969 -4.016 1 43.62 147 ARG B O 1
ATOM 5520 N N . PHE B 1 148 ? -4.215 35.562 -1.983 1 43.72 148 PHE B N 1
ATOM 5521 C CA . PHE B 1 148 ? -2.764 35.5 -1.853 1 43.72 148 PHE B CA 1
ATOM 5522 C C . PHE B 1 148 ? -2.15 34.781 -3.049 1 43.72 148 PHE B C 1
ATOM 5524 O O . PHE B 1 148 ? -1.174 35.25 -3.631 1 43.72 148 PHE B O 1
ATOM 5531 N N . LEU B 1 149 ? -2.717 33.625 -3.371 1 48.38 149 LEU B N 1
ATOM 5532 C CA . LEU B 1 149 ? -2.197 32.906 -4.52 1 48.38 149 LEU B CA 1
ATOM 5533 C C . LEU B 1 149 ? -2.383 33.688 -5.805 1 48.38 149 LEU B C 1
ATOM 5535 O O . LEU B 1 149 ? -1.668 33.469 -6.785 1 48.38 149 LEU B O 1
ATOM 5539 N N . ASP B 1 150 ? -3.316 34.562 -5.848 1 44.81 150 ASP B N 1
ATOM 5540 C CA . ASP B 1 150 ? -3.539 35.344 -7.051 1 44.81 150 ASP B CA 1
ATOM 5541 C C . ASP B 1 150 ? -2.439 36.406 -7.23 1 44.81 150 ASP B C 1
ATOM 5543 O O . ASP B 1 150 ? -2.189 36.844 -8.344 1 44.81 150 ASP B O 1
ATOM 5547 N N . PHE B 1 151 ? -2.045 36.875 -6.238 1 41.22 151 PHE B N 1
ATOM 5548 C CA . PHE B 1 151 ? -0.972 37.844 -6.336 1 41.22 151 PHE B CA 1
ATOM 5549 C C . PHE B 1 151 ? 0.32 37.188 -6.812 1 41.22 151 PHE B C 1
ATOM 5551 O O . PHE B 1 151 ? 1.238 37.875 -7.266 1 41.22 151 PHE B O 1
ATOM 5558 N N . LEU B 1 152 ? 0.413 35.938 -6.371 1 45.72 152 LEU B N 1
ATOM 5559 C CA . LEU B 1 152 ? 1.651 35.312 -6.824 1 45.72 152 LEU B CA 1
ATOM 5560 C C . LEU B 1 152 ? 1.669 35.188 -8.344 1 45.72 152 LEU B C 1
ATOM 5562 O O . LEU B 1 152 ? 0.81 34.531 -8.922 1 45.72 152 LEU B O 1
ATOM 5566 N N . ASN B 1 153 ? 1.785 36.344 -9.039 1 42.12 153 ASN B N 1
ATOM 5567 C CA . ASN B 1 153 ? 1.989 36.375 -10.484 1 42.12 153 ASN B CA 1
ATOM 5568 C C . ASN B 1 153 ? 2.889 35.219 -10.93 1 42.12 153 ASN B C 1
ATOM 5570 O O . ASN B 1 153 ? 4.082 35.406 -11.172 1 42.12 153 ASN B O 1
ATOM 5574 N N . VAL B 1 154 ? 2.664 34.125 -10.445 1 48.5 154 VAL B N 1
ATOM 5575 C CA . VAL B 1 154 ? 3.477 33.031 -10.969 1 48.5 154 VAL B CA 1
ATOM 5576 C C . VAL B 1 154 ? 3.041 32.688 -12.391 1 48.5 154 VAL B C 1
ATOM 5578 O O . VAL B 1 154 ? 2.064 31.953 -12.586 1 48.5 154 VAL B O 1
ATOM 5581 N N . THR B 1 155 ? 2.768 33.656 -13.328 1 47.16 155 THR B N 1
ATOM 5582 C CA . THR B 1 155 ? 2.516 33.312 -14.727 1 47.16 155 THR B CA 1
ATOM 5583 C C . THR B 1 155 ? 3.486 32.25 -15.211 1 47.16 155 THR B C 1
ATOM 5585 O O . THR B 1 155 ? 3.631 32.031 -16.406 1 47.16 155 THR B O 1
ATOM 5588 N N . ASN B 1 156 ? 4.496 31.719 -14.492 1 51.94 156 ASN B N 1
ATOM 5589 C CA . ASN B 1 156 ? 5.574 31.062 -15.227 1 51.94 156 ASN B CA 1
ATOM 5590 C C . ASN B 1 156 ? 5.141 29.703 -15.758 1 51.94 156 ASN B C 1
ATOM 5592 O O . ASN B 1 156 ? 4.801 28.812 -14.984 1 51.94 156 ASN B O 1
ATOM 5596 N N . ASN B 1 157 ? 4.703 29.719 -17.031 1 58.16 157 ASN B N 1
ATOM 5597 C CA . ASN B 1 157 ? 4.656 28.531 -17.875 1 58.16 157 ASN B CA 1
ATOM 5598 C C . ASN B 1 157 ? 5.895 27.656 -17.688 1 58.16 157 ASN B C 1
ATOM 5600 O O . ASN B 1 157 ? 7.008 28.078 -18 1 58.16 157 ASN B O 1
ATOM 5604 N N . ASP B 1 158 ? 5.922 26.766 -16.719 1 65.31 158 ASP B N 1
ATOM 5605 C CA . ASP B 1 158 ? 6.984 25.781 -16.609 1 65.31 158 ASP B CA 1
ATOM 5606 C C . ASP B 1 158 ? 7.129 24.984 -17.906 1 65.31 158 ASP B C 1
ATOM 5608 O O . ASP B 1 158 ? 6.242 24.203 -18.266 1 65.31 158 ASP B O 1
ATOM 5612 N N . PRO B 1 159 ? 8.156 25.359 -18.625 1 65.81 159 PRO B N 1
ATOM 5613 C CA . PRO B 1 159 ? 8.336 24.688 -19.906 1 65.81 159 PRO B CA 1
ATOM 5614 C C . PRO B 1 159 ? 8.406 23.172 -19.781 1 65.81 159 PRO B C 1
ATOM 5616 O O . PRO B 1 159 ? 8.172 22.453 -20.766 1 65.81 159 PRO B O 1
ATOM 5619 N N . MET B 1 160 ? 8.758 22.75 -18.562 1 66.88 160 MET B N 1
ATOM 5620 C CA . MET B 1 160 ? 8.875 21.312 -18.391 1 66.88 160 MET B CA 1
ATOM 5621 C C . MET B 1 160 ? 7.496 20.656 -18.391 1 66.88 160 MET B C 1
ATOM 5623 O O . MET B 1 160 ? 7.383 19.438 -18.578 1 66.88 160 MET B O 1
ATOM 5627 N N . ILE B 1 161 ? 6.531 21.516 -18.172 1 62.25 161 ILE B N 1
ATOM 5628 C CA . ILE B 1 161 ? 5.184 20.984 -18.047 1 62.25 161 ILE B CA 1
ATOM 5629 C C . ILE B 1 161 ? 4.293 21.531 -19.156 1 62.25 161 ILE B C 1
ATOM 5631 O O . ILE B 1 161 ? 3.377 22.312 -18.891 1 62.25 161 ILE B O 1
ATOM 5635 N N . GLU B 1 162 ? 4.699 21.312 -20.281 1 63.69 162 GLU B N 1
ATOM 5636 C CA . GLU B 1 162 ? 3.852 21.75 -21.391 1 63.69 162 GLU B CA 1
ATOM 5637 C C . GLU B 1 162 ? 2.65 20.828 -21.562 1 63.69 162 GLU B C 1
ATOM 5639 O O . GLU B 1 162 ? 2.783 19.594 -21.469 1 63.69 162 GLU B O 1
ATOM 5644 N N . GLU B 1 163 ? 1.603 21.406 -21.656 1 64.25 163 GLU B N 1
ATOM 5645 C CA . GLU B 1 163 ? 0.319 20.719 -21.766 1 64.25 163 GLU B CA 1
ATOM 5646 C C . GLU B 1 163 ? 0.333 19.703 -22.906 1 64.25 163 GLU B C 1
ATOM 5648 O O . GLU B 1 163 ? -0.333 18.672 -22.828 1 64.25 163 GLU B O 1
ATOM 5653 N N . ASP B 1 164 ? 1.185 19.922 -23.766 1 65.06 164 ASP B N 1
ATOM 5654 C CA . ASP B 1 164 ? 1.175 19.109 -24.984 1 65.06 164 ASP B CA 1
ATOM 5655 C C . ASP B 1 164 ? 1.781 17.719 -24.719 1 65.06 164 ASP B C 1
ATOM 5657 O O . ASP B 1 164 ? 1.614 16.812 -25.531 1 65.06 164 ASP B O 1
ATOM 5661 N N . TYR B 1 165 ? 2.338 17.578 -23.578 1 76.38 165 TYR B N 1
ATOM 5662 C CA . TYR B 1 165 ? 3.031 16.328 -23.312 1 76.38 165 TYR B CA 1
ATOM 5663 C C . TYR B 1 165 ? 2.08 15.289 -22.734 1 76.38 165 TYR B C 1
ATOM 5665 O O . TYR B 1 165 ? 2.369 14.086 -22.75 1 76.38 165 TYR B O 1
ATOM 5673 N N . PHE B 1 166 ? 0.893 15.711 -22.406 1 81.31 166 PHE B N 1
ATOM 5674 C CA . PHE B 1 166 ? 0.037 14.812 -21.656 1 81.31 166 PHE B CA 1
ATOM 5675 C C . PHE B 1 166 ? -1.08 14.258 -22.531 1 81.31 166 PHE B C 1
ATOM 5677 O O . PHE B 1 166 ? -1.569 14.945 -23.422 1 81.31 166 PHE B O 1
ATOM 5684 N N . ASP B 1 167 ? -1.369 13.062 -22.281 1 81.19 167 ASP B N 1
ATOM 5685 C CA . ASP B 1 167 ? -2.484 12.422 -22.969 1 81.19 167 ASP B CA 1
ATOM 5686 C C . ASP B 1 167 ? -3.816 13.047 -22.562 1 81.19 167 ASP B C 1
ATOM 5688 O O . ASP B 1 167 ? -3.914 13.672 -21.5 1 81.19 167 ASP B O 1
ATOM 5692 N N . GLU B 1 168 ? -4.773 12.828 -23.391 1 80.5 168 GLU B N 1
ATOM 5693 C CA . GLU B 1 168 ? -6.098 13.383 -23.141 1 80.5 168 GLU B CA 1
ATOM 5694 C C . GLU B 1 168 ? -6.711 12.797 -21.875 1 80.5 168 GLU B C 1
ATOM 5696 O O . GLU B 1 168 ? -7.527 13.445 -21.219 1 80.5 168 GLU B O 1
ATOM 5701 N N . ASP B 1 169 ? -6.211 11.672 -21.5 1 83.5 169 ASP B N 1
ATOM 5702 C CA . ASP B 1 169 ? -6.832 11.008 -20.359 1 83.5 169 ASP B CA 1
ATOM 5703 C C . ASP B 1 169 ? -6.027 11.234 -19.094 1 83.5 169 ASP B C 1
ATOM 5705 O O . ASP B 1 169 ? -6.277 10.594 -18.062 1 83.5 169 ASP B O 1
ATOM 5709 N N . ASP B 1 170 ? -5.16 12.18 -19.141 1 86.88 170 ASP B N 1
ATOM 5710 C CA . ASP B 1 170 ? -4.379 12.531 -17.953 1 86.88 170 ASP B CA 1
ATOM 5711 C C . ASP B 1 170 ? -4.961 13.766 -17.266 1 86.88 170 ASP B C 1
ATOM 5713 O O . ASP B 1 170 ? -5.387 14.711 -17.938 1 86.88 170 ASP B O 1
ATOM 5717 N N . TRP B 1 171 ? -5.008 13.703 -15.992 1 88.06 171 TRP B N 1
ATOM 5718 C CA . TRP B 1 171 ? -5.504 14.844 -15.234 1 88.06 171 TRP B CA 1
ATOM 5719 C C . TRP B 1 171 ? -4.68 16.094 -15.539 1 88.06 171 TRP B C 1
ATOM 5721 O O . TRP B 1 171 ? -5.215 17.203 -15.578 1 88.06 171 TRP B O 1
ATOM 5731 N N . GLU B 1 172 ? -3.43 15.891 -15.812 1 84.12 172 GLU B N 1
ATOM 5732 C CA . GLU B 1 172 ? -2.51 17 -16.062 1 84.12 172 GLU B CA 1
ATOM 5733 C C . GLU B 1 172 ? -2.902 17.766 -17.312 1 84.12 172 GLU B C 1
ATOM 5735 O O . GLU B 1 172 ? -2.541 18.938 -17.469 1 84.12 172 GLU B O 1
ATOM 5740 N N . SER B 1 173 ? -3.695 17.094 -18.141 1 83.88 173 SER B N 1
ATOM 5741 C CA . SER B 1 173 ? -4.145 17.766 -19.375 1 83.88 173 SER B CA 1
ATOM 5742 C C . SER B 1 173 ? -5.434 18.547 -19.141 1 83.88 173 SER B C 1
ATOM 5744 O O . SER B 1 173 ? -5.766 19.438 -19.906 1 83.88 173 SER B O 1
ATOM 5746 N N . ILE B 1 174 ? -6.152 18.25 -18.094 1 82.62 174 ILE B N 1
ATOM 5747 C CA . ILE B 1 174 ? -7.48 18.797 -17.859 1 82.62 174 ILE B CA 1
ATOM 5748 C C . ILE B 1 174 ? -7.43 19.812 -16.719 1 82.62 174 ILE B C 1
ATOM 5750 O O . ILE B 1 174 ? -8.047 20.875 -16.797 1 82.62 174 ILE B O 1
ATOM 5754 N N . GLY B 1 175 ? -6.711 19.453 -15.773 1 82.56 175 GLY B N 1
ATOM 5755 C CA . GLY B 1 175 ? -6.699 20.25 -14.562 1 82.56 175 GLY B CA 1
ATOM 5756 C C . GLY B 1 175 ? -5.855 21.5 -14.68 1 82.56 175 GLY B C 1
ATOM 5757 O O . GLY B 1 175 ? -4.867 21.531 -15.422 1 82.56 175 GLY B O 1
ATOM 5758 N N . ALA B 1 176 ? -6.254 22.484 -13.938 1 83.5 176 ALA B N 1
ATOM 5759 C CA . ALA B 1 176 ? -5.473 23.719 -13.883 1 83.5 176 ALA B CA 1
ATOM 5760 C C . ALA B 1 176 ? -4.285 23.578 -12.938 1 83.5 176 ALA B C 1
ATOM 5762 O O . ALA B 1 176 ? -4.359 22.844 -11.945 1 83.5 176 ALA B O 1
ATOM 5763 N N . ARG B 1 177 ? -3.258 24.25 -13.328 1 84.44 177 ARG B N 1
ATOM 5764 C CA . ARG B 1 177 ? -2.07 24.219 -12.484 1 84.44 177 ARG B CA 1
ATOM 5765 C C . ARG B 1 177 ? -2.338 24.891 -11.141 1 84.44 177 ARG B C 1
ATOM 5767 O O . ARG B 1 177 ? -2.967 25.953 -11.086 1 84.44 177 ARG B O 1
ATOM 5774 N N . ASP B 1 178 ? -1.91 24.234 -10.148 1 84.31 178 ASP B N 1
ATOM 5775 C CA . ASP B 1 178 ? -2.055 24.781 -8.797 1 84.31 178 ASP B CA 1
ATOM 5776 C C . ASP B 1 178 ? -0.993 25.844 -8.523 1 84.31 178 ASP B C 1
ATOM 5778 O O . ASP B 1 178 ? 0.199 25.609 -8.727 1 84.31 178 ASP B O 1
ATOM 5782 N N . LYS B 1 179 ? -1.373 26.953 -8.078 1 78.75 179 LYS B N 1
ATOM 5783 C CA . LYS B 1 179 ? -0.473 28.094 -7.895 1 78.75 179 LYS B CA 1
ATOM 5784 C C . LYS B 1 179 ? 0.569 27.797 -6.816 1 78.75 179 LYS B C 1
ATOM 5786 O O . LYS B 1 179 ? 1.741 28.141 -6.969 1 78.75 179 LYS B O 1
ATOM 5791 N N . ALA B 1 180 ? 0.142 27.203 -5.727 1 80.19 180 ALA B N 1
ATOM 5792 C CA . ALA B 1 180 ? 1.08 26.859 -4.66 1 80.19 180 ALA B CA 1
ATOM 5793 C C . ALA B 1 180 ? 2.137 25.875 -5.152 1 80.19 180 ALA B C 1
ATOM 5795 O O . ALA B 1 180 ? 3.312 26 -4.797 1 80.19 180 ALA B O 1
ATOM 5796 N N . ASP B 1 181 ? 1.711 25.016 -5.965 1 83.5 181 ASP B N 1
ATOM 5797 C CA . ASP B 1 181 ? 2.637 24.031 -6.52 1 83.5 181 ASP B CA 1
ATOM 5798 C C . ASP B 1 181 ? 3.615 24.688 -7.492 1 83.5 181 ASP B C 1
ATOM 5800 O O . ASP B 1 181 ? 4.785 24.312 -7.555 1 83.5 181 ASP B O 1
ATOM 5804 N N . GLN B 1 182 ? 3.133 25.609 -8.227 1 83.62 182 GLN B N 1
ATOM 5805 C CA . GLN B 1 182 ? 3.994 26.328 -9.164 1 83.62 182 GLN B CA 1
ATOM 5806 C C . GLN B 1 182 ? 5.07 27.125 -8.43 1 83.62 182 GLN B C 1
ATOM 5808 O O . GLN B 1 182 ? 6.223 27.172 -8.867 1 83.62 182 GLN B O 1
ATOM 5813 N N . LEU B 1 183 ? 4.68 27.703 -7.379 1 83.56 183 LEU B N 1
ATOM 5814 C CA . LEU B 1 183 ? 5.629 28.469 -6.57 1 83.56 183 LEU B CA 1
ATOM 5815 C C . LEU B 1 183 ? 6.688 27.547 -5.969 1 83.56 183 LEU B C 1
ATOM 5817 O O . LEU B 1 183 ? 7.871 27.891 -5.949 1 83.56 183 LEU B O 1
ATOM 5821 N N . TYR B 1 184 ? 6.258 26.5 -5.543 1 87.38 184 TYR B N 1
ATOM 5822 C CA . TYR B 1 184 ? 7.184 25.531 -4.973 1 87.38 184 TYR B CA 1
ATOM 5823 C C . TYR B 1 184 ? 8.141 25 -6.031 1 87.38 184 TYR B C 1
ATOM 5825 O O . TYR B 1 184 ? 9.336 24.828 -5.777 1 87.38 184 TYR B O 1
ATOM 5833 N N . GLN B 1 185 ? 7.633 24.766 -7.234 1 87.06 185 GLN B N 1
ATOM 5834 C CA . GLN B 1 185 ? 8.477 24.297 -8.328 1 87.06 185 GLN B CA 1
ATOM 5835 C C . GLN B 1 185 ? 9.5 25.344 -8.734 1 87.06 185 GLN B C 1
ATOM 5837 O O . GLN B 1 185 ? 10.641 25.016 -9.07 1 87.06 185 GLN B O 1
ATOM 5842 N N . LYS B 1 186 ? 9.055 26.562 -8.766 1 87.88 186 LYS B N 1
ATOM 5843 C CA . LYS B 1 186 ? 9.977 27.641 -9.062 1 87.88 186 LYS B CA 1
ATOM 5844 C C . LYS B 1 186 ? 11.086 27.734 -8.016 1 87.88 186 LYS B C 1
ATOM 5846 O O . LYS B 1 186 ? 12.25 27.938 -8.359 1 87.88 186 LYS B O 1
ATOM 5851 N N . PHE B 1 187 ? 10.719 27.625 -6.844 1 91.5 187 PHE B N 1
ATOM 5852 C CA . PHE B 1 187 ? 11.703 27.609 -5.77 1 91.5 187 PHE B CA 1
ATOM 5853 C C . PHE B 1 187 ? 12.711 26.484 -5.98 1 91.5 187 PHE B C 1
ATOM 5855 O O . PHE B 1 187 ? 13.922 26.703 -5.902 1 91.5 187 PHE B O 1
ATOM 5862 N N . LEU B 1 188 ? 12.188 25.266 -6.176 1 92.44 188 LEU B N 1
ATOM 5863 C CA . LEU B 1 188 ? 13.047 24.109 -6.328 1 92.44 188 LEU B CA 1
ATOM 5864 C C . LEU B 1 188 ? 14.023 24.297 -7.484 1 92.44 188 LEU B C 1
ATOM 5866 O O . LEU B 1 188 ? 15.195 23.922 -7.387 1 92.44 188 LEU B O 1
ATOM 5870 N N . LYS B 1 189 ? 13.586 24.891 -8.547 1 91.62 189 LYS B N 1
ATOM 5871 C CA . LYS B 1 189 ? 14.445 25.125 -9.703 1 91.62 189 LYS B CA 1
ATOM 5872 C C . LYS B 1 189 ? 15.57 26.094 -9.359 1 91.62 189 LYS B C 1
ATOM 5874 O O . LYS B 1 189 ? 16.75 25.797 -9.609 1 91.62 189 LYS B O 1
ATOM 5879 N N . LEU B 1 190 ? 15.227 27.172 -8.773 1 93.31 190 LEU B N 1
ATOM 5880 C CA . LEU B 1 190 ? 16.219 28.188 -8.414 1 93.31 190 LEU B CA 1
ATOM 5881 C C . LEU B 1 190 ? 17.203 27.625 -7.383 1 93.31 190 LEU B C 1
ATOM 5883 O O . LEU B 1 190 ? 18.406 27.906 -7.457 1 93.31 190 LEU B O 1
ATOM 5887 N N . PHE B 1 191 ? 16.672 26.906 -6.477 1 95.44 191 PHE B N 1
ATOM 5888 C CA . PHE B 1 191 ? 17.5 26.281 -5.445 1 95.44 191 PHE B CA 1
ATOM 5889 C C . PHE B 1 191 ? 18.516 25.328 -6.066 1 95.44 191 PHE B C 1
ATOM 5891 O O . PHE B 1 191 ? 19.688 25.328 -5.688 1 95.44 191 PHE B O 1
ATOM 5898 N N . ASN B 1 192 ? 18.047 24.516 -7 1 95.12 192 ASN B N 1
ATOM 5899 C CA . ASN B 1 192 ? 18.906 23.5 -7.594 1 95.12 192 ASN B CA 1
ATOM 5900 C C . ASN B 1 192 ? 19.844 24.094 -8.641 1 95.12 192 ASN B C 1
ATOM 5902 O O . ASN B 1 192 ? 20.797 23.438 -9.07 1 95.12 192 ASN B O 1
ATOM 5906 N N . TYR B 1 193 ? 19.656 25.359 -9.047 1 94.44 193 TYR B N 1
ATOM 5907 C CA . TYR B 1 193 ? 20.578 26.047 -9.938 1 94.44 193 TYR B CA 1
ATOM 5908 C C . TYR B 1 193 ? 21.797 26.562 -9.172 1 94.44 193 TYR B C 1
ATOM 5910 O O . TYR B 1 193 ? 22.812 26.891 -9.766 1 94.44 193 TYR B O 1
ATOM 5918 N N . GLU B 1 194 ? 21.625 26.672 -7.852 1 95.19 194 GLU B N 1
ATOM 5919 C CA . GLU B 1 194 ? 22.766 27.047 -7.039 1 95.19 194 GLU B CA 1
ATOM 5920 C C . GLU B 1 194 ? 23.906 26.031 -7.195 1 95.19 194 GLU B C 1
ATOM 5922 O O . GLU B 1 194 ? 23.656 24.844 -7.395 1 95.19 194 GLU B O 1
ATOM 5927 N N . THR B 1 195 ? 25.109 26.5 -7.047 1 93.81 195 THR B N 1
ATOM 5928 C CA . THR B 1 195 ? 26.25 25.594 -7.137 1 93.81 195 THR B CA 1
ATOM 5929 C C . THR B 1 195 ? 26.234 24.578 -5.992 1 93.81 195 THR B C 1
ATOM 5931 O O . THR B 1 195 ? 25.719 24.875 -4.906 1 93.81 195 THR B O 1
ATOM 5934 N N . ARG B 1 196 ? 26.75 23.453 -6.246 1 93.38 196 ARG B N 1
ATOM 5935 C CA . ARG B 1 196 ? 26.797 22.422 -5.227 1 93.38 196 ARG B CA 1
ATOM 5936 C C . ARG B 1 196 ? 27.484 22.922 -3.959 1 93.38 196 ARG B C 1
ATOM 5938 O O . ARG B 1 196 ? 27.016 22.656 -2.85 1 93.38 196 ARG B O 1
ATOM 5945 N N . LYS B 1 197 ? 28.578 23.609 -4.121 1 94.12 197 LYS B N 1
ATOM 5946 C CA . LYS B 1 197 ? 29.312 24.141 -2.98 1 94.12 197 LYS B CA 1
ATOM 5947 C C . LYS B 1 197 ? 28.438 25.062 -2.133 1 94.12 197 LYS B C 1
ATOM 5949 O O . LYS B 1 197 ? 28.438 24.969 -0.904 1 94.12 197 LYS B O 1
ATOM 5954 N N . ASN B 1 198 ? 27.719 25.875 -2.838 1 95.38 198 ASN B N 1
ATOM 5955 C CA . ASN B 1 198 ? 26.828 26.781 -2.133 1 95.38 198 ASN B CA 1
ATOM 5956 C C . ASN B 1 198 ? 25.688 26.047 -1.453 1 95.38 198 ASN B C 1
ATOM 5958 O O . ASN B 1 198 ? 25.312 26.359 -0.324 1 95.38 198 ASN B O 1
ATOM 5962 N N . ARG B 1 199 ? 25.094 25.094 -2.1 1 95.44 199 ARG B N 1
ATOM 5963 C CA . ARG B 1 199 ? 24 24.312 -1.544 1 95.44 199 ARG B CA 1
ATOM 5964 C C . ARG B 1 199 ? 24.422 23.578 -0.285 1 95.44 199 ARG B C 1
ATOM 5966 O O . ARG B 1 199 ? 23.656 23.484 0.679 1 95.44 199 ARG B O 1
ATOM 5973 N N . LEU B 1 200 ? 25.625 23.062 -0.296 1 95.69 200 LEU B N 1
ATOM 5974 C CA . LEU B 1 200 ? 26.156 22.359 0.872 1 95.69 200 LEU B CA 1
ATOM 5975 C C . LEU B 1 200 ? 26.359 23.328 2.037 1 95.69 200 LEU B C 1
ATOM 5977 O O . LEU B 1 200 ? 26.156 22.953 3.195 1 95.69 200 LEU B O 1
ATOM 5981 N N . ALA B 1 201 ? 26.656 24.547 1.684 1 95.5 201 ALA B N 1
ATOM 5982 C CA . ALA B 1 201 ? 26.953 25.547 2.711 1 95.5 201 ALA B CA 1
ATOM 5983 C C . ALA B 1 201 ? 25.672 26.109 3.314 1 95.5 201 ALA B C 1
ATOM 5985 O O . ALA B 1 201 ? 25.609 26.375 4.52 1 95.5 201 ALA B O 1
ATOM 5986 N N . ILE B 1 202 ? 24.703 26.297 2.488 1 96.31 202 ILE B N 1
ATOM 5987 C CA . ILE B 1 202 ? 23.516 27.016 2.939 1 96.31 202 ILE B CA 1
ATOM 5988 C C . ILE B 1 202 ? 22.562 26.062 3.652 1 96.31 202 ILE B C 1
ATOM 5990 O O . ILE B 1 202 ? 21.641 26.5 4.355 1 96.31 202 ILE B O 1
ATOM 5994 N N . GLY B 1 203 ? 22.688 24.734 3.473 1 96.38 203 GLY B N 1
ATOM 5995 C CA . GLY B 1 203 ? 21.828 23.766 4.117 1 96.38 203 GLY B CA 1
ATOM 5996 C C . GLY B 1 203 ? 22.141 23.562 5.59 1 96.38 203 GLY B C 1
ATOM 5997 O O . GLY B 1 203 ? 23.125 24.109 6.098 1 96.38 203 GLY B O 1
ATOM 5998 N N . HIS B 1 204 ? 21.266 22.859 6.293 1 96 204 HIS B N 1
ATOM 5999 C CA . HIS B 1 204 ? 21.5 22.531 7.691 1 96 204 HIS B CA 1
ATOM 6000 C C . HIS B 1 204 ? 22.688 21.578 7.84 1 96 204 HIS B C 1
ATOM 6002 O O . HIS B 1 204 ? 22.828 20.625 7.07 1 96 204 HIS B O 1
ATOM 6008 N N . GLN B 1 205 ? 23.5 21.891 8.773 1 94.94 205 GLN B N 1
ATOM 6009 C CA . GLN B 1 205 ? 24.719 21.109 8.969 1 94.94 205 GLN B CA 1
ATOM 6010 C C . GLN B 1 205 ? 24.516 20.031 10.023 1 94.94 205 GLN B C 1
ATOM 6012 O O . GLN B 1 205 ? 23.828 20.25 11.031 1 94.94 205 GLN B O 1
ATOM 6017 N N . LEU B 1 206 ? 25.125 18.922 9.797 1 95.94 206 LEU B N 1
ATOM 6018 C CA . LEU B 1 206 ? 24.938 17.781 10.68 1 95.94 206 LEU B CA 1
ATOM 6019 C C . LEU B 1 206 ? 25.469 18.078 12.07 1 95.94 206 LEU B C 1
ATOM 6021 O O . LEU B 1 206 ? 24.906 17.625 13.07 1 95.94 206 LEU B O 1
ATOM 6025 N N . ASN B 1 207 ? 26.562 18.781 12.141 1 92.31 207 ASN B N 1
ATOM 6026 C CA . ASN B 1 207 ? 27.172 19.078 13.43 1 92.31 207 ASN B CA 1
ATOM 6027 C C . ASN B 1 207 ? 26.219 19.844 14.344 1 92.31 207 ASN B C 1
ATOM 6029 O O . ASN B 1 207 ? 26.25 19.672 15.562 1 92.31 207 ASN B O 1
ATOM 6033 N N . ASN B 1 208 ? 25.422 20.625 13.766 1 91.44 208 ASN B N 1
ATOM 6034 C CA . ASN B 1 208 ? 24.422 21.359 14.531 1 91.44 208 ASN B CA 1
ATOM 6035 C C . ASN B 1 208 ? 23.188 20.5 14.789 1 91.44 208 ASN B C 1
ATOM 6037 O O . ASN B 1 208 ? 22.594 20.578 15.867 1 91.44 208 ASN B O 1
ATOM 6041 N N . MET B 1 209 ? 22.828 19.703 13.867 1 94.06 209 MET B N 1
ATOM 6042 C CA . MET B 1 209 ? 21.578 18.938 13.914 1 94.06 209 MET B CA 1
ATOM 6043 C C . MET B 1 209 ? 21.703 17.766 14.891 1 94.06 209 MET B C 1
ATOM 6045 O O . MET B 1 209 ? 20.719 17.391 15.531 1 94.06 209 MET B O 1
ATOM 6049 N N . LEU B 1 210 ? 22.891 17.219 14.977 1 95.5 210 LEU B N 1
ATOM 6050 C CA . LEU B 1 210 ? 23.047 15.984 15.742 1 95.5 210 LEU B CA 1
ATOM 6051 C C . LEU B 1 210 ? 23.297 16.281 17.219 1 95.5 210 LEU B C 1
ATOM 6053 O O . LEU B 1 210 ? 24.328 16.844 17.578 1 95.5 210 LEU B O 1
ATOM 6057 N N . VAL B 1 211 ? 22.391 15.922 18.047 1 95.06 211 VAL B N 1
ATOM 6058 C CA . VAL B 1 211 ? 22.531 16.094 19.484 1 95.06 211 VAL B CA 1
ATOM 6059 C C . VAL B 1 211 ? 23.078 14.82 20.109 1 95.06 211 VAL B C 1
ATOM 6061 O O . VAL B 1 211 ? 23.953 14.867 20.984 1 95.06 211 VAL B O 1
ATOM 6064 N N . LYS B 1 212 ? 22.469 13.734 19.672 1 95.5 212 LYS B N 1
ATOM 6065 C CA . LYS B 1 212 ? 22.891 12.422 20.156 1 95.5 212 LYS B CA 1
ATOM 6066 C C . LYS B 1 212 ? 22.766 11.359 19.062 1 95.5 212 LYS B C 1
ATOM 6068 O O . LYS B 1 212 ? 21.812 11.383 18.281 1 95.5 212 LYS B O 1
ATOM 6073 N N . CYS B 1 213 ? 23.688 10.492 19 1 97 213 CYS B N 1
ATOM 6074 C CA . CYS B 1 213 ? 23.688 9.305 18.156 1 97 213 CYS B CA 1
ATOM 6075 C C . CYS B 1 213 ? 24.281 8.109 18.891 1 97 213 CYS B C 1
ATOM 6077 O O . CYS B 1 213 ? 25.406 8.164 19.375 1 97 213 CYS B O 1
ATOM 6079 N N . SER B 1 214 ? 23.516 7.109 18.984 1 97.44 214 SER B N 1
ATOM 6080 C CA . SER B 1 214 ? 24 5.914 19.656 1 97.44 214 SER B CA 1
ATOM 6081 C C . SER B 1 214 ? 23.453 4.648 19 1 97.44 214 SER B C 1
ATOM 6083 O O . SER B 1 214 ? 22.266 4.574 18.672 1 97.44 214 SER B O 1
ATOM 6085 N N . PHE B 1 215 ? 24.328 3.721 18.812 1 96.94 215 PHE B N 1
ATOM 6086 C CA . PHE B 1 215 ? 23.953 2.396 18.344 1 96.94 215 PHE B CA 1
ATOM 6087 C C . PHE B 1 215 ? 24.312 1.33 19.375 1 96.94 215 PHE B C 1
ATOM 6089 O O . PHE B 1 215 ? 25.469 1.196 19.75 1 96.94 215 PHE B O 1
ATOM 6096 N N . ALA B 1 216 ? 23.375 0.612 19.781 1 95.69 216 ALA B N 1
ATOM 6097 C CA . ALA B 1 216 ? 23.562 -0.426 20.797 1 95.69 216 ALA B CA 1
ATOM 6098 C C . ALA B 1 216 ? 24.25 0.136 22.031 1 95.69 216 ALA B C 1
ATOM 6100 O O . ALA B 1 216 ? 25.172 -0.485 22.578 1 95.69 216 ALA B O 1
ATOM 6101 N N . GLY B 1 217 ? 24 1.317 22.344 1 93.94 217 GLY B N 1
ATOM 6102 C CA . GLY B 1 217 ? 24.516 1.941 23.547 1 93.94 217 GLY B CA 1
ATOM 6103 C C . GLY B 1 217 ? 25.875 2.59 23.359 1 93.94 217 GLY B C 1
ATOM 6104 O O . GLY B 1 217 ? 26.438 3.154 24.297 1 93.94 217 GLY B O 1
ATOM 6105 N N . ARG B 1 218 ? 26.391 2.564 22.125 1 95.69 218 ARG B N 1
ATOM 6106 C CA . ARG B 1 218 ? 27.688 3.178 21.844 1 95.69 218 ARG B CA 1
ATOM 6107 C C . ARG B 1 218 ? 27.516 4.406 20.953 1 95.69 218 ARG B C 1
ATOM 6109 O O . ARG B 1 218 ? 26.781 4.371 19.969 1 95.69 218 ARG B O 1
ATOM 6116 N N . SER B 1 219 ? 28.25 5.387 21.25 1 95.75 219 SER B N 1
ATOM 6117 C CA . SER B 1 219 ? 28.078 6.676 20.594 1 95.75 219 SER B CA 1
ATOM 6118 C C . SER B 1 219 ? 28.594 6.641 19.156 1 95.75 219 SER B C 1
ATOM 6120 O O . SER B 1 219 ? 29.609 6.004 18.859 1 95.75 219 SER B O 1
ATOM 6122 N N . CYS B 1 220 ? 27.859 7.188 18.297 1 94.12 220 CYS B N 1
ATOM 6123 C CA . CYS B 1 220 ? 28.312 7.508 16.953 1 94.12 220 CYS B CA 1
ATOM 6124 C C . CYS B 1 220 ? 28.375 9.016 16.734 1 94.12 220 CYS B C 1
ATOM 6126 O O . CYS B 1 220 ? 27.812 9.781 17.516 1 94.12 220 CYS B O 1
ATOM 6128 N N . HIS B 1 221 ? 29.172 9.453 15.734 1 92.69 221 HIS B N 1
ATOM 6129 C CA . HIS B 1 221 ? 29.438 10.867 15.539 1 92.69 221 HIS B CA 1
ATOM 6130 C C . HIS B 1 221 ? 29.188 11.289 14.102 1 92.69 221 HIS B C 1
ATOM 6132 O O . HIS B 1 221 ? 28.859 10.453 13.258 1 92.69 221 HIS B O 1
ATOM 6138 N N . ALA B 1 222 ? 29.297 12.539 13.898 1 92.56 222 ALA B N 1
ATOM 6139 C CA . ALA B 1 222 ? 29.016 13.125 12.594 1 92.56 222 ALA B CA 1
ATOM 6140 C C . ALA B 1 222 ? 29.906 12.516 11.516 1 92.56 222 ALA B C 1
ATOM 6142 O O . ALA B 1 222 ? 29.5 12.383 10.359 1 92.56 222 ALA B O 1
ATOM 6143 N N . ASP B 1 223 ? 31 12.008 11.914 1 91.94 223 ASP B N 1
ATOM 6144 C CA . ASP B 1 223 ? 31.953 11.453 10.969 1 91.94 223 ASP B CA 1
ATOM 6145 C C . ASP B 1 223 ? 31.469 10.125 10.398 1 91.94 223 ASP B C 1
ATOM 6147 O O . ASP B 1 223 ? 31.938 9.68 9.352 1 91.94 223 ASP B O 1
ATOM 6151 N N . ASN B 1 224 ? 30.578 9.562 11.07 1 94.75 224 ASN B N 1
ATOM 6152 C CA . ASN B 1 224 ? 30.031 8.289 10.617 1 94.75 224 ASN B CA 1
ATOM 6153 C C . ASN B 1 224 ? 28.984 8.484 9.531 1 94.75 224 ASN B C 1
ATOM 6155 O O . ASN B 1 224 ? 28.516 7.512 8.938 1 94.75 224 ASN B O 1
ATOM 6159 N N . PHE B 1 225 ? 28.703 9.703 9.305 1 97.06 225 PHE B N 1
ATOM 6160 C CA . PHE B 1 225 ? 27.672 10.016 8.312 1 97.06 225 PHE B CA 1
ATOM 6161 C C . PHE B 1 225 ? 28.297 10.453 6.996 1 97.06 225 PHE B C 1
ATOM 6163 O O . PHE B 1 225 ? 29.375 11.055 6.984 1 97.06 225 PHE B O 1
ATOM 6170 N N . THR B 1 226 ? 27.641 10.078 5.953 1 95.12 226 THR B N 1
ATOM 6171 C CA . THR B 1 226 ? 28 10.57 4.625 1 95.12 226 THR B CA 1
ATOM 6172 C C . THR B 1 226 ? 26.984 11.578 4.121 1 95.12 226 THR B C 1
ATOM 6174 O O . THR B 1 226 ? 25.766 11.336 4.195 1 95.12 226 THR B O 1
ATOM 6177 N N . GLN B 1 227 ? 27.5 12.68 3.68 1 95.31 227 GLN B N 1
ATOM 6178 C CA . GLN B 1 227 ? 26.625 13.758 3.223 1 95.31 227 GLN B CA 1
ATOM 6179 C C . GLN B 1 227 ? 26.172 13.523 1.781 1 95.31 227 GLN B C 1
ATOM 6181 O O . GLN B 1 227 ? 26.984 13.156 0.928 1 95.31 227 GLN B O 1
ATOM 6186 N N . ILE B 1 228 ? 24.922 13.648 1.553 1 93.56 228 ILE B N 1
ATOM 6187 C CA . ILE B 1 228 ? 24.312 13.57 0.225 1 93.56 228 ILE B CA 1
ATOM 6188 C C . ILE B 1 228 ? 23.406 14.773 -0.002 1 93.56 228 ILE B C 1
ATOM 6190 O O . ILE B 1 228 ? 22.781 15.266 0.936 1 93.56 228 ILE B O 1
ATOM 6194 N N . THR B 1 229 ? 23.312 15.234 -1.219 1 94.12 229 THR B N 1
ATOM 6195 C CA . THR B 1 229 ? 22.484 16.391 -1.521 1 94.12 229 THR B CA 1
ATOM 6196 C C . THR B 1 229 ? 21.172 15.969 -2.18 1 94.12 229 THR B C 1
ATOM 6198 O O . THR B 1 229 ? 21.188 15.219 -3.16 1 94.12 229 THR B O 1
ATOM 6201 N N . SER B 1 230 ? 20.141 16.359 -1.66 1 94.69 230 SER B N 1
ATOM 6202 C CA . SER B 1 230 ? 18.812 16.125 -2.219 1 94.69 230 SER B CA 1
ATOM 6203 C C . SER B 1 230 ? 18.266 17.375 -2.904 1 94.69 230 SER B C 1
ATOM 6205 O O . SER B 1 230 ? 18.5 18.5 -2.436 1 94.69 230 SER B O 1
ATOM 6207 N N . ALA B 1 231 ? 17.562 17.188 -4 1 94.5 231 ALA B N 1
ATOM 6208 C CA . ALA B 1 231 ? 16.969 18.297 -4.727 1 94.5 231 ALA B CA 1
ATOM 6209 C C . ALA B 1 231 ? 15.812 18.922 -3.938 1 94.5 231 ALA B C 1
ATOM 6211 O O . ALA B 1 231 ? 15.445 20.078 -4.156 1 94.5 231 ALA B O 1
ATOM 6212 N N . TYR B 1 232 ? 15.32 18.188 -3.002 1 94.56 232 TYR B N 1
ATOM 6213 C CA . TYR B 1 232 ? 14.109 18.625 -2.318 1 94.56 232 TYR B CA 1
ATOM 6214 C C . TYR B 1 232 ? 14.422 19.078 -0.896 1 94.56 232 TYR B C 1
ATOM 6216 O O . TYR B 1 232 ? 13.812 20.031 -0.397 1 94.56 232 TYR B O 1
ATOM 6224 N N . PHE B 1 233 ? 15.406 18.391 -0.267 1 95.94 233 PHE B N 1
ATOM 6225 C CA . PHE B 1 233 ? 15.625 18.641 1.153 1 95.94 233 PHE B CA 1
ATOM 6226 C C . PHE B 1 233 ? 16.969 19.312 1.388 1 95.94 233 PHE B C 1
ATOM 6228 O O . PHE B 1 233 ? 17.312 19.672 2.518 1 95.94 233 PHE B O 1
ATOM 6235 N N . GLY B 1 234 ? 17.75 19.453 0.371 1 96 234 GLY B N 1
ATOM 6236 C CA . GLY B 1 234 ? 19.094 19.984 0.55 1 96 234 GLY B CA 1
ATOM 6237 C C . GLY B 1 234 ? 20.078 18.969 1.104 1 96 234 GLY B C 1
ATOM 6238 O O . GLY B 1 234 ? 20.203 17.859 0.565 1 96 234 GLY B O 1
ATOM 6239 N N . ASN B 1 235 ? 20.641 19.312 2.248 1 97.19 235 ASN B N 1
ATOM 6240 C CA . ASN B 1 235 ? 21.625 18.406 2.836 1 97.19 235 ASN B CA 1
ATOM 6241 C C . ASN B 1 235 ? 20.953 17.234 3.545 1 97.19 235 ASN B C 1
ATOM 6243 O O . ASN B 1 235 ? 20.078 17.422 4.383 1 97.19 235 ASN B O 1
ATOM 6247 N N . CYS B 1 236 ? 21.344 16.078 3.148 1 97.62 236 CYS B N 1
ATOM 6248 C CA . CYS B 1 236 ? 20.969 14.844 3.832 1 97.62 236 CYS B CA 1
ATOM 6249 C C . CYS B 1 236 ? 22.188 14.078 4.301 1 97.62 236 CYS B C 1
ATOM 6251 O O . CYS B 1 236 ? 23.297 14.297 3.797 1 97.62 236 CYS B O 1
ATOM 6253 N N . TYR B 1 237 ? 22.016 13.281 5.262 1 98.19 237 TYR B N 1
ATOM 6254 C CA . TYR B 1 237 ? 23.141 12.555 5.859 1 98.19 237 TYR B CA 1
ATOM 6255 C C . TYR B 1 237 ? 22.781 11.086 6.055 1 98.19 237 TYR B C 1
ATOM 6257 O O . TYR B 1 237 ? 21.781 10.758 6.695 1 98.19 237 TYR B O 1
ATOM 6265 N N . THR B 1 238 ? 23.594 10.211 5.539 1 97.62 238 THR B N 1
ATOM 6266 C CA . THR B 1 238 ? 23.359 8.773 5.617 1 97.62 238 THR B CA 1
ATOM 6267 C C . THR B 1 238 ? 24.312 8.125 6.621 1 97.62 238 THR B C 1
ATOM 6269 O O . THR B 1 238 ? 25.531 8.297 6.531 1 97.62 238 THR B O 1
ATOM 6272 N N . LEU B 1 239 ? 23.766 7.449 7.547 1 97.94 239 LEU B N 1
ATOM 6273 C CA . LEU B 1 239 ? 24.516 6.645 8.5 1 97.94 239 LEU B CA 1
ATOM 6274 C C . LEU B 1 239 ? 24.578 5.184 8.062 1 97.94 239 LEU B C 1
ATOM 6276 O O . LEU B 1 239 ? 23.547 4.523 7.961 1 97.94 239 LEU B O 1
ATOM 6280 N N . GLN B 1 240 ? 25.719 4.758 7.723 1 94.62 240 GLN B N 1
ATOM 6281 C CA . GLN B 1 240 ? 25.875 3.355 7.352 1 94.62 240 GLN B CA 1
ATOM 6282 C C . GLN B 1 240 ? 27.219 2.814 7.824 1 94.62 240 GLN B C 1
ATOM 6284 O O . GLN B 1 240 ? 28.219 3.535 7.812 1 94.62 240 GLN B O 1
ATOM 6289 N N . SER B 1 241 ? 27.219 1.676 8.398 1 94.12 241 SER B N 1
ATOM 6290 C CA . SER B 1 241 ? 28.438 1.007 8.836 1 94.12 241 SER B CA 1
ATOM 6291 C C . SER B 1 241 ? 28.297 -0.509 8.766 1 94.12 241 SER B C 1
ATOM 6293 O O . SER B 1 241 ? 27.234 -1.05 9.078 1 94.12 241 SER B O 1
ATOM 6295 N N . ARG B 1 242 ? 29.406 -1.159 8.422 1 92.75 242 ARG B N 1
ATOM 6296 C CA . ARG B 1 242 ? 29.422 -2.619 8.406 1 92.75 242 ARG B CA 1
ATOM 6297 C C . ARG B 1 242 ? 29.484 -3.178 9.82 1 92.75 242 ARG B C 1
ATOM 6299 O O . ARG B 1 242 ? 29.172 -4.352 10.047 1 92.75 242 ARG B O 1
ATOM 6306 N N . PHE B 1 243 ? 29.797 -2.264 10.727 1 94.19 243 PHE B N 1
ATOM 6307 C CA . PHE B 1 243 ? 29.984 -2.703 12.109 1 94.19 243 PHE B CA 1
ATOM 6308 C C . PHE B 1 243 ? 28.656 -2.678 12.867 1 94.19 243 PHE B C 1
ATOM 6310 O O . PHE B 1 243 ? 28.562 -3.234 13.969 1 94.19 243 PHE B O 1
ATOM 6317 N N . PHE B 1 244 ? 27.688 -2.061 12.305 1 95.94 244 PHE B N 1
ATOM 6318 C CA . PHE B 1 244 ? 26.375 -2.023 12.969 1 95.94 244 PHE B CA 1
ATOM 6319 C C . PHE B 1 244 ? 25.641 -3.334 12.766 1 95.94 244 PHE B C 1
ATOM 6321 O O . PHE B 1 244 ? 25 -3.543 11.719 1 95.94 244 PHE B O 1
ATOM 6328 N N . LYS B 1 245 ? 25.703 -4.223 13.742 1 95.19 245 LYS B N 1
ATOM 6329 C CA . LYS B 1 245 ? 25.031 -5.52 13.711 1 95.19 245 LYS B CA 1
ATOM 6330 C C . LYS B 1 245 ? 24.094 -5.684 14.914 1 95.19 245 LYS B C 1
ATOM 6332 O O . LYS B 1 245 ? 24.469 -5.355 16.047 1 95.19 245 LYS B O 1
ATOM 6337 N N . SER B 1 246 ? 22.938 -6.07 14.586 1 93.94 246 SER B N 1
ATOM 6338 C CA . SER B 1 246 ? 21.984 -6.316 15.664 1 93.94 246 SER B CA 1
ATOM 6339 C C . SER B 1 246 ? 21.938 -7.793 16.031 1 93.94 246 SER B C 1
ATOM 6341 O O . SER B 1 246 ? 21.531 -8.633 15.234 1 93.94 246 SER B O 1
ATOM 6343 N N . ARG B 1 247 ? 22.25 -8.094 17.266 1 92.81 247 ARG B N 1
ATOM 6344 C CA . ARG B 1 247 ? 22.312 -9.469 17.734 1 92.81 247 ARG B CA 1
ATOM 6345 C C . ARG B 1 247 ? 21.094 -9.797 18.594 1 92.81 247 ARG B C 1
ATOM 6347 O O . ARG B 1 247 ? 20.797 -10.969 18.828 1 92.81 247 ARG B O 1
ATOM 6354 N N . ARG B 1 248 ? 20.5 -8.805 19.031 1 92.44 248 ARG B N 1
ATOM 6355 C CA . ARG B 1 248 ? 19.266 -8.938 19.781 1 92.44 248 ARG B CA 1
ATOM 6356 C C . ARG B 1 248 ? 18.219 -7.926 19.312 1 92.44 248 ARG B C 1
ATOM 6358 O O . ARG B 1 248 ? 18.578 -6.887 18.75 1 92.44 248 ARG B O 1
ATOM 6365 N N . SER B 1 249 ? 17 -8.289 19.578 1 92.88 249 SER B N 1
ATOM 6366 C CA . SER B 1 249 ? 15.93 -7.371 19.219 1 92.88 249 SER B CA 1
ATOM 6367 C C . SER B 1 249 ? 15.688 -6.332 20.297 1 92.88 249 SER B C 1
ATOM 6369 O O . SER B 1 249 ? 16.188 -6.477 21.422 1 92.88 249 SER B O 1
ATOM 6371 N N . GLY B 1 250 ? 14.969 -5.18 19.875 1 93.56 250 GLY B N 1
ATOM 6372 C CA . GLY B 1 250 ? 14.594 -4.176 20.859 1 93.56 250 GLY B CA 1
ATOM 6373 C C . GLY B 1 250 ? 15.312 -2.855 20.672 1 93.56 250 GLY B C 1
ATOM 6374 O O . GLY B 1 250 ? 16.344 -2.797 20 1 93.56 250 GLY B O 1
ATOM 6375 N N . PRO B 1 251 ? 14.844 -1.88 21.297 1 93.69 251 PRO B N 1
ATOM 6376 C CA . PRO B 1 251 ? 15.398 -0.533 21.125 1 93.69 251 PRO B CA 1
ATOM 6377 C C . PRO B 1 251 ? 16.797 -0.389 21.719 1 93.69 251 PRO B C 1
ATOM 6379 O O . PRO B 1 251 ? 17.594 0.42 21.234 1 93.69 251 PRO B O 1
ATOM 6382 N N . ASN B 1 252 ? 17.125 -1.175 22.688 1 92.69 252 ASN B N 1
ATOM 6383 C CA . ASN B 1 252 ? 18.438 -1.059 23.328 1 92.69 252 ASN B CA 1
ATOM 6384 C C . ASN B 1 252 ? 19.547 -1.529 22.406 1 92.69 252 ASN B C 1
ATOM 6386 O O . ASN B 1 252 ? 20.719 -1.173 22.594 1 92.69 252 ASN B O 1
ATOM 6390 N N . LYS B 1 253 ? 19.219 -2.309 21.469 1 93.31 253 LYS B N 1
ATOM 6391 C CA . LYS B 1 253 ? 20.203 -2.811 20.516 1 93.31 253 LYS B CA 1
ATOM 6392 C C . LYS B 1 253 ? 20 -2.197 19.141 1 93.31 253 LYS B C 1
ATOM 6394 O O . LYS B 1 253 ? 20.406 -2.771 18.125 1 93.31 253 LYS B O 1
ATOM 6399 N N . GLY B 1 254 ? 19.344 -1.101 19.141 1 96.5 254 GLY B N 1
ATOM 6400 C CA . GLY B 1 254 ? 19.094 -0.387 17.891 1 96.5 254 GLY B CA 1
ATOM 6401 C C . GLY B 1 254 ? 19.766 0.972 17.844 1 96.5 254 GLY B C 1
ATOM 6402 O O . GLY B 1 254 ? 20.781 1.194 18.516 1 96.5 254 GLY B O 1
ATOM 6403 N N . LEU B 1 255 ? 19.281 1.803 16.938 1 98.06 255 LEU B N 1
ATOM 6404 C CA . LEU B 1 255 ? 19.828 3.143 16.734 1 98.06 255 LEU B CA 1
ATOM 6405 C C . LEU B 1 255 ? 18.953 4.191 17.406 1 98.06 255 LEU B C 1
ATOM 6407 O O . LEU B 1 255 ? 17.734 4.188 17.25 1 98.06 255 LEU B O 1
ATOM 6411 N N . GLU B 1 256 ? 19.578 4.98 18.156 1 97.94 256 GLU B N 1
ATOM 6412 C CA . GLU B 1 256 ? 18.906 6.109 18.797 1 97.94 256 GLU B CA 1
ATOM 6413 C C . GLU B 1 256 ? 19.484 7.438 18.312 1 97.94 256 GLU B C 1
ATOM 6415 O O . GLU B 1 256 ? 20.703 7.672 18.438 1 97.94 256 GLU B O 1
ATOM 6420 N N . LEU B 1 257 ? 18.625 8.297 17.844 1 97.81 257 LEU B N 1
ATOM 6421 C CA . LEU B 1 257 ? 19.047 9.602 17.344 1 97.81 257 LEU B CA 1
ATOM 6422 C C . LEU B 1 257 ? 18.234 10.719 18 1 97.81 257 LEU B C 1
ATOM 6424 O O . LEU B 1 257 ? 17.016 10.586 18.172 1 97.81 257 LEU B O 1
ATOM 6428 N N . MET B 1 258 ? 18.922 11.734 18.438 1 97.25 258 MET B N 1
ATOM 6429 C CA . MET B 1 258 ? 18.312 12.992 18.859 1 97.25 258 MET B CA 1
ATOM 6430 C C . MET B 1 258 ? 18.75 14.141 17.953 1 97.25 258 MET B C 1
ATOM 6432 O O . MET B 1 258 ? 19.953 14.398 17.828 1 97.25 258 MET B O 1
ATOM 6436 N N . LEU B 1 259 ? 17.797 14.789 17.406 1 96.94 259 LEU B N 1
ATOM 6437 C CA . LEU B 1 259 ? 18.109 15.812 16.406 1 96.94 259 LEU B CA 1
ATOM 6438 C C . LEU B 1 259 ? 17.641 17.188 16.875 1 96.94 259 LEU B C 1
ATOM 6440 O O . LEU B 1 259 ? 16.578 17.312 17.5 1 96.94 259 LEU B O 1
ATOM 6444 N N . PHE B 1 260 ? 18.438 18.125 16.641 1 95.19 260 PHE B N 1
ATOM 6445 C CA . PHE B 1 260 ? 18.109 19.531 16.781 1 95.19 260 PHE B CA 1
ATOM 6446 C C . PHE B 1 260 ? 17.844 20.172 15.422 1 95.19 260 PHE B C 1
ATOM 6448 O O . PHE B 1 260 ? 18.766 20.344 14.625 1 95.19 260 PHE B O 1
ATOM 6455 N N . LEU B 1 261 ? 16.641 20.594 15.102 1 93.81 261 LEU B N 1
ATOM 6456 C CA . LEU B 1 261 ? 16.219 20.906 13.742 1 93.81 261 LEU B CA 1
ATOM 6457 C C . LEU B 1 261 ? 16.234 22.422 13.5 1 93.81 261 LEU B C 1
ATOM 6459 O O . LEU B 1 261 ? 15.977 22.875 12.383 1 93.81 261 LEU B O 1
ATOM 6463 N N . GLU B 1 262 ? 16.578 23.219 14.438 1 90.81 262 GLU B N 1
ATOM 6464 C CA . GLU B 1 262 ? 16.734 24.656 14.266 1 90.81 262 GLU B CA 1
ATOM 6465 C C . GLU B 1 262 ? 15.508 25.281 13.594 1 90.81 262 GLU B C 1
ATOM 6467 O O . GLU B 1 262 ? 15.633 25.984 12.594 1 90.81 262 GLU B O 1
ATOM 6472 N N . ASN B 1 263 ? 14.422 25.188 14.156 1 89 263 ASN B N 1
ATOM 6473 C CA . ASN B 1 263 ? 13.164 25.656 13.57 1 89 263 ASN B CA 1
ATOM 6474 C C . ASN B 1 263 ? 13.203 27.156 13.305 1 89 263 ASN B C 1
ATOM 6476 O O . ASN B 1 263 ? 12.555 27.641 12.375 1 89 263 ASN B O 1
ATOM 6480 N N . TYR B 1 264 ? 13.938 27.906 14.062 1 85.38 264 TYR B N 1
ATOM 6481 C CA . TYR B 1 264 ? 14.016 29.359 13.914 1 85.38 264 TYR B CA 1
ATOM 6482 C C . TYR B 1 264 ? 14.664 29.734 12.586 1 85.38 264 TYR B C 1
ATOM 6484 O O . TYR B 1 264 ? 14.516 30.875 12.125 1 85.38 264 TYR B O 1
ATOM 6492 N N . ASP B 1 265 ? 15.352 28.766 11.977 1 90.94 265 ASP B N 1
ATOM 6493 C CA . ASP B 1 265 ? 16.094 29.047 10.75 1 90.94 265 ASP B CA 1
ATOM 6494 C C . ASP B 1 265 ? 15.336 28.547 9.523 1 90.94 265 ASP B C 1
ATOM 6496 O O . ASP B 1 265 ? 15.914 28.422 8.445 1 90.94 265 ASP B O 1
ATOM 6500 N N . TYR B 1 266 ? 14.094 28.219 9.695 1 91 266 TYR B N 1
ATOM 6501 C CA . TYR B 1 266 ? 13.281 27.766 8.578 1 91 266 TYR B CA 1
ATOM 6502 C C . TYR B 1 266 ? 12.836 28.922 7.711 1 91 266 TYR B C 1
ATOM 6504 O O . TYR B 1 266 ? 12.594 30.031 8.211 1 91 266 TYR B O 1
ATOM 6512 N N . ILE B 1 267 ? 12.797 28.641 6.41 1 90.31 267 ILE B N 1
ATOM 6513 C CA . ILE B 1 267 ? 12.352 29.672 5.477 1 90.31 267 ILE B CA 1
ATOM 6514 C C . ILE B 1 267 ? 10.828 29.75 5.488 1 90.31 267 ILE B C 1
ATOM 6516 O O . ILE B 1 267 ? 10.141 28.781 5.172 1 90.31 267 ILE B O 1
ATOM 6520 N N . ASP B 1 268 ? 10.398 30.922 5.691 1 82.56 268 ASP B N 1
ATOM 6521 C CA . ASP B 1 268 ? 8.953 31.141 5.762 1 82.56 268 ASP B CA 1
ATOM 6522 C C . ASP B 1 268 ? 8.328 31.141 4.371 1 82.56 268 ASP B C 1
ATOM 6524 O O . ASP B 1 268 ? 8.914 31.656 3.418 1 82.56 268 ASP B O 1
ATOM 6528 N N . GLY B 1 269 ? 7.254 30.484 4.164 1 78.31 269 GLY B N 1
ATOM 6529 C CA . GLY B 1 269 ? 6.539 30.5 2.895 1 78.31 269 GLY B CA 1
ATOM 6530 C C . GLY B 1 269 ? 6.785 29.25 2.059 1 78.31 269 GLY B C 1
ATOM 6531 O O . GLY B 1 269 ? 5.957 28.891 1.223 1 78.31 269 GLY B O 1
ATOM 6532 N N . VAL B 1 270 ? 8.031 28.797 2.215 1 83.44 270 VAL B N 1
ATOM 6533 C CA . VAL B 1 270 ? 8.352 27.594 1.441 1 83.44 270 VAL B CA 1
ATOM 6534 C C . VAL B 1 270 ? 8.18 26.359 2.314 1 83.44 270 VAL B C 1
ATOM 6536 O O . VAL B 1 270 ? 7.457 25.422 1.946 1 83.44 270 VAL B O 1
ATOM 6539 N N . THR B 1 271 ? 8.844 26.422 3.438 1 87.12 271 THR B N 1
ATOM 6540 C CA . THR B 1 271 ? 8.695 25.328 4.379 1 87.12 271 THR B CA 1
ATOM 6541 C C . THR B 1 271 ? 7.465 25.531 5.262 1 87.12 271 THR B C 1
ATOM 6543 O O . THR B 1 271 ? 7.418 26.453 6.066 1 87.12 271 THR B O 1
ATOM 6546 N N . SER B 1 272 ? 6.465 24.75 5.035 1 86.56 272 SER B N 1
ATOM 6547 C CA . SER B 1 272 ? 5.191 24.953 5.719 1 86.56 272 SER B CA 1
ATOM 6548 C C . SER B 1 272 ? 5.113 24.125 6.996 1 86.56 272 SER B C 1
ATOM 6550 O O . SER B 1 272 ? 4.258 24.359 7.852 1 86.56 272 SER B O 1
ATOM 6552 N N . GLY B 1 273 ? 5.961 23.203 7.125 1 88.94 273 GLY B N 1
ATOM 6553 C CA . GLY B 1 273 ? 5.992 22.359 8.312 1 88.94 273 GLY B CA 1
ATOM 6554 C C . GLY B 1 273 ? 7.387 22.156 8.867 1 88.94 273 GLY B C 1
ATOM 6555 O O . GLY B 1 273 ? 8.367 22.641 8.289 1 88.94 273 GLY B O 1
ATOM 6556 N N . THR B 1 274 ? 7.395 21.609 10.078 1 91.62 274 THR B N 1
ATOM 6557 C CA . THR B 1 274 ? 8.688 21.344 10.703 1 91.62 274 THR B CA 1
ATOM 6558 C C . THR B 1 274 ? 8.906 19.859 10.898 1 91.62 274 THR B C 1
ATOM 6560 O O . THR B 1 274 ? 7.945 19.078 10.977 1 91.62 274 THR B O 1
ATOM 6563 N N . GLY B 1 275 ? 10.164 19.469 10.812 1 94.06 275 GLY B N 1
ATOM 6564 C CA . GLY B 1 275 ? 10.492 18.062 11.031 1 94.06 275 GLY B CA 1
ATOM 6565 C C . GLY B 1 275 ? 11.617 17.562 10.133 1 94.06 275 GLY B C 1
ATOM 6566 O O . GLY B 1 275 ? 12.398 18.359 9.617 1 94.06 275 GLY B O 1
ATOM 6567 N N . ALA B 1 276 ? 11.75 16.297 10.18 1 96.25 276 ALA B N 1
ATOM 6568 C CA . ALA B 1 276 ? 12.781 15.656 9.375 1 96.25 276 ALA B CA 1
ATOM 6569 C C . ALA B 1 276 ? 12.211 14.492 8.57 1 96.25 276 ALA B C 1
ATOM 6571 O O . ALA B 1 276 ? 11.055 14.109 8.758 1 96.25 276 ALA B O 1
ATOM 6572 N N . GLN B 1 277 ? 12.938 14.188 7.539 1 96.69 277 GLN B N 1
ATOM 6573 C CA . GLN B 1 277 ? 12.648 13.008 6.727 1 96.69 277 GLN B CA 1
ATOM 6574 C C . GLN B 1 277 ? 13.703 11.93 6.926 1 96.69 277 GLN B C 1
ATOM 6576 O O . GLN B 1 277 ? 14.906 12.203 6.855 1 96.69 277 GLN B O 1
ATOM 6581 N N . ILE B 1 278 ? 13.188 10.742 7.234 1 97.25 278 ILE B N 1
ATOM 6582 C CA . ILE B 1 278 ? 14.133 9.648 7.461 1 97.25 278 ILE B CA 1
ATOM 6583 C C . ILE B 1 278 ? 13.836 8.508 6.492 1 97.25 278 ILE B C 1
ATOM 6585 O O . ILE B 1 278 ? 12.68 8.211 6.199 1 97.25 278 ILE B O 1
ATOM 6589 N N . LEU B 1 279 ? 14.883 7.945 5.973 1 97.19 279 LEU B N 1
ATOM 6590 C CA . LEU B 1 279 ? 14.773 6.797 5.078 1 97.19 279 LEU B CA 1
ATOM 6591 C C . LEU B 1 279 ? 15.633 5.641 5.574 1 97.19 279 LEU B C 1
ATOM 6593 O O . LEU B 1 279 ? 16.812 5.82 5.875 1 97.19 279 LEU B O 1
ATOM 6597 N N . ILE B 1 280 ? 15 4.512 5.73 1 97.19 280 ILE B N 1
ATOM 6598 C CA . ILE B 1 280 ? 15.711 3.283 6.074 1 97.19 280 ILE B CA 1
ATOM 6599 C C . ILE B 1 280 ? 15.859 2.408 4.832 1 97.19 280 ILE B C 1
ATOM 6601 O O . ILE B 1 280 ? 14.867 2.059 4.188 1 97.19 280 ILE B O 1
ATOM 6605 N N . HIS B 1 281 ? 17 2.088 4.508 1 94.94 281 HIS B N 1
ATOM 6606 C CA . HIS B 1 281 ? 17.25 1.324 3.293 1 94.94 281 HIS B CA 1
ATOM 6607 C C . HIS B 1 281 ? 18.469 0.413 3.461 1 94.94 281 HIS B C 1
ATOM 6609 O O . HIS B 1 281 ? 19.203 0.526 4.445 1 94.94 281 HIS B O 1
ATOM 6615 N N . ASP B 1 282 ? 18.641 -0.467 2.535 1 94.5 282 ASP B N 1
ATOM 6616 C CA . ASP B 1 282 ? 19.781 -1.39 2.584 1 94.5 282 ASP B CA 1
ATOM 6617 C C . ASP B 1 282 ? 21.094 -0.644 2.441 1 94.5 282 ASP B C 1
ATOM 6619 O O . ASP B 1 282 ? 21.141 0.46 1.894 1 94.5 282 ASP B O 1
ATOM 6623 N N . GLN B 1 283 ? 22.172 -1.249 2.945 1 93.56 283 GLN B N 1
ATOM 6624 C CA . GLN B 1 283 ? 23.484 -0.634 2.863 1 93.56 283 GLN B CA 1
ATOM 6625 C C . GLN B 1 283 ? 23.938 -0.486 1.411 1 93.56 283 GLN B C 1
ATOM 6627 O O . GLN B 1 283 ? 23.641 -1.347 0.576 1 93.56 283 GLN B O 1
ATOM 6632 N N . ASP B 1 284 ? 24.5 0.643 1.075 1 91.69 284 ASP B N 1
ATOM 6633 C CA . ASP B 1 284 ? 25.141 0.938 -0.201 1 91.69 284 ASP B CA 1
ATOM 6634 C C . ASP B 1 284 ? 24.094 1.221 -1.286 1 91.69 284 ASP B C 1
ATOM 6636 O O . ASP B 1 284 ? 24.438 1.338 -2.465 1 91.69 284 ASP B O 1
ATOM 6640 N N . GLU B 1 285 ? 22.875 1.258 -0.926 1 92.06 285 GLU B N 1
ATOM 6641 C CA . GLU B 1 285 ? 21.844 1.663 -1.863 1 92.06 285 GLU B CA 1
ATOM 6642 C C . GLU B 1 285 ? 21.719 3.184 -1.929 1 92.06 285 GLU B C 1
ATOM 6644 O O . GLU B 1 285 ? 21.969 3.875 -0.939 1 92.06 285 GLU B O 1
ATOM 6649 N N . TYR B 1 286 ? 21.406 3.652 -3.102 1 92.25 286 TYR B N 1
ATOM 6650 C CA . TYR B 1 286 ? 21.156 5.082 -3.244 1 92.25 286 TYR B CA 1
ATOM 6651 C C . TYR B 1 286 ? 19.891 5.5 -2.496 1 92.25 286 TYR B C 1
ATOM 6653 O O . TYR B 1 286 ? 18.812 4.945 -2.727 1 92.25 286 TYR B O 1
ATOM 6661 N N . PRO B 1 287 ? 20 6.461 -1.617 1 93.44 287 PRO B N 1
ATOM 6662 C CA . PRO B 1 287 ? 18.844 6.859 -0.829 1 93.44 287 PRO B CA 1
ATOM 6663 C C . PRO B 1 287 ? 17.922 7.812 -1.585 1 93.44 287 PRO B C 1
ATOM 6665 O O . PRO B 1 287 ? 18.391 8.734 -2.26 1 93.44 287 PRO B O 1
ATOM 6668 N N . ASP B 1 288 ? 16.703 7.57 -1.504 1 90.75 288 ASP B N 1
ATOM 6669 C CA . ASP B 1 288 ? 15.664 8.453 -2.033 1 90.75 288 ASP B CA 1
ATOM 6670 C C . ASP B 1 288 ? 14.641 8.812 -0.955 1 90.75 288 ASP B C 1
ATOM 6672 O O . ASP B 1 288 ? 13.508 8.32 -0.982 1 90.75 288 ASP B O 1
ATOM 6676 N N . PRO B 1 289 ? 14.977 9.75 -0.158 1 93.94 289 PRO B N 1
ATOM 6677 C CA . PRO B 1 289 ? 14.109 10.055 0.981 1 93.94 289 PRO B CA 1
ATOM 6678 C C . PRO B 1 289 ? 12.812 10.75 0.566 1 93.94 289 PRO B C 1
ATOM 6680 O O . PRO B 1 289 ? 11.836 10.727 1.316 1 93.94 289 PRO B O 1
ATOM 6683 N N . TYR B 1 290 ? 12.797 11.352 -0.518 1 92.5 290 TYR B N 1
ATOM 6684 C CA . TYR B 1 290 ? 11.602 12.086 -0.928 1 92.5 290 TYR B CA 1
ATOM 6685 C C . TYR B 1 290 ? 10.461 11.125 -1.245 1 92.5 290 TYR B C 1
ATOM 6687 O O . TYR B 1 290 ? 9.328 11.32 -0.792 1 92.5 290 TYR B O 1
ATOM 6695 N N . ASP B 1 291 ? 10.734 10.055 -1.937 1 88.62 291 ASP B N 1
ATOM 6696 C CA . ASP B 1 291 ? 9.695 9.133 -2.391 1 88.62 291 ASP B CA 1
ATOM 6697 C C . ASP B 1 291 ? 9.367 8.102 -1.314 1 88.62 291 ASP B C 1
ATOM 6699 O O . ASP B 1 291 ? 8.203 7.73 -1.134 1 88.62 291 ASP B O 1
ATOM 6703 N N . LYS B 1 292 ? 10.422 7.695 -0.586 1 91.44 292 LYS B N 1
ATOM 6704 C CA . LYS B 1 292 ? 10.227 6.531 0.271 1 91.44 292 LYS B CA 1
ATOM 6705 C C . LYS B 1 292 ? 10.461 6.883 1.737 1 91.44 292 LYS B C 1
ATOM 6707 O O . LYS B 1 292 ? 10.43 6.008 2.604 1 91.44 292 LYS B O 1
ATOM 6712 N N . GLY B 1 293 ? 10.625 8.008 2.02 1 93.75 293 GLY B N 1
ATOM 6713 C CA . GLY B 1 293 ? 11 8.383 3.373 1 93.75 293 GLY B CA 1
ATOM 6714 C C . GLY B 1 293 ? 9.812 8.469 4.316 1 93.75 293 GLY B C 1
ATOM 6715 O O . GLY B 1 293 ? 8.664 8.469 3.879 1 93.75 293 GLY B O 1
ATOM 6716 N N . ILE B 1 294 ? 10.148 8.484 5.609 1 94.75 294 ILE B N 1
ATOM 6717 C CA . ILE B 1 294 ? 9.188 8.617 6.695 1 94.75 294 ILE B CA 1
ATOM 6718 C C . ILE B 1 294 ? 9.305 10.008 7.316 1 94.75 294 ILE B C 1
ATOM 6720 O O . ILE B 1 294 ? 10.414 10.484 7.59 1 94.75 294 ILE B O 1
ATOM 6724 N N . ALA B 1 295 ? 8.164 10.555 7.484 1 95.31 295 ALA B N 1
ATOM 6725 C CA . ALA B 1 295 ? 8.156 11.867 8.125 1 95.31 295 ALA B CA 1
ATOM 6726 C C . ALA B 1 295 ? 8.391 11.742 9.633 1 95.31 295 ALA B C 1
ATOM 6728 O O . ALA B 1 295 ? 7.785 10.891 10.289 1 95.31 295 ALA B O 1
ATOM 6729 N N . LEU B 1 296 ? 9.234 12.539 10.117 1 95.56 296 LEU B N 1
ATOM 6730 C CA . LEU B 1 296 ? 9.547 12.57 11.539 1 95.56 296 LEU B CA 1
ATOM 6731 C C . LEU B 1 296 ? 9.016 13.852 12.188 1 95.56 296 LEU B C 1
ATOM 6733 O O . LEU B 1 296 ? 9.477 14.945 11.875 1 95.56 296 LEU B O 1
ATOM 6737 N N . PRO B 1 297 ? 8.133 13.703 13.117 1 94.69 297 PRO B N 1
ATOM 6738 C CA . PRO B 1 297 ? 7.59 14.891 13.773 1 94.69 297 PRO B CA 1
ATOM 6739 C C . PRO B 1 297 ? 8.539 15.484 14.812 1 94.69 297 PRO B C 1
ATOM 6741 O O . PRO B 1 297 ? 9.359 14.758 15.391 1 94.69 297 PRO B O 1
ATOM 6744 N N . THR B 1 298 ? 8.375 16.766 14.992 1 93.25 298 THR B N 1
ATOM 6745 C CA . THR B 1 298 ? 9.086 17.422 16.078 1 93.25 298 THR B CA 1
ATOM 6746 C C . THR B 1 298 ? 8.32 17.266 17.391 1 93.25 298 THR B C 1
ATOM 6748 O O . THR B 1 298 ? 7.137 16.906 17.391 1 93.25 298 THR B O 1
ATOM 6751 N N . ALA B 1 299 ? 8.953 17.406 18.453 1 92.25 299 ALA B N 1
ATOM 6752 C CA . ALA B 1 299 ? 8.383 17.359 19.797 1 92.25 299 ALA B CA 1
ATOM 6753 C C . ALA B 1 299 ? 7.793 15.977 20.078 1 92.25 299 ALA B C 1
ATOM 6755 O O . ALA B 1 299 ? 6.816 15.859 20.828 1 92.25 299 ALA B O 1
ATOM 6756 N N . MET B 1 300 ? 8.266 15.016 19.359 1 94.25 300 MET B N 1
ATOM 6757 C CA . MET B 1 300 ? 7.836 13.641 19.562 1 94.25 300 MET B CA 1
ATOM 6758 C C . MET B 1 300 ? 9.023 12.68 19.484 1 94.25 300 MET B C 1
ATOM 6760 O O . MET B 1 300 ? 10.055 13.016 18.906 1 94.25 300 MET B O 1
ATOM 6764 N N . GLU B 1 301 ? 8.867 11.625 20.156 1 96.19 301 GLU B N 1
ATOM 6765 C CA . GLU B 1 301 ? 9.773 10.484 20 1 96.19 301 GLU B CA 1
ATOM 6766 C C . GLU B 1 301 ? 9.156 9.406 19.109 1 96.19 301 GLU B C 1
ATOM 6768 O O . GLU B 1 301 ? 8.094 8.875 19.422 1 96.19 301 GLU B O 1
ATOM 6773 N N . SER B 1 302 ? 9.828 9.172 18.031 1 96.62 302 SER B N 1
ATOM 6774 C CA . SER B 1 302 ? 9.344 8.172 17.094 1 96.62 302 SER B CA 1
ATOM 6775 C C . SER B 1 302 ? 10.016 6.824 17.297 1 96.62 302 SER B C 1
ATOM 6777 O O . SER B 1 302 ? 11.227 6.762 17.531 1 96.62 302 SER B O 1
ATOM 6779 N N . HIS B 1 303 ? 9.203 5.797 17.297 1 96.62 303 HIS B N 1
ATOM 6780 C CA . HIS B 1 303 ? 9.703 4.43 17.344 1 96.62 303 HIS B CA 1
ATOM 6781 C C . HIS B 1 303 ? 9.445 3.703 16.031 1 96.62 303 HIS B C 1
ATOM 6783 O O . HIS B 1 303 ? 8.289 3.578 15.602 1 96.62 303 HIS B O 1
ATOM 6789 N N . ILE B 1 304 ? 10.508 3.271 15.43 1 97.12 304 ILE B N 1
ATOM 6790 C CA . ILE B 1 304 ? 10.391 2.561 14.156 1 97.12 304 ILE B CA 1
ATOM 6791 C C . ILE B 1 304 ? 10.883 1.123 14.328 1 97.12 304 ILE B C 1
ATOM 6793 O O . ILE B 1 304 ? 12.086 0.877 14.422 1 97.12 304 ILE B O 1
ATOM 6797 N N . GLY B 1 305 ? 9.961 0.212 14.312 1 96.31 305 GLY B N 1
ATOM 6798 C CA . GLY B 1 305 ? 10.281 -1.206 14.336 1 96.31 305 GLY B CA 1
ATOM 6799 C C . GLY B 1 305 ? 10.492 -1.789 12.953 1 96.31 305 GLY B C 1
ATOM 6800 O O . GLY B 1 305 ? 9.727 -1.51 12.031 1 96.31 305 GLY B O 1
ATOM 6801 N N . LEU B 1 306 ? 11.508 -2.656 12.867 1 96.62 306 LEU B N 1
ATOM 6802 C CA . LEU B 1 306 ? 11.867 -3.186 11.555 1 96.62 306 LEU B CA 1
ATOM 6803 C C . LEU B 1 306 ? 11.711 -4.703 11.516 1 96.62 306 LEU B C 1
ATOM 6805 O O . LEU B 1 306 ? 11.984 -5.379 12.508 1 96.62 306 LEU B O 1
ATOM 6809 N N . ARG B 1 307 ? 11.297 -5.141 10.453 1 94.5 307 ARG B N 1
ATOM 6810 C CA . ARG B 1 307 ? 11.352 -6.547 10.078 1 94.5 307 ARG B CA 1
ATOM 6811 C C . ARG B 1 307 ? 12.023 -6.723 8.719 1 94.5 307 ARG B C 1
ATOM 6813 O O . ARG B 1 307 ? 11.609 -6.121 7.73 1 94.5 307 ARG B O 1
ATOM 6820 N N . MET B 1 308 ? 13.008 -7.578 8.672 1 94.81 308 MET B N 1
ATOM 6821 C CA . MET B 1 308 ? 13.789 -7.738 7.453 1 94.81 308 MET B CA 1
ATOM 6822 C C . MET B 1 308 ? 13.164 -8.781 6.535 1 94.81 308 MET B C 1
ATOM 6824 O O . MET B 1 308 ? 12.672 -9.812 7 1 94.81 308 MET B O 1
ATOM 6828 N N . VAL B 1 309 ? 13.117 -8.469 5.297 1 92.44 309 VAL B N 1
ATOM 6829 C CA . VAL B 1 309 ? 12.68 -9.391 4.254 1 92.44 309 VAL B CA 1
ATOM 6830 C C . VAL B 1 309 ? 13.758 -9.508 3.178 1 92.44 309 VAL B C 1
ATOM 6832 O O . VAL B 1 309 ? 14.156 -8.5 2.58 1 92.44 309 VAL B O 1
ATOM 6835 N N . ARG B 1 310 ? 14.156 -10.742 2.955 1 93.44 310 ARG B N 1
ATOM 6836 C CA . ARG B 1 310 ? 15.125 -11 1.897 1 93.44 310 ARG B CA 1
ATOM 6837 C C . ARG B 1 310 ? 14.469 -11.703 0.712 1 93.44 310 ARG B C 1
ATOM 6839 O O . ARG B 1 310 ? 13.82 -12.734 0.877 1 93.44 310 ARG B O 1
ATOM 6846 N N . ILE B 1 311 ? 14.688 -11.164 -0.444 1 90.31 311 ILE B N 1
ATOM 6847 C CA . ILE B 1 311 ? 14.086 -11.719 -1.652 1 90.31 311 ILE B CA 1
ATOM 6848 C C . ILE B 1 311 ? 15.188 -12.172 -2.611 1 90.31 311 ILE B C 1
ATOM 6850 O O . ILE B 1 311 ? 16.109 -11.406 -2.912 1 90.31 311 ILE B O 1
ATOM 6854 N N . SER B 1 312 ? 15.109 -13.375 -3.035 1 91.75 312 SER B N 1
ATOM 6855 C CA . SER B 1 312 ? 16.016 -13.922 -4.043 1 91.75 312 SER B CA 1
ATOM 6856 C C . SER B 1 312 ? 15.242 -14.391 -5.273 1 91.75 312 SER B C 1
ATOM 6858 O O . SER B 1 312 ? 14.367 -15.258 -5.18 1 91.75 312 SER B O 1
ATOM 6860 N N . ARG B 1 313 ? 15.625 -13.859 -6.402 1 89.88 313 ARG B N 1
ATOM 6861 C CA . ARG B 1 313 ? 14.945 -14.164 -7.66 1 89.88 313 ARG B CA 1
ATOM 6862 C C . ARG B 1 313 ? 15.867 -14.938 -8.602 1 89.88 313 ARG B C 1
ATOM 6864 O O . ARG B 1 313 ? 17.094 -14.836 -8.5 1 89.88 313 ARG B O 1
ATOM 6871 N N . MET B 1 314 ? 15.195 -15.633 -9.422 1 88.19 314 MET B N 1
ATOM 6872 C CA . MET B 1 314 ? 15.969 -16.391 -10.398 1 88.19 314 MET B CA 1
ATOM 6873 C C . MET B 1 314 ? 16.172 -15.586 -11.68 1 88.19 314 MET B C 1
ATOM 6875 O O . MET B 1 314 ? 15.273 -14.883 -12.125 1 88.19 314 MET B O 1
ATOM 6879 N N . GLY B 1 315 ? 17.359 -15.672 -12.195 1 87 315 GLY B N 1
ATOM 6880 C CA . GLY B 1 315 ? 17.641 -15 -13.453 1 87 315 GLY B CA 1
ATOM 6881 C C . GLY B 1 315 ? 17.25 -15.812 -14.664 1 87 315 GLY B C 1
ATOM 6882 O O . GLY B 1 315 ? 16.406 -16.703 -14.57 1 87 315 GLY B O 1
ATOM 6883 N N . LYS B 1 316 ? 17.781 -15.43 -15.781 1 83.94 316 LYS B N 1
ATOM 6884 C CA . LYS B 1 316 ? 17.562 -16.172 -17.016 1 83.94 316 LYS B CA 1
ATOM 6885 C C . LYS B 1 316 ? 18.078 -17.609 -16.891 1 83.94 316 LYS B C 1
ATOM 6887 O O . LYS B 1 316 ? 19.125 -17.844 -16.297 1 83.94 316 LYS B O 1
ATOM 6892 N N . PRO B 1 317 ? 17.25 -18.484 -17.375 1 84.38 317 PRO B N 1
ATOM 6893 C CA . PRO B 1 317 ? 16.078 -18.422 -18.234 1 84.38 317 PRO B CA 1
ATOM 6894 C C . PRO B 1 317 ? 14.766 -18.5 -17.453 1 84.38 317 PRO B C 1
ATOM 6896 O O . PRO B 1 317 ? 13.688 -18.438 -18.047 1 84.38 317 PRO B O 1
ATOM 6899 N N . PHE B 1 318 ? 14.875 -18.688 -16.234 1 82.19 318 PHE B N 1
ATOM 6900 C CA . PHE B 1 318 ? 13.68 -18.859 -15.422 1 82.19 318 PHE B CA 1
ATOM 6901 C C . PHE B 1 318 ? 12.969 -17.531 -15.211 1 82.19 318 PHE B C 1
ATOM 6903 O O . PHE B 1 318 ? 11.75 -17.5 -15.016 1 82.19 318 PHE B O 1
ATOM 6910 N N . GLY B 1 319 ? 13.727 -16.484 -15.234 1 84.06 319 GLY B N 1
ATOM 6911 C CA . GLY B 1 319 ? 13.188 -15.148 -15.031 1 84.06 319 GLY B CA 1
ATOM 6912 C C . GLY B 1 319 ? 14.156 -14.047 -15.445 1 84.06 319 GLY B C 1
ATOM 6913 O O . GLY B 1 319 ? 15.18 -14.32 -16.062 1 84.06 319 GLY B O 1
ATOM 6914 N N . LEU B 1 320 ? 13.594 -12.867 -15.227 1 86.94 320 LEU B N 1
ATOM 6915 C CA . LEU B 1 320 ? 14.422 -11.711 -15.547 1 86.94 320 LEU B CA 1
ATOM 6916 C C . LEU B 1 320 ? 14.758 -10.914 -14.289 1 86.94 320 LEU B C 1
ATOM 6918 O O . LEU B 1 320 ? 13.859 -10.547 -13.523 1 86.94 320 LEU B O 1
ATOM 6922 N N . CYS B 1 321 ? 16 -10.828 -13.938 1 89.81 321 CYS B N 1
ATOM 6923 C CA . CYS B 1 321 ? 16.484 -10 -12.836 1 89.81 321 CYS B CA 1
ATOM 6924 C C . CYS B 1 321 ? 17.891 -9.484 -13.117 1 89.81 321 CYS B C 1
ATOM 6926 O O . CYS B 1 321 ? 18.594 -10.016 -13.984 1 89.81 321 CYS B O 1
ATOM 6928 N N . ASN B 1 322 ? 18.234 -8.375 -12.508 1 91.44 322 ASN B N 1
ATOM 6929 C CA . ASN B 1 322 ? 19.578 -7.824 -12.633 1 91.44 322 ASN B CA 1
ATOM 6930 C C . ASN B 1 322 ? 20.422 -8.086 -11.383 1 91.44 322 ASN B C 1
ATOM 6932 O O . ASN B 1 322 ? 19.906 -8.016 -10.266 1 91.44 322 ASN B O 1
ATOM 6936 N N . ASP B 1 323 ? 21.656 -8.352 -11.664 1 90.75 323 ASP B N 1
ATOM 6937 C CA . ASP B 1 323 ? 22.547 -8.625 -10.547 1 90.75 323 ASP B CA 1
ATOM 6938 C C . ASP B 1 323 ? 22.75 -7.375 -9.688 1 90.75 323 ASP B C 1
ATOM 6940 O O . ASP B 1 323 ? 22.859 -6.266 -10.219 1 90.75 323 ASP B O 1
ATOM 6944 N N . SER B 1 324 ? 22.938 -7.617 -8.438 1 86.38 324 SER B N 1
ATOM 6945 C CA . SER B 1 324 ? 23.094 -6.527 -7.477 1 86.38 324 SER B CA 1
ATOM 6946 C C . SER B 1 324 ? 24.406 -5.789 -7.699 1 86.38 324 SER B C 1
ATOM 6948 O O . SER B 1 324 ? 24.547 -4.625 -7.316 1 86.38 324 SER B O 1
ATOM 6950 N N . THR B 1 325 ? 25.344 -6.355 -8.383 1 87 325 THR B N 1
ATOM 6951 C CA . THR B 1 325 ? 26.672 -5.781 -8.562 1 87 325 THR B CA 1
ATOM 6952 C C . THR B 1 325 ? 26.766 -5.039 -9.891 1 87 325 THR B C 1
ATOM 6954 O O . THR B 1 325 ? 27.797 -4.457 -10.211 1 87 325 THR B O 1
ATOM 6957 N N . SER B 1 326 ? 25.688 -4.961 -10.609 1 85.62 326 SER B N 1
ATOM 6958 C CA . SER B 1 326 ? 25.703 -4.363 -11.945 1 85.62 326 SER B CA 1
ATOM 6959 C C . SER B 1 326 ? 26.047 -2.881 -11.883 1 85.62 326 SER B C 1
ATOM 6961 O O . SER B 1 326 ? 26.578 -2.316 -12.844 1 85.62 326 SER B O 1
ATOM 6963 N N . PHE B 1 327 ? 25.859 -2.232 -10.797 1 87.81 327 PHE B N 1
ATOM 6964 C CA . PHE B 1 327 ? 26.078 -0.797 -10.68 1 87.81 327 PHE B CA 1
ATOM 6965 C C . PHE B 1 327 ? 27.297 -0.512 -9.812 1 87.81 327 PHE B C 1
ATOM 6967 O O . PHE B 1 327 ? 27.453 0.6 -9.297 1 87.81 327 PHE B O 1
ATOM 6974 N N . GLN B 1 328 ? 28.141 -1.458 -9.703 1 86.12 328 GLN B N 1
ATOM 6975 C CA . GLN B 1 328 ? 29.359 -1.293 -8.922 1 86.12 328 GLN B CA 1
ATOM 6976 C C . GLN B 1 328 ? 30.266 -0.231 -9.531 1 86.12 328 GLN B C 1
ATOM 6978 O O . GLN B 1 328 ? 31.016 0.449 -8.812 1 86.12 328 GLN B O 1
ATOM 6983 N N . SER B 1 329 ? 30.141 -0.093 -10.812 1 84.38 329 SER B N 1
ATOM 6984 C CA . SER B 1 329 ? 30.938 0.927 -11.492 1 84.38 329 SER B CA 1
ATOM 6985 C C . SER B 1 329 ? 30.547 2.328 -11.039 1 84.38 329 SER B C 1
ATOM 6987 O O . SER B 1 329 ? 31.359 3.25 -11.07 1 84.38 329 SER B O 1
ATOM 6989 N N . TYR B 1 330 ? 29.312 2.457 -10.602 1 86.12 330 TYR B N 1
ATOM 6990 C CA . TYR B 1 330 ? 28.844 3.734 -10.086 1 86.12 330 TYR B CA 1
ATOM 6991 C C . TYR B 1 330 ? 29.031 3.818 -8.57 1 86.12 330 TYR B C 1
ATOM 6993 O O . TYR B 1 330 ? 28.703 4.836 -7.957 1 86.12 330 TYR B O 1
ATOM 7001 N N . GLY B 1 331 ? 29.5 2.752 -7.973 1 84.69 331 GLY B N 1
ATOM 7002 C CA . GLY B 1 331 ? 29.688 2.693 -6.531 1 84.69 331 GLY B CA 1
ATOM 7003 C C . GLY B 1 331 ? 28.391 2.469 -5.766 1 84.69 331 GLY B C 1
ATOM 7004 O O . GLY B 1 331 ? 28.266 2.916 -4.625 1 84.69 331 GLY B O 1
ATOM 7005 N N . LEU B 1 332 ? 27.438 1.919 -6.457 1 88.88 332 LEU B N 1
ATOM 7006 C CA . LEU B 1 332 ? 26.125 1.736 -5.848 1 88.88 332 LEU B CA 1
ATOM 7007 C C . LEU B 1 332 ? 25.641 0.297 -6.008 1 88.88 332 LEU B C 1
ATOM 7009 O O . LEU B 1 332 ? 26.078 -0.408 -6.922 1 88.88 332 LEU B O 1
ATOM 7013 N N . LYS B 1 333 ? 24.875 -0.057 -5.047 1 92.38 333 LYS B N 1
ATOM 7014 C CA . LYS B 1 333 ? 24.125 -1.312 -5.188 1 92.38 333 LYS B CA 1
ATOM 7015 C C . LYS B 1 333 ? 22.953 -1.152 -6.137 1 92.38 333 LYS B C 1
ATOM 7017 O O . LYS B 1 333 ? 22.25 -0.133 -6.109 1 92.38 333 LYS B O 1
ATOM 7022 N N . TYR B 1 334 ? 22.734 -2.143 -6.914 1 93.12 334 TYR B N 1
ATOM 7023 C CA . TYR B 1 334 ? 21.688 -2.074 -7.93 1 93.12 334 TYR B CA 1
ATOM 7024 C C . TYR B 1 334 ? 20.312 -2.125 -7.289 1 93.12 334 TYR B C 1
ATOM 7026 O O . TYR B 1 334 ? 20.078 -2.895 -6.355 1 93.12 334 TYR B O 1
ATOM 7034 N N . SER B 1 335 ? 19.453 -1.311 -7.719 1 90.94 335 SER B N 1
ATOM 7035 C CA . SER B 1 335 ? 18.016 -1.318 -7.473 1 90.94 335 SER B CA 1
ATOM 7036 C C . SER B 1 335 ? 17.25 -0.854 -8.703 1 90.94 335 SER B C 1
ATOM 7038 O O . SER B 1 335 ? 17.797 -0.16 -9.562 1 90.94 335 SER B O 1
ATOM 7040 N N . ARG B 1 336 ? 16.094 -1.285 -8.828 1 89.25 336 ARG B N 1
ATOM 7041 C CA . ARG B 1 336 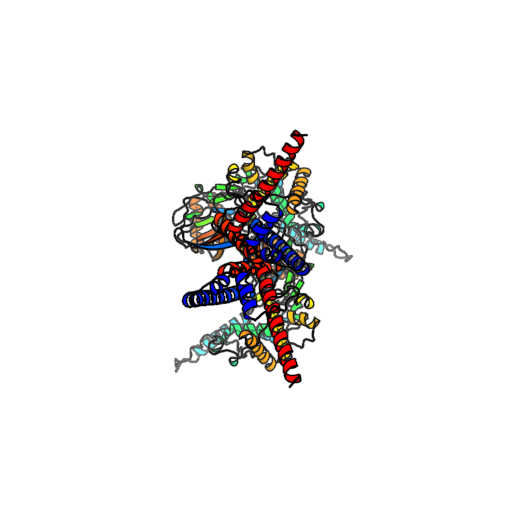? 15.297 -0.899 -9.992 1 89.25 336 ARG B CA 1
ATOM 7042 C C . ARG B 1 336 ? 15.156 0.617 -10.086 1 89.25 336 ARG B C 1
ATOM 7044 O O . ARG B 1 336 ? 15.25 1.192 -11.172 1 89.25 336 ARG B O 1
ATOM 7051 N N . THR B 1 337 ? 14.992 1.267 -8.969 1 88.62 337 THR B N 1
ATOM 7052 C CA . THR B 1 337 ? 14.789 2.711 -8.93 1 88.62 337 THR B CA 1
ATOM 7053 C C . THR B 1 337 ? 16.031 3.445 -9.43 1 88.62 337 THR B C 1
ATOM 7055 O O . THR B 1 337 ? 15.922 4.383 -10.227 1 88.62 337 THR B O 1
ATOM 7058 N N . ILE B 1 338 ? 17.172 3.041 -8.961 1 91.69 338 ILE B N 1
ATOM 7059 C CA . ILE B 1 338 ? 18.391 3.717 -9.383 1 91.69 338 ILE B CA 1
ATOM 7060 C C . ILE B 1 338 ? 18.641 3.453 -10.859 1 91.69 338 ILE B C 1
ATOM 7062 O O . ILE B 1 338 ? 19.156 4.32 -11.578 1 91.69 338 ILE B O 1
ATOM 7066 N N . CYS B 1 339 ? 18.297 2.246 -11.297 1 92.19 339 CYS B N 1
ATOM 7067 C CA . CYS B 1 339 ? 18.422 1.93 -12.711 1 92.19 339 CYS B CA 1
ATOM 7068 C C . CYS B 1 339 ? 17.562 2.859 -13.555 1 92.19 339 CYS B C 1
ATOM 7070 O O . CYS B 1 339 ? 18.016 3.369 -14.586 1 92.19 339 CYS B O 1
ATOM 7072 N N . GLN B 1 340 ? 16.406 3.082 -13.125 1 90.75 340 GLN B N 1
ATOM 7073 C CA . GLN B 1 340 ? 15.5 3.977 -13.844 1 90.75 340 GLN B CA 1
ATOM 7074 C C . GLN B 1 340 ? 16.031 5.406 -13.852 1 90.75 340 GLN B C 1
ATOM 7076 O O . GLN B 1 340 ? 15.969 6.094 -14.875 1 90.75 340 GLN B O 1
ATOM 7081 N N . ASP B 1 341 ? 16.547 5.836 -12.758 1 92.06 341 ASP B N 1
ATOM 7082 C CA . ASP B 1 341 ? 17.078 7.191 -12.641 1 92.06 341 ASP B CA 1
ATOM 7083 C C . ASP B 1 341 ? 18.297 7.387 -13.539 1 92.06 341 ASP B C 1
ATOM 7085 O O . ASP B 1 341 ? 18.422 8.422 -14.195 1 92.06 341 ASP B O 1
ATOM 7089 N N . VAL B 1 342 ? 19.156 6.406 -13.516 1 93.25 342 VAL B N 1
ATOM 7090 C CA . VAL B 1 342 ? 20.359 6.477 -14.336 1 93.25 342 VAL B CA 1
ATOM 7091 C C . VAL B 1 342 ? 19.984 6.441 -15.812 1 93.25 342 VAL B C 1
ATOM 7093 O O . VAL B 1 342 ? 20.562 7.168 -16.625 1 93.25 342 VAL B O 1
ATOM 7096 N N . CYS B 1 343 ? 19.016 5.582 -16.109 1 93.38 343 CYS B N 1
ATOM 7097 C CA . CYS B 1 343 ? 18.531 5.5 -17.484 1 93.38 343 CYS B CA 1
ATOM 7098 C C . CYS B 1 343 ? 17.969 6.84 -17.938 1 93.38 343 CYS B C 1
ATOM 7100 O O . CYS B 1 343 ? 18.281 7.301 -19.047 1 93.38 343 CYS B O 1
ATOM 7102 N N . GLU B 1 344 ? 17.219 7.469 -17.109 1 94.62 344 GLU B N 1
ATOM 7103 C CA . GLU B 1 344 ? 16.625 8.766 -17.438 1 94.62 344 GLU B CA 1
ATOM 7104 C C . GLU B 1 344 ? 17.688 9.844 -17.578 1 94.62 344 GLU B C 1
ATOM 7106 O O . GLU B 1 344 ? 17.656 10.641 -18.516 1 94.62 344 GLU B O 1
ATOM 7111 N N . ALA B 1 345 ? 18.609 9.859 -16.641 1 95.44 345 ALA B N 1
ATOM 7112 C CA . ALA B 1 345 ? 19.688 10.836 -16.688 1 95.44 345 ALA B CA 1
ATOM 7113 C C . ALA B 1 345 ? 20.516 10.695 -17.969 1 95.44 345 ALA B C 1
ATOM 7115 O O . ALA B 1 345 ? 20.859 11.688 -18.609 1 95.44 345 ALA B O 1
ATOM 7116 N N . ASN B 1 346 ? 20.781 9.477 -18.344 1 95.06 346 ASN B N 1
ATOM 7117 C CA . ASN B 1 346 ? 21.531 9.219 -19.578 1 95.06 346 ASN B CA 1
ATOM 7118 C C . ASN B 1 346 ? 20.766 9.664 -20.812 1 95.06 346 ASN B C 1
ATOM 7120 O O . ASN B 1 346 ? 21.359 10.227 -21.734 1 95.06 346 ASN B O 1
ATOM 7124 N N . ARG B 1 347 ? 19.547 9.375 -20.797 1 95.56 347 ARG B N 1
ATOM 7125 C CA . ARG B 1 347 ? 18.719 9.75 -21.938 1 95.56 347 ARG B CA 1
ATOM 7126 C C . ARG B 1 347 ? 18.672 11.266 -22.094 1 95.56 347 ARG B C 1
ATOM 7128 O O . ARG B 1 347 ? 18.672 11.773 -23.219 1 95.56 347 ARG B O 1
ATOM 7135 N N . ILE B 1 348 ? 18.547 11.992 -21.016 1 96.69 348 ILE B N 1
ATOM 7136 C CA . ILE B 1 348 ? 18.516 13.445 -21.062 1 96.69 348 ILE B CA 1
ATOM 7137 C C . ILE B 1 348 ? 19.844 13.977 -21.609 1 96.69 348 ILE B C 1
ATOM 7139 O O . ILE B 1 348 ? 19.859 14.875 -22.453 1 96.69 348 ILE B O 1
ATOM 7143 N N . ILE B 1 349 ? 20.922 13.43 -21.172 1 96.88 349 ILE B N 1
ATOM 7144 C CA . ILE B 1 349 ? 22.25 13.852 -21.641 1 96.88 349 ILE B CA 1
ATOM 7145 C C . ILE B 1 349 ? 22.375 13.57 -23.141 1 96.88 349 ILE B C 1
ATOM 7147 O O . ILE B 1 349 ? 22.844 14.414 -23.891 1 96.88 349 ILE B O 1
ATOM 7151 N N . ASP B 1 350 ? 21.844 12.469 -23.578 1 96 350 ASP B N 1
ATOM 7152 C CA . ASP B 1 350 ? 22 12.031 -24.969 1 96 350 ASP B CA 1
ATOM 7153 C C . ASP B 1 350 ? 21.094 12.828 -25.891 1 96 350 ASP B C 1
ATOM 7155 O O . ASP B 1 350 ? 21.484 13.172 -27.016 1 96 350 ASP B O 1
ATOM 7159 N N . VAL B 1 351 ? 19.906 13.109 -25.453 1 96.12 351 VAL B N 1
ATOM 7160 C CA . VAL B 1 351 ? 18.891 13.711 -26.328 1 96.12 351 VAL B CA 1
ATOM 7161 C C . VAL B 1 351 ? 18.938 15.234 -26.203 1 96.12 351 VAL B C 1
ATOM 7163 O O . VAL B 1 351 ? 18.844 15.945 -27.203 1 96.12 351 VAL B O 1
ATOM 7166 N N . CYS B 1 352 ? 19.062 15.758 -24.953 1 96.38 352 CYS B N 1
ATOM 7167 C CA . CYS B 1 352 ? 18.953 17.188 -24.703 1 96.38 352 CYS B CA 1
ATOM 7168 C C . CYS B 1 352 ? 20.328 17.828 -24.594 1 96.38 352 CYS B C 1
ATOM 7170 O O . CYS B 1 352 ? 20.453 19.062 -24.625 1 96.38 352 CYS B O 1
ATOM 7172 N N . ASN B 1 353 ? 21.422 17.109 -24.453 1 96.5 353 ASN B N 1
ATOM 7173 C CA . ASN B 1 353 ? 22.797 17.594 -24.344 1 96.5 353 ASN B CA 1
ATOM 7174 C C . ASN B 1 353 ? 22.984 18.469 -23.109 1 96.5 353 ASN B C 1
ATOM 7176 O O . ASN B 1 353 ? 23.625 19.516 -23.188 1 96.5 353 ASN B O 1
ATOM 7180 N N . CYS B 1 354 ? 22.359 18.172 -22.141 1 96.69 354 CYS B N 1
ATOM 7181 C CA . CYS B 1 354 ? 22.453 18.781 -20.812 1 96.69 354 CYS B CA 1
ATOM 7182 C C . CYS B 1 354 ? 22.141 17.766 -19.719 1 96.69 354 CYS B C 1
ATOM 7184 O O . CYS B 1 354 ? 21.797 16.625 -20.016 1 96.69 354 CYS B O 1
ATOM 7186 N N . SER B 1 355 ? 22.375 18.172 -18.453 1 96.62 355 SER B N 1
ATOM 7187 C CA . SER B 1 355 ? 22.125 17.25 -17.344 1 96.62 355 SER B CA 1
ATOM 7188 C C . SER B 1 355 ? 20.906 17.672 -16.547 1 96.62 355 SER B C 1
ATOM 7190 O O . SER B 1 355 ? 20.578 18.859 -16.469 1 96.62 355 SER B O 1
ATOM 7192 N N . ASP B 1 356 ? 20.281 16.719 -15.969 1 94.69 356 ASP B N 1
ATOM 7193 C CA . ASP B 1 356 ? 19.062 16.953 -15.195 1 94.69 356 ASP B CA 1
ATOM 7194 C C . ASP B 1 356 ? 19.359 17.766 -13.93 1 94.69 356 ASP B C 1
ATOM 7196 O O . ASP B 1 356 ? 20.219 17.391 -13.141 1 94.69 356 ASP B O 1
ATOM 7200 N N . LEU B 1 357 ? 18.562 18.734 -13.711 1 92.56 357 LEU B N 1
ATOM 7201 C CA . LEU B 1 357 ? 18.719 19.656 -12.586 1 92.56 357 LEU B CA 1
ATOM 7202 C C . LEU B 1 357 ? 18.406 18.953 -11.266 1 92.56 357 LEU B C 1
ATOM 7204 O O . LEU B 1 357 ? 19 19.281 -10.234 1 92.56 357 LEU B O 1
ATOM 7208 N N . PHE B 1 358 ? 17.547 17.969 -11.203 1 92.44 358 PHE B N 1
ATOM 7209 C CA . PHE B 1 358 ? 17.031 17.359 -9.984 1 92.44 358 PHE B CA 1
ATOM 7210 C C . PHE B 1 358 ? 17.797 16.094 -9.641 1 92.44 358 PHE B C 1
ATOM 7212 O O . PHE B 1 358 ? 17.531 15.445 -8.625 1 92.44 358 PHE B O 1
ATOM 7219 N N . LYS B 1 359 ? 18.75 15.742 -10.438 1 93.5 359 LYS B N 1
ATOM 7220 C CA . LYS B 1 359 ? 19.516 14.508 -10.219 1 93.5 359 LYS B CA 1
ATOM 7221 C C . LYS B 1 359 ? 21 14.797 -10.141 1 93.5 359 LYS B C 1
ATOM 7223 O O . LYS B 1 359 ? 21.797 14.125 -10.805 1 93.5 359 LYS B O 1
ATOM 7228 N N . GLU B 1 360 ? 21.359 15.68 -9.336 1 92.25 360 GLU B N 1
ATOM 7229 C CA . GLU B 1 360 ? 22.75 16.109 -9.234 1 92.25 360 GLU B CA 1
ATOM 7230 C C . GLU B 1 360 ? 23.641 14.969 -8.742 1 92.25 360 GLU B C 1
ATOM 7232 O O . GLU B 1 360 ? 24.719 14.75 -9.281 1 92.25 360 GLU B O 1
ATOM 7237 N N . GLU B 1 361 ? 23.188 14.25 -7.75 1 91.38 361 GLU B N 1
ATOM 7238 C CA . GLU B 1 361 ? 23.984 13.164 -7.184 1 91.38 361 GLU B CA 1
ATOM 7239 C C . GLU B 1 361 ? 24.203 12.047 -8.203 1 91.38 361 GLU B C 1
ATOM 7241 O O . GLU B 1 361 ? 25.266 11.43 -8.234 1 91.38 361 GLU B O 1
ATOM 7246 N N . ILE B 1 362 ? 23.219 11.781 -8.961 1 92.56 362 ILE B N 1
ATOM 7247 C CA . ILE B 1 362 ? 23.328 10.766 -10 1 92.56 362 ILE B CA 1
ATOM 7248 C C . ILE B 1 362 ? 24.281 11.234 -11.086 1 92.56 362 ILE B C 1
ATOM 7250 O O . ILE B 1 362 ? 25.109 10.461 -11.57 1 92.56 362 ILE B O 1
ATOM 7254 N N . ASN B 1 363 ? 24.219 12.484 -11.445 1 93.56 363 ASN B N 1
ATOM 7255 C CA . ASN B 1 363 ? 25.109 13.062 -12.438 1 93.56 363 ASN B CA 1
ATOM 7256 C C . ASN B 1 363 ? 26.562 12.984 -11.984 1 93.56 363 ASN B C 1
ATOM 7258 O O . ASN B 1 363 ? 27.469 12.766 -12.805 1 93.56 363 ASN B O 1
ATOM 7262 N N . LEU B 1 364 ? 26.766 13.188 -10.711 1 91.88 364 LEU B N 1
ATOM 7263 C CA . LEU B 1 364 ? 28.125 13.109 -10.164 1 91.88 364 LEU B CA 1
ATOM 7264 C C . LEU B 1 364 ? 28.688 11.695 -10.289 1 91.88 364 LEU B C 1
ATOM 7266 O O . LEU B 1 364 ? 29.875 11.516 -10.547 1 91.88 364 LEU B O 1
ATOM 7270 N N . ARG B 1 365 ? 27.828 10.766 -10.117 1 90.5 365 ARG B N 1
ATOM 7271 C CA . ARG B 1 365 ? 28.266 9.375 -10.234 1 90.5 365 ARG B CA 1
ATOM 7272 C C . ARG B 1 365 ? 28.516 9.008 -11.688 1 90.5 365 ARG B C 1
ATOM 7274 O O . ARG B 1 365 ? 29.406 8.203 -11.984 1 90.5 365 ARG B O 1
ATOM 7281 N N . LEU B 1 366 ? 27.75 9.594 -12.562 1 92.75 366 LEU B N 1
ATOM 7282 C CA . LEU B 1 366 ? 27.906 9.336 -13.992 1 92.75 366 LEU B CA 1
ATOM 7283 C C . LEU B 1 366 ? 29.219 9.922 -14.5 1 92.75 366 LEU B C 1
ATOM 7285 O O . LEU B 1 366 ? 29.766 9.453 -15.492 1 92.75 366 LEU B O 1
ATOM 7289 N N . LYS B 1 367 ? 29.75 10.961 -13.883 1 90.75 367 LYS B N 1
ATOM 7290 C CA . LYS B 1 367 ? 30.984 11.617 -14.289 1 90.75 367 LYS B CA 1
ATOM 7291 C C . LYS B 1 367 ? 32.156 10.648 -14.227 1 90.75 367 LYS B C 1
ATOM 7293 O O . LYS B 1 367 ? 33.188 10.867 -14.883 1 90.75 367 LYS B O 1
ATOM 7298 N N . ARG B 1 368 ? 31.969 9.625 -13.508 1 85.44 368 ARG B N 1
ATOM 7299 C CA . ARG B 1 368 ? 33 8.609 -13.398 1 85.44 368 ARG B CA 1
ATOM 7300 C C . ARG B 1 368 ? 33.156 7.816 -14.695 1 85.44 368 ARG B C 1
ATOM 7302 O O . ARG B 1 368 ? 34.219 7.293 -15 1 85.44 368 ARG B O 1
ATOM 7309 N N . SER B 1 369 ? 32.094 7.758 -15.422 1 85.19 369 SER B N 1
ATOM 7310 C CA . SER B 1 369 ? 32.094 6.871 -16.578 1 85.19 369 SER B CA 1
ATOM 7311 C C . SER B 1 369 ? 31.938 7.66 -17.875 1 85.19 369 SER B C 1
ATOM 7313 O O . SER B 1 369 ? 32.25 7.156 -18.953 1 85.19 369 SER B O 1
ATOM 7315 N N . ARG B 1 370 ? 31.484 8.953 -17.766 1 90.56 370 ARG B N 1
ATOM 7316 C CA . ARG B 1 370 ? 31.297 9.734 -18.984 1 90.56 370 ARG B CA 1
ATOM 7317 C C . ARG B 1 370 ? 31.375 11.227 -18.688 1 90.56 370 ARG B C 1
ATOM 7319 O O . ARG B 1 370 ? 31.344 11.641 -17.531 1 90.56 370 ARG B O 1
ATOM 7326 N N . SER B 1 371 ? 31.484 11.938 -19.781 1 93.38 371 SER B N 1
ATOM 7327 C CA . SER B 1 371 ? 31.406 13.383 -19.641 1 93.38 371 SER B CA 1
ATOM 7328 C C . SER B 1 371 ? 29.984 13.844 -19.406 1 93.38 371 SER B C 1
ATOM 7330 O O . SER B 1 371 ? 29.062 13.414 -20.125 1 93.38 371 SER B O 1
ATOM 7332 N N . VAL B 1 372 ? 29.781 14.562 -18.391 1 95 372 VAL B N 1
ATOM 7333 C CA . VAL B 1 372 ? 28.453 15.078 -18.062 1 95 372 VAL B CA 1
ATOM 7334 C C . VAL B 1 372 ? 28.391 16.578 -18.328 1 95 372 VAL B C 1
ATOM 7336 O O . VAL B 1 372 ? 29.172 17.344 -17.766 1 95 372 VAL B O 1
ATOM 7339 N N . PRO B 1 373 ? 27.516 17 -19.188 1 95.94 373 PRO B N 1
ATOM 7340 C CA . PRO B 1 373 ? 27.375 18.438 -19.484 1 95.94 373 PRO B CA 1
ATOM 7341 C C . PRO B 1 373 ? 26.812 19.234 -18.312 1 95.94 373 PRO B C 1
ATOM 7343 O O . PRO B 1 373 ? 26.547 18.656 -17.25 1 95.94 373 PRO B O 1
ATOM 7346 N N . ASP B 1 374 ? 26.688 20.516 -18.547 1 94.31 374 ASP B N 1
ATOM 7347 C CA . ASP B 1 374 ? 26.141 21.406 -17.531 1 94.31 374 ASP B CA 1
ATOM 7348 C C . ASP B 1 374 ? 24.641 21.172 -17.344 1 94.31 374 ASP B C 1
ATOM 7350 O O . ASP B 1 374 ? 24 20.516 -18.156 1 94.31 374 ASP B O 1
ATOM 7354 N N . LYS B 1 375 ? 24.125 21.734 -16.312 1 95.12 375 LYS B N 1
ATOM 7355 C CA . LYS B 1 375 ? 22.703 21.578 -15.969 1 95.12 375 LYS B CA 1
ATOM 7356 C C . LYS B 1 375 ? 21.812 22.234 -17.031 1 95.12 375 LYS B C 1
ATOM 7358 O O . LYS B 1 375 ? 22.172 23.266 -17.594 1 95.12 375 LYS B O 1
ATOM 7363 N N . CYS B 1 376 ? 20.656 21.609 -17.266 1 94.75 376 CYS B N 1
ATOM 7364 C CA . CYS B 1 376 ? 19.672 22.188 -18.188 1 94.75 376 CYS B CA 1
ATOM 7365 C C . CYS B 1 376 ? 19.094 23.484 -17.625 1 94.75 376 CYS B C 1
ATOM 7367 O O . CYS B 1 376 ? 18.609 23.516 -16.5 1 94.75 376 CYS B O 1
ATOM 7369 N N . GLN B 1 377 ? 19.125 24.562 -18.438 1 91.12 377 GLN B N 1
ATOM 7370 C CA . GLN B 1 377 ? 18.688 25.859 -17.938 1 91.12 377 GLN B CA 1
ATOM 7371 C C . GLN B 1 377 ? 17.766 26.547 -18.938 1 91.12 377 GLN B C 1
ATOM 7373 O O . GLN B 1 377 ? 16.719 27.094 -18.562 1 91.12 377 GLN B O 1
ATOM 7378 N N . SER B 1 378 ? 18.047 26.469 -20.188 1 90.69 378 SER B N 1
ATOM 7379 C CA . SER B 1 378 ? 17.281 27.172 -21.219 1 90.69 378 SER B CA 1
ATOM 7380 C C . SER B 1 378 ? 15.883 26.578 -21.359 1 90.69 378 SER B C 1
ATOM 7382 O O . SER B 1 378 ? 15.656 25.422 -21 1 90.69 378 SER B O 1
ATOM 7384 N N . VAL B 1 379 ? 15.016 27.391 -21.828 1 88.62 379 VAL B N 1
ATOM 7385 C CA . VAL B 1 379 ? 13.641 26.969 -22.031 1 88.62 379 VAL B CA 1
ATOM 7386 C C . VAL B 1 379 ? 13.594 25.766 -22.969 1 88.62 379 VAL B C 1
ATOM 7388 O O . VAL B 1 379 ? 12.836 24.812 -22.75 1 88.62 379 VAL B O 1
ATOM 7391 N N . ALA B 1 380 ? 14.414 25.797 -23.938 1 90.5 380 ALA B N 1
ATOM 7392 C CA . ALA B 1 380 ? 14.453 24.688 -24.891 1 90.5 380 ALA B CA 1
ATOM 7393 C C . ALA B 1 380 ? 14.945 23.406 -24.234 1 90.5 380 ALA B C 1
ATOM 7395 O O . ALA B 1 380 ? 14.43 22.312 -24.5 1 90.5 380 ALA B O 1
ATOM 7396 N N . GLU B 1 381 ? 15.945 23.562 -23.438 1 93.69 381 GLU B N 1
ATOM 7397 C CA . GLU B 1 381 ? 16.469 22.422 -22.719 1 93.69 381 GLU B CA 1
ATOM 7398 C C . GLU B 1 381 ? 15.438 21.844 -21.75 1 93.69 381 GLU B C 1
ATOM 7400 O O . GLU B 1 381 ? 15.273 20.625 -21.656 1 93.69 381 GLU B O 1
ATOM 7405 N N . LEU B 1 382 ? 14.805 22.703 -21.078 1 91.25 382 LEU B N 1
ATOM 7406 C CA . LEU B 1 382 ? 13.805 22.266 -20.109 1 91.25 382 LEU B CA 1
ATOM 7407 C C . LEU B 1 382 ? 12.625 21.594 -20.797 1 91.25 382 LEU B C 1
ATOM 7409 O O . LEU B 1 382 ? 12.055 20.641 -20.281 1 91.25 382 LEU B O 1
ATOM 7413 N N . ARG B 1 383 ? 12.266 22.094 -21.938 1 89.88 383 ARG B N 1
ATOM 7414 C CA . ARG B 1 383 ? 11.219 21.453 -22.719 1 89.88 383 ARG B CA 1
ATOM 7415 C C . ARG B 1 383 ? 11.648 20.047 -23.156 1 89.88 383 ARG B C 1
ATOM 7417 O O . ARG B 1 383 ? 10.844 19.125 -23.156 1 89.88 383 ARG B O 1
ATOM 7424 N N . CYS B 1 384 ? 12.859 20 -23.5 1 93.56 384 CYS B N 1
ATOM 7425 C CA . CYS B 1 384 ? 13.406 18.703 -23.906 1 93.56 384 CYS B CA 1
ATOM 7426 C C . CYS B 1 384 ? 13.375 17.719 -22.75 1 93.56 384 CYS B C 1
ATOM 7428 O O . CYS B 1 384 ? 13.008 16.547 -22.938 1 93.56 384 CYS B O 1
ATOM 7430 N N . VAL B 1 385 ? 13.773 18.172 -21.594 1 93.69 385 VAL B N 1
ATOM 7431 C CA . VAL B 1 385 ? 13.766 17.328 -20.422 1 93.69 385 VAL B CA 1
ATOM 7432 C C . VAL B 1 385 ? 12.344 16.828 -20.156 1 93.69 385 VAL B C 1
ATOM 7434 O O . VAL B 1 385 ? 12.141 15.641 -19.875 1 93.69 385 VAL B O 1
ATOM 7437 N N . GLY B 1 386 ? 11.391 17.719 -20.219 1 89.88 386 GLY B N 1
ATOM 7438 C CA . GLY B 1 386 ? 10 17.328 -20.031 1 89.88 386 GLY B CA 1
ATOM 7439 C C . GLY B 1 386 ? 9.539 16.281 -21.016 1 89.88 386 GLY B C 1
ATOM 7440 O O . GLY B 1 386 ? 8.812 15.352 -20.656 1 89.88 386 GLY B O 1
ATOM 7441 N N . GLN B 1 387 ? 9.977 16.406 -22.188 1 90.44 387 GLN B N 1
ATOM 7442 C CA . GLN B 1 387 ? 9.609 15.453 -23.234 1 90.44 387 GLN B CA 1
ATOM 7443 C C . GLN B 1 387 ? 10.227 14.086 -22.969 1 90.44 387 GLN B C 1
ATOM 7445 O O . GLN B 1 387 ? 9.578 13.055 -23.141 1 90.44 387 GLN B O 1
ATOM 7450 N N . VAL B 1 388 ? 11.469 14.102 -22.594 1 92.94 388 VAL B N 1
ATOM 7451 C CA . VAL B 1 388 ? 12.164 12.852 -22.312 1 92.94 388 VAL B CA 1
ATOM 7452 C C . VAL B 1 388 ? 11.492 12.141 -21.141 1 92.94 388 VAL B C 1
ATOM 7454 O O . VAL B 1 388 ? 11.289 10.922 -21.188 1 92.94 388 VAL B O 1
ATOM 7457 N N . GLU B 1 389 ? 11.219 12.875 -20.078 1 90 389 GLU B N 1
ATOM 7458 C CA . GLU B 1 389 ? 10.555 12.297 -18.906 1 90 389 GLU B CA 1
ATOM 7459 C C . GLU B 1 389 ? 9.203 11.703 -19.281 1 90 389 GLU B C 1
ATOM 7461 O O . GLU B 1 389 ? 8.852 10.602 -18.828 1 90 389 GLU B O 1
ATOM 7466 N N . ARG B 1 390 ? 8.508 12.336 -20.125 1 88.06 390 ARG B N 1
ATOM 7467 C CA . ARG B 1 390 ? 7.191 11.867 -20.547 1 88.06 390 ARG B CA 1
ATOM 7468 C C . ARG B 1 390 ? 7.305 10.609 -21.391 1 88.06 390 ARG B C 1
ATOM 7470 O O . ARG B 1 390 ? 6.469 9.711 -21.297 1 88.06 390 ARG B O 1
ATOM 7477 N N . ASN B 1 391 ? 8.281 10.586 -22.234 1 89.88 391 ASN B N 1
ATOM 7478 C CA . ASN B 1 391 ? 8.5 9.406 -23.078 1 89.88 391 ASN B CA 1
ATOM 7479 C C . ASN B 1 391 ? 8.781 8.172 -22.234 1 89.88 391 ASN B C 1
ATOM 7481 O O . ASN B 1 391 ? 8.359 7.066 -22.578 1 89.88 391 ASN B O 1
ATOM 7485 N N . ILE B 1 392 ? 9.43 8.398 -21.203 1 89.12 392 ILE B N 1
ATOM 7486 C CA . ILE B 1 392 ? 9.766 7.289 -20.312 1 89.12 392 ILE B CA 1
ATOM 7487 C C . ILE B 1 392 ? 8.531 6.887 -19.5 1 89.12 392 ILE B C 1
ATOM 7489 O O . ILE B 1 392 ? 8.25 5.695 -19.344 1 89.12 392 ILE B O 1
ATOM 7493 N N . GLU B 1 393 ? 7.797 7.84 -19.047 1 85.5 393 GLU B N 1
ATOM 7494 C CA . GLU B 1 393 ? 6.609 7.586 -18.234 1 85.5 393 GLU B CA 1
ATOM 7495 C C . GLU B 1 393 ? 5.527 6.875 -19.047 1 85.5 393 GLU B C 1
ATOM 7497 O O . GLU B 1 393 ? 4.766 6.074 -18.5 1 85.5 393 GLU B O 1
ATOM 7502 N N . THR B 1 394 ? 5.402 7.188 -20.328 1 83.88 394 THR B N 1
ATOM 7503 C CA . THR B 1 394 ? 4.355 6.617 -21.172 1 83.88 394 THR B CA 1
ATOM 7504 C C . THR B 1 394 ? 4.812 5.289 -21.766 1 83.88 394 THR B C 1
ATOM 7506 O O . THR B 1 394 ? 4.012 4.566 -22.359 1 83.88 394 THR B O 1
ATOM 7509 N N . GLY B 1 395 ? 6.094 4.984 -21.656 1 83.19 395 GLY B N 1
ATOM 7510 C CA . GLY B 1 395 ? 6.613 3.723 -22.172 1 83.19 395 GLY B CA 1
ATOM 7511 C C . GLY B 1 395 ? 7.137 3.822 -23.594 1 83.19 395 GLY B C 1
ATOM 7512 O O . GLY B 1 395 ? 7.477 2.809 -24.203 1 83.19 395 GLY B O 1
ATOM 7513 N N . GLU B 1 396 ? 7.125 4.953 -24.156 1 83.62 396 GLU B N 1
ATOM 7514 C CA . GLU B 1 396 ? 7.688 5.117 -25.5 1 83.62 396 GLU B CA 1
ATOM 7515 C C . GLU B 1 396 ? 9.172 4.77 -25.516 1 83.62 396 GLU B C 1
ATOM 7517 O O . GLU B 1 396 ? 9.656 4.168 -26.484 1 83.62 396 GLU B O 1
ATOM 7522 N N . HIS B 1 397 ? 9.797 5.211 -24.469 1 87.12 397 HIS B N 1
ATOM 7523 C CA . HIS B 1 397 ? 11.164 4.766 -24.234 1 87.12 397 HIS B CA 1
ATOM 7524 C C . HIS B 1 397 ? 11.242 3.852 -23.016 1 87.12 397 HIS B C 1
ATOM 7526 O O . HIS B 1 397 ? 10.891 4.258 -21.906 1 87.12 397 HIS B O 1
ATOM 7532 N N . GLU B 1 398 ? 11.711 2.699 -23.328 1 87.06 398 GLU B N 1
ATOM 7533 C CA . GLU B 1 398 ? 11.727 1.727 -22.234 1 87.06 398 GLU B CA 1
ATOM 7534 C C . GLU B 1 398 ? 13.125 1.589 -21.641 1 87.06 398 GLU B C 1
ATOM 7536 O O . GLU B 1 398 ? 14.109 1.472 -22.375 1 87.06 398 GLU B O 1
ATOM 7541 N N . CYS B 1 399 ? 13.07 1.79 -20.312 1 87.75 399 CYS B N 1
ATOM 7542 C CA . CYS B 1 399 ? 14.273 1.46 -19.562 1 87.75 399 CYS B CA 1
ATOM 7543 C C . CYS B 1 399 ? 14.289 -0.015 -19.172 1 87.75 399 CYS B C 1
ATOM 7545 O O . CYS B 1 399 ? 13.242 -0.597 -18.891 1 87.75 399 CYS B O 1
ATOM 7547 N N . TYR B 1 400 ? 15.172 -0.819 -19.562 1 85.94 400 TYR B N 1
ATOM 7548 C CA . TYR B 1 400 ? 15.258 -2.244 -19.266 1 85.94 400 TYR B CA 1
ATOM 7549 C C . TYR B 1 400 ? 15.781 -2.469 -17.844 1 85.94 400 TYR B C 1
ATOM 7551 O O . TYR B 1 400 ? 16.828 -3.096 -17.656 1 85.94 400 TYR B O 1
ATOM 7559 N N . CYS B 1 401 ? 14.938 -1.908 -16.938 1 89.94 401 CYS B N 1
ATOM 7560 C CA . CYS B 1 401 ? 15.281 -2.053 -15.523 1 89.94 401 CYS B CA 1
ATOM 7561 C C . CYS B 1 401 ? 14.43 -3.129 -14.859 1 89.94 401 CYS B C 1
ATOM 7563 O O . CYS B 1 401 ? 13.242 -2.914 -14.602 1 89.94 401 CYS B O 1
ATOM 7565 N N . TYR B 1 402 ? 15.102 -4.262 -14.531 1 90.38 402 TYR B N 1
ATOM 7566 C CA . TYR B 1 402 ? 14.406 -5.348 -13.844 1 90.38 402 TYR B CA 1
ATOM 7567 C C . TYR B 1 402 ? 14.711 -5.328 -12.352 1 90.38 402 TYR B C 1
ATOM 7569 O O . TYR B 1 402 ? 15.602 -4.602 -11.898 1 90.38 402 TYR B O 1
ATOM 7577 N N . ASP B 1 403 ? 13.953 -6.094 -11.641 1 89.31 403 ASP B N 1
ATOM 7578 C CA . ASP B 1 403 ? 14.188 -6.188 -10.203 1 89.31 403 ASP B CA 1
ATOM 7579 C C . ASP B 1 403 ? 15.531 -6.855 -9.906 1 89.31 403 ASP B C 1
ATOM 7581 O O . ASP B 1 403 ? 16.031 -7.645 -10.719 1 89.31 403 ASP B O 1
ATOM 7585 N N . ALA B 1 404 ? 16.031 -6.488 -8.789 1 92.12 404 ALA B N 1
ATOM 7586 C CA . ALA B 1 404 ? 17.312 -7.082 -8.406 1 92.12 404 ALA B CA 1
ATOM 7587 C C . ALA B 1 404 ? 17.156 -8.57 -8.094 1 92.12 404 ALA B C 1
ATOM 7589 O O . ALA B 1 404 ? 16.156 -8.977 -7.492 1 92.12 404 ALA B O 1
ATOM 7590 N N . CYS B 1 405 ? 18.156 -9.406 -8.469 1 92.38 405 CYS B N 1
ATOM 7591 C CA . CYS B 1 405 ? 18.125 -10.836 -8.188 1 92.38 405 CYS B CA 1
ATOM 7592 C C . CYS B 1 405 ? 18.156 -11.102 -6.688 1 92.38 405 CYS B C 1
ATOM 7594 O O . CYS B 1 405 ? 17.594 -12.094 -6.215 1 92.38 405 CYS B O 1
ATOM 7596 N N . SER B 1 406 ? 18.859 -10.25 -6.051 1 92.5 406 SER B N 1
ATOM 7597 C CA . SER B 1 406 ? 18.891 -10.297 -4.594 1 92.5 406 SER B CA 1
ATOM 7598 C C . SER B 1 406 ? 18.562 -8.93 -3.994 1 92.5 406 SER B C 1
ATOM 7600 O O . SER B 1 406 ? 19.219 -7.938 -4.309 1 92.5 406 SER B O 1
ATOM 7602 N N . GLU B 1 407 ? 17.562 -8.945 -3.168 1 91.19 407 GLU B N 1
ATOM 7603 C CA . GLU B 1 407 ? 17.125 -7.676 -2.592 1 91.19 407 GLU B CA 1
ATOM 7604 C C . GLU B 1 407 ? 16.781 -7.836 -1.116 1 91.19 407 GLU B C 1
ATOM 7606 O O . GLU B 1 407 ? 16.203 -8.852 -0.713 1 91.19 407 GLU B O 1
ATOM 7611 N N . THR B 1 408 ? 17.219 -6.836 -0.328 1 92.75 408 THR B N 1
ATOM 7612 C CA . THR B 1 408 ? 16.844 -6.773 1.083 1 92.75 408 THR B CA 1
ATOM 7613 C C . THR B 1 408 ? 15.93 -5.586 1.35 1 92.75 408 THR B C 1
ATOM 7615 O O . THR B 1 408 ? 16.25 -4.453 0.977 1 92.75 408 THR B O 1
ATOM 7618 N N . MET B 1 409 ? 14.852 -5.855 1.969 1 91.25 409 MET B N 1
ATOM 7619 C CA . MET B 1 409 ? 13.883 -4.812 2.299 1 91.25 409 MET B CA 1
ATOM 7620 C C . MET B 1 409 ? 13.531 -4.848 3.783 1 91.25 409 MET B C 1
ATOM 7622 O O . MET B 1 409 ? 13.797 -5.836 4.465 1 91.25 409 MET B O 1
ATOM 7626 N N . PHE B 1 410 ? 12.961 -3.752 4.223 1 94 410 PHE B N 1
ATOM 7627 C CA . PHE B 1 410 ? 12.586 -3.643 5.629 1 94 410 PHE B CA 1
ATOM 7628 C C . PHE B 1 410 ? 11.133 -3.203 5.77 1 94 410 PHE B C 1
ATOM 7630 O O . PHE B 1 410 ? 10.734 -2.174 5.219 1 94 410 PHE B O 1
ATOM 7637 N N . GLU B 1 411 ? 10.391 -3.998 6.422 1 91.62 411 GLU B N 1
ATOM 7638 C CA . GLU B 1 411 ? 9.047 -3.582 6.812 1 91.62 411 GLU B CA 1
ATOM 7639 C C . GLU B 1 411 ? 9.078 -2.719 8.07 1 91.62 411 GLU B C 1
ATOM 7641 O O . GLU B 1 411 ? 9.742 -3.062 9.047 1 91.62 411 GLU B O 1
ATOM 7646 N N . GLU B 1 412 ? 8.352 -1.653 8 1 94.38 412 GLU B N 1
ATOM 7647 C CA . GLU B 1 412 ? 8.445 -0.679 9.086 1 94.38 412 GLU B CA 1
ATOM 7648 C C . GLU B 1 412 ? 7.121 -0.557 9.836 1 94.38 412 GLU B C 1
ATOM 7650 O O . GLU B 1 412 ? 6.055 -0.582 9.219 1 94.38 412 GLU B O 1
ATOM 7655 N N . SER B 1 413 ? 7.207 -0.523 11.102 1 92.94 413 SER B N 1
ATOM 7656 C CA . SER B 1 413 ? 6.109 -0.169 12 1 92.94 413 SER B CA 1
ATOM 7657 C C . SER B 1 413 ? 6.426 1.101 12.781 1 92.94 413 SER B C 1
ATOM 7659 O O . SER B 1 413 ? 7.383 1.139 13.555 1 92.94 413 SER B O 1
ATOM 7661 N N . VAL B 1 414 ? 5.602 2.084 12.617 1 94 414 VAL B N 1
ATOM 7662 C CA . VAL B 1 414 ? 5.926 3.389 13.188 1 94 414 VAL B CA 1
ATOM 7663 C C . VAL B 1 414 ? 4.922 3.74 14.281 1 94 414 VAL B C 1
ATOM 7665 O O . VAL B 1 414 ? 3.717 3.521 14.125 1 94 414 VAL B O 1
ATOM 7668 N N . SER B 1 415 ? 5.41 4.195 15.398 1 93.06 415 SER B N 1
ATOM 7669 C CA . SER B 1 415 ? 4.598 4.703 16.5 1 93.06 415 SER B CA 1
ATOM 7670 C C . SER B 1 415 ? 5.23 5.941 17.125 1 93.06 415 SER B C 1
ATOM 7672 O O . SER B 1 415 ? 6.418 6.199 16.938 1 93.06 415 SER B O 1
ATOM 7674 N N . PHE B 1 416 ? 4.434 6.793 17.781 1 92.69 416 PHE B N 1
ATOM 7675 C CA . PHE B 1 416 ? 4.914 8.062 18.312 1 92.69 416 PHE B CA 1
ATOM 7676 C C . PHE B 1 416 ? 4.457 8.258 19.75 1 92.69 416 PHE B C 1
ATOM 7678 O O . PHE B 1 416 ? 3.428 7.719 20.156 1 92.69 416 PHE B O 1
ATOM 7685 N N . ARG B 1 417 ? 5.234 8.961 20.516 1 91.81 417 ARG B N 1
ATOM 7686 C CA . ARG B 1 417 ? 4.828 9.445 21.828 1 91.81 417 ARG B CA 1
ATOM 7687 C C . ARG B 1 417 ? 5.375 10.844 22.094 1 91.81 417 ARG B C 1
ATOM 7689 O O . ARG B 1 417 ? 6.391 11.234 21.516 1 91.81 417 ARG B O 1
ATOM 7696 N N . GLN B 1 418 ? 4.773 11.594 22.938 1 91 418 GLN B N 1
ATOM 7697 C CA . GLN B 1 418 ? 5.184 12.961 23.234 1 91 418 GLN B CA 1
ATOM 7698 C C . GLN B 1 418 ? 6.562 12.992 23.891 1 91 418 GLN B C 1
ATOM 7700 O O . GLN B 1 418 ? 6.859 12.18 24.766 1 91 418 GLN B O 1
ATOM 7705 N N . TRP B 1 419 ? 7.402 13.773 23.406 1 93.12 419 TRP B N 1
ATOM 7706 C CA . TRP B 1 419 ? 8.781 14 23.844 1 93.12 419 TRP B CA 1
ATOM 7707 C C . TRP B 1 419 ? 9.312 15.32 23.297 1 93.12 419 TRP B C 1
ATOM 7709 O O . TRP B 1 419 ? 8.961 15.734 22.188 1 93.12 419 TRP B O 1
ATOM 7719 N N . PRO B 1 420 ? 10.211 16.078 24.016 1 92.44 420 PRO B N 1
ATOM 7720 C CA . PRO B 1 420 ? 10.641 15.883 25.406 1 92.44 420 PRO B CA 1
ATOM 7721 C C . PRO B 1 420 ? 9.648 16.453 26.406 1 92.44 420 PRO B C 1
ATOM 7723 O O . PRO B 1 420 ? 8.75 17.219 26.031 1 92.44 420 PRO B O 1
ATOM 7726 N N . SER B 1 421 ? 9.797 16 27.625 1 90.19 421 SER B N 1
ATOM 7727 C CA . SER B 1 421 ? 9.062 16.672 28.688 1 90.19 421 SER B CA 1
ATOM 7728 C C . SER B 1 421 ? 9.547 18.094 28.891 1 90.19 421 SER B C 1
ATOM 7730 O O . SER B 1 421 ? 10.617 18.469 28.391 1 90.19 421 SER B O 1
ATOM 7732 N N . GLU B 1 422 ? 8.734 18.875 29.531 1 85.69 422 GLU B N 1
ATOM 7733 C CA . GLU B 1 422 ? 9.086 20.281 29.734 1 85.69 422 GLU B CA 1
ATOM 7734 C C . GLU B 1 422 ? 10.445 20.422 30.406 1 85.69 422 GLU B C 1
ATOM 7736 O O . GLU B 1 422 ? 11.281 21.219 29.984 1 85.69 422 GLU B O 1
ATOM 7741 N N . ASN B 1 423 ? 10.648 19.594 31.422 1 85.12 423 ASN B N 1
ATOM 7742 C CA . ASN B 1 423 ? 11.906 19.656 32.156 1 85.12 423 ASN B CA 1
ATOM 7743 C C . ASN B 1 423 ? 13.07 19.141 31.297 1 85.12 423 ASN B C 1
ATOM 7745 O O . ASN B 1 423 ? 14.172 19.688 31.359 1 85.12 423 ASN B O 1
ATOM 7749 N N . TYR B 1 424 ? 12.805 18.172 30.594 1 90.88 424 TYR B N 1
ATOM 7750 C CA . TYR B 1 424 ? 13.867 17.609 29.75 1 90.88 424 TYR B CA 1
ATOM 7751 C C . TYR B 1 424 ? 14.188 18.547 28.594 1 90.88 424 TYR B C 1
ATOM 7753 O O . TYR B 1 424 ? 15.336 18.609 28.141 1 90.88 424 TYR B O 1
ATOM 7761 N N . ALA B 1 425 ? 13.227 19.219 28.094 1 88.44 425 ALA B N 1
ATOM 7762 C CA . ALA B 1 425 ? 13.453 20.203 27.031 1 88.44 425 ALA B CA 1
ATOM 7763 C C . ALA B 1 425 ? 14.438 21.266 27.469 1 88.44 425 ALA B C 1
ATOM 7765 O O . ALA B 1 425 ? 15.297 21.688 26.703 1 88.44 425 ALA B O 1
ATOM 7766 N N . ALA B 1 426 ? 14.32 21.656 28.703 1 84.31 426 ALA B N 1
ATOM 7767 C CA . ALA B 1 426 ? 15.234 22.656 29.25 1 84.31 426 ALA B CA 1
ATOM 7768 C C . ALA B 1 426 ? 16.656 22.109 29.312 1 84.31 426 ALA B C 1
ATOM 7770 O O . ALA B 1 426 ? 17.625 22.844 29.047 1 84.31 426 ALA B O 1
ATOM 7771 N N . LEU B 1 427 ? 16.719 20.875 29.656 1 88.12 427 LEU B N 1
ATOM 7772 C CA . LEU B 1 427 ? 18.031 20.219 29.703 1 88.12 427 LEU B CA 1
ATOM 7773 C C . LEU B 1 427 ? 18.641 20.141 28.297 1 88.12 427 LEU B C 1
ATOM 7775 O O . LEU B 1 427 ? 19.844 20.328 28.141 1 88.12 427 LEU B O 1
ATOM 7779 N N . LEU B 1 428 ? 17.859 19.828 27.344 1 90.5 428 LEU B N 1
ATOM 7780 C CA . LEU B 1 428 ? 18.328 19.734 25.984 1 90.5 428 LEU B CA 1
ATOM 7781 C C . LEU B 1 428 ? 18.844 21.078 25.484 1 90.5 428 LEU B C 1
ATOM 7783 O O . LEU B 1 428 ? 19.812 21.141 24.734 1 90.5 428 LEU B O 1
ATOM 7787 N N . VAL B 1 429 ? 18.172 22.094 25.891 1 87.5 429 VAL B N 1
ATOM 7788 C CA . VAL B 1 429 ? 18.578 23.438 25.5 1 87.5 429 VAL B CA 1
ATOM 7789 C C . VAL B 1 429 ? 19.969 23.734 26.078 1 87.5 429 VAL B C 1
ATOM 7791 O O . VAL B 1 429 ? 20.812 24.312 25.406 1 87.5 429 VAL B O 1
ATOM 7794 N N . GLU B 1 430 ? 20.172 23.312 27.25 1 86.38 430 GLU B N 1
ATOM 7795 C CA . GLU B 1 430 ? 21.469 23.516 27.875 1 86.38 430 GLU B CA 1
ATOM 7796 C C . GLU B 1 430 ? 22.562 22.734 27.156 1 86.38 430 GLU B C 1
ATOM 7798 O O . GLU B 1 430 ? 23.672 23.234 26.984 1 86.38 430 GLU B O 1
ATOM 7803 N N . VAL B 1 431 ? 22.203 21.609 26.766 1 89.06 431 VAL B N 1
ATOM 7804 C CA . VAL B 1 431 ? 23.156 20.766 26.047 1 89.06 431 VAL B CA 1
ATOM 7805 C C . VAL B 1 431 ? 23.516 21.406 24.719 1 89.06 431 VAL B C 1
ATOM 7807 O O . VAL B 1 431 ? 24.688 21.453 24.328 1 89.06 431 VAL B O 1
ATOM 7810 N N . VAL B 1 432 ? 22.562 21.875 24.016 1 89.62 432 VAL B N 1
ATOM 7811 C CA . VAL B 1 432 ? 22.766 22.469 22.703 1 89.62 432 VAL B CA 1
ATOM 7812 C C . VAL B 1 432 ? 23.562 23.766 22.844 1 89.62 432 VAL B C 1
ATOM 7814 O O . VAL B 1 432 ? 24.484 24.031 22.062 1 89.62 432 VAL B O 1
ATOM 7817 N N . CYS B 1 433 ? 23.219 24.516 23.859 1 87.38 433 CYS B N 1
ATOM 7818 C CA . CYS B 1 433 ? 23.906 25.766 24.078 1 87.38 433 CYS B CA 1
ATOM 7819 C C . CYS B 1 433 ? 25.359 25.531 24.5 1 87.38 433 CYS B C 1
ATOM 7821 O O . CYS B 1 433 ? 26.25 26.312 24.141 1 87.38 433 CYS B O 1
ATOM 7823 N N . GLY B 1 434 ? 25.609 24.547 25.125 1 86.69 434 GLY B N 1
ATOM 7824 C CA . GLY B 1 434 ? 26.969 24.234 25.547 1 86.69 434 GLY B CA 1
ATOM 7825 C C . GLY B 1 434 ? 27.828 23.641 24.438 1 86.69 434 GLY B C 1
ATOM 7826 O O . GLY B 1 434 ? 29.047 23.828 24.422 1 86.69 434 GLY B O 1
ATOM 7827 N N . SER B 1 435 ? 27.188 23 23.5 1 85.5 435 SER B N 1
ATOM 7828 C CA . SER B 1 435 ? 27.953 22.219 22.531 1 85.5 435 SER B CA 1
ATOM 7829 C C . SER B 1 435 ? 28 22.906 21.172 1 85.5 435 SER B C 1
ATOM 7831 O O . SER B 1 435 ? 28.922 22.688 20.391 1 85.5 435 SER B O 1
ATOM 7833 N N . LYS B 1 436 ? 27 23.766 20.812 1 84.94 436 LYS B N 1
ATOM 7834 C CA . LYS B 1 436 ? 26.875 24.219 19.438 1 84.94 436 LYS B CA 1
ATOM 7835 C C . LYS B 1 436 ? 27.234 25.688 19.312 1 84.94 436 LYS B C 1
ATOM 7837 O O . LYS B 1 436 ? 27.156 26.266 18.219 1 84.94 436 LYS B O 1
ATOM 7842 N N . GLY B 1 437 ? 27.594 26.359 20.375 1 81.5 437 GLY B N 1
ATOM 7843 C CA . GLY B 1 437 ? 28.078 27.719 20.281 1 81.5 437 GLY B CA 1
ATOM 7844 C C . GLY B 1 437 ? 27.078 28.75 20.766 1 81.5 437 GLY B C 1
ATOM 7845 O O . GLY B 1 437 ? 25.875 28.453 20.859 1 81.5 437 GLY B O 1
ATOM 7846 N N . ASP B 1 438 ? 27.5 29.906 20.828 1 80.88 438 ASP B N 1
ATOM 7847 C CA . ASP B 1 438 ? 26.734 30.984 21.438 1 80.88 438 ASP B CA 1
ATOM 7848 C C . ASP B 1 438 ? 25.656 31.5 20.469 1 80.88 438 ASP B C 1
ATOM 7850 O O . ASP B 1 438 ? 24.562 31.859 20.891 1 80.88 438 ASP B O 1
ATOM 7854 N N . ALA B 1 439 ? 25.953 31.453 19.281 1 79.62 439 ALA B N 1
ATOM 7855 C CA . ALA B 1 439 ? 25 31.969 18.297 1 79.62 439 ALA B CA 1
ATOM 7856 C C . ALA B 1 439 ? 23.734 31.125 18.25 1 79.62 439 ALA B C 1
ATOM 7858 O O . ALA B 1 439 ? 22.625 31.641 18.203 1 79.62 439 ALA B O 1
ATOM 7859 N N . VAL B 1 440 ? 23.922 29.891 18.328 1 81.75 440 VAL B N 1
ATOM 7860 C CA . VAL B 1 440 ? 22.812 28.953 18.297 1 81.75 440 VAL B CA 1
ATOM 7861 C C . VAL B 1 440 ? 21.969 29.094 19.578 1 81.75 440 VAL B C 1
ATOM 7863 O O . VAL B 1 440 ? 20.75 29.094 19.531 1 81.75 440 VAL B O 1
ATOM 7866 N N . CYS B 1 441 ? 22.688 29.312 20.625 1 82.75 441 CYS B N 1
ATOM 7867 C CA . CYS B 1 441 ? 22.031 29.453 21.906 1 82.75 441 CYS B CA 1
ATOM 7868 C C . CYS B 1 441 ? 21.172 30.703 21.969 1 82.75 441 CYS B C 1
ATOM 7870 O O . CYS B 1 441 ? 20.031 30.672 22.438 1 82.75 441 CYS B O 1
ATOM 7872 N N . GLN B 1 442 ? 21.656 31.734 21.5 1 81.19 442 GLN B N 1
ATOM 7873 C CA . GLN B 1 442 ? 20.938 33 21.484 1 81.19 442 GLN B CA 1
ATOM 7874 C C . GLN B 1 442 ? 19.688 32.906 20.625 1 81.19 442 GLN B C 1
ATOM 7876 O O . GLN B 1 442 ? 18.625 33.406 21 1 81.19 442 GLN B O 1
ATOM 7881 N N . ASN B 1 443 ? 19.828 32.312 19.562 1 79.19 443 ASN B N 1
ATOM 7882 C CA . ASN B 1 443 ? 18.703 32.156 18.656 1 79.19 443 ASN B CA 1
ATOM 7883 C C . ASN B 1 443 ? 17.609 31.297 19.25 1 79.19 443 ASN B C 1
ATOM 7885 O O . ASN B 1 443 ? 16.422 31.578 19.078 1 79.19 443 ASN B O 1
ATOM 7889 N N . LEU B 1 444 ? 18.031 30.281 19.859 1 79.88 444 LEU B N 1
ATOM 7890 C CA . LEU B 1 444 ? 17.094 29.375 20.5 1 79.88 444 LEU B CA 1
ATOM 7891 C C . LEU B 1 444 ? 16.328 30.062 21.625 1 79.88 444 LEU B C 1
ATOM 7893 O O . LEU B 1 444 ? 15.109 29.906 21.734 1 79.88 444 LEU B O 1
ATOM 7897 N N . GLU B 1 445 ? 17.016 30.859 22.375 1 75.62 445 GLU B N 1
ATOM 7898 C CA . GLU B 1 445 ? 16.406 31.531 23.516 1 75.62 445 GLU B CA 1
ATOM 7899 C C . GLU B 1 445 ? 15.5 32.656 23.062 1 75.62 445 GLU B C 1
ATOM 7901 O O . GLU B 1 445 ? 14.461 32.906 23.688 1 75.62 445 GLU B O 1
ATOM 7906 N N . GLU B 1 446 ? 15.867 33.25 22.016 1 75 446 GLU B N 1
ATOM 7907 C CA . GLU B 1 446 ? 15.094 34.375 21.516 1 75 446 GLU B CA 1
ATOM 7908 C C . GLU B 1 446 ? 13.789 33.938 20.859 1 75 446 GLU B C 1
ATOM 7910 O O . GLU B 1 446 ? 12.789 34.625 20.906 1 75 446 GLU B O 1
ATOM 7915 N N . ASN B 1 447 ? 13.875 32.812 20.344 1 67.31 447 ASN B N 1
ATOM 7916 C CA . ASN B 1 447 ? 12.734 32.406 19.547 1 67.31 447 ASN B CA 1
ATOM 7917 C C . ASN B 1 447 ? 11.852 31.406 20.297 1 67.31 447 ASN B C 1
ATOM 7919 O O . ASN B 1 447 ? 10.758 31.062 19.844 1 67.31 447 ASN B O 1
ATOM 7923 N N . ALA B 1 448 ? 12.328 30.891 21.328 1 63.72 448 ALA B N 1
ATOM 7924 C CA . ALA B 1 448 ? 11.516 29.938 22.078 1 63.72 448 ALA B CA 1
ATOM 7925 C C . ALA B 1 448 ? 10.781 30.625 23.234 1 63.72 448 ALA B C 1
ATOM 7927 O O . ALA B 1 448 ? 11.375 30.891 24.281 1 63.72 448 ALA B O 1
ATOM 7928 N N . ASN B 1 449 ? 9.594 31.188 22.969 1 62 449 ASN B N 1
ATOM 7929 C CA . ASN B 1 449 ? 8.805 31.953 23.922 1 62 449 ASN B CA 1
ATOM 7930 C C . ASN B 1 449 ? 8.117 31.047 24.938 1 62 449 ASN B C 1
ATOM 7932 O O . ASN B 1 449 ? 7.648 31.516 25.984 1 62 449 ASN B O 1
ATOM 7936 N N . ASN B 1 450 ? 7.93 29.859 24.562 1 66.25 450 ASN B N 1
ATOM 7937 C CA . ASN B 1 450 ? 7.258 28.922 25.453 1 66.25 450 ASN B CA 1
ATOM 7938 C C . ASN B 1 450 ? 7.883 27.531 25.359 1 66.25 450 ASN B C 1
ATOM 7940 O O . ASN B 1 450 ? 8.625 27.234 24.422 1 66.25 450 ASN B O 1
ATOM 7944 N N . THR B 1 451 ? 7.762 26.875 26.422 1 65.06 451 THR B N 1
ATOM 7945 C CA . THR B 1 451 ? 8.336 25.531 26.516 1 65.06 451 THR B CA 1
ATOM 7946 C C . THR B 1 451 ? 7.887 24.672 25.344 1 65.06 451 THR B C 1
ATOM 7948 O O . THR B 1 451 ? 8.656 23.844 24.859 1 65.06 451 THR B O 1
ATOM 7951 N N . GLN B 1 452 ? 6.746 24.875 24.953 1 71.62 452 GLN B N 1
ATOM 7952 C CA . GLN B 1 452 ? 6.23 24.078 23.844 1 71.62 452 GLN B CA 1
ATOM 7953 C C . GLN B 1 452 ? 6.938 24.422 22.531 1 71.62 452 GLN B C 1
ATOM 7955 O O . GLN B 1 452 ? 7.203 23.547 21.719 1 71.62 452 GLN B O 1
ATOM 7960 N N . SER B 1 453 ? 7.266 25.609 22.516 1 76.5 453 SER B N 1
ATOM 7961 C CA . SER B 1 453 ? 7.973 26.047 21.328 1 76.5 453 SER B CA 1
ATOM 7962 C C . SER B 1 453 ? 9.406 25.531 21.312 1 76.5 453 SER B C 1
ATOM 7964 O O . SER B 1 453 ? 9.977 25.281 20.234 1 76.5 453 SER B O 1
ATOM 7966 N N . LEU B 1 454 ? 9.922 25.359 22.5 1 82.19 454 LEU B N 1
ATOM 7967 C CA . LEU B 1 454 ? 11.281 24.828 22.609 1 82.19 454 LEU B CA 1
ATOM 7968 C C . LEU B 1 454 ? 11.328 23.359 22.172 1 82.19 454 LEU B C 1
ATOM 7970 O O . LEU B 1 454 ? 12.258 22.953 21.469 1 82.19 454 LEU B O 1
ATOM 7974 N N . ALA B 1 455 ? 10.328 22.641 22.578 1 86.31 455 ALA B N 1
ATOM 7975 C CA . ALA B 1 455 ? 10.258 21.219 22.266 1 86.31 455 ALA B CA 1
ATOM 7976 C C . ALA B 1 455 ? 10.156 20.984 20.766 1 86.31 455 ALA B C 1
ATOM 7978 O O . ALA B 1 455 ? 10.641 19.969 20.25 1 86.31 455 ALA B O 1
ATOM 7979 N N . GLN B 1 456 ? 9.664 21.938 20.078 1 87.25 456 GLN B N 1
ATOM 7980 C CA . GLN B 1 456 ? 9.414 21.797 18.641 1 87.25 456 GLN B CA 1
ATOM 7981 C C . GLN B 1 456 ? 10.719 21.859 17.844 1 87.25 456 GLN B C 1
ATOM 7983 O O . GLN B 1 456 ? 10.75 21.516 16.672 1 87.25 456 GLN B O 1
ATOM 7988 N N . ASN B 1 457 ? 11.812 22.125 18.5 1 90.81 457 ASN B N 1
ATOM 7989 C CA . ASN B 1 457 ? 13.102 22.188 17.828 1 90.81 457 ASN B CA 1
ATOM 7990 C C . ASN B 1 457 ? 13.805 20.828 17.844 1 90.81 457 ASN B C 1
ATOM 7992 O O . ASN B 1 457 ? 14.836 20.641 17.188 1 90.81 457 ASN B O 1
ATOM 7996 N N . PHE B 1 458 ? 13.195 19.953 18.562 1 93.75 458 PHE B N 1
ATOM 7997 C CA . PHE B 1 458 ? 13.875 18.672 18.734 1 93.75 458 PHE B CA 1
ATOM 7998 C C . PHE B 1 458 ? 13.031 17.531 18.219 1 93.75 458 PHE B C 1
ATOM 8000 O O . PHE B 1 458 ? 11.797 17.609 18.219 1 93.75 458 PHE B O 1
ATOM 8007 N N . ALA B 1 459 ? 13.68 16.531 17.719 1 96.25 459 ALA B N 1
ATOM 8008 C CA . ALA B 1 459 ? 13.062 15.266 17.297 1 96.25 459 ALA B CA 1
ATOM 8009 C C . ALA B 1 459 ? 13.914 14.07 17.734 1 96.25 459 ALA B C 1
ATOM 8011 O O . ALA B 1 459 ? 15.141 14.117 17.656 1 96.25 459 ALA B O 1
ATOM 8012 N N . LYS B 1 460 ? 13.289 13.117 18.266 1 97.25 460 LYS B N 1
ATOM 8013 C CA . LYS B 1 460 ? 13.969 11.898 18.703 1 97.25 460 LYS B CA 1
ATOM 8014 C C . LYS B 1 460 ? 13.43 10.68 17.953 1 97.25 460 LYS B C 1
ATOM 8016 O O . LYS B 1 460 ? 12.219 10.578 17.719 1 97.25 460 LYS B O 1
ATOM 8021 N N . VAL B 1 461 ? 14.305 9.75 17.531 1 97.81 461 VAL B N 1
ATOM 8022 C CA . VAL B 1 461 ? 13.859 8.562 16.812 1 97.81 461 VAL B CA 1
ATOM 8023 C C . VAL B 1 461 ? 14.648 7.348 17.297 1 97.81 461 VAL B C 1
ATOM 8025 O O . VAL B 1 461 ? 15.852 7.438 17.547 1 97.81 461 VAL B O 1
ATOM 8028 N N . ASN B 1 462 ? 13.969 6.297 17.547 1 98 462 ASN B N 1
ATOM 8029 C CA . ASN B 1 462 ? 14.539 4.988 17.844 1 98 462 ASN B CA 1
ATOM 8030 C C . ASN B 1 462 ? 14.242 3.98 16.734 1 98 462 ASN B C 1
ATOM 8032 O O . ASN B 1 462 ? 13.078 3.693 16.453 1 98 462 ASN B O 1
ATOM 8036 N N . ILE B 1 463 ? 15.227 3.471 16.141 1 98.19 463 ILE B N 1
ATOM 8037 C CA . ILE B 1 463 ? 15.094 2.471 15.094 1 98.19 463 ILE B CA 1
ATOM 8038 C C . ILE B 1 463 ? 15.68 1.142 15.562 1 98.19 463 ILE B C 1
ATOM 8040 O O . ILE B 1 463 ? 16.828 1.086 16.016 1 98.19 463 ILE B O 1
ATOM 8044 N N . TYR B 1 464 ? 14.953 0.089 15.453 1 97.81 464 TYR B N 1
ATOM 8045 C CA . TYR B 1 464 ? 15.406 -1.198 15.969 1 97.81 464 TYR B CA 1
ATOM 8046 C C . TYR B 1 464 ? 14.68 -2.348 15.281 1 97.81 464 TYR B C 1
ATOM 8048 O O . TYR B 1 464 ? 13.633 -2.148 14.664 1 97.81 464 TYR B O 1
ATOM 8056 N N . PHE B 1 465 ? 15.25 -3.541 15.359 1 97 465 PHE B N 1
ATOM 8057 C CA . PHE B 1 465 ? 14.562 -4.738 14.891 1 97 465 PHE B CA 1
ATOM 8058 C C . PHE B 1 465 ? 13.578 -5.242 15.938 1 97 465 PHE B C 1
ATOM 8060 O O . PHE B 1 465 ? 13.945 -5.438 17.094 1 97 465 PHE B O 1
ATOM 8067 N N . GLU B 1 466 ? 12.359 -5.426 15.539 1 94.31 466 GLU B N 1
ATOM 8068 C CA . GLU B 1 466 ? 11.344 -5.969 16.438 1 94.31 466 GLU B CA 1
ATOM 8069 C C . GLU B 1 466 ? 11.594 -7.449 16.719 1 94.31 466 GLU B C 1
ATOM 8071 O O . GLU B 1 466 ? 11.297 -7.941 17.812 1 94.31 466 GLU B O 1
ATOM 8076 N N . ASP B 1 467 ? 11.977 -8.078 15.703 1 89.88 467 ASP B N 1
ATOM 8077 C CA . ASP B 1 467 ? 12.32 -9.5 15.75 1 89.88 467 ASP B CA 1
ATOM 8078 C C . ASP B 1 467 ? 13.484 -9.812 14.82 1 89.88 467 ASP B C 1
ATOM 8080 O O . ASP B 1 467 ? 13.656 -9.172 13.789 1 89.88 467 ASP B O 1
ATOM 8084 N N . LEU B 1 468 ? 14.281 -10.758 15.242 1 88.06 468 LEU B N 1
ATOM 8085 C CA . LEU B 1 468 ? 15.422 -11.109 14.406 1 88.06 468 LEU B CA 1
ATOM 8086 C C . LEU B 1 468 ? 15.055 -12.219 13.422 1 88.06 468 LEU B C 1
ATOM 8088 O O . LEU B 1 468 ? 15.906 -12.695 12.672 1 88.06 468 LEU B O 1
ATOM 8092 N N . ASN B 1 469 ? 13.812 -12.5 13.539 1 85.5 469 ASN B N 1
ATOM 8093 C CA . ASN B 1 469 ? 13.305 -13.375 12.484 1 85.5 469 ASN B CA 1
ATOM 8094 C C . ASN B 1 469 ? 13.109 -12.617 11.172 1 85.5 469 ASN B C 1
ATOM 8096 O O . ASN B 1 469 ? 12.555 -11.516 11.164 1 85.5 469 ASN B O 1
ATOM 8100 N N . TYR B 1 470 ? 13.695 -13.172 10.156 1 86.75 470 TYR B N 1
ATOM 8101 C CA . TYR B 1 470 ? 13.508 -12.531 8.867 1 86.75 470 TYR B CA 1
ATOM 8102 C C . TYR B 1 470 ? 12.883 -13.492 7.863 1 86.75 470 TYR B C 1
ATOM 8104 O O . TYR B 1 470 ? 12.992 -14.711 8.008 1 86.75 470 TYR B O 1
ATOM 8112 N N . ARG B 1 471 ? 12.133 -12.961 7.016 1 88.25 471 ARG B N 1
ATOM 8113 C CA . ARG B 1 471 ? 11.461 -13.734 5.977 1 88.25 471 ARG B CA 1
ATOM 8114 C C . ARG B 1 471 ? 12.32 -13.812 4.719 1 88.25 471 ARG B C 1
ATOM 8116 O O . ARG B 1 471 ? 12.766 -12.789 4.191 1 88.25 471 ARG B O 1
ATOM 8123 N N . ASN B 1 472 ? 12.531 -15.055 4.293 1 91.88 472 ASN B N 1
ATOM 8124 C CA . ASN B 1 472 ? 13.234 -15.297 3.039 1 91.88 472 ASN B CA 1
ATOM 8125 C C . ASN B 1 472 ? 12.281 -15.742 1.935 1 91.88 472 ASN B C 1
ATOM 8127 O O . ASN B 1 472 ? 11.719 -16.844 2 1 91.88 472 ASN B O 1
ATOM 8131 N N . ILE B 1 473 ? 12.148 -14.93 0.987 1 87.44 473 ILE B N 1
ATOM 8132 C CA . ILE B 1 473 ? 11.344 -15.266 -0.183 1 87.44 473 ILE B CA 1
ATOM 8133 C C . ILE B 1 473 ? 12.266 -15.648 -1.343 1 87.44 473 ILE B C 1
ATOM 8135 O O . ILE B 1 473 ? 12.953 -14.797 -1.9 1 87.44 473 ILE B O 1
ATOM 8139 N N . THR B 1 474 ? 12.273 -16.875 -1.712 1 89.56 474 THR B N 1
ATOM 8140 C CA . THR B 1 474 ? 13.203 -17.359 -2.723 1 89.56 474 THR B CA 1
ATOM 8141 C C . THR B 1 474 ? 12.445 -18.016 -3.873 1 89.56 474 THR B C 1
ATOM 8143 O O . THR B 1 474 ? 11.547 -18.828 -3.648 1 89.56 474 THR B O 1
ATOM 8146 N N . GLU B 1 475 ? 12.789 -17.562 -5.047 1 86.56 475 GLU B N 1
ATOM 8147 C CA . GLU B 1 475 ? 12.297 -18.25 -6.238 1 86.56 475 GLU B CA 1
ATOM 8148 C C . GLU B 1 475 ? 13.18 -19.438 -6.594 1 86.56 475 GLU B C 1
ATOM 8150 O O . GLU B 1 475 ? 14.406 -19.328 -6.633 1 86.56 475 GLU B O 1
ATOM 8155 N N . GLN B 1 476 ? 12.492 -20.578 -6.648 1 83.69 476 GLN B N 1
ATOM 8156 C CA . GLN B 1 476 ? 13.227 -21.797 -6.977 1 83.69 476 GLN B CA 1
ATOM 8157 C C . GLN B 1 476 ? 12.555 -22.547 -8.125 1 83.69 476 GLN B C 1
ATOM 8159 O O . GLN B 1 476 ? 11.359 -22.375 -8.375 1 83.69 476 GLN B O 1
ATOM 8164 N N . GLN B 1 477 ? 13.469 -23.281 -8.703 1 78.81 477 GLN B N 1
ATOM 8165 C CA . GLN B 1 477 ? 12.922 -24.141 -9.75 1 78.81 477 GLN B CA 1
ATOM 8166 C C . GLN B 1 477 ? 12.125 -25.297 -9.148 1 78.81 477 GLN B C 1
ATOM 8168 O O . GLN B 1 477 ? 12.32 -25.656 -7.988 1 78.81 477 GLN B O 1
ATOM 8173 N N . ASP B 1 478 ? 11.148 -25.688 -9.898 1 72.25 478 ASP B N 1
ATOM 8174 C CA . ASP B 1 478 ? 10.312 -26.781 -9.414 1 72.25 478 ASP B CA 1
ATOM 8175 C C . ASP B 1 478 ? 11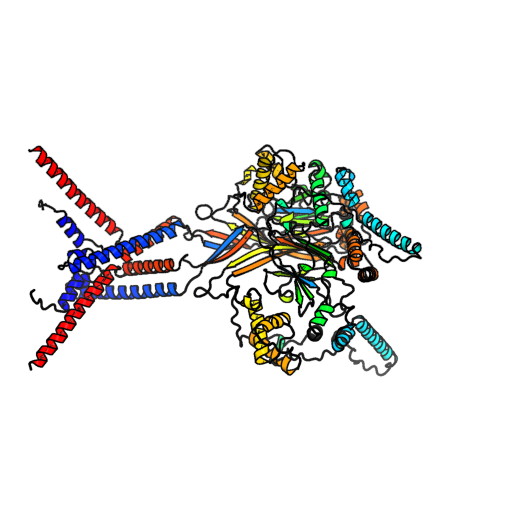.164 -27.953 -8.945 1 72.25 478 ASP B C 1
ATOM 8177 O O . ASP B 1 478 ? 10.82 -28.641 -7.98 1 72.25 478 ASP B O 1
ATOM 8181 N N . TYR B 1 479 ? 12.289 -28.109 -9.695 1 69.06 479 TYR B N 1
ATOM 8182 C CA . TYR B 1 479 ? 13.18 -29.203 -9.328 1 69.06 479 TYR B CA 1
ATOM 8183 C C . TYR B 1 479 ? 14.531 -28.672 -8.859 1 69.06 479 TYR B C 1
ATOM 8185 O O . TYR B 1 479 ? 15.016 -27.656 -9.367 1 69.06 479 TYR B O 1
ATOM 8193 N N . GLU B 1 480 ? 14.977 -29.125 -7.715 1 63.59 480 GLU B N 1
ATOM 8194 C CA . GLU B 1 480 ? 16.188 -28.625 -7.066 1 63.59 480 GLU B CA 1
ATOM 8195 C C . GLU B 1 480 ? 17.359 -28.594 -8.047 1 63.59 480 GLU B C 1
ATOM 8197 O O . GLU B 1 480 ? 18.094 -27.609 -8.117 1 63.59 480 GLU B O 1
ATOM 8202 N N . ALA B 1 481 ? 17.562 -29.781 -8.664 1 67.81 481 ALA B N 1
ATOM 8203 C CA . ALA B 1 481 ? 18.688 -29.859 -9.586 1 67.81 481 ALA B CA 1
ATOM 8204 C C . ALA B 1 481 ? 18.203 -30 -11.031 1 67.81 481 ALA B C 1
ATOM 8206 O O . ALA B 1 481 ? 17.125 -30.562 -11.281 1 67.81 481 ALA B O 1
ATOM 8207 N N . SER B 1 482 ? 18.891 -29.25 -11.891 1 73.5 482 SER B N 1
ATOM 8208 C CA . SER B 1 482 ? 18.562 -29.297 -13.312 1 73.5 482 SER B CA 1
ATOM 8209 C C . SER B 1 482 ? 18.453 -30.734 -13.805 1 73.5 482 SER B C 1
ATOM 8211 O O . SER B 1 482 ? 17.578 -31.062 -14.609 1 73.5 482 SER B O 1
ATOM 8213 N N . TRP B 1 483 ? 19.297 -31.609 -13.195 1 77 483 TRP B N 1
ATOM 8214 C CA . TRP B 1 483 ? 19.297 -33 -13.656 1 77 483 TRP B CA 1
ATOM 8215 C C . TRP B 1 483 ? 18.031 -33.719 -13.227 1 77 483 TRP B C 1
ATOM 8217 O O . TRP B 1 483 ? 17.562 -34.625 -13.914 1 77 483 TRP B O 1
ATOM 8227 N N . GLU B 1 484 ? 17.516 -33.25 -12.148 1 76.56 484 GLU B N 1
ATOM 8228 C CA . GLU B 1 484 ? 16.266 -33.844 -11.688 1 76.56 484 GLU B CA 1
ATOM 8229 C C . GLU B 1 484 ? 15.117 -33.531 -12.633 1 76.56 484 GLU B C 1
ATOM 8231 O O . GLU B 1 484 ? 14.234 -34.344 -12.867 1 76.56 484 GLU B O 1
ATOM 8236 N N . ARG B 1 485 ? 15.195 -32.406 -13.102 1 79.06 485 ARG B N 1
ATOM 8237 C CA . ARG B 1 485 ? 14.195 -31.984 -14.086 1 79.06 485 ARG B CA 1
ATOM 8238 C C . ARG B 1 485 ? 14.281 -32.844 -15.344 1 79.06 485 ARG B C 1
ATOM 8240 O O . ARG B 1 485 ? 13.258 -33.281 -15.883 1 79.06 485 ARG B O 1
ATOM 8247 N N . ASP B 1 486 ? 15.453 -33.125 -15.695 1 81.94 486 ASP B N 1
ATOM 8248 C CA . ASP B 1 486 ? 15.656 -33.969 -16.875 1 81.94 486 ASP B CA 1
ATOM 8249 C C . ASP B 1 486 ? 15.156 -35.375 -16.641 1 81.94 486 ASP B C 1
ATOM 8251 O O . ASP B 1 486 ? 14.508 -35.969 -17.516 1 81.94 486 ASP B O 1
ATOM 8255 N N . VAL B 1 487 ? 15.445 -35.812 -15.5 1 79.38 487 VAL B N 1
ATOM 8256 C CA . VAL B 1 487 ? 15.031 -37.156 -15.164 1 79.38 487 VAL B CA 1
ATOM 8257 C C . VAL B 1 487 ? 13.508 -37.25 -15.148 1 79.38 487 VAL B C 1
ATOM 8259 O O . VAL B 1 487 ? 12.93 -38.219 -15.602 1 79.38 487 VAL B O 1
ATOM 8262 N N . GLN B 1 488 ? 12.914 -36.25 -14.703 1 79.5 488 GLN B N 1
ATOM 8263 C CA . GLN B 1 488 ? 11.453 -36.25 -14.672 1 79.5 488 GLN B CA 1
ATOM 8264 C C . GLN B 1 488 ? 10.875 -36.188 -16.094 1 79.5 488 GLN B C 1
ATOM 8266 O O . GLN B 1 488 ? 9.859 -36.844 -16.359 1 79.5 488 GLN B O 1
ATOM 8271 N N . LEU B 1 489 ? 11.516 -35.5 -16.844 1 81.88 489 LEU B N 1
ATOM 8272 C CA . LEU B 1 489 ? 11.078 -35.469 -18.234 1 81.88 489 LEU B CA 1
ATOM 8273 C C . LEU B 1 489 ? 11.203 -36.844 -18.891 1 81.88 489 LEU B C 1
ATOM 8275 O O . LEU B 1 489 ? 10.305 -37.281 -19.594 1 81.88 489 LEU B O 1
ATOM 8279 N N . PHE B 1 490 ? 12.266 -37.5 -18.547 1 79.94 490 PHE B N 1
ATOM 8280 C CA . PHE B 1 490 ? 12.484 -38.812 -19.109 1 79.94 490 PHE B CA 1
ATOM 8281 C C . PHE B 1 490 ? 11.445 -39.812 -18.594 1 79.94 490 PHE B C 1
ATOM 8283 O O . PHE B 1 490 ? 10.992 -40.688 -19.344 1 79.94 490 PHE B O 1
ATOM 8290 N N . SER B 1 491 ? 11.188 -39.562 -17.453 1 77.5 491 SER B N 1
ATOM 8291 C CA . SER B 1 491 ? 10.156 -40.438 -16.875 1 77.5 491 SER B CA 1
ATOM 8292 C C . SER B 1 491 ? 8.797 -40.156 -17.516 1 77.5 491 SER B C 1
ATOM 8294 O O . SER B 1 491 ? 8.047 -41.094 -17.797 1 77.5 491 SER B O 1
ATOM 8296 N N . ASP B 1 492 ? 8.547 -38.938 -17.75 1 81.56 492 ASP B N 1
ATOM 8297 C CA . ASP B 1 492 ? 7.273 -38.562 -18.375 1 81.56 492 ASP B CA 1
ATOM 8298 C C . ASP B 1 492 ? 7.227 -39.062 -19.828 1 81.56 492 ASP B C 1
ATOM 8300 O O . ASP B 1 492 ? 6.176 -39.469 -20.297 1 81.56 492 ASP B O 1
ATOM 8304 N N . ILE B 1 493 ? 8.336 -39 -20.422 1 80.94 493 ILE B N 1
ATOM 8305 C CA . ILE B 1 493 ? 8.422 -39.5 -21.797 1 80.94 493 ILE B CA 1
ATOM 8306 C C . ILE B 1 493 ? 8.203 -41 -21.844 1 80.94 493 ILE B C 1
ATOM 8308 O O . ILE B 1 493 ? 7.457 -41.5 -22.672 1 80.94 493 ILE B O 1
ATOM 8312 N N . GLY B 1 494 ? 8.82 -41.688 -20.953 1 76.94 494 GLY B N 1
ATOM 8313 C CA . GLY B 1 494 ? 8.633 -43.125 -20.875 1 76.94 494 GLY B CA 1
ATOM 8314 C C . GLY B 1 494 ? 7.191 -43.531 -20.609 1 76.94 494 GLY B C 1
ATOM 8315 O O . GLY B 1 494 ? 6.68 -44.469 -21.219 1 76.94 494 GLY B O 1
ATOM 8316 N N . GLY B 1 495 ? 6.656 -42.781 -19.719 1 77.56 495 GLY B N 1
ATOM 8317 C CA . GLY B 1 495 ? 5.254 -43.031 -19.438 1 77.56 495 GLY B CA 1
ATOM 8318 C C . GLY B 1 495 ? 4.348 -42.781 -20.625 1 77.56 495 GLY B C 1
ATOM 8319 O O . GLY B 1 495 ? 3.41 -43.531 -20.875 1 77.56 495 GLY B O 1
ATOM 8320 N N . THR B 1 496 ? 4.68 -41.781 -21.375 1 83.19 496 THR B N 1
ATOM 8321 C CA . THR B 1 496 ? 3.879 -41.438 -22.547 1 83.19 496 THR B CA 1
ATOM 8322 C C . THR B 1 496 ? 4.055 -42.5 -23.641 1 83.19 496 THR B C 1
ATOM 8324 O O . THR B 1 496 ? 3.08 -42.906 -24.266 1 83.19 496 THR B O 1
ATOM 8327 N N . MET B 1 497 ? 5.238 -42.906 -23.844 1 83.12 497 MET B N 1
ATOM 8328 C CA . MET B 1 497 ? 5.496 -43.938 -24.844 1 83.12 497 MET B CA 1
ATOM 8329 C C . MET B 1 497 ? 4.867 -45.281 -24.453 1 83.12 497 MET B C 1
ATOM 8331 O O . MET B 1 497 ? 4.328 -45.969 -25.297 1 83.12 497 MET B O 1
ATOM 8335 N N . GLY B 1 498 ? 4.938 -45.5 -23.188 1 76.94 498 GLY B N 1
ATOM 8336 C CA . GLY B 1 498 ? 4.293 -46.719 -22.688 1 76.94 498 GLY B CA 1
ATOM 8337 C C . GLY B 1 498 ? 2.783 -46.688 -22.844 1 76.94 498 GLY B C 1
ATOM 8338 O O . GLY B 1 498 ? 2.17 -47.719 -23.141 1 76.94 498 GLY B O 1
ATOM 8339 N N . LEU B 1 499 ? 2.277 -45.562 -22.719 1 81.31 499 LEU B N 1
ATOM 8340 C CA . LEU B 1 499 ? 0.827 -45.406 -22.781 1 81.31 499 LEU B CA 1
ATOM 8341 C C . LEU B 1 499 ? 0.325 -45.625 -24.203 1 81.31 499 LEU B C 1
ATOM 8343 O O . LEU B 1 499 ? -0.664 -46.344 -24.422 1 81.31 499 LEU B O 1
ATOM 8347 N N . TRP B 1 500 ? 1.024 -45.094 -25.203 1 83.5 500 TRP B N 1
ATOM 8348 C CA . TRP B 1 500 ? 0.46 -45.062 -26.547 1 83.5 500 TRP B CA 1
ATOM 8349 C C . TRP B 1 500 ? 0.86 -46.312 -27.328 1 83.5 500 TRP B C 1
ATOM 8351 O O . TRP B 1 500 ? 0.014 -46.969 -27.938 1 83.5 500 TRP B O 1
ATOM 8361 N N . ILE B 1 501 ? 2.141 -46.719 -27.312 1 77.12 501 ILE B N 1
ATOM 8362 C CA . ILE B 1 501 ? 2.559 -47.781 -28.188 1 77.12 501 ILE B CA 1
ATOM 8363 C C . ILE B 1 501 ? 3.32 -48.844 -27.391 1 77.12 501 ILE B C 1
ATOM 8365 O O . ILE B 1 501 ? 3.779 -49.844 -27.938 1 77.12 501 ILE B O 1
ATOM 8369 N N . GLY B 1 502 ? 3.471 -48.688 -26.078 1 76.31 502 GLY B N 1
ATOM 8370 C CA . GLY B 1 502 ? 4.148 -49.656 -25.234 1 76.31 502 GLY B CA 1
ATOM 8371 C C . GLY B 1 502 ? 5.645 -49.719 -25.484 1 76.31 502 GLY B C 1
ATOM 8372 O O . GLY B 1 502 ? 6.262 -50.781 -25.344 1 76.31 502 GLY B O 1
ATOM 8373 N N . LEU B 1 503 ? 6.145 -48.656 -26 1 74.25 503 LEU B N 1
ATOM 8374 C CA . LEU B 1 503 ? 7.566 -48.562 -26.328 1 74.25 503 LEU B CA 1
ATOM 8375 C C . LEU B 1 503 ? 8.391 -48.281 -25.078 1 74.25 503 LEU B C 1
ATOM 8377 O O . LEU B 1 503 ? 7.984 -47.469 -24.25 1 74.25 503 LEU B O 1
ATOM 8381 N N . SER B 1 504 ? 9.383 -49.094 -24.766 1 71.62 504 SER B N 1
ATOM 8382 C CA . SER B 1 504 ? 10.344 -48.844 -23.688 1 71.62 504 SER B CA 1
ATOM 8383 C C . SER B 1 504 ? 11.688 -48.406 -24.25 1 71.62 504 SER B C 1
ATOM 8385 O O . SER B 1 504 ? 11.852 -48.281 -25.469 1 71.62 504 SER B O 1
ATOM 8387 N N . PHE B 1 505 ? 12.625 -48.062 -23.406 1 72.62 505 PHE B N 1
ATOM 8388 C CA . PHE B 1 505 ? 13.977 -47.688 -23.797 1 72.62 505 PHE B CA 1
ATOM 8389 C C . PHE B 1 505 ? 14.641 -48.781 -24.625 1 72.62 505 PHE B C 1
ATOM 8391 O O . PHE B 1 505 ? 15.312 -48.5 -25.625 1 72.62 505 PHE B O 1
ATOM 8398 N N . ILE B 1 506 ? 14.383 -50.031 -24.406 1 70.44 506 ILE B N 1
ATOM 8399 C CA . ILE B 1 506 ? 14.969 -51.156 -25.094 1 70.44 506 ILE B CA 1
ATOM 8400 C C . ILE B 1 506 ? 14.367 -51.281 -26.5 1 70.44 506 ILE B C 1
ATOM 8402 O O . ILE B 1 506 ? 15.047 -51.688 -27.438 1 70.44 506 ILE B O 1
ATOM 8406 N N . SER B 1 507 ? 13.156 -50.812 -26.578 1 74.06 507 SER B N 1
ATOM 8407 C CA . SER B 1 507 ? 12.492 -50.875 -27.875 1 74.06 507 SER B CA 1
ATOM 8408 C C . SER B 1 507 ? 13.164 -49.969 -28.891 1 74.06 507 SER B C 1
ATOM 8410 O O . SER B 1 507 ? 13.133 -50.25 -30.094 1 74.06 507 SER B O 1
ATOM 8412 N N . PHE B 1 508 ? 13.82 -49.031 -28.359 1 76.62 508 PHE B N 1
ATOM 8413 C CA . PHE B 1 508 ? 14.555 -48.156 -29.281 1 76.62 508 PHE B CA 1
ATOM 8414 C C . PHE B 1 508 ? 15.711 -48.906 -29.922 1 76.62 508 PHE B C 1
ATOM 8416 O O . PHE B 1 508 ? 16 -48.719 -31.109 1 76.62 508 PHE B O 1
ATOM 8423 N N . PHE B 1 509 ? 16.281 -49.812 -29.188 1 75.75 509 PHE B N 1
ATOM 8424 C CA . PHE B 1 509 ? 17.375 -50.625 -29.719 1 75.75 509 PHE B CA 1
ATOM 8425 C C . PHE B 1 509 ? 16.859 -51.688 -30.672 1 75.75 509 PHE B C 1
ATOM 8427 O O . PHE B 1 509 ? 17.547 -52.094 -31.609 1 75.75 509 PHE B O 1
ATOM 8434 N N . GLU B 1 510 ? 15.656 -52.062 -30.406 1 76.94 510 GLU B N 1
ATOM 8435 C CA . GLU B 1 510 ? 15.031 -53 -31.344 1 76.94 510 GLU B CA 1
ATOM 8436 C C . GLU B 1 510 ? 14.812 -52.344 -32.688 1 76.94 510 GLU B C 1
ATOM 8438 O O . GLU B 1 510 ? 15.078 -52.938 -33.75 1 76.94 510 GLU B O 1
ATOM 8443 N N . ILE B 1 511 ? 14.43 -51.125 -32.562 1 78.75 511 ILE B N 1
ATOM 8444 C CA . ILE B 1 511 ? 14.18 -50.406 -33.812 1 78.75 511 ILE B CA 1
ATOM 8445 C C . ILE B 1 511 ? 15.5 -50.094 -34.531 1 78.75 511 ILE B C 1
ATOM 8447 O O . ILE B 1 511 ? 15.586 -50.25 -35.75 1 78.75 511 ILE B O 1
ATOM 8451 N N . ALA B 1 512 ? 16.438 -49.812 -33.812 1 81.81 512 ALA B N 1
ATOM 8452 C CA . ALA B 1 512 ? 17.75 -49.562 -34.375 1 81.81 512 ALA B CA 1
ATOM 8453 C C . ALA B 1 512 ? 18.312 -50.812 -35.062 1 81.81 512 ALA B C 1
ATOM 8455 O O . ALA B 1 512 ? 18.859 -50.75 -36.156 1 81.81 512 ALA B O 1
ATOM 8456 N N . HIS B 1 513 ? 18.078 -51.969 -34.344 1 81.25 513 HIS B N 1
ATOM 8457 C CA . HIS B 1 513 ? 18.516 -53.219 -34.906 1 81.25 513 HIS B CA 1
ATOM 8458 C C . HIS B 1 513 ? 17.75 -53.562 -36.219 1 81.25 513 HIS B C 1
ATOM 8460 O O . HIS B 1 513 ? 18.344 -54.031 -37.156 1 81.25 513 HIS B O 1
ATOM 8466 N N . PHE B 1 514 ? 16.547 -53.25 -36.188 1 82.81 514 PHE B N 1
ATOM 8467 C CA . PHE B 1 514 ? 15.711 -53.438 -37.375 1 82.81 514 PHE B CA 1
ATOM 8468 C C . PHE B 1 514 ? 16.172 -52.562 -38.5 1 82.81 514 PHE B C 1
ATOM 8470 O O . PHE B 1 514 ? 16.312 -53.031 -39.656 1 82.81 514 PHE B O 1
ATOM 8477 N N . LEU B 1 515 ? 16.453 -51.344 -38.25 1 84.75 515 LEU B N 1
ATOM 8478 C CA . LEU B 1 515 ? 16.906 -50.406 -39.25 1 84.75 515 LEU B CA 1
ATOM 8479 C C . LEU B 1 515 ? 18.266 -50.812 -39.812 1 84.75 515 LEU B C 1
ATOM 8481 O O . LEU B 1 515 ? 18.516 -50.688 -41.031 1 84.75 515 LEU B O 1
ATOM 8485 N N . ARG B 1 516 ? 19.047 -51.281 -38.969 1 83.75 516 ARG B N 1
ATOM 8486 C CA . ARG B 1 516 ? 20.359 -51.781 -39.406 1 83.75 516 ARG B CA 1
ATOM 8487 C C . ARG B 1 516 ? 20.219 -52.969 -40.344 1 83.75 516 ARG B C 1
ATOM 8489 O O . ARG B 1 516 ? 20.906 -53.031 -41.375 1 83.75 516 ARG B O 1
ATOM 8496 N N . GLU B 1 517 ? 19.312 -53.875 -40.031 1 83.19 517 GLU B N 1
ATOM 8497 C CA . GLU B 1 517 ? 19.062 -55 -40.875 1 83.19 517 GLU B CA 1
ATOM 8498 C C . GLU B 1 517 ? 18.484 -54.594 -42.219 1 83.19 517 GLU B C 1
ATOM 8500 O O . GLU B 1 517 ? 18.844 -55.156 -43.281 1 83.19 517 GLU B O 1
ATOM 8505 N N . LEU B 1 518 ? 17.703 -53.625 -42.156 1 84.5 518 LEU B N 1
ATOM 8506 C CA . LEU B 1 518 ? 17.109 -53.094 -43.406 1 84.5 518 LEU B CA 1
ATOM 8507 C C . LEU B 1 518 ? 18.172 -52.438 -44.281 1 84.5 518 LEU B C 1
ATOM 8509 O O . LEU B 1 518 ? 18.156 -52.594 -45.5 1 84.5 518 LEU B O 1
ATOM 8513 N N . PHE B 1 519 ? 18.953 -51.781 -43.594 1 86.06 519 PHE B N 1
ATOM 8514 C CA . PHE B 1 519 ? 20.031 -51.125 -44.312 1 86.06 519 PHE B CA 1
ATOM 8515 C C . PHE B 1 519 ? 20.984 -52.156 -44.938 1 86.06 519 PHE B C 1
ATOM 8517 O O . PHE B 1 519 ? 21.484 -51.969 -46.031 1 86.06 519 PHE B O 1
ATOM 8524 N N . ALA B 1 520 ? 21.172 -53.219 -44.25 1 81.06 520 ALA B N 1
ATOM 8525 C CA . ALA B 1 520 ? 22.031 -54.281 -44.75 1 81.06 520 ALA B CA 1
ATOM 8526 C C . ALA B 1 520 ? 21.438 -54.938 -46 1 81.06 520 ALA B C 1
ATOM 8528 O O . ALA B 1 520 ? 22.141 -55.25 -46.938 1 81.06 520 ALA B O 1
ATOM 8529 N N . VAL B 1 521 ? 20.172 -55.094 -45.938 1 82.25 521 VAL B N 1
ATOM 8530 C CA . VAL B 1 521 ? 19.484 -55.688 -47.062 1 82.25 521 VAL B CA 1
ATOM 8531 C C . VAL B 1 521 ? 19.516 -54.75 -48.281 1 82.25 521 VAL B C 1
ATOM 8533 O O . VAL B 1 521 ? 19.75 -55.156 -49.406 1 82.25 521 VAL B O 1
ATOM 8536 N N . PHE B 1 522 ? 19.375 -53.531 -47.938 1 83.06 522 PHE B N 1
ATOM 8537 C CA . PHE B 1 522 ? 19.391 -52.531 -49 1 83.06 522 PHE B CA 1
ATOM 8538 C C . PHE B 1 522 ? 20.781 -52.406 -49.625 1 83.06 522 PHE B C 1
ATOM 8540 O O . PHE B 1 522 ? 20.922 -52.281 -50.844 1 83.06 522 PHE B O 1
ATOM 8547 N N . HIS B 1 523 ? 21.75 -52.5 -48.812 1 83.25 523 HIS B N 1
ATOM 8548 C CA . HIS B 1 523 ? 23.125 -52.438 -49.281 1 83.25 523 HIS B CA 1
ATOM 8549 C C . HIS B 1 523 ? 23.5 -53.656 -50.125 1 83.25 523 HIS B C 1
ATOM 8551 O O . HIS B 1 523 ? 24.203 -53.531 -51.125 1 83.25 523 HIS B O 1
ATOM 8557 N N . ARG B 1 524 ? 23.062 -54.75 -49.75 1 79.81 524 ARG B N 1
ATOM 8558 C CA . ARG B 1 524 ? 23.328 -55.969 -50.469 1 79.81 524 ARG B CA 1
ATOM 8559 C C . ARG B 1 524 ? 22.641 -55.938 -51.844 1 79.81 524 ARG B C 1
ATOM 8561 O O . ARG B 1 524 ? 23.219 -56.375 -52.844 1 79.81 524 ARG B O 1
ATOM 8568 N N . ARG B 1 525 ? 21.547 -55.375 -51.812 1 77.88 525 ARG B N 1
ATOM 8569 C CA . ARG B 1 525 ? 20.797 -55.281 -53.062 1 77.88 525 ARG B CA 1
ATOM 8570 C C . ARG B 1 525 ? 21.469 -54.312 -54.062 1 77.88 525 ARG B C 1
ATOM 8572 O O . ARG B 1 525 ? 21.531 -54.594 -55.25 1 77.88 525 ARG B O 1
ATOM 8579 N N . CYS B 1 526 ? 21.859 -53.312 -53.438 1 75.44 526 CYS B N 1
ATOM 8580 C CA . CYS B 1 526 ? 22.531 -52.344 -54.312 1 75.44 526 CYS B CA 1
ATOM 8581 C C . CYS B 1 526 ? 23.859 -52.906 -54.812 1 75.44 526 CYS B C 1
ATOM 8583 O O . CYS B 1 526 ? 24.25 -52.656 -55.969 1 75.44 526 CYS B O 1
ATOM 8585 N N . PHE B 1 527 ? 24.547 -53.625 -54.031 1 73.25 527 PHE B N 1
ATOM 8586 C CA . PHE B 1 527 ? 25.828 -54.156 -54.438 1 73.25 527 PHE B CA 1
ATOM 8587 C C . PHE B 1 527 ? 25.625 -55.344 -55.406 1 73.25 527 PHE B C 1
ATOM 8589 O O . PHE B 1 527 ? 26.438 -55.531 -56.312 1 73.25 527 PHE B O 1
ATOM 8596 N N . GLN B 1 528 ? 24.688 -56.062 -55.25 1 70.75 528 GLN B N 1
ATOM 8597 C CA . GLN B 1 528 ? 24.453 -57.156 -56.156 1 70.75 528 GLN B CA 1
ATOM 8598 C C . GLN B 1 528 ? 23.984 -56.625 -57.531 1 70.75 528 GLN B C 1
ATOM 8600 O O . GLN B 1 528 ? 24.344 -57.188 -58.562 1 70.75 528 GLN B O 1
ATOM 8605 N N . ASP B 1 529 ? 23.359 -55.562 -57.531 1 64.19 529 ASP B N 1
ATOM 8606 C CA . ASP B 1 529 ? 22.984 -54.938 -58.812 1 64.19 529 ASP B CA 1
ATOM 8607 C C . ASP B 1 529 ? 24.188 -54.344 -59.531 1 64.19 529 ASP B C 1
ATOM 8609 O O . ASP B 1 529 ? 24.297 -54.375 -60.75 1 64.19 529 ASP B O 1
ATOM 8613 N N . LYS B 1 530 ? 24.984 -53.969 -58.688 1 60.69 530 LYS B N 1
ATOM 8614 C CA . LYS B 1 530 ? 26.172 -53.375 -59.312 1 60.69 530 LYS B CA 1
ATOM 8615 C C . LYS B 1 530 ? 27.062 -54.469 -59.906 1 60.69 530 LYS B C 1
ATOM 8617 O O . LYS B 1 530 ? 27.672 -54.25 -60.969 1 60.69 530 LYS B O 1
ATOM 8622 N N . ASN B 1 531 ? 27.234 -55.562 -59.438 1 65.81 531 ASN B N 1
ATOM 8623 C CA . ASN B 1 531 ? 28.031 -56.656 -59.969 1 65.81 531 ASN B CA 1
ATOM 8624 C C . ASN B 1 531 ? 27.344 -57.344 -61.156 1 65.81 531 ASN B C 1
ATOM 8626 O O . ASN B 1 531 ? 28 -57.906 -62 1 65.81 531 ASN B O 1
ATOM 8630 N N . ARG B 1 532 ? 26.234 -57.25 -61.344 1 63.34 532 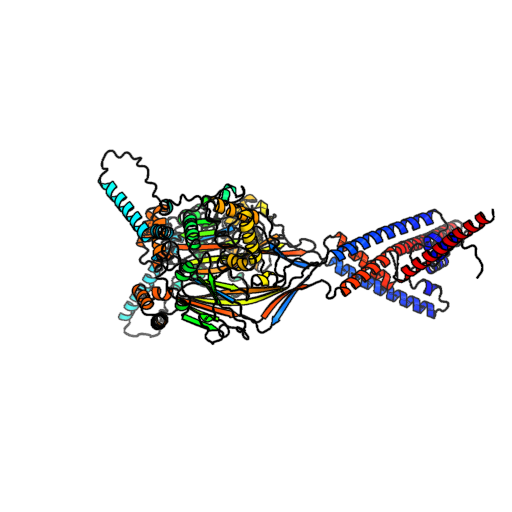ARG B N 1
ATOM 8631 C CA . ARG B 1 532 ? 25.562 -57.781 -62.531 1 63.34 532 ARG B CA 1
ATOM 8632 C C . ARG B 1 532 ? 25.797 -56.844 -63.719 1 63.34 532 ARG B C 1
ATOM 8634 O O . ARG B 1 532 ? 25.922 -57.312 -64.875 1 63.34 532 ARG B O 1
ATOM 8641 N N . VAL B 1 533 ? 25.875 -55.562 -63.469 1 59.91 533 VAL B N 1
ATOM 8642 C CA . VAL B 1 533 ? 26.109 -54.656 -64.562 1 59.91 533 VAL B CA 1
ATOM 8643 C C . VAL B 1 533 ? 27.562 -54.781 -65.062 1 59.91 533 VAL B C 1
ATOM 8645 O O . VAL B 1 533 ? 27.875 -54.5 -66.188 1 59.91 533 VAL B O 1
ATOM 8648 N N . LYS B 1 534 ? 28.312 -55.031 -64.125 1 57.97 534 LYS B N 1
ATOM 8649 C CA . LYS B 1 534 ? 29.688 -55.125 -64.562 1 57.97 534 LYS B CA 1
ATOM 8650 C C . LYS B 1 534 ? 29.922 -56.375 -65.375 1 57.97 534 LYS B C 1
ATOM 8652 O O . LYS B 1 534 ? 30.922 -56.469 -66.125 1 57.97 534 LYS B O 1
ATOM 8657 N N . ASN B 1 535 ? 29.25 -57.375 -65.25 1 54.16 535 ASN B N 1
ATOM 8658 C CA . ASN B 1 535 ? 29.453 -58.594 -66.062 1 54.16 535 ASN B CA 1
ATOM 8659 C C . ASN B 1 535 ? 28.672 -58.531 -67.375 1 54.16 535 ASN B C 1
ATOM 8661 O O . ASN B 1 535 ? 28.609 -59.531 -68.125 1 54.16 535 ASN B O 1
ATOM 8665 N N . TYR B 1 536 ? 27.812 -57.531 -67.625 1 43.75 536 TYR B N 1
ATOM 8666 C CA . TYR B 1 536 ? 27.438 -57.344 -69 1 43.75 536 TYR B CA 1
ATOM 8667 C C . TYR B 1 536 ? 28.406 -56.375 -69.688 1 43.75 536 TYR B C 1
ATOM 8669 O O . TYR B 1 536 ? 28.828 -55.375 -69.125 1 43.75 536 TYR B O 1
#

Foldseek 3Di:
DPPPLCPPVNLLLVLLCPFPWPLSVQLNPDPDPVSNVVSVVQQVVLVVLLVVLLVVLVVVLVLQDWDKDKDKDFFWDFFFKKKKFWQFQFFQVLLVVADPVLNVLLVLLFVVVVVVVVVVVVVVVVVVVVPPPDPPPVPPPPPPPCPSLNVVVLVDPQLLLDLVLDDPPDCSVVPDDDSLVSSLVVNLLSLLLDDLVSLQVRGDDCLLFFLFKDALRHGDDQVQWDWDQASRRRIMIMHHDRPLIQGDFDLNRFIKTKTQNLPLGHRHRNRPAGFMWMDTFHPQADDDRVVHTDTFAFQKEKEKAKAKAKEAADPPPNDHADAQCPCVLLSGGDFLVLLLVLVLQVVLCVFLVAGDSRPVVSQVSCVSPDDHHYHQDDSSSSNSSSNSVSCDVVVVDDRPRHGHNIHMDIDIDMDIDGDDDLVVLVVSLVSSPVSVHPVSSVSLVVPDPDSVSSRRSMTMYGYTYNRSIHMYIYMDGPDNDPVVSVVVSVVSSQVSCCVSTNAHPVSVVSVVVSVVVSVVSVVVVVVVVVVVVVVD/DPPPLCPPVNLLLVLLCPFPWPLSVQLNPDPDPVSNVVSVVQLVVLVVLLVVLLVVLVVVLVLQAWDKDKDKDFDWDFFFKKKKFWQFQFFQVLLVVADPVLNVLLVLLFVVVVVVVVVVVVVVVVVVVPPPPPPCPPPPPPPPPCPSLNVLPLVDPQLLLDLVLDDPPDCSNVDDDDSLVSSLVVNLLSLLLDDLVSLQVRGDDPLLFFLFKDALRHGDDQVQWDWDQASRRRTMIMHHDRPLIAGDFDLNRFMKTKTQNLPLGHRHRNDPAGFMWMDTFHPQADDDRVVHTDTFAFQKEKEKAKAKAKEAADPPPNDHADAQCPCVLLSGGDFLVLLLVLVLQVVLCVFLVAGDSRPVVSLVSCVSPDDHHYHQDDSSSSNSSSNSVSCDVVVVDDRPRHGHNIHMDIDIDMDIDGDDDLVVLVVSLVSSPVRVHPVSSVSLVVPPPDSVSSRRRMTMYGYTYNRSIHMYIYMDGPDNDPVVSVVVSVVSSQVSCCVSTNDHPVSVVSVVVSVVVVVVSVVVVVVVVVVVVVVD

Solvent-accessible surface area (backbone atoms only — not comparable to full-atom values): 56530 Å² total; per-residue (Å²): 127,81,78,68,83,67,45,74,65,53,54,50,51,51,44,29,70,65,49,72,44,60,54,49,39,53,35,67,66,37,85,44,70,67,49,27,50,53,40,47,51,54,48,52,52,30,48,52,50,38,52,52,50,50,50,52,52,52,52,58,61,74,59,41,66,72,39,78,45,80,44,81,43,78,54,72,38,75,48,60,18,39,32,44,26,40,55,46,32,45,30,45,87,38,48,82,76,50,56,68,67,51,45,52,53,50,56,64,44,20,54,71,50,46,51,49,48,53,49,48,48,50,49,50,52,54,54,50,53,68,71,63,65,74,88,59,68,74,74,53,70,70,77,62,76,69,46,78,57,62,68,51,76,66,74,70,74,51,48,48,66,46,59,83,73,44,50,86,88,33,64,75,48,68,53,78,83,54,58,68,57,51,50,51,49,51,48,41,50,51,58,47,67,44,51,68,70,53,43,63,65,31,13,66,52,60,78,65,24,53,71,43,37,28,46,50,50,13,39,54,58,71,84,53,40,44,80,44,70,41,62,75,26,22,35,26,36,34,37,59,54,90,32,43,61,28,62,52,55,12,61,69,40,14,38,39,40,31,34,39,69,53,59,90,33,47,36,60,67,74,47,86,68,75,40,32,34,34,24,80,41,49,70,58,45,81,84,55,47,86,86,67,33,43,83,38,56,42,31,21,32,35,40,35,34,31,36,46,34,38,38,37,48,45,38,78,88,64,34,76,38,34,59,38,66,74,29,47,88,58,70,28,43,44,42,38,66,58,43,46,50,51,48,51,46,49,48,33,35,72,73,52,67,20,25,60,56,72,40,54,61,59,49,60,38,43,47,76,81,40,92,68,58,60,64,48,72,50,63,68,38,32,32,39,45,30,49,53,54,42,33,43,74,74,51,78,42,75,70,93,57,45,51,38,22,56,40,67,46,70,49,76,45,73,32,43,21,39,18,53,32,70,64,44,34,56,46,49,50,51,52,47,32,70,71,60,37,66,67,58,35,50,53,49,58,72,66,33,87,43,68,67,54,48,20,50,27,29,31,34,41,35,39,23,34,41,42,53,53,26,42,36,38,35,48,37,54,84,41,94,42,74,66,51,47,51,50,49,48,49,29,52,49,14,28,46,33,33,70,50,39,38,39,21,57,48,46,52,53,52,50,50,52,50,51,50,55,50,49,51,46,51,52,49,51,55,52,52,54,51,57,55,55,66,72,100,128,82,82,65,84,66,44,71,64,53,52,50,52,50,44,30,70,64,50,75,42,50,49,46,40,53,34,68,65,38,84,45,71,67,50,27,51,53,38,49,50,49,46,51,51,29,50,51,52,39,51,54,49,51,51,49,53,50,51,58,62,71,62,39,66,73,39,78,46,79,45,81,42,77,56,75,38,75,48,60,19,39,32,44,22,40,57,47,31,46,30,45,86,38,48,83,76,51,56,68,70,51,45,52,51,50,59,68,44,21,44,72,55,49,50,50,46,50,51,48,47,51,48,49,54,55,54,55,59,69,70,71,71,72,89,67,72,78,72,57,72,69,73,69,75,70,44,74,64,59,66,54,73,68,74,72,76,50,50,49,64,47,59,84,74,45,52,89,65,31,41,68,49,71,35,49,75,29,58,71,50,50,52,51,50,51,48,40,50,51,58,47,67,46,53,67,71,54,45,64,63,30,13,66,52,61,77,64,25,53,73,42,36,29,47,51,83,39,78,54,56,71,82,52,40,44,81,46,70,41,63,74,29,23,35,27,36,34,38,59,54,92,79,45,61,30,81,52,55,35,68,71,40,13,38,39,41,32,35,37,68,54,59,89,33,46,35,58,65,75,46,46,50,48,41,33,34,35,24,78,43,48,70,61,44,80,85,54,49,80,39,61,33,40,47,34,31,36,30,20,33,35,39,36,34,29,35,47,34,38,39,36,48,45,39,78,84,62,33,77,40,35,58,37,65,73,31,50,87,58,70,30,43,43,39,37,66,57,43,45,51,50,47,49,46,50,49,34,34,72,73,53,65,19,26,60,57,72,40,54,61,58,49,59,39,44,48,75,79,42,90,67,58,60,65,50,74,49,63,68,37,33,32,40,45,30,50,52,54,43,32,43,55,72,52,78,43,75,71,93,58,44,50,39,22,54,43,66,46,69,48,78,44,75,49,75,45,87,24,60,51,72,71,52,36,55,52,50,50,51,50,47,35,71,71,61,38,67,68,55,34,52,52,50,59,70,66,33,86,40,69,69,54,48,22,49,26,31,30,33,41,35,38,23,38,67,43,53,54,26,42,36,39,36,47,36,56,80,42,91,43,74,66,52,46,49,50,49,48,52,50,52,48,45,14,34,34,13,16,27,40,35,38,52,81,66,47,53,54,50,50,50,52,50,50,52,52,50,48,50,46,51,50,50,52,54,51,54,54,50,56,54,54,67,74,99

Organism: Lottia gigantea (NCBI:txid225164)

pLDDT: mean 83.18, std 15.38, range [25.67, 98.25]

Nearest PDB structures (foldseek):
  8on8-assembly1_A  TM=7.086E-01  e=3.382E-30  Malacoceros fuliginosus
  7yvb-assembly1_A  TM=6.525E-01  e=1.348E-26  Aplysia californica
  9btu-assembly1_B  TM=6.970E-01  e=8.222E-24  Homo sapiens
  9blr-assembly1_B  TM=6.747E-01  e=5.708E-24  Homo sapiens
  9btg-assembly1_A  TM=6.943E-01  e=4.800E-22  Homo sapiens

InterPro domains:
  IPR001873 Epithelial sodium channel [PF00858] (15-514)
  IPR001873 Epithelial sodium channel [PR01078] (36-53)
  IPR001873 Epithelial sodium channel [PR01078] (75-91)
  IPR001873 Epithelial sodium channel [PR01078] (210-221)
  IPR001873 Epithelial sodium channel [PR01078] (224-240)
  IPR001873 Epithelial sodium channel [PR01078] (250-268)
  IPR001873 Epithelial sodium channel [PR01078] (275-293)
  IPR001873 Epithelial sodium channel [PR01078] (305-321)
  IPR001873 Epithelial sodium channel [PR01078] (401-421)
  IPR001873 Epithelial sodium channel [PR01078] (455-475)
  IPR001873 Epithelial sodium channel [PTHR11690] (8-519)
  IPR020903 Epithelial sodium channel, conserved site [PS01206] (334-354)